Protein AF-0000000074471153 (afdb_homodimer)

Structure (mmCIF, N/CA/C/O backbone):
data_AF-0000000074471153-model_v1
#
loop_
_entity.id
_entity.type
_entity.pdbx_description
1 polymer 'Uncharacterized protein'
#
loop_
_atom_site.group_PDB
_atom_site.id
_atom_site.type_symbol
_atom_site.label_atom_id
_atom_site.label_alt_id
_atom_site.label_comp_id
_atom_site.label_asym_id
_atom_site.label_entity_id
_atom_site.label_seq_id
_atom_site.pdbx_PDB_ins_code
_atom_site.Cartn_x
_atom_site.Cartn_y
_atom_site.Cartn_z
_atom_site.occupancy
_atom_site.B_iso_or_equiv
_atom_site.auth_seq_id
_atom_site.auth_comp_id
_atom_site.auth_asym_id
_atom_site.auth_atom_id
_atom_site.pdbx_PDB_model_num
ATOM 1 N N . MET A 1 1 ? 1.037 -24.25 -19.547 1 20.73 1 MET A N 1
ATOM 2 C CA . MET A 1 1 ? 2.188 -24.484 -20.422 1 20.73 1 MET A CA 1
ATOM 3 C C . MET A 1 1 ? 3.479 -24.531 -19.609 1 20.73 1 MET A C 1
ATOM 5 O O . MET A 1 1 ? 3.938 -23.516 -19.094 1 20.73 1 MET A O 1
ATOM 9 N N . ALA A 1 2 ? 3.623 -25.703 -18.969 1 30.31 2 ALA A N 1
ATOM 10 C CA . ALA A 1 2 ? 4.715 -26.078 -18.078 1 30.31 2 ALA A CA 1
ATOM 11 C C . ALA A 1 2 ? 6.062 -26 -18.781 1 30.31 2 ALA A C 1
ATOM 13 O O . ALA A 1 2 ? 6.312 -26.719 -19.75 1 30.31 2 ALA A O 1
ATOM 14 N N . GLY A 1 3 ? 6.586 -24.891 -18.969 1 27.89 3 GLY A N 1
ATOM 15 C CA . GLY A 1 3 ? 7.906 -24.781 -19.578 1 27.89 3 GLY A CA 1
ATOM 16 C C . GLY A 1 3 ? 8.875 -25.828 -19.078 1 27.89 3 GLY A C 1
ATOM 17 O O . GLY A 1 3 ? 8.734 -26.344 -17.969 1 27.89 3 GLY A O 1
ATOM 18 N N . SER A 1 4 ? 9.297 -26.578 -20.031 1 28.77 4 SER A N 1
ATOM 19 C CA . SER A 1 4 ? 10.391 -27.531 -19.922 1 28.77 4 SER A CA 1
ATOM 20 C C . SER A 1 4 ? 11.438 -27.047 -18.922 1 28.77 4 SER A C 1
ATOM 22 O O . SER A 1 4 ? 11.742 -25.859 -18.859 1 28.77 4 SER A O 1
ATOM 24 N N . THR A 1 5 ? 11.484 -27.75 -17.844 1 33.34 5 THR A N 1
ATOM 25 C CA . THR A 1 5 ? 12.516 -27.625 -16.828 1 33.34 5 THR A CA 1
ATOM 26 C C . THR A 1 5 ? 13.906 -27.75 -17.438 1 33.34 5 THR A C 1
ATOM 28 O O . THR A 1 5 ? 14.82 -28.297 -16.828 1 33.34 5 THR A O 1
ATOM 31 N N . PHE A 1 6 ? 14 -27.844 -18.812 1 32.78 6 PHE A N 1
ATOM 32 C CA . PHE A 1 6 ? 15.391 -28.047 -19.203 1 32.78 6 PHE A CA 1
ATOM 33 C C . PHE A 1 6 ? 16.281 -26.953 -18.625 1 32.78 6 PHE A C 1
ATOM 35 O O . PHE A 1 6 ? 15.898 -25.781 -18.625 1 32.78 6 PHE A O 1
ATOM 42 N N . PRO A 1 7 ? 17.219 -27.391 -17.812 1 35.56 7 PRO A N 1
ATOM 43 C CA . PRO A 1 7 ? 18.188 -26.375 -17.391 1 35.56 7 PRO A CA 1
ATOM 44 C C . PRO A 1 7 ? 18.688 -25.516 -18.562 1 35.56 7 PRO A C 1
ATOM 46 O O . PRO A 1 7 ? 18.859 -26.016 -19.672 1 35.56 7 PRO A O 1
ATOM 49 N N . PRO A 1 8 ? 18.344 -24.281 -18.609 1 35.22 8 PRO A N 1
ATOM 50 C CA . PRO A 1 8 ? 18.875 -23.547 -19.75 1 35.22 8 PRO A CA 1
ATOM 51 C C . PRO A 1 8 ? 20.359 -23.812 -20 1 35.22 8 PRO A C 1
ATOM 53 O O . PRO A 1 8 ? 21.094 -24.125 -19.062 1 35.22 8 PRO A O 1
ATOM 56 N N . SER A 1 9 ? 20.75 -24.172 -21.266 1 36.44 9 SER A N 1
ATOM 57 C CA . SER A 1 9 ? 22.141 -24.203 -21.688 1 36.44 9 SER A CA 1
ATOM 58 C C . SER A 1 9 ? 22.906 -22.984 -21.172 1 36.44 9 SER A C 1
ATOM 60 O O . SER A 1 9 ? 22.359 -21.891 -21.109 1 36.44 9 SER A O 1
ATOM 62 N N . PRO A 1 10 ? 24.047 -23.25 -20.453 1 39.19 10 PRO A N 1
ATOM 63 C CA . PRO A 1 10 ? 24.875 -22.109 -20.016 1 39.19 10 PRO A CA 1
ATOM 64 C C . PRO A 1 10 ? 25.016 -21.047 -21.109 1 39.19 10 PRO A C 1
ATOM 66 O O . PRO A 1 10 ? 25.078 -21.375 -22.297 1 39.19 10 PRO A O 1
ATOM 69 N N . PRO A 1 11 ? 24.453 -19.906 -20.828 1 39.53 11 PRO A N 1
ATOM 70 C CA . PRO A 1 11 ? 24.703 -18.953 -21.906 1 39.53 11 PRO A CA 1
ATOM 71 C C . PRO A 1 11 ? 26.125 -19.031 -22.453 1 39.53 11 PRO A C 1
ATOM 73 O O . PRO A 1 11 ? 27.078 -19.172 -21.688 1 39.53 11 PRO A O 1
ATOM 76 N N . SER A 1 12 ? 26.203 -19.438 -23.656 1 38.25 12 SER A N 1
ATOM 77 C CA . SER A 1 12 ? 27.438 -19.656 -24.375 1 38.25 12 SER A CA 1
ATOM 78 C C . SER A 1 12 ? 28.469 -18.578 -24.062 1 38.25 12 SER A C 1
ATOM 80 O O . SER A 1 12 ? 29.609 -18.875 -23.703 1 38.25 12 SER A O 1
ATOM 82 N N . SER A 1 13 ? 28.5 -17.391 -24.922 1 42.12 13 SER A N 1
ATOM 83 C CA . SER A 1 13 ? 29.797 -16.75 -25.188 1 42.12 13 SER A CA 1
ATOM 84 C C . SER A 1 13 ? 30.125 -15.719 -24.125 1 42.12 13 SER A C 1
ATOM 86 O O . SER A 1 13 ? 29.25 -14.992 -23.656 1 42.12 13 SER A O 1
ATOM 88 N N . ALA A 1 14 ? 31.281 -15.797 -23.469 1 47.22 14 ALA A N 1
ATOM 89 C CA . ALA A 1 14 ? 32 -14.898 -22.578 1 47.22 14 ALA A CA 1
ATOM 90 C C . ALA A 1 14 ? 31.688 -13.438 -22.875 1 47.22 14 ALA A C 1
ATOM 92 O O . ALA A 1 14 ? 31.625 -12.609 -21.969 1 47.22 14 ALA A O 1
ATOM 93 N N . THR A 1 15 ? 31.344 -13.164 -24.078 1 49.38 15 THR A N 1
ATOM 94 C CA . THR A 1 15 ? 31.203 -11.781 -24.516 1 49.38 15 THR A CA 1
ATOM 95 C C . THR A 1 15 ? 29.844 -11.227 -24.141 1 49.38 15 THR A C 1
ATOM 97 O O . THR A 1 15 ? 29.719 -10.062 -23.75 1 49.38 15 THR A O 1
ATOM 100 N N . GLY A 1 16 ? 28.625 -12.016 -24.219 1 51.81 16 GLY A N 1
ATOM 101 C CA . GLY A 1 16 ? 27.281 -11.57 -23.891 1 51.81 16 GLY A CA 1
ATOM 102 C C . GLY A 1 16 ? 27.078 -11.328 -22.406 1 51.81 16 GLY A C 1
ATOM 103 O O . GLY A 1 16 ? 26.453 -10.336 -22.016 1 51.81 16 GLY A O 1
ATOM 104 N N . SER A 1 17 ? 27.547 -12.211 -21.641 1 60.78 17 SER A N 1
ATOM 105 C CA . SER A 1 17 ? 27.469 -12.062 -20.188 1 60.78 17 SER A CA 1
ATOM 106 C C . SER A 1 17 ? 28.203 -10.805 -19.719 1 60.78 17 SER A C 1
ATOM 108 O O . SER A 1 17 ? 27.703 -10.078 -18.859 1 60.78 17 SER A O 1
ATOM 110 N N . SER A 1 18 ? 29.219 -10.57 -20.5 1 72.88 18 SER A N 1
ATOM 111 C CA . SER A 1 18 ? 30 -9.391 -20.141 1 72.88 18 SER A CA 1
ATOM 112 C C . SER A 1 18 ? 29.234 -8.109 -20.422 1 72.88 18 SER A C 1
ATOM 114 O O . SER A 1 18 ? 29.281 -7.16 -19.641 1 72.88 18 SER A O 1
ATOM 116 N N . ARG A 1 19 ? 28.406 -8.172 -21.422 1 82.94 19 ARG A N 1
ATOM 117 C CA . ARG A 1 19 ? 27.656 -6.98 -21.781 1 82.94 19 ARG A CA 1
ATOM 118 C C . ARG A 1 19 ? 26.516 -6.723 -20.797 1 82.94 19 ARG A C 1
ATOM 120 O O . ARG A 1 19 ? 26.266 -5.578 -20.422 1 82.94 19 ARG A O 1
ATOM 127 N N . LEU A 1 20 ? 25.906 -7.812 -20.391 1 88.69 20 LEU A N 1
ATOM 128 C CA . LEU A 1 20 ? 24.797 -7.641 -19.453 1 88.69 20 LEU A CA 1
ATOM 129 C C . LEU A 1 20 ? 25.312 -7.227 -18.078 1 88.69 20 LEU A C 1
ATOM 131 O O . LEU A 1 20 ? 24.625 -6.488 -17.359 1 88.69 20 LEU A O 1
ATOM 135 N N . ASP A 1 21 ? 26.531 -7.684 -17.797 1 92.19 21 ASP A N 1
ATOM 136 C CA . ASP A 1 21 ? 27.156 -7.27 -16.547 1 92.19 21 ASP A CA 1
ATOM 137 C C . ASP A 1 21 ? 27.406 -5.766 -16.531 1 92.19 21 ASP A C 1
ATOM 139 O O . ASP A 1 21 ? 27.125 -5.098 -15.523 1 92.19 21 ASP A O 1
ATOM 143 N N . ALA A 1 22 ? 27.938 -5.387 -17.609 1 93.06 22 ALA A N 1
ATOM 144 C CA . ALA A 1 22 ? 28.188 -3.955 -17.734 1 93.06 22 ALA A CA 1
ATOM 145 C C . ALA A 1 22 ? 26.891 -3.156 -17.688 1 93.06 22 ALA A C 1
ATOM 147 O O . ALA A 1 22 ? 26.844 -2.072 -17.094 1 93.06 22 ALA A O 1
ATOM 148 N N . ARG A 1 23 ? 25.922 -3.697 -18.281 1 93.12 23 ARG A N 1
ATOM 149 C CA . ARG A 1 23 ? 24.625 -3.041 -18.297 1 93.12 23 ARG A CA 1
ATOM 150 C C . ARG A 1 23 ? 24 -2.998 -16.906 1 93.12 23 ARG A C 1
ATOM 152 O O . ARG A 1 23 ? 23.391 -2 -16.516 1 93.12 23 ARG A O 1
ATOM 159 N N . ALA A 1 24 ? 24.094 -4.09 -16.203 1 95.69 24 ALA A N 1
ATOM 160 C CA . ALA A 1 24 ? 23.609 -4.141 -14.828 1 95.69 24 ALA A CA 1
ATOM 161 C C . ALA A 1 24 ? 24.266 -3.053 -13.977 1 95.69 24 ALA A C 1
ATOM 163 O O . ALA A 1 24 ? 23.578 -2.338 -13.242 1 95.69 24 ALA A O 1
ATOM 164 N N . ARG A 1 25 ? 25.578 -2.926 -14.094 1 96 25 ARG A N 1
ATOM 165 C CA . ARG A 1 25 ? 26.328 -1.895 -13.383 1 96 25 ARG A CA 1
ATOM 166 C C . ARG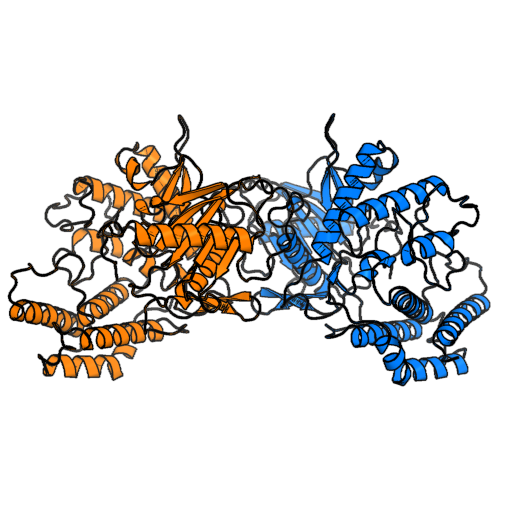 A 1 25 ? 25.812 -0.503 -13.742 1 96 25 ARG A C 1
ATOM 168 O O . ARG A 1 25 ? 25.516 0.301 -12.859 1 96 25 ARG A O 1
ATOM 175 N N . GLU A 1 26 ? 25.703 -0.282 -14.961 1 94.25 26 GLU A N 1
ATOM 176 C CA . GLU A 1 26 ? 25.281 1.025 -15.461 1 94.25 26 GLU A CA 1
ATOM 177 C C . GLU A 1 26 ? 23.891 1.391 -14.969 1 94.25 26 GLU A C 1
ATOM 179 O O . GLU A 1 26 ? 23.672 2.512 -14.508 1 94.25 26 GLU A O 1
ATOM 184 N N . LEU A 1 27 ? 22.953 0.511 -15.102 1 94 27 LEU A N 1
ATOM 185 C CA . LEU A 1 27 ? 21.562 0.773 -14.734 1 94 27 LEU A CA 1
ATOM 186 C C . LEU A 1 27 ? 21.453 1.059 -13.234 1 94 27 LEU A C 1
ATOM 188 O O . LEU A 1 27 ? 20.75 1.989 -12.836 1 94 27 LEU A O 1
ATOM 192 N N . VAL A 1 28 ? 22.109 0.277 -12.422 1 95.38 28 VAL A N 1
ATOM 193 C CA . VAL A 1 28 ? 22.016 0.452 -10.977 1 95.38 28 VAL A CA 1
ATOM 194 C C . VAL A 1 28 ? 22.672 1.777 -10.57 1 95.38 28 VAL A C 1
ATOM 196 O O . VAL A 1 28 ? 22.109 2.525 -9.766 1 95.38 28 VAL A O 1
ATOM 199 N N . GLU A 1 29 ? 23.828 2.1 -11.172 1 95.31 29 GLU A N 1
ATOM 200 C CA . GLU A 1 29 ? 24.5 3.365 -10.883 1 95.31 29 GLU A CA 1
ATOM 201 C C . GLU A 1 29 ? 23.641 4.555 -11.305 1 95.31 29 GLU A C 1
ATOM 203 O O . GLU A 1 29 ? 23.484 5.516 -10.547 1 95.31 29 GLU A O 1
ATOM 208 N N . LYS A 1 30 ? 23.078 4.43 -12.445 1 91.5 30 LYS A N 1
ATOM 209 C CA . LYS A 1 30 ? 22.266 5.516 -12.977 1 91.5 30 LYS A CA 1
ATOM 210 C C . LYS A 1 30 ? 20.969 5.672 -12.18 1 91.5 30 LYS A C 1
ATOM 212 O O . LYS A 1 30 ? 20.547 6.793 -11.891 1 91.5 30 LYS A O 1
ATOM 217 N N . THR A 1 31 ? 20.297 4.578 -11.844 1 91.5 31 THR A N 1
ATOM 218 C CA . THR A 1 31 ? 19 4.586 -11.172 1 91.5 31 THR A CA 1
ATOM 219 C C . THR A 1 31 ? 19.125 5.152 -9.766 1 91.5 31 THR A C 1
ATOM 221 O O . THR A 1 31 ? 18.266 5.914 -9.32 1 91.5 31 THR A O 1
ATOM 224 N N . PHE A 1 32 ? 20.203 4.824 -9.047 1 91.44 32 PHE A N 1
ATOM 225 C CA . PHE A 1 32 ? 20.25 5.164 -7.629 1 91.44 32 PHE A CA 1
ATOM 226 C C . PHE A 1 32 ? 21.328 6.207 -7.359 1 91.44 32 PHE A C 1
ATOM 228 O O . PHE A 1 32 ? 21.469 6.691 -6.234 1 91.44 32 PHE A O 1
ATOM 235 N N . GLY A 1 33 ? 22.125 6.574 -8.375 1 89.56 33 GLY A N 1
ATOM 236 C CA . GLY A 1 33 ? 23.203 7.531 -8.18 1 89.56 33 GLY A CA 1
ATOM 237 C C . GLY A 1 33 ? 24.266 7.039 -7.219 1 89.56 33 GLY A C 1
ATOM 238 O O . GLY A 1 33 ? 24.688 7.77 -6.32 1 89.56 33 GLY A O 1
ATOM 239 N N . ILE A 1 34 ? 24.609 5.801 -7.371 1 91.44 34 ILE A N 1
ATOM 240 C CA . ILE A 1 34 ? 25.578 5.184 -6.477 1 91.44 34 ILE A CA 1
ATOM 241 C C . ILE A 1 34 ? 26.734 4.59 -7.293 1 91.44 34 ILE A C 1
ATOM 243 O O . ILE A 1 34 ? 26.609 4.43 -8.508 1 91.44 34 ILE A O 1
ATOM 247 N N . THR A 1 35 ? 27.844 4.297 -6.594 1 94.62 35 THR A N 1
ATOM 248 C CA . THR A 1 35 ? 28.969 3.584 -7.211 1 94.62 35 THR A CA 1
ATOM 249 C C . THR A 1 35 ? 28.891 2.094 -6.898 1 94.62 35 THR A C 1
ATOM 251 O O . THR A 1 35 ? 28.672 1.705 -5.746 1 94.62 35 THR A O 1
ATOM 254 N N . VAL A 1 36 ? 29.062 1.331 -7.906 1 96.38 36 VAL A N 1
ATOM 255 C CA . VAL A 1 36 ? 28.953 -0.119 -7.789 1 96.38 36 VAL A CA 1
ATOM 256 C C . VAL A 1 36 ? 30.344 -0.715 -7.555 1 96.38 36 VAL A C 1
ATOM 258 O O . VAL A 1 36 ? 31.312 -0.34 -8.227 1 96.38 36 VAL A O 1
ATOM 261 N N . ASP A 1 37 ? 30.422 -1.588 -6.598 1 97 37 ASP A N 1
ATOM 262 C CA . ASP A 1 37 ? 31.672 -2.297 -6.285 1 97 37 ASP A CA 1
ATOM 263 C C . ASP A 1 37 ? 31.828 -3.533 -7.164 1 97 37 ASP A C 1
ATOM 265 O O . ASP A 1 37 ? 32.875 -3.711 -7.809 1 97 37 ASP A O 1
ATOM 269 N N . ALA A 1 38 ? 30.781 -4.371 -7.242 1 97.19 38 ALA A N 1
ATOM 270 C CA . ALA A 1 38 ? 30.859 -5.633 -7.977 1 97.19 38 ALA A CA 1
ATOM 271 C C . ALA A 1 38 ? 29.5 -6.043 -8.516 1 97.19 38 ALA A C 1
ATOM 273 O O . ALA A 1 38 ? 28.469 -5.637 -7.98 1 97.19 38 ALA A O 1
ATOM 274 N N . VAL A 1 39 ? 29.531 -6.738 -9.555 1 97.25 39 VAL A N 1
ATOM 275 C CA . VAL A 1 39 ? 28.375 -7.363 -10.172 1 97.25 39 VAL A CA 1
ATOM 276 C C . VAL A 1 39 ? 28.609 -8.867 -10.312 1 97.25 39 VAL A C 1
ATOM 278 O O . VAL A 1 39 ? 29.578 -9.289 -10.953 1 97.25 39 VAL A O 1
ATOM 281 N N . GLU A 1 40 ? 27.703 -9.672 -9.688 1 95.81 40 GLU A N 1
ATOM 282 C CA . GLU A 1 40 ? 27.844 -11.125 -9.719 1 95.81 40 GLU A CA 1
ATOM 283 C C . GLU A 1 40 ? 26.578 -11.797 -10.234 1 95.81 40 GLU A C 1
ATOM 285 O O . GLU A 1 40 ? 25.469 -11.391 -9.891 1 95.81 40 GLU A O 1
ATOM 290 N N . ARG A 1 41 ? 26.781 -12.805 -11.047 1 94.94 41 ARG A N 1
ATOM 291 C CA . ARG A 1 41 ? 25.641 -13.594 -11.492 1 94.94 41 ARG A CA 1
ATOM 292 C C . ARG A 1 41 ? 24.906 -14.219 -10.305 1 94.94 41 ARG A C 1
ATOM 294 O O . ARG A 1 41 ? 25.547 -14.664 -9.344 1 94.94 41 ARG A O 1
ATOM 301 N N . ALA A 1 42 ? 23.562 -14.242 -10.391 1 92.38 42 ALA A N 1
ATOM 302 C CA . ALA A 1 42 ? 22.734 -14.898 -9.383 1 92.38 42 ALA A CA 1
ATOM 303 C C . ALA A 1 42 ? 21.844 -15.977 -10.008 1 92.38 42 ALA A C 1
ATOM 305 O O . ALA A 1 42 ? 20.625 -15.82 -10.078 1 92.38 42 ALA A O 1
ATOM 306 N N . PRO A 1 43 ? 22.375 -17.125 -10.336 1 90.38 43 PRO A N 1
ATOM 307 C CA . PRO A 1 43 ? 21.641 -18.156 -11.078 1 90.38 43 PRO A CA 1
ATOM 308 C C . PRO A 1 43 ? 20.5 -18.766 -10.266 1 90.38 43 PRO A C 1
ATOM 310 O O . PRO A 1 43 ? 19.547 -19.312 -10.844 1 90.38 43 PRO A O 1
ATOM 313 N N . ILE A 1 44 ? 20.562 -18.641 -8.984 1 88.69 44 ILE A N 1
ATOM 314 C CA . ILE A 1 44 ? 19.516 -19.203 -8.133 1 88.69 44 ILE A CA 1
ATOM 315 C C . ILE A 1 44 ? 18.172 -18.562 -8.469 1 88.69 44 ILE A C 1
ATOM 317 O O . ILE A 1 44 ? 17.109 -19.172 -8.25 1 88.69 44 ILE A O 1
ATOM 321 N N . LEU A 1 45 ? 18.219 -17.391 -9.047 1 90.69 45 LEU A N 1
ATOM 322 C CA . LEU A 1 45 ? 17 -16.641 -9.367 1 90.69 45 LEU A CA 1
ATOM 323 C C . LEU A 1 45 ? 16.531 -16.953 -10.789 1 90.69 45 LEU A C 1
ATOM 325 O O . LEU A 1 45 ? 15.469 -16.5 -11.203 1 90.69 45 LEU A O 1
ATOM 329 N N . ASP A 1 46 ? 17.297 -17.672 -11.539 1 86.38 46 ASP A N 1
ATOM 330 C CA . ASP A 1 46 ? 17.016 -17.922 -12.945 1 86.38 46 ASP A CA 1
ATOM 331 C C . ASP A 1 46 ? 16.484 -19.344 -13.164 1 86.38 46 ASP A C 1
ATOM 333 O O . ASP A 1 46 ? 16.812 -19.984 -14.148 1 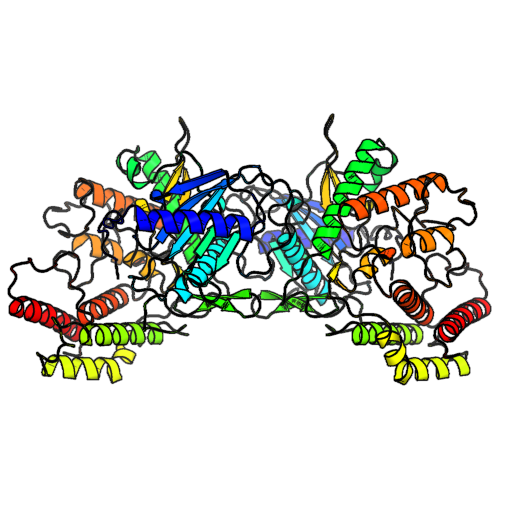86.38 46 ASP A O 1
ATOM 337 N N . TYR A 1 47 ? 15.758 -19.797 -12.242 1 66.62 47 TYR A N 1
ATOM 338 C CA . TYR A 1 47 ? 15.266 -21.156 -12.242 1 66.62 47 TYR A CA 1
ATOM 339 C C . TYR A 1 47 ? 14.594 -21.516 -13.57 1 66.62 47 TYR A C 1
ATOM 341 O O . TYR A 1 47 ? 14.781 -22.609 -14.094 1 66.62 47 TYR A O 1
ATOM 349 N N . ASN A 1 48 ? 13.781 -20.75 -14.234 1 61.84 48 ASN A N 1
ATOM 350 C CA . ASN A 1 48 ? 13.047 -21.203 -15.414 1 61.84 48 ASN A CA 1
ATOM 351 C C . ASN A 1 48 ? 13.5 -20.469 -16.672 1 61.84 48 ASN A C 1
ATOM 353 O O . ASN A 1 48 ? 12.773 -20.406 -17.656 1 61.84 48 ASN A O 1
ATOM 357 N N . ALA A 1 49 ? 14.672 -20.109 -16.625 1 62.34 49 ALA A N 1
ATOM 358 C CA . ALA A 1 49 ? 15.375 -19.562 -17.781 1 62.34 49 ALA A CA 1
ATOM 359 C C . ALA A 1 49 ? 14.633 -18.359 -18.359 1 62.34 49 ALA A C 1
ATOM 361 O O . ALA A 1 49 ? 14.711 -18.094 -19.562 1 62.34 49 ALA A O 1
ATOM 362 N N . ASN A 1 50 ? 13.844 -17.812 -17.641 1 76.31 50 ASN A N 1
ATOM 363 C CA . ASN A 1 50 ? 13.141 -16.641 -18.172 1 76.31 50 ASN A CA 1
ATOM 364 C C . ASN A 1 50 ? 13.906 -15.352 -17.891 1 76.31 50 ASN A C 1
ATOM 366 O O . ASN A 1 50 ? 13.633 -14.312 -18.5 1 76.31 50 ASN A O 1
ATOM 370 N N . THR A 1 51 ? 14.836 -15.484 -17.016 1 88 51 THR A N 1
ATOM 371 C CA . THR A 1 51 ? 15.523 -14.266 -16.594 1 88 51 THR A CA 1
ATOM 372 C C . THR A 1 51 ? 17.016 -14.508 -16.453 1 88 51 THR A C 1
ATOM 374 O O . THR A 1 51 ? 17.469 -15.656 -16.375 1 88 51 THR A O 1
ATOM 377 N N . ILE A 1 52 ? 17.781 -13.523 -16.656 1 91.38 52 ILE A N 1
ATOM 378 C CA . ILE A 1 52 ? 19.172 -13.469 -16.219 1 91.38 52 ILE A CA 1
ATOM 379 C C . ILE A 1 52 ? 19.312 -12.469 -15.078 1 91.38 52 ILE A C 1
ATOM 381 O O . ILE A 1 52 ? 18.969 -11.297 -15.219 1 91.38 52 ILE A O 1
ATOM 385 N N . SER A 1 53 ? 19.844 -12.977 -13.977 1 94.25 53 SER A N 1
ATOM 386 C CA . SER A 1 53 ? 19.844 -12.164 -12.766 1 94.25 53 SER A CA 1
ATOM 387 C C . SER A 1 53 ? 21.266 -11.898 -12.273 1 94.25 53 SER A C 1
ATOM 389 O O . SER A 1 53 ? 22.141 -12.742 -12.422 1 94.25 53 SER A O 1
ATOM 391 N N . TYR A 1 54 ? 21.469 -10.742 -11.734 1 96.06 54 TYR A N 1
ATOM 392 C CA . TYR A 1 54 ? 22.734 -10.328 -11.148 1 96.06 54 TYR A CA 1
ATOM 393 C C . TYR A 1 54 ? 22.531 -9.742 -9.758 1 96.06 54 TYR A C 1
ATOM 395 O O . TYR A 1 54 ? 21.547 -9.055 -9.508 1 96.06 54 TYR A O 1
ATOM 403 N N . GLU A 1 55 ? 23.406 -10.055 -8.859 1 96.94 55 GLU A N 1
ATOM 404 C CA . GLU A 1 55 ? 23.531 -9.336 -7.594 1 96.94 55 GLU A CA 1
ATOM 405 C C . GLU A 1 55 ? 24.547 -8.203 -7.711 1 96.94 55 GLU A C 1
ATOM 407 O O . GLU A 1 55 ? 25.688 -8.422 -8.125 1 96.94 55 GLU A O 1
ATOM 412 N N . VAL A 1 56 ? 24.156 -7.047 -7.449 1 97.5 56 VAL A N 1
ATOM 413 C CA . VAL A 1 56 ? 25 -5.863 -7.586 1 97.5 56 VAL A CA 1
ATOM 414 C C . VAL A 1 56 ? 25.344 -5.312 -6.203 1 97.5 56 VAL A C 1
ATOM 416 O O . VAL A 1 56 ? 24.453 -4.984 -5.422 1 97.5 56 VAL A O 1
ATOM 419 N N . TYR A 1 57 ? 26.641 -5.219 -5.934 1 97.25 57 TYR A N 1
ATOM 420 C CA . TYR A 1 57 ? 27.125 -4.754 -4.641 1 97.25 57 TYR A CA 1
ATOM 421 C C . TYR A 1 57 ? 27.547 -3.293 -4.707 1 97.25 57 TYR A C 1
ATOM 423 O O . TYR A 1 57 ? 28.266 -2.885 -5.629 1 97.25 57 TYR A O 1
ATOM 431 N N . PHE A 1 58 ? 27.094 -2.566 -3.705 1 95.81 58 PHE A N 1
ATOM 432 C CA . PHE A 1 58 ? 27.422 -1.149 -3.643 1 95.81 58 PHE A CA 1
ATOM 433 C C . PHE A 1 58 ? 28.828 -0.947 -3.057 1 95.81 58 PHE A C 1
ATOM 435 O O . PHE A 1 58 ? 29.234 -1.688 -2.166 1 95.81 58 PHE A O 1
ATOM 442 N N . LEU A 1 59 ? 29.516 0.069 -3.557 1 93.94 59 LEU A N 1
ATOM 443 C CA . LEU A 1 59 ? 30.812 0.412 -2.984 1 93.94 59 LEU A CA 1
ATOM 444 C C . LEU A 1 59 ? 30.672 0.933 -1.56 1 93.94 59 LEU A C 1
ATOM 446 O O . LEU A 1 59 ? 31.469 0.604 -0.683 1 93.94 59 LEU A O 1
ATOM 450 N N . HIS A 1 60 ? 29.578 1.788 -1.394 1 90.5 60 HIS A N 1
ATOM 451 C CA . HIS A 1 60 ? 29.234 2.305 -0.074 1 90.5 60 HIS A CA 1
ATOM 452 C C . HIS A 1 60 ? 27.781 1.998 0.277 1 90.5 60 HIS A C 1
ATOM 454 O O . HIS A 1 60 ? 26.906 2.037 -0.591 1 90.5 60 HIS A O 1
ATOM 460 N N . THR A 1 61 ? 27.594 1.789 1.597 1 84.62 61 THR A N 1
ATOM 461 C CA . THR A 1 61 ? 26.234 1.556 2.096 1 84.62 61 THR A CA 1
ATOM 462 C C . THR A 1 61 ? 25.359 2.781 1.869 1 84.62 61 THR A C 1
ATOM 464 O O . THR A 1 61 ? 25.812 3.916 2.053 1 84.62 61 THR A O 1
ATOM 467 N N . MET A 1 62 ? 24.141 2.572 1.451 1 82.88 62 MET A N 1
ATOM 468 C CA . MET A 1 62 ? 23.188 3.66 1.23 1 82.88 62 MET A CA 1
ATOM 469 C C . MET A 1 62 ? 22.469 4.027 2.525 1 82.88 62 MET A C 1
ATOM 471 O O . MET A 1 62 ? 21.562 3.316 2.965 1 82.88 62 MET A O 1
ATOM 475 N N . TRP A 1 63 ? 22.719 5.156 3.062 1 77.44 63 TRP A N 1
ATOM 476 C CA . TRP A 1 63 ? 22.156 5.551 4.352 1 77.44 63 TRP A CA 1
ATOM 477 C C . TRP A 1 63 ? 21.078 6.602 4.172 1 77.44 63 TRP A C 1
ATOM 479 O O . TRP A 1 63 ? 20.203 6.75 5.027 1 77.44 63 TRP A O 1
ATOM 489 N N . ASN A 1 64 ? 21.047 7.281 3.07 1 77.62 64 ASN A N 1
ATOM 490 C CA . ASN A 1 64 ? 20.125 8.391 2.875 1 77.62 64 ASN A CA 1
ATOM 491 C C . ASN A 1 64 ? 18.719 7.906 2.512 1 77.62 64 ASN A C 1
ATOM 493 O O . ASN A 1 64 ? 18.578 6.941 1.76 1 77.62 64 ASN A O 1
ATOM 497 N N . ILE A 1 65 ? 17.844 8.531 3.23 1 78.06 65 ILE A N 1
ATOM 498 C CA . ILE A 1 65 ? 16.453 8.273 2.867 1 78.06 65 ILE A CA 1
ATOM 499 C C . ILE A 1 65 ? 16.156 8.883 1.495 1 78.06 65 ILE A C 1
ATOM 501 O O . ILE A 1 65 ? 16.406 10.062 1.266 1 78.06 65 ILE A O 1
ATOM 505 N N . ARG A 1 66 ? 15.711 8.086 0.6 1 74.19 66 ARG A N 1
ATOM 506 C CA . ARG A 1 66 ? 15.43 8.547 -0.756 1 74.19 66 ARG A CA 1
ATOM 507 C C . ARG A 1 66 ? 13.984 9.023 -0.878 1 74.19 66 ARG A C 1
ATOM 509 O O . ARG A 1 66 ? 13.164 8.781 0.009 1 74.19 66 ARG A O 1
ATOM 516 N N . ASP A 1 67 ? 13.797 9.719 -2.016 1 74.94 67 ASP A N 1
ATOM 517 C CA . ASP A 1 67 ? 12.438 10.18 -2.318 1 74.94 67 ASP A CA 1
ATOM 518 C C . ASP A 1 67 ? 11.523 9 -2.65 1 74.94 67 ASP A C 1
ATOM 520 O O . ASP A 1 67 ? 12 7.922 -3.016 1 74.94 67 ASP A O 1
ATOM 524 N N . THR A 1 68 ? 10.258 9.234 -2.285 1 72.5 68 THR A N 1
ATOM 525 C CA . THR A 1 68 ? 9.289 8.227 -2.705 1 72.5 68 THR A CA 1
ATOM 526 C C . THR A 1 68 ? 9.336 8.023 -4.215 1 72.5 68 THR A C 1
ATOM 528 O O . THR A 1 68 ? 9.32 8.992 -4.98 1 72.5 68 THR A O 1
ATOM 531 N N . PRO A 1 69 ? 9.438 6.77 -4.539 1 73.5 69 PRO A N 1
ATOM 532 C CA . PRO A 1 69 ? 9.539 6.496 -5.973 1 73.5 69 PRO A CA 1
ATOM 533 C C . PRO A 1 69 ? 8.305 6.945 -6.75 1 73.5 69 PRO A C 1
ATOM 535 O O . PRO A 1 69 ? 7.18 6.844 -6.246 1 73.5 69 PRO A O 1
ATOM 538 N N . ARG A 1 70 ? 8.445 7.48 -7.938 1 82.81 70 ARG A N 1
ATOM 539 C CA . ARG A 1 70 ? 7.355 7.941 -8.789 1 82.81 70 ARG A CA 1
ATOM 540 C C . ARG A 1 70 ? 6.902 6.84 -9.75 1 82.81 70 ARG A C 1
ATOM 542 O O . ARG A 1 70 ? 6.125 7.094 -10.672 1 82.81 70 ARG A O 1
ATOM 549 N N . GLN A 1 71 ? 7.316 5.633 -9.516 1 89.75 71 GLN A N 1
ATOM 550 C CA . GLN A 1 71 ? 6.93 4.504 -10.359 1 89.75 71 GLN A CA 1
ATOM 551 C C . GLN A 1 71 ? 5.945 3.592 -9.641 1 89.75 71 GLN A C 1
ATOM 553 O O . GLN A 1 71 ? 6.062 3.367 -8.438 1 89.75 71 GLN A O 1
ATOM 558 N N . PRO A 1 72 ? 4.996 3.043 -10.438 1 92.94 72 PRO A N 1
ATOM 559 C CA . PRO A 1 72 ? 4.035 2.143 -9.797 1 92.94 72 PRO A CA 1
ATOM 560 C C . PRO A 1 72 ? 4.688 0.882 -9.234 1 92.94 72 PRO A C 1
ATOM 562 O O . PRO A 1 72 ? 5.574 0.308 -9.867 1 92.94 72 PRO A O 1
ATOM 565 N N . GLY A 1 73 ? 4.223 0.504 -8.055 1 94.19 73 GLY A N 1
ATOM 566 C CA . GLY A 1 73 ? 4.609 -0.778 -7.484 1 94.19 73 GLY A CA 1
ATOM 567 C C . GLY A 1 73 ? 6.008 -0.775 -6.902 1 94.19 73 GLY A C 1
ATOM 568 O O . GLY A 1 73 ? 6.559 -1.834 -6.59 1 94.19 73 GLY A O 1
ATOM 569 N N . VAL A 1 74 ? 6.668 0.365 -6.77 1 94.88 74 VAL A N 1
ATOM 570 C CA . VAL A 1 74 ? 8.039 0.451 -6.27 1 94.88 74 VAL A CA 1
ATOM 571 C C . VAL A 1 74 ? 8.031 0.896 -4.809 1 94.88 74 VAL A C 1
ATOM 573 O O . VAL A 1 74 ? 7.141 1.638 -4.387 1 94.88 74 VAL A O 1
ATOM 576 N N . ALA A 1 75 ? 8.914 0.34 -4.023 1 93.75 75 ALA A N 1
ATOM 577 C CA . ALA A 1 75 ? 9.109 0.711 -2.623 1 93.75 75 ALA A CA 1
ATOM 578 C C . ALA A 1 75 ? 10.391 1.52 -2.443 1 93.75 75 ALA A C 1
ATOM 580 O O . ALA A 1 75 ? 11.328 1.387 -3.23 1 93.75 75 ALA A O 1
ATOM 581 N N . ARG A 1 76 ? 10.391 2.393 -1.408 1 92.81 76 ARG A N 1
ATOM 582 C CA . ARG A 1 76 ? 11.617 3.076 -1.012 1 92.81 76 ARG A CA 1
ATOM 583 C C . ARG A 1 76 ? 12.68 2.076 -0.565 1 92.81 76 ARG A C 1
ATOM 585 O O . ARG A 1 76 ? 12.398 1.16 0.207 1 92.81 76 ARG A O 1
ATOM 592 N N . MET A 1 77 ? 13.852 2.25 -1.098 1 92.81 77 MET A N 1
ATOM 593 C CA . MET A 1 77 ? 14.945 1.41 -0.633 1 92.81 77 MET A CA 1
ATOM 594 C C . MET A 1 77 ? 15.305 1.729 0.815 1 92.81 77 MET A C 1
ATOM 596 O O . MET A 1 77 ? 15.484 2.895 1.172 1 92.81 77 MET A O 1
ATOM 600 N N . PRO A 1 78 ? 15.383 0.757 1.666 1 92.12 78 PRO A N 1
ATOM 601 C CA . PRO A 1 78 ? 15.688 1.015 3.074 1 92.12 78 PRO A CA 1
ATOM 602 C C . PRO A 1 78 ? 17.094 1.555 3.281 1 92.12 78 PRO A C 1
ATOM 604 O O . PRO A 1 78 ? 18.016 1.203 2.533 1 92.12 78 PRO A O 1
ATOM 607 N N . SER A 1 79 ? 17.188 2.361 4.309 1 90.06 79 SER A N 1
ATOM 608 C CA . SER A 1 79 ? 18.516 2.77 4.738 1 90.06 79 SER A CA 1
ATOM 609 C C . SER A 1 79 ? 19.359 1.565 5.152 1 90.06 79 SER A C 1
ATOM 611 O O . SER A 1 79 ? 18.844 0.631 5.773 1 90.06 79 SER A O 1
ATOM 613 N N . GLY A 1 80 ? 20.594 1.572 4.73 1 91.5 80 GLY A N 1
ATOM 614 C CA . GLY A 1 80 ? 21.484 0.486 5.102 1 91.5 80 GLY A CA 1
ATOM 615 C C . GLY A 1 80 ? 21.641 -0.562 4.016 1 91.5 80 GLY A C 1
ATOM 616 O O . GLY A 1 80 ? 22.312 -1.57 4.207 1 91.5 80 GLY A O 1
ATOM 617 N N . THR A 1 81 ? 21.016 -0.379 2.869 1 93.56 81 THR A N 1
ATOM 618 C CA . THR A 1 81 ? 21.094 -1.336 1.771 1 93.56 81 THR A CA 1
ATOM 619 C C . THR A 1 81 ? 22.516 -1.396 1.212 1 93.56 81 THR A C 1
ATOM 621 O O . THR A 1 81 ? 23.141 -0.361 1.009 1 93.56 81 THR A O 1
ATOM 624 N N . LYS A 1 82 ? 23 -2.633 0.943 1 95.19 82 LYS A N 1
ATOM 625 C CA . LYS A 1 82 ? 24.375 -2.83 0.461 1 95.19 82 LYS A CA 1
ATOM 626 C C . LYS A 1 82 ? 24.375 -3.498 -0.911 1 95.19 82 LYS A C 1
ATOM 628 O O . LYS A 1 82 ? 25.391 -3.484 -1.608 1 95.19 82 LYS A O 1
ATOM 633 N N . GLN A 1 83 ? 23.344 -4.125 -1.189 1 96.56 83 GLN A N 1
ATOM 634 C CA . GLN A 1 83 ? 23.266 -4.863 -2.447 1 96.56 83 GLN A CA 1
ATOM 635 C C . GLN A 1 83 ? 21.828 -4.957 -2.945 1 96.56 83 GLN A C 1
ATOM 637 O O . GLN A 1 83 ? 20.891 -4.836 -2.16 1 96.56 83 GLN A O 1
ATOM 642 N N . VAL A 1 84 ? 21.656 -5.156 -4.207 1 97.25 84 VAL A N 1
ATOM 643 C CA . VAL A 1 84 ? 20.359 -5.348 -4.836 1 97.25 84 VAL A CA 1
ATOM 644 C C . VAL A 1 84 ? 20.469 -6.402 -5.938 1 97.25 84 VAL A C 1
ATOM 646 O O . VAL A 1 84 ? 21.578 -6.797 -6.32 1 97.25 84 VAL A O 1
ATOM 649 N N . ILE A 1 85 ? 19.328 -6.926 -6.371 1 97.31 85 ILE A N 1
ATOM 650 C CA . ILE A 1 85 ? 19.234 -7.824 -7.516 1 97.31 85 ILE A CA 1
ATOM 651 C C . ILE A 1 85 ? 18.703 -7.066 -8.727 1 97.31 85 ILE A C 1
ATOM 653 O O . ILE A 1 85 ? 17.75 -6.277 -8.602 1 97.31 85 ILE A O 1
ATOM 657 N N . ILE A 1 86 ? 19.281 -7.266 -9.867 1 96.81 86 ILE A N 1
ATOM 658 C CA . ILE A 1 86 ? 18.688 -6.828 -11.125 1 96.81 86 ILE A CA 1
ATOM 659 C C . ILE A 1 86 ? 18.422 -8.039 -12.023 1 96.81 86 ILE A C 1
ATOM 661 O O . ILE A 1 86 ? 19.281 -8.906 -12.172 1 96.81 86 ILE A O 1
ATOM 665 N N . GLN A 1 87 ? 17.219 -8.148 -12.531 1 94.75 87 GLN A N 1
ATOM 666 C CA . GLN A 1 87 ? 16.812 -9.227 -13.438 1 94.75 87 GLN A CA 1
ATOM 667 C C . GLN A 1 87 ? 16.484 -8.68 -14.82 1 94.75 87 GLN A C 1
ATOM 669 O O . GLN A 1 87 ? 15.812 -7.656 -14.953 1 94.75 87 GLN A O 1
ATOM 674 N N . PHE A 1 88 ? 17.031 -9.406 -15.812 1 91.56 88 PHE A N 1
ATOM 675 C CA . PHE A 1 88 ? 16.734 -9.086 -17.203 1 91.56 88 PHE A CA 1
ATOM 676 C C . PHE A 1 88 ? 15.867 -10.172 -17.844 1 91.56 88 PHE A C 1
ATOM 678 O O . PHE A 1 88 ? 16.078 -11.359 -17.594 1 91.56 88 PHE A O 1
ATOM 685 N N . LYS A 1 89 ? 14.859 -9.688 -18.562 1 87.31 89 LYS A N 1
ATOM 686 C CA . LYS A 1 89 ? 14.039 -10.641 -19.297 1 87.31 89 LYS A CA 1
ATOM 687 C C . LYS A 1 89 ? 14.812 -11.227 -20.484 1 87.31 89 LYS A C 1
ATOM 689 O O . LYS A 1 89 ? 15.461 -10.5 -21.234 1 87.31 89 LYS A O 1
ATOM 694 N N . VAL A 1 90 ? 14.727 -12.578 -20.609 1 81.12 90 VAL A N 1
ATOM 695 C CA . VAL A 1 90 ? 15.305 -13.242 -21.781 1 81.12 90 VAL A CA 1
ATOM 696 C C . VAL A 1 90 ? 14.273 -13.305 -22.906 1 81.12 90 VAL A C 1
ATOM 698 O O . VAL A 1 90 ? 13.109 -13.617 -22.672 1 81.12 90 VAL A O 1
ATOM 701 N N . PRO A 1 91 ? 14.531 -12.805 -24.172 1 67.38 91 PRO A N 1
ATOM 702 C CA . PRO A 1 91 ? 13.602 -12.672 -25.297 1 67.38 91 PRO A CA 1
ATOM 703 C C . PRO A 1 91 ? 12.914 -13.984 -25.656 1 67.38 91 PRO A C 1
ATOM 705 O O . PRO A 1 91 ? 11.781 -13.977 -26.141 1 67.38 91 PRO A O 1
ATOM 708 N N . GLU A 1 92 ? 13.391 -15.062 -25.641 1 58.28 92 GLU A N 1
ATOM 709 C CA . GLU A 1 92 ? 12.961 -16.25 -26.375 1 58.28 92 GLU A CA 1
ATOM 710 C C . GLU A 1 92 ? 11.695 -16.844 -25.766 1 58.28 92 GLU A C 1
ATOM 712 O O . GLU A 1 92 ? 11.062 -17.719 -26.359 1 58.28 92 GLU A O 1
ATOM 717 N N . GLN A 1 93 ? 11.047 -16.078 -24.812 1 59.56 93 GLN A N 1
ATOM 718 C CA . GLN A 1 93 ? 10.047 -16.969 -24.219 1 59.56 93 GLN A CA 1
ATOM 719 C C . GLN A 1 93 ? 8.648 -16.391 -24.375 1 59.56 93 GLN A C 1
ATOM 721 O O . GLN A 1 93 ? 8.469 -15.32 -24.969 1 59.56 93 GLN A O 1
ATOM 726 N N . ASN A 1 94 ? 7.547 -17.266 -24.25 1 58.81 94 ASN A N 1
ATOM 727 C CA . ASN A 1 94 ? 6.098 -17.266 -24.422 1 58.81 94 ASN A CA 1
ATOM 728 C C . ASN A 1 94 ? 5.457 -16.047 -23.766 1 58.81 94 ASN A C 1
ATOM 730 O O . ASN A 1 94 ? 4.23 -15.93 -23.719 1 58.81 94 ASN A O 1
ATOM 734 N N . MET A 1 95 ? 6.301 -15.141 -23.297 1 68.38 95 MET A N 1
ATOM 735 C CA . MET A 1 95 ? 5.672 -14 -22.641 1 68.38 95 MET A CA 1
ATOM 736 C C . MET A 1 95 ? 6.117 -12.688 -23.297 1 68.38 95 MET A C 1
ATOM 738 O O . MET A 1 95 ? 7.289 -12.531 -23.641 1 68.38 95 MET A O 1
ATOM 742 N N . ASP A 1 96 ? 5.121 -11.93 -23.625 1 71 96 ASP A N 1
ATOM 743 C CA . ASP A 1 96 ? 5.438 -10.594 -24.125 1 71 96 ASP A CA 1
ATOM 744 C C . ASP A 1 96 ? 6.375 -9.859 -23.172 1 71 96 ASP A C 1
ATOM 746 O O . ASP A 1 96 ? 6.125 -9.797 -21.969 1 71 96 ASP A O 1
ATOM 750 N N . LYS A 1 97 ? 7.527 -9.422 -23.688 1 67.38 97 LYS A N 1
ATOM 751 C CA . LYS A 1 97 ? 8.586 -8.797 -22.906 1 67.38 97 LYS A CA 1
ATOM 752 C C . LYS A 1 97 ? 8.062 -7.605 -22.109 1 67.38 97 LYS A C 1
ATOM 754 O O . LYS A 1 97 ? 8.438 -7.402 -20.953 1 67.38 97 LYS A O 1
ATOM 759 N N . ARG A 1 98 ? 7.25 -6.828 -22.812 1 71.12 98 ARG A N 1
ATOM 760 C CA . ARG A 1 98 ? 6.809 -5.598 -22.172 1 71.12 98 ARG A CA 1
ATOM 761 C C . ARG A 1 98 ? 5.887 -5.898 -20.984 1 71.12 98 ARG A C 1
ATOM 763 O O . ARG A 1 98 ? 5.914 -5.199 -19.984 1 71.12 98 ARG A O 1
ATOM 770 N N . ARG A 1 99 ? 5.293 -7.008 -21.094 1 86.81 99 ARG A N 1
ATOM 771 C CA . ARG A 1 99 ? 4.297 -7.32 -20.078 1 86.81 99 ARG A CA 1
ATOM 772 C C . ARG A 1 99 ? 4.93 -8.078 -18.906 1 86.81 99 ARG A C 1
ATOM 774 O O . ARG A 1 99 ? 4.398 -8.07 -17.797 1 86.81 99 ARG A O 1
ATOM 781 N N . TRP A 1 100 ? 6.051 -8.609 -19.219 1 90.25 100 TRP A N 1
ATOM 782 C CA . TRP A 1 100 ? 6.707 -9.43 -18.203 1 90.25 100 TRP A CA 1
ATOM 783 C C . TRP A 1 100 ? 7.012 -8.617 -16.953 1 90.25 100 TRP A C 1
ATOM 785 O O . TRP A 1 100 ? 6.629 -9 -15.852 1 90.25 100 TRP A O 1
ATOM 795 N N . ALA A 1 101 ? 7.68 -7.535 -17.141 1 93.25 101 ALA A N 1
ATOM 796 C CA . ALA A 1 101 ? 8.125 -6.738 -15.992 1 93.25 101 ALA A CA 1
ATOM 797 C C . ALA A 1 101 ? 6.93 -6.164 -15.234 1 93.25 101 ALA A C 1
ATOM 799 O O . ALA A 1 101 ? 6.863 -6.262 -14 1 93.25 101 ALA A O 1
ATOM 800 N N . GLU A 1 102 ? 5.977 -5.605 -16 1 95 102 GLU A N 1
ATOM 801 C CA . GLU A 1 102 ? 4.816 -4.992 -15.367 1 95 102 GLU A CA 1
ATOM 802 C C . GLU A 1 102 ? 4.008 -6.023 -14.578 1 95 102 GLU A C 1
ATOM 804 O O . GLU A 1 102 ? 3.635 -5.781 -13.43 1 95 102 GLU A O 1
ATOM 809 N N . ASN A 1 103 ? 3.766 -7.164 -15.211 1 95.5 103 ASN A N 1
ATOM 810 C CA . ASN A 1 103 ? 3.004 -8.211 -14.531 1 95.5 103 ASN A CA 1
ATOM 811 C C . ASN A 1 103 ? 3.707 -8.688 -13.266 1 95.5 103 ASN A C 1
ATOM 813 O O . ASN A 1 103 ? 3.08 -8.82 -12.219 1 95.5 103 ASN A O 1
ATOM 817 N N . LYS A 1 104 ? 4.953 -8.945 -13.398 1 95.69 104 LYS A N 1
ATOM 818 C CA . LYS A 1 104 ? 5.734 -9.469 -12.281 1 95.69 104 LYS A CA 1
ATOM 819 C C . LYS A 1 104 ? 5.766 -8.469 -11.125 1 95.69 104 LYS A C 1
ATOM 821 O O . LYS A 1 104 ? 5.559 -8.844 -9.969 1 95.69 104 LYS A O 1
ATOM 826 N N . VAL A 1 105 ? 5.996 -7.199 -11.414 1 97.12 105 VAL A N 1
ATOM 827 C CA . VAL A 1 105 ? 6.059 -6.16 -10.391 1 97.12 105 VAL A CA 1
ATOM 828 C C . VAL A 1 105 ? 4.691 -6 -9.734 1 97.12 105 VAL A C 1
ATOM 830 O O . VAL A 1 105 ? 4.59 -5.938 -8.5 1 97.12 105 VAL A O 1
ATOM 833 N N . ALA A 1 106 ? 3.645 -5.938 -10.516 1 97.75 106 ALA A N 1
ATOM 834 C CA . ALA A 1 106 ? 2.293 -5.793 -9.977 1 97.75 106 ALA A CA 1
ATOM 835 C C . ALA A 1 106 ? 1.909 -6.996 -9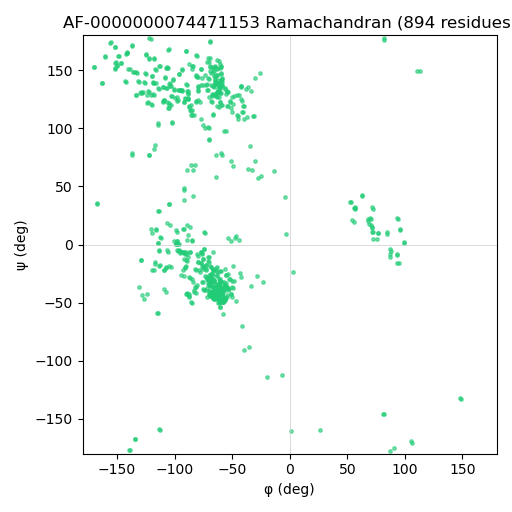.125 1 97.75 106 ALA A C 1
ATOM 837 O O . ALA A 1 106 ? 1.25 -6.852 -8.094 1 97.75 106 ALA A O 1
ATOM 838 N N . ALA A 1 107 ? 2.332 -8.148 -9.539 1 98 107 ALA A N 1
ATOM 839 C CA . ALA A 1 107 ? 2.062 -9.367 -8.781 1 98 107 ALA A CA 1
ATOM 840 C C . ALA A 1 107 ? 2.781 -9.344 -7.434 1 98 107 ALA A C 1
ATOM 842 O O . ALA A 1 107 ? 2.189 -9.656 -6.402 1 98 107 ALA A O 1
ATOM 843 N N . MET A 1 108 ? 4.043 -8.984 -7.43 1 98.31 108 MET A N 1
ATOM 844 C CA . MET A 1 108 ? 4.801 -8.906 -6.184 1 98.31 108 MET A CA 1
ATOM 845 C C . MET A 1 108 ? 4.211 -7.859 -5.25 1 98.31 108 MET A C 1
ATOM 847 O O . MET A 1 108 ? 4.129 -8.078 -4.039 1 98.31 108 MET A O 1
ATOM 851 N N . TYR A 1 109 ? 3.818 -6.77 -5.848 1 97.38 109 TYR A N 1
ATOM 852 C CA . TYR A 1 109 ? 3.168 -5.734 -5.055 1 97.38 109 TYR A CA 1
ATOM 853 C C . TYR A 1 109 ? 1.898 -6.262 -4.398 1 97.38 109 TYR A C 1
ATOM 855 O O . TYR A 1 109 ? 1.671 -6.043 -3.209 1 97.38 109 TYR A O 1
ATOM 863 N N . THR A 1 110 ? 1.076 -6.902 -5.133 1 96.94 110 THR A N 1
ATOM 864 C CA . THR A 1 110 ? -0.16 -7.488 -4.625 1 96.94 110 THR A CA 1
ATOM 865 C C . THR A 1 110 ? 0.135 -8.523 -3.543 1 96.94 110 THR A C 1
ATOM 867 O O . THR A 1 110 ? -0.528 -8.547 -2.504 1 96.94 110 THR A O 1
ATOM 870 N N . ALA A 1 111 ? 1.136 -9.359 -3.805 1 97.88 111 ALA A N 1
ATOM 871 C CA . ALA A 1 111 ? 1.508 -10.375 -2.824 1 97.88 111 ALA A CA 1
ATOM 872 C C . ALA A 1 111 ? 1.938 -9.742 -1.508 1 97.88 111 ALA A C 1
ATOM 874 O O . ALA A 1 111 ? 1.593 -10.227 -0.43 1 97.88 111 ALA A O 1
ATOM 875 N N . ARG A 1 112 ? 2.697 -8.672 -1.555 1 96.81 112 ARG A N 1
ATOM 876 C CA . ARG A 1 112 ? 3.127 -7.988 -0.339 1 96.81 112 ARG A CA 1
ATOM 877 C C . ARG A 1 112 ? 1.938 -7.391 0.404 1 96.81 112 ARG A C 1
ATOM 879 O O . ARG A 1 112 ? 1.912 -7.375 1.636 1 96.81 112 ARG A O 1
ATOM 886 N N . THR A 1 113 ? 0.989 -6.887 -0.367 1 93.81 113 THR A N 1
ATOM 887 C CA . THR A 1 113 ? -0.245 -6.41 0.245 1 93.81 113 THR A CA 1
ATOM 888 C C . THR A 1 113 ? -0.97 -7.547 0.96 1 93.81 113 THR A C 1
ATOM 890 O O . THR A 1 113 ? -1.413 -7.387 2.1 1 93.81 113 THR A O 1
ATOM 893 N N . ILE A 1 114 ? -1.047 -8.688 0.366 1 95.38 114 ILE A N 1
ATOM 894 C CA . ILE A 1 114 ? -1.727 -9.859 0.912 1 95.38 114 ILE A CA 1
ATOM 895 C C . ILE A 1 114 ? -1.021 -10.32 2.188 1 95.38 114 ILE A C 1
ATOM 897 O O . ILE A 1 114 ? -1.675 -10.656 3.176 1 95.38 114 ILE A O 1
ATOM 901 N N . LEU A 1 115 ? 0.273 -10.234 2.166 1 96.19 115 LEU A N 1
ATOM 902 C CA . LEU A 1 115 ? 1.055 -10.867 3.225 1 96.19 115 LEU A CA 1
ATOM 903 C C . LEU A 1 115 ? 1.439 -9.852 4.293 1 96.19 115 LEU A C 1
ATOM 905 O O . LEU A 1 115 ? 2.172 -10.172 5.23 1 96.19 115 LEU A O 1
ATOM 909 N N . TYR A 1 116 ? 0.983 -8.633 4.141 1 93.69 116 TYR A N 1
ATOM 910 C CA . TYR A 1 116 ? 1.294 -7.602 5.121 1 93.69 116 TYR A CA 1
ATOM 911 C C . TYR A 1 116 ? 0.901 -8.039 6.523 1 93.69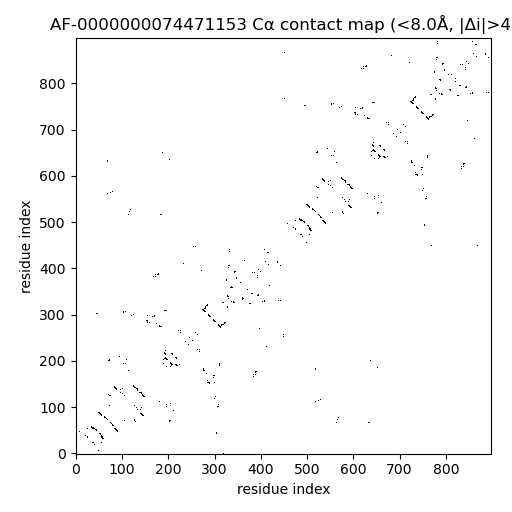 116 TYR A C 1
ATOM 913 O O . TYR A 1 116 ? -0.172 -8.617 6.727 1 93.69 116 TYR A O 1
ATOM 921 N N . ASN A 1 117 ? 1.802 -7.902 7.562 1 92.81 117 ASN A N 1
ATOM 922 C CA . ASN A 1 117 ? 1.648 -8.211 8.977 1 92.81 117 ASN A CA 1
ATOM 923 C C . ASN A 1 117 ? 1.605 -9.719 9.219 1 92.81 117 ASN A C 1
ATOM 925 O O . ASN A 1 117 ? 1.081 -10.172 10.242 1 92.81 117 ASN A O 1
ATOM 929 N N . THR A 1 118 ? 1.998 -10.531 8.25 1 94.12 118 THR A N 1
ATOM 930 C CA . THR A 1 118 ? 2.242 -11.961 8.445 1 94.12 118 THR A CA 1
ATOM 931 C C . THR A 1 118 ? 3.738 -12.258 8.453 1 94.12 118 THR A C 1
ATOM 933 O O . THR A 1 118 ? 4.547 -11.406 8.086 1 94.12 118 THR A O 1
ATOM 936 N N . VAL A 1 119 ? 4.098 -13.43 8.859 1 92.31 119 VAL A N 1
ATOM 937 C CA . VAL A 1 119 ? 5.496 -13.844 8.922 1 92.31 119 VAL A CA 1
ATOM 938 C C . VAL A 1 119 ? 6.043 -14.023 7.504 1 92.31 119 VAL A C 1
ATOM 940 O O . VAL A 1 119 ? 7.258 -14.094 7.309 1 92.31 119 VAL A O 1
ATOM 943 N N . PHE A 1 120 ? 5.125 -14.008 6.477 1 95.75 120 PHE A N 1
ATOM 944 C CA . PHE A 1 120 ? 5.523 -14.328 5.113 1 95.75 120 PHE A CA 1
ATOM 945 C C . PHE A 1 120 ? 5.855 -13.062 4.332 1 95.75 120 PHE A C 1
ATOM 947 O O . PHE A 1 120 ? 6.316 -13.133 3.191 1 95.75 120 PHE A O 1
ATOM 954 N N . LEU A 1 121 ? 5.641 -11.852 4.883 1 96.06 121 LEU A N 1
ATOM 955 C CA . LEU A 1 121 ? 5.859 -10.609 4.141 1 96.06 121 LEU A CA 1
ATOM 956 C C . LEU A 1 121 ? 7.273 -10.562 3.57 1 96.06 121 LEU A C 1
ATOM 958 O O . LEU A 1 121 ? 7.469 -10.195 2.41 1 96.06 121 LEU A O 1
ATOM 962 N N . ARG A 1 122 ? 8.242 -11.055 4.281 1 94.56 122 ARG A N 1
ATOM 963 C CA . ARG A 1 122 ? 9.648 -10.938 3.914 1 94.56 122 ARG A CA 1
ATOM 964 C C . ARG A 1 122 ? 10.008 -11.898 2.781 1 94.56 122 ARG A C 1
ATOM 966 O O . ARG A 1 122 ? 11.078 -11.797 2.186 1 94.56 122 ARG A O 1
ATOM 973 N N . THR A 1 123 ? 9.109 -12.82 2.498 1 97.62 123 THR A N 1
ATOM 974 C CA . THR A 1 123 ? 9.414 -13.805 1.462 1 97.62 123 THR A CA 1
ATOM 975 C C . THR A 1 123 ? 9.289 -13.18 0.074 1 97.62 123 THR A C 1
ATOM 977 O O . THR A 1 123 ? 9.758 -13.75 -0.913 1 97.62 123 THR A O 1
ATOM 980 N N . VAL A 1 124 ? 8.594 -12.055 -0.05 1 98.31 124 VAL A N 1
ATOM 981 C CA . VAL A 1 124 ? 8.375 -11.375 -1.323 1 98.31 124 VAL A CA 1
ATOM 982 C C . VAL A 1 124 ? 9.383 -10.242 -1.481 1 98.31 124 VAL A C 1
ATOM 984 O O . VAL A 1 124 ? 9.461 -9.352 -0.635 1 98.31 124 VAL A O 1
ATOM 987 N N . PRO A 1 125 ? 10.156 -10.242 -2.547 1 97.44 125 PRO A N 1
ATOM 988 C CA . PRO A 1 125 ? 11.102 -9.148 -2.75 1 97.44 125 PRO A CA 1
ATOM 989 C C . PRO A 1 125 ? 10.414 -7.785 -2.844 1 97.44 125 PRO A C 1
ATOM 991 O O . PRO A 1 125 ? 9.273 -7.699 -3.293 1 97.44 125 PRO A O 1
ATOM 994 N N . GLU A 1 126 ? 11.086 -6.77 -2.371 1 96.56 126 GLU A N 1
ATOM 995 C CA . GLU A 1 126 ? 10.664 -5.391 -2.598 1 96.56 126 GLU A CA 1
ATOM 996 C C . GLU A 1 126 ? 11.258 -4.844 -3.895 1 96.56 126 GLU A C 1
ATOM 998 O O . GLU A 1 126 ? 12.469 -4.906 -4.109 1 96.56 126 GLU A O 1
ATOM 1003 N N . VAL A 1 127 ? 10.461 -4.262 -4.746 1 97.69 127 VAL A N 1
ATOM 1004 C CA . VAL A 1 127 ? 10.922 -3.713 -6.02 1 97.69 127 VAL A CA 1
ATOM 1005 C C . VAL A 1 127 ? 11.352 -2.262 -5.828 1 97.69 127 VAL A C 1
ATOM 1007 O O . VAL A 1 127 ? 10.617 -1.462 -5.238 1 97.69 127 VAL A O 1
ATOM 1010 N N . TYR A 1 128 ? 12.531 -1.896 -6.336 1 96.38 128 TYR A N 1
ATOM 1011 C CA . TYR A 1 128 ? 13.062 -0.551 -6.148 1 96.38 128 TYR A CA 1
ATOM 1012 C C . TYR A 1 128 ? 13.031 0.238 -7.449 1 96.38 128 TYR A C 1
ATOM 1014 O O . TYR A 1 128 ? 13.062 1.471 -7.438 1 96.38 128 TYR A O 1
ATOM 1022 N N . ALA A 1 129 ? 12.992 -0.445 -8.547 1 95.44 129 ALA A N 1
ATOM 1023 C CA . ALA A 1 129 ? 12.898 0.165 -9.875 1 95.44 129 ALA A CA 1
ATOM 1024 C C . ALA A 1 129 ? 12.633 -0.889 -10.945 1 95.44 129 ALA A C 1
ATOM 1026 O O . ALA A 1 129 ? 12.938 -2.068 -10.75 1 95.44 129 ALA A O 1
ATOM 1027 N N . TRP A 1 130 ? 11.969 -0.463 -12.055 1 95.06 130 TRP A N 1
ATOM 1028 C CA . TRP A 1 130 ? 11.781 -1.412 -13.148 1 95.06 130 TRP A CA 1
ATOM 1029 C C . TRP A 1 130 ? 11.484 -0.685 -14.453 1 95.06 130 TRP A C 1
ATOM 1031 O O . TRP A 1 130 ? 11.211 0.517 -14.453 1 95.06 130 TRP A O 1
ATOM 1041 N N . SER A 1 131 ? 11.664 -1.359 -15.539 1 93.31 131 SER A N 1
ATOM 1042 C CA . SER A 1 131 ? 11.352 -0.879 -16.875 1 93.31 131 SER A CA 1
ATOM 1043 C C . SER A 1 131 ? 10.789 -1.997 -17.75 1 93.31 131 SER A C 1
ATOM 1045 O O . SER A 1 131 ? 11.242 -3.141 -17.672 1 93.31 131 SER A O 1
ATOM 1047 N N . ASP A 1 132 ? 9.812 -1.609 -18.516 1 90.12 132 ASP A N 1
ATOM 1048 C CA . ASP A 1 132 ? 9.25 -2.594 -19.438 1 90.12 132 ASP A CA 1
ATOM 1049 C C . ASP A 1 132 ? 10.055 -2.654 -20.734 1 90.12 132 ASP A C 1
ATOM 1051 O O . ASP A 1 132 ? 9.672 -3.354 -21.672 1 90.12 132 ASP A O 1
ATOM 1055 N N . GLY A 1 133 ? 11.133 -1.889 -20.75 1 86.81 133 GLY A N 1
ATOM 1056 C CA . GLY A 1 133 ? 12.016 -1.905 -21.906 1 86.81 133 GLY A CA 1
ATOM 1057 C C . GLY A 1 133 ? 11.688 -0.823 -22.922 1 86.81 133 GLY A C 1
ATOM 1058 O O . GLY A 1 133 ? 12.445 -0.604 -23.875 1 86.81 133 GLY A O 1
ATOM 1059 N N . SER A 1 134 ? 10.578 -0.156 -22.734 1 82.06 134 SER A N 1
ATOM 1060 C CA . SER A 1 134 ? 10.172 0.865 -23.688 1 82.06 134 SER A CA 1
ATOM 1061 C C . SER A 1 134 ? 11.141 2.041 -23.688 1 82.06 134 SER A C 1
ATOM 1063 O O . SER A 1 134 ? 11.344 2.686 -24.719 1 82.06 134 SER A O 1
ATOM 1065 N N . ASP A 1 135 ? 11.742 2.312 -22.594 1 71.06 135 ASP A N 1
ATOM 1066 C CA . ASP A 1 135 ? 12.648 3.455 -22.484 1 71.06 135 ASP A CA 1
ATOM 1067 C C . ASP A 1 135 ? 14.102 3.02 -22.625 1 71.06 135 ASP A C 1
ATOM 1069 O O . ASP A 1 135 ? 15.016 3.811 -22.375 1 71.06 135 ASP A O 1
ATOM 1073 N N . ASP A 1 136 ? 14.266 1.756 -22.828 1 67.31 136 ASP A N 1
ATOM 1074 C CA . ASP A 1 136 ? 15.625 1.229 -22.875 1 67.31 136 ASP A CA 1
ATOM 1075 C C . ASP A 1 136 ? 16.109 1.074 -24.312 1 67.31 136 ASP A C 1
ATOM 1077 O O . ASP A 1 136 ? 15.375 0.58 -25.172 1 67.31 136 ASP A O 1
ATOM 1081 N N . GLU A 1 137 ? 17.234 1.644 -24.578 1 66.5 137 GLU A N 1
ATOM 1082 C CA . GLU A 1 137 ? 17.844 1.564 -25.906 1 66.5 137 GLU A CA 1
ATOM 1083 C C . GLU A 1 137 ? 17.953 0.117 -26.375 1 66.5 137 GLU A C 1
ATOM 1085 O O . GLU A 1 137 ? 17.922 -0.152 -27.578 1 66.5 137 GLU A O 1
ATOM 1090 N N . HIS A 1 138 ? 18.078 -0.732 -25.453 1 67.19 138 HIS A N 1
ATOM 1091 C CA . HIS A 1 138 ? 18.266 -2.131 -25.828 1 67.19 138 HIS A CA 1
ATOM 1092 C C . HIS A 1 138 ? 16.953 -2.896 -25.781 1 67.19 138 HIS A C 1
ATOM 1094 O O . HIS A 1 138 ? 16.906 -4.09 -26.094 1 67.19 138 HIS A O 1
ATOM 1100 N N . ASN A 1 139 ? 15.961 -2.119 -25.422 1 60.62 139 ASN A N 1
ATOM 1101 C CA . ASN A 1 139 ? 14.602 -2.654 -25.406 1 60.62 139 ASN A CA 1
ATOM 1102 C C . ASN A 1 139 ? 14.508 -3.887 -24.5 1 60.62 139 ASN A C 1
ATOM 1104 O O . ASN A 1 139 ? 13.852 -4.867 -24.859 1 60.62 139 ASN A O 1
ATOM 1108 N N . LYS A 1 140 ? 15.273 -3.926 -23.484 1 82.56 140 LYS A N 1
ATOM 1109 C CA . LYS A 1 140 ? 15.242 -5.039 -22.547 1 82.56 140 LYS A CA 1
ATOM 1110 C C . LYS A 1 140 ? 14.57 -4.633 -21.234 1 82.56 140 LYS A C 1
ATOM 1112 O O . LYS A 1 140 ? 14.953 -3.635 -20.625 1 82.56 140 LYS A O 1
ATOM 1117 N N . ALA A 1 141 ? 13.555 -5.375 -20.953 1 91.38 141 ALA A N 1
ATOM 1118 C CA . ALA A 1 141 ? 12.875 -5.145 -19.688 1 91.38 141 ALA A CA 1
ATOM 1119 C C . ALA A 1 141 ? 13.742 -5.598 -18.516 1 91.38 141 ALA A C 1
ATOM 1121 O O . ALA A 1 141 ? 14.484 -6.574 -18.625 1 91.38 141 ALA A O 1
ATOM 1122 N N . TRP A 1 142 ? 13.695 -4.859 -17.438 1 93.5 142 TRP A N 1
ATOM 1123 C CA . TRP A 1 142 ? 14.469 -5.227 -16.25 1 93.5 142 TRP A CA 1
ATOM 1124 C C . TRP A 1 142 ? 13.742 -4.832 -14.977 1 93.5 142 TRP A C 1
ATOM 1126 O O . TRP A 1 142 ? 12.859 -3.971 -15 1 93.5 142 TRP A O 1
ATOM 1136 N N . ILE A 1 143 ? 14.039 -5.488 -13.891 1 95.81 143 ILE A N 1
ATOM 1137 C CA . ILE A 1 143 ? 13.508 -5.234 -12.562 1 95.81 143 ILE A CA 1
ATOM 1138 C C . ILE A 1 143 ? 14.648 -5.219 -11.547 1 95.81 143 ILE A C 1
ATOM 1140 O O . ILE A 1 143 ? 15.484 -6.125 -11.523 1 95.81 143 ILE A O 1
ATOM 1144 N N . ILE A 1 144 ? 14.75 -4.191 -10.719 1 96.88 144 ILE A N 1
ATOM 1145 C CA . ILE A 1 144 ? 15.672 -4.133 -9.586 1 96.88 144 ILE A CA 1
ATOM 1146 C C . ILE A 1 144 ? 14.898 -4.328 -8.281 1 96.88 144 ILE A C 1
ATOM 1148 O O . ILE A 1 144 ? 13.969 -3.568 -7.984 1 96.88 144 ILE A O 1
ATOM 1152 N N . HIS A 1 145 ? 15.18 -5.359 -7.551 1 97.62 145 HIS A N 1
ATOM 1153 C CA . HIS A 1 145 ? 14.469 -5.641 -6.309 1 97.62 145 HIS A CA 1
ATOM 1154 C C . HIS A 1 145 ? 15.438 -6.078 -5.211 1 97.62 145 HIS A C 1
ATOM 1156 O O . HIS A 1 145 ? 16.641 -6.176 -5.441 1 97.62 145 HIS A O 1
ATOM 1162 N N . SER A 1 146 ? 15.016 -6.203 -3.986 1 97.19 146 SER A N 1
ATOM 1163 C CA . SER A 1 146 ? 15.828 -6.559 -2.822 1 97.19 146 SER A CA 1
ATOM 1164 C C . SER A 1 146 ? 16.484 -7.926 -2.996 1 97.19 146 SER A C 1
ATOM 1166 O O . SER A 1 146 ? 15.945 -8.789 -3.697 1 97.19 146 SER A O 1
ATOM 1168 N N . SER A 1 147 ? 17.578 -8.125 -2.379 1 95.38 147 SER A N 1
ATOM 1169 C CA . SER A 1 147 ? 18.312 -9.383 -2.447 1 95.38 147 SER A CA 1
ATOM 1170 C C . SER A 1 147 ? 17.672 -10.453 -1.568 1 95.38 147 SER A C 1
ATOM 1172 O O . SER A 1 147 ? 16.969 -10.133 -0.61 1 95.38 147 SER A O 1
ATOM 1174 N N . HIS A 1 148 ? 17.859 -11.68 -1.984 1 92.75 148 HIS A N 1
ATOM 1175 C CA . HIS A 1 148 ? 17.453 -12.789 -1.124 1 92.75 148 HIS A CA 1
ATOM 1176 C C . HIS A 1 148 ? 18.359 -12.875 0.105 1 92.75 148 HIS A C 1
ATOM 1178 O O . HIS A 1 148 ? 19.484 -12.391 0.089 1 92.75 148 HIS A O 1
ATOM 1184 N N . PRO A 1 149 ? 17.844 -13.422 1.172 1 90.94 149 PRO A N 1
ATOM 1185 C CA . PRO A 1 149 ? 18.672 -13.555 2.367 1 90.94 149 PRO A CA 1
ATOM 1186 C C . PRO A 1 149 ? 19.906 -14.414 2.129 1 90.94 149 PRO A C 1
ATOM 1188 O O . PRO A 1 149 ? 19.812 -15.523 1.605 1 90.94 149 PRO A O 1
ATOM 1191 N N . PRO A 1 150 ? 21 -13.859 2.543 1 86.5 150 PRO A N 1
ATOM 1192 C CA . PRO A 1 150 ? 22.234 -14.625 2.328 1 86.5 150 PRO A CA 1
ATOM 1193 C C . PRO A 1 150 ? 22.266 -15.922 3.133 1 86.5 150 PRO A C 1
ATOM 1195 O O . PRO A 1 150 ? 21.797 -15.953 4.277 1 86.5 150 PRO A O 1
ATOM 1198 N N . GLY A 1 151 ? 22.719 -16.938 2.57 1 87.06 151 GLY A N 1
ATOM 1199 C CA . GLY A 1 151 ? 22.938 -18.188 3.273 1 87.06 151 GLY A CA 1
ATOM 1200 C C . GLY A 1 151 ? 21.781 -19.156 3.156 1 87.06 151 GLY A C 1
ATOM 1201 O O . GLY A 1 151 ? 21.906 -20.328 3.467 1 87.06 151 GLY A O 1
ATOM 1202 N N . ASP A 1 152 ? 20.641 -18.688 2.748 1 92.19 152 ASP A N 1
ATOM 1203 C CA . ASP A 1 152 ? 19.484 -19.562 2.59 1 92.19 152 ASP A CA 1
ATOM 1204 C C . ASP A 1 152 ? 19.562 -20.328 1.271 1 92.19 152 ASP A C 1
ATOM 1206 O O . ASP A 1 152 ? 20.141 -19.844 0.295 1 92.19 152 ASP A O 1
ATOM 1210 N N . ALA A 1 153 ? 19.109 -21.547 1.277 1 92.62 153 ALA A N 1
ATOM 1211 C CA . ALA A 1 153 ? 19.219 -22.438 0.127 1 92.62 153 ALA A CA 1
ATOM 1212 C C . ALA A 1 153 ? 17.844 -22.844 -0.393 1 92.62 153 ALA A C 1
ATOM 1214 O O . ALA A 1 153 ? 16.844 -22.703 0.317 1 92.62 153 ALA A O 1
ATOM 1215 N N . PRO A 1 154 ? 17.844 -23.281 -1.625 1 92.94 154 PRO A N 1
ATOM 1216 C CA . PRO A 1 154 ? 16.562 -23.766 -2.154 1 92.94 154 PRO A CA 1
ATOM 1217 C C . PRO A 1 154 ? 15.984 -24.922 -1.334 1 92.94 154 PRO A C 1
ATOM 1219 O O . PRO A 1 154 ? 16.719 -25.828 -0.939 1 92.94 154 PRO A O 1
ATOM 1222 N N . LEU A 1 155 ? 14.734 -24.844 -1.113 1 94.88 155 LEU A N 1
ATOM 1223 C CA . LEU A 1 155 ? 14.039 -25.844 -0.308 1 94.88 155 LEU A CA 1
ATOM 1224 C C . LEU A 1 155 ? 14.148 -27.219 -0.94 1 94.88 155 LEU A C 1
ATOM 1226 O O . LEU A 1 155 ? 14.172 -28.234 -0.234 1 94.88 155 LEU A O 1
ATOM 1230 N N . SER A 1 156 ? 14.258 -27.312 -2.275 1 91.19 156 SER A N 1
ATOM 1231 C CA . SER A 1 156 ? 14.328 -28.578 -3 1 91.19 156 SER A CA 1
ATOM 1232 C C . SER A 1 156 ? 15.578 -29.359 -2.627 1 91.19 156 SER A C 1
ATOM 1234 O O . SER A 1 156 ? 15.625 -30.594 -2.791 1 91.19 156 SER A O 1
ATOM 1236 N N . GLU A 1 157 ? 16.547 -28.703 -2.1 1 90.81 157 GLU A N 1
ATOM 1237 C CA . GLU A 1 157 ? 17.828 -29.359 -1.781 1 90.81 157 GLU A CA 1
ATOM 1238 C C . GLU A 1 157 ? 17.734 -30.109 -0.459 1 90.81 157 GLU A C 1
ATOM 1240 O O . GLU A 1 157 ? 18.5 -31.062 -0.231 1 90.81 157 GLU A O 1
ATOM 1245 N N . SER A 1 158 ? 16.797 -29.734 0.386 1 92.56 158 SER A N 1
ATOM 1246 C CA . SER A 1 158 ? 16.859 -30.312 1.728 1 92.56 158 SER A CA 1
ATOM 1247 C C . SER A 1 158 ? 15.523 -30.906 2.133 1 92.56 158 SER A C 1
ATOM 1249 O O . SER A 1 158 ? 15.445 -31.688 3.078 1 92.56 158 SER A O 1
ATOM 1251 N N . PHE A 1 159 ? 14.508 -30.656 1.498 1 94.12 159 PHE A N 1
ATOM 1252 C CA . PHE A 1 159 ? 13.172 -31 1.947 1 94.12 159 PHE A CA 1
ATOM 1253 C C . PHE A 1 159 ? 13.047 -32.5 2.162 1 94.12 159 PHE A C 1
ATOM 1255 O O . PHE A 1 159 ? 12.586 -32.969 3.215 1 94.12 159 PHE A O 1
ATOM 1262 N N . TYR A 1 160 ? 13.5 -33.281 1.238 1 89.25 160 TYR A N 1
ATOM 1263 C CA . TYR A 1 160 ? 13.281 -34.719 1.268 1 89.25 160 TYR A CA 1
ATOM 1264 C C . TYR A 1 160 ? 14.125 -35.406 2.348 1 89.25 160 TYR A C 1
ATOM 1266 O O . TYR A 1 160 ? 13.859 -36.531 2.748 1 89.25 160 TYR A O 1
ATOM 1274 N N . GLN A 1 161 ? 15.133 -34.625 2.76 1 89 161 GLN A N 1
ATOM 1275 C CA . GLN A 1 161 ? 16.016 -35.156 3.789 1 89 161 GLN A CA 1
ATOM 1276 C C . GLN A 1 161 ? 15.586 -34.688 5.18 1 89 161 GLN A C 1
ATOM 1278 O O . GLN A 1 161 ? 16.109 -35.188 6.188 1 89 161 GLN A O 1
ATOM 1283 N N . MET A 1 162 ? 14.625 -33.844 5.254 1 91.81 162 MET A N 1
ATOM 1284 C CA . MET A 1 162 ? 14.148 -33.344 6.527 1 91.81 162 MET A CA 1
ATOM 1285 C C . MET A 1 162 ? 13.414 -34.406 7.32 1 91.81 162 MET A C 1
ATOM 1287 O O . MET A 1 162 ? 12.953 -35.406 6.75 1 91.81 162 MET A O 1
ATOM 1291 N N . SER A 1 163 ? 13.391 -34.156 8.695 1 92.12 163 SER A N 1
ATOM 1292 C CA . SER A 1 163 ? 12.531 -35 9.539 1 92.12 163 SER A CA 1
ATOM 1293 C C . SER A 1 163 ? 11.062 -34.812 9.164 1 92.12 163 SER A C 1
ATOM 1295 O O . SER A 1 163 ? 10.688 -33.812 8.539 1 92.12 163 SER A O 1
ATOM 1297 N N . SER A 1 164 ? 10.266 -35.781 9.523 1 92.56 164 SER A N 1
ATOM 1298 C CA . SER A 1 164 ? 8.828 -35.719 9.258 1 92.56 164 SER A CA 1
ATOM 1299 C C . SER A 1 164 ? 8.211 -34.469 9.898 1 92.56 164 SER A C 1
ATOM 1301 O O . SER A 1 164 ? 7.301 -33.875 9.336 1 92.56 164 SER A O 1
ATOM 1303 N N . GLU A 1 165 ? 8.719 -34.188 11.039 1 94.5 165 GLU A N 1
ATOM 1304 C CA . GLU A 1 165 ? 8.211 -33 11.734 1 94.5 165 GLU A CA 1
ATOM 1305 C C . GLU A 1 165 ? 8.516 -31.719 10.945 1 94.5 165 GLU A C 1
ATOM 1307 O O . GLU A 1 165 ? 7.633 -30.875 10.766 1 94.5 165 GLU A O 1
ATOM 1312 N N . HIS A 1 166 ? 9.734 -31.609 10.477 1 95.69 166 HIS A N 1
ATOM 1313 C CA . HIS A 1 166 ? 10.141 -30.422 9.719 1 95.69 166 HIS A CA 1
ATOM 1314 C C . HIS A 1 166 ? 9.43 -30.359 8.375 1 95.69 166 HIS A C 1
ATOM 1316 O O . HIS A 1 166 ? 9.07 -29.266 7.91 1 95.69 166 HIS A O 1
ATOM 1322 N N . GLN A 1 167 ? 9.211 -31.516 7.77 1 95.44 167 GLN A N 1
ATOM 1323 C CA . GLN A 1 167 ? 8.43 -31.547 6.539 1 95.44 167 GLN A CA 1
ATOM 1324 C C . GLN A 1 167 ? 7.008 -31.031 6.773 1 95.44 167 GLN A C 1
ATOM 1326 O O . GLN A 1 167 ? 6.48 -30.266 5.977 1 95.44 167 GLN A O 1
ATOM 1331 N N . GLY A 1 168 ? 6.484 -31.5 7.883 1 96.5 168 GLY A N 1
ATOM 1332 C CA . GLY A 1 168 ? 5.145 -31.062 8.234 1 96.5 168 GLY A CA 1
ATOM 1333 C C . GLY A 1 168 ? 5.043 -29.562 8.438 1 96.5 168 GLY A C 1
ATOM 1334 O O . GLY A 1 168 ? 4.074 -28.938 8.008 1 96.5 168 GLY A O 1
ATOM 1335 N N . GLU A 1 169 ? 6.031 -28.984 9.055 1 96.69 169 GLU A N 1
ATOM 1336 C CA . GLU A 1 169 ? 6.07 -27.531 9.281 1 96.69 169 GLU A CA 1
ATOM 1337 C C . GLU A 1 169 ? 6.145 -26.766 7.965 1 96.69 169 GLU A C 1
ATOM 1339 O O . GLU A 1 169 ? 5.457 -25.766 7.785 1 96.69 169 GLU A O 1
ATOM 1344 N N . ILE A 1 170 ? 6.961 -27.25 7.09 1 97.5 170 ILE A N 1
ATOM 1345 C CA . ILE A 1 170 ? 7.125 -26.594 5.793 1 97.5 170 ILE A CA 1
ATOM 1346 C C . ILE A 1 170 ? 5.82 -26.703 5 1 97.5 170 ILE A C 1
ATOM 1348 O O . ILE A 1 170 ? 5.367 -25.719 4.414 1 97.5 170 ILE A O 1
ATOM 1352 N N . LEU A 1 171 ? 5.223 -27.891 5.012 1 98.06 171 LEU A N 1
ATOM 1353 C CA . LEU A 1 171 ? 3.961 -28.078 4.301 1 98.06 171 LEU A CA 1
ATOM 1354 C C . LEU A 1 171 ? 2.879 -27.172 4.887 1 98.06 171 LEU A C 1
ATOM 1356 O O . LEU A 1 171 ? 2.051 -26.625 4.148 1 98.06 171 LEU A O 1
ATOM 1360 N N . GLY A 1 172 ? 2.893 -27.016 6.191 1 97.88 172 GLY A N 1
ATOM 1361 C CA . GLY A 1 172 ? 1.98 -26.078 6.832 1 97.88 172 GLY A CA 1
ATOM 1362 C C . GLY A 1 172 ? 2.182 -24.641 6.379 1 97.88 172 GLY A C 1
ATOM 1363 O O . GLY A 1 172 ? 1.211 -23.922 6.141 1 97.88 172 GLY A O 1
ATOM 1364 N N . GLN A 1 173 ? 3.414 -24.188 6.246 1 97.44 173 GLN A N 1
ATOM 1365 C CA . GLN A 1 173 ? 3.73 -22.859 5.758 1 97.44 173 GLN A CA 1
ATOM 1366 C C . GLN A 1 173 ? 3.256 -22.672 4.32 1 97.44 173 GLN A C 1
ATOM 1368 O O . GLN A 1 173 ? 2.646 -21.656 3.99 1 97.44 173 GLN A O 1
ATOM 1373 N N . ILE A 1 174 ? 3.52 -23.703 3.502 1 98.19 174 ILE A N 1
ATOM 1374 C CA . ILE A 1 174 ? 3.102 -23.656 2.105 1 98.19 174 ILE A CA 1
ATOM 1375 C C . ILE A 1 174 ? 1.58 -23.547 2.023 1 98.19 174 ILE A C 1
ATOM 1377 O O . ILE A 1 174 ? 1.047 -22.719 1.273 1 98.19 174 ILE A O 1
ATOM 1381 N N . ALA A 1 175 ? 0.905 -24.328 2.814 1 98.06 175 ALA A N 1
ATOM 1382 C CA . ALA A 1 175 ? -0.556 -24.328 2.826 1 98.06 175 ALA A CA 1
ATOM 1383 C C . ALA A 1 175 ? -1.097 -22.969 3.271 1 98.06 175 ALA A C 1
ATOM 1385 O O . ALA A 1 175 ? -2.045 -22.438 2.68 1 98.06 175 ALA A O 1
ATOM 1386 N N . THR A 1 176 ? -0.512 -22.422 4.289 1 96.94 176 THR A N 1
ATOM 1387 C CA . THR A 1 176 ? -0.949 -21.125 4.793 1 96.94 176 THR A CA 1
ATOM 1388 C C . THR A 1 176 ? -0.738 -20.031 3.746 1 96.94 176 THR A C 1
ATOM 1390 O O . THR A 1 176 ? -1.619 -19.203 3.523 1 96.94 176 THR A O 1
ATOM 1393 N N . LEU A 1 177 ? 0.42 -20.031 3.105 1 97.31 177 LEU A N 1
ATOM 1394 C CA . LEU A 1 177 ? 0.713 -19.094 2.031 1 97.31 177 LEU A CA 1
ATOM 1395 C C . LEU A 1 177 ? -0.314 -19.203 0.911 1 97.31 177 LEU A C 1
ATOM 1397 O O . LEU A 1 177 ? -0.843 -18.203 0.441 1 97.31 177 LEU A O 1
ATOM 1401 N N . HIS A 1 178 ? -0.579 -20.438 0.528 1 97.69 178 HIS A N 1
ATOM 1402 C CA . HIS A 1 178 ? -1.557 -20.688 -0.524 1 97.69 178 HIS A CA 1
ATOM 1403 C C . HIS A 1 178 ? -2.932 -20.156 -0.139 1 97.69 178 HIS A C 1
ATOM 1405 O O . HIS A 1 178 ? -3.613 -19.531 -0.961 1 97.69 178 HIS A O 1
ATOM 1411 N N . LYS A 1 179 ? -3.309 -20.375 1.065 1 97 179 LYS A N 1
ATOM 1412 C CA . LYS A 1 179 ? -4.609 -19.906 1.543 1 97 179 LYS A CA 1
ATOM 1413 C C . LYS A 1 179 ? -4.707 -18.391 1.506 1 97 179 LYS A C 1
ATOM 1415 O O . LYS A 1 179 ? -5.73 -17.844 1.093 1 97 179 LYS A O 1
ATOM 1420 N N . LEU A 1 180 ? -3.688 -17.734 1.95 1 95.88 180 LEU A N 1
ATOM 1421 C CA . LEU A 1 180 ? -3.678 -16.266 1.95 1 95.88 180 LEU A CA 1
ATOM 1422 C C . LEU A 1 180 ? -3.834 -15.727 0.534 1 95.88 180 LEU A C 1
ATOM 1424 O O . LEU A 1 180 ? -4.594 -14.781 0.309 1 95.88 180 LEU A O 1
ATOM 1428 N N . PHE A 1 181 ? -3.158 -16.297 -0.438 1 96.94 181 PHE A N 1
ATOM 1429 C CA . PHE A 1 181 ? -3.299 -15.898 -1.833 1 96.94 181 PHE A CA 1
ATOM 1430 C C . PHE A 1 181 ? -4.707 -16.188 -2.34 1 96.94 181 PHE A C 1
ATOM 1432 O O . PHE A 1 181 ? -5.324 -15.344 -2.99 1 96.94 181 PHE A O 1
ATOM 1439 N N . GLN A 1 182 ? -5.234 -17.312 -2.004 1 96.19 182 GLN A N 1
ATOM 1440 C CA . GLN A 1 182 ? -6.527 -17.766 -2.5 1 96.19 182 GLN A CA 1
ATOM 1441 C C . GLN A 1 182 ? -7.66 -16.906 -1.946 1 96.19 182 GLN A C 1
ATOM 1443 O O . GLN A 1 182 ? -8.641 -16.641 -2.641 1 96.19 182 GLN A O 1
ATOM 1448 N N . ASP A 1 183 ? -7.504 -16.375 -0.736 1 93.56 183 ASP A N 1
ATOM 1449 C CA . ASP A 1 183 ? -8.578 -15.68 -0.029 1 93.56 183 ASP A CA 1
ATOM 1450 C C . ASP A 1 183 ? -8.609 -14.195 -0.381 1 93.56 183 ASP A C 1
ATOM 1452 O O . ASP A 1 183 ? -9.57 -13.492 -0.064 1 93.56 183 ASP A O 1
ATOM 1456 N N . TYR A 1 184 ? -7.641 -13.734 -1.019 1 94.19 184 TYR A N 1
ATOM 1457 C CA . TYR A 1 184 ? -7.555 -12.312 -1.346 1 94.19 184 TYR A CA 1
ATOM 1458 C C . TYR A 1 184 ? -8.695 -11.898 -2.268 1 94.19 184 TYR A C 1
ATOM 1460 O O . TYR A 1 184 ? -8.938 -12.539 -3.295 1 94.19 184 TYR A O 1
ATOM 1468 N N . ASP A 1 185 ? -9.422 -10.859 -1.856 1 91.38 185 ASP A N 1
ATOM 1469 C CA . ASP A 1 185 ? -10.586 -10.406 -2.611 1 91.38 185 ASP A CA 1
ATOM 1470 C C . ASP A 1 185 ? -10.617 -8.883 -2.707 1 91.38 185 ASP A C 1
ATOM 1472 O O . ASP A 1 185 ? -11.406 -8.227 -2.018 1 91.38 185 ASP A O 1
ATOM 1476 N N . HIS A 1 186 ? -9.812 -8.344 -3.553 1 88.44 186 HIS A N 1
ATOM 1477 C CA . HIS A 1 186 ? -9.852 -6.902 -3.785 1 88.44 186 HIS A CA 1
ATOM 1478 C C . HIS A 1 186 ? -10.75 -6.562 -4.969 1 88.44 186 HIS A C 1
ATOM 1480 O O . HIS A 1 186 ? -10.586 -7.117 -6.059 1 88.44 186 HIS A O 1
ATOM 1486 N N . MET A 1 187 ? -11.57 -5.688 -4.883 1 82.56 187 MET A N 1
ATOM 1487 C CA . MET A 1 187 ? -12.633 -5.387 -5.832 1 82.56 187 MET A CA 1
ATOM 1488 C C . MET A 1 187 ? -12.062 -4.895 -7.16 1 82.56 187 MET A C 1
ATOM 1490 O O . MET A 1 187 ? -12.656 -5.117 -8.219 1 82.56 187 MET A O 1
ATOM 1494 N N . ALA A 1 188 ? -10.906 -4.199 -7.09 1 84 188 ALA A N 1
ATOM 1495 C CA . ALA A 1 188 ? -10.352 -3.641 -8.32 1 84 188 ALA A CA 1
ATOM 1496 C C . ALA A 1 188 ? -9.367 -4.609 -8.969 1 84 188 ALA A C 1
ATOM 1498 O O . ALA A 1 188 ? -9.156 -4.566 -10.188 1 84 188 ALA A O 1
ATOM 1499 N N . ILE A 1 189 ? -8.781 -5.406 -8.18 1 90.69 189 ILE A N 1
ATOM 1500 C CA . ILE A 1 189 ? -7.742 -6.293 -8.688 1 90.69 189 ILE A CA 1
ATOM 1501 C C . ILE A 1 189 ? -8.367 -7.605 -9.156 1 90.69 189 ILE A C 1
ATOM 1503 O O . ILE A 1 189 ? -8.078 -8.078 -10.266 1 90.69 189 ILE A O 1
ATOM 1507 N N . CYS A 1 190 ? -9.297 -8.117 -8.406 1 91.12 190 CYS A N 1
ATOM 1508 C CA . CYS A 1 190 ? -9.898 -9.414 -8.695 1 91.12 190 CYS A CA 1
ATOM 1509 C C . CYS A 1 190 ? -11.148 -9.25 -9.555 1 91.12 190 CYS A C 1
ATOM 1511 O O . CYS A 1 190 ? -12.18 -9.859 -9.273 1 91.12 190 CYS A O 1
ATOM 1513 N N . GLN A 1 191 ? -11.031 -8.445 -10.617 1 91.19 191 GLN A N 1
ATOM 1514 C CA . GLN A 1 191 ? -12.195 -8.141 -11.445 1 91.19 191 GLN A CA 1
ATOM 1515 C C . GLN A 1 191 ? -12.172 -8.938 -12.742 1 91.19 191 GLN A C 1
ATOM 1517 O O . GLN A 1 191 ? -13.203 -9.086 -13.406 1 91.19 191 GLN A O 1
ATOM 1522 N N . GLY A 1 192 ? -11.039 -9.398 -13.07 1 95.94 192 GLY A N 1
ATOM 1523 C CA . GLY A 1 192 ? -10.938 -10.109 -14.336 1 95.94 192 GLY A CA 1
ATOM 1524 C C . GLY A 1 192 ? -9.867 -11.18 -14.328 1 95.94 192 GLY A C 1
ATOM 1525 O O . GLY A 1 192 ? -8.859 -11.062 -13.625 1 95.94 192 GLY A O 1
ATOM 1526 N N . TYR A 1 193 ? -10.078 -12.219 -15.234 1 97.25 193 TYR A N 1
ATOM 1527 C CA . TYR A 1 193 ? -9.102 -13.273 -15.43 1 97.25 193 TYR A CA 1
ATOM 1528 C C . TYR A 1 193 ? -7.977 -12.812 -16.344 1 97.25 193 TYR A C 1
ATOM 1530 O O . TYR A 1 193 ? -8.227 -12.148 -17.359 1 97.25 193 TYR A O 1
ATOM 1538 N N . GLY A 1 194 ? -6.766 -13.094 -16.016 1 96.31 194 GLY A N 1
ATOM 1539 C CA . GLY A 1 194 ? -5.602 -12.711 -16.797 1 96.31 194 GLY A CA 1
ATOM 1540 C C . GLY A 1 194 ? -4.367 -12.461 -15.953 1 96.31 194 GLY A C 1
ATOM 1541 O O . GLY A 1 194 ? -3.965 -13.32 -15.172 1 96.31 194 GLY A O 1
ATOM 1542 N N . GLY A 1 195 ? -3.734 -11.406 -16.203 1 96.06 195 GLY A N 1
ATOM 1543 C CA . GLY A 1 195 ? -2.578 -10.984 -15.43 1 96.06 195 GLY A CA 1
ATOM 1544 C C . GLY A 1 195 ? -2.83 -9.719 -14.633 1 96.06 195 GLY A C 1
ATOM 1545 O O . GLY A 1 195 ? -3.965 -9.438 -14.234 1 96.06 195 GLY A O 1
ATOM 1546 N N . PHE A 1 196 ? -1.737 -9.117 -14.305 1 96.94 196 PHE A N 1
ATOM 1547 C CA . PHE A 1 196 ? -1.768 -7.867 -13.555 1 96.94 196 PHE A CA 1
ATOM 1548 C C . PHE A 1 196 ? -1.26 -6.707 -14.406 1 96.94 196 PHE A C 1
ATOM 1550 O O . PHE A 1 196 ? -0.451 -6.906 -15.312 1 96.94 196 PHE A O 1
ATOM 1557 N N . ARG A 1 197 ? -1.682 -5.555 -14.125 1 95.5 197 ARG A N 1
ATOM 1558 C CA . ARG A 1 197 ? -1.172 -4.328 -14.727 1 95.5 197 ARG A CA 1
ATOM 1559 C C . ARG A 1 197 ? -1.328 -3.146 -13.773 1 95.5 197 ARG A C 1
ATOM 1561 O O . ARG A 1 197 ? -1.968 -3.266 -12.727 1 95.5 197 ARG A O 1
ATOM 1568 N N . PHE A 1 198 ? -0.726 -2.062 -14.125 1 95.38 198 PHE A N 1
ATOM 1569 C CA . PHE A 1 198 ? -0.951 -0.806 -13.422 1 95.38 198 PHE A CA 1
ATOM 1570 C C . PHE A 1 198 ? -1.838 0.123 -14.242 1 95.38 198 PHE A C 1
ATOM 1572 O O . PHE A 1 198 ? -1.697 0.206 -15.461 1 95.38 198 PHE A O 1
ATOM 1579 N N . SER A 1 199 ? -2.748 0.766 -13.562 1 94.19 199 SER A N 1
ATOM 1580 C CA . SER A 1 199 ? -3.488 1.854 -14.195 1 94.19 199 SER A CA 1
ATOM 1581 C C . SER A 1 199 ? -2.592 3.061 -14.445 1 94.19 199 SER A C 1
ATOM 1583 O O . SER A 1 199 ? -1.438 3.086 -14.008 1 94.19 199 SER A O 1
ATOM 1585 N N . GLU A 1 200 ? -3.117 4.02 -15.086 1 90.75 200 GLU A N 1
ATOM 1586 C CA . GLU A 1 200 ? -2.387 5.262 -15.344 1 90.75 200 GLU A CA 1
ATOM 1587 C C . GLU A 1 200 ? -2.043 5.973 -14.039 1 90.75 200 GLU A C 1
ATOM 1589 O O . GLU A 1 200 ? -1.009 6.637 -13.938 1 90.75 200 GLU A O 1
ATOM 1594 N N . GLU A 1 201 ? -2.863 5.719 -13.039 1 90.31 201 GLU A N 1
ATOM 1595 C CA . GLU A 1 201 ? -2.666 6.363 -11.742 1 90.31 201 GLU A CA 1
ATOM 1596 C C . GLU A 1 201 ? -1.689 5.57 -10.875 1 90.31 201 GLU A C 1
ATOM 1598 O O . GLU A 1 201 ? -1.351 5.992 -9.766 1 90.31 201 GLU A O 1
ATOM 1603 N N . GLY A 1 202 ? -1.301 4.402 -11.367 1 91.94 202 GLY A N 1
ATOM 1604 C CA . GLY A 1 202 ? -0.29 3.631 -10.656 1 91.94 202 GLY A CA 1
ATOM 1605 C C . GLY A 1 202 ? -0.878 2.58 -9.734 1 91.94 202 GLY A C 1
ATOM 1606 O O . GLY A 1 202 ? -0.177 2.029 -8.883 1 91.94 202 GLY A O 1
ATOM 1607 N N . TYR A 1 203 ? -2.223 2.295 -9.867 1 93.94 203 TYR A N 1
ATOM 1608 C CA . TYR A 1 203 ? -2.875 1.295 -9.023 1 93.94 203 TYR A CA 1
ATOM 1609 C C . TYR A 1 203 ? -2.938 -0.053 -9.734 1 93.94 203 TYR A C 1
ATOM 1611 O O . TYR A 1 203 ? -3.123 -0.114 -10.953 1 93.94 203 TYR A O 1
ATOM 1619 N N . VAL A 1 204 ? -2.848 -1.126 -8.984 1 96 204 VAL A N 1
ATOM 1620 C CA . VAL A 1 204 ? -2.887 -2.467 -9.562 1 96 204 VAL A CA 1
ATOM 1621 C C . VAL A 1 204 ? -4.305 -2.791 -10.023 1 96 204 VAL A C 1
ATOM 1623 O O . VAL A 1 204 ? -5.277 -2.484 -9.328 1 96 204 VAL A O 1
ATOM 1626 N N . ARG A 1 205 ? -4.383 -3.385 -11.172 1 96.12 205 ARG A N 1
ATOM 1627 C CA . ARG A 1 205 ? -5.617 -3.885 -11.773 1 96.12 205 ARG A CA 1
ATOM 1628 C C . ARG A 1 205 ? -5.379 -5.215 -12.484 1 96.12 205 ARG A C 1
ATOM 1630 O O . ARG A 1 205 ? -4.234 -5.637 -12.656 1 96.12 205 ARG A O 1
ATOM 1637 N N . SER A 1 206 ? -6.516 -5.84 -12.766 1 96.69 206 SER A N 1
ATOM 1638 C CA . SER A 1 206 ? -6.375 -6.992 -13.648 1 96.69 206 SER A CA 1
ATOM 1639 C C . SER A 1 206 ? -5.91 -6.566 -15.039 1 96.69 206 SER A C 1
ATOM 1641 O O . SER A 1 206 ? -6.234 -5.473 -15.5 1 96.69 206 SER A O 1
ATOM 1643 N N . GLY A 1 207 ? -5.113 -7.406 -15.641 1 94.75 207 GLY A N 1
ATOM 1644 C CA . GLY A 1 207 ? -4.566 -7.117 -16.953 1 94.75 207 GLY A CA 1
ATOM 1645 C C . GLY A 1 207 ? -4.645 -8.297 -17.906 1 94.75 207 GLY A C 1
ATOM 1646 O O . GLY A 1 207 ? -5.375 -9.258 -17.656 1 94.75 207 GLY A O 1
ATOM 1647 N N . GLU A 1 208 ? -3.977 -8.18 -18.938 1 93.31 208 GLU A N 1
ATOM 1648 C CA . GLU A 1 208 ? -3.961 -9.227 -19.953 1 93.31 208 GLU A CA 1
ATOM 1649 C C . GLU A 1 208 ? -3.293 -10.492 -19.438 1 93.31 208 GLU A C 1
ATOM 1651 O O . GLU A 1 208 ? -2.404 -10.43 -18.578 1 93.31 208 GLU A O 1
ATOM 1656 N N . ALA A 1 209 ? -3.746 -11.617 -20.016 1 92 209 ALA A N 1
ATOM 1657 C CA . ALA A 1 209 ? -3.131 -12.898 -19.672 1 92 209 ALA A CA 1
ATOM 1658 C C . ALA A 1 209 ? -1.66 -12.922 -20.078 1 92 209 ALA A C 1
ATOM 1660 O O . ALA A 1 209 ? -1.26 -12.234 -21.031 1 92 209 ALA A O 1
ATOM 1661 N N . LEU A 1 210 ? -0.846 -13.688 -19.391 1 86.25 210 LEU A N 1
ATOM 1662 C CA . LEU A 1 210 ? 0.586 -13.797 -19.641 1 86.25 210 LEU A CA 1
ATOM 1663 C C . LEU A 1 210 ? 0.852 -14.555 -20.938 1 86.25 210 LEU A C 1
ATOM 1665 O O . LEU A 1 210 ? 1.846 -14.297 -21.625 1 86.25 210 LEU A O 1
ATOM 1669 N N . MET A 1 211 ? -0.006 -15.492 -21.203 1 82.31 211 MET A N 1
ATOM 1670 C CA . MET A 1 211 ? 0.133 -16.25 -22.438 1 82.31 211 MET A CA 1
ATOM 1671 C C . MET A 1 211 ? -0.089 -15.367 -23.656 1 82.31 211 MET A C 1
ATOM 1673 O O . MET A 1 211 ? -1.114 -14.695 -23.75 1 82.31 211 MET A O 1
ATOM 1677 N N . ASN A 1 212 ? 0.81 -15.469 -24.484 1 78.62 212 ASN A N 1
ATOM 1678 C CA . ASN A 1 212 ? 0.729 -14.633 -25.688 1 78.62 212 ASN A CA 1
ATOM 1679 C C . ASN A 1 212 ? -0.521 -14.945 -26.5 1 78.62 212 ASN A C 1
ATOM 1681 O O . ASN A 1 212 ? -0.886 -16.109 -26.672 1 78.62 212 ASN A O 1
ATOM 1685 N N . GLY A 1 213 ? -1.135 -13.922 -26.922 1 79.81 213 GLY A N 1
ATOM 1686 C CA . GLY A 1 213 ? -2.229 -14.078 -27.875 1 79.81 213 GLY A CA 1
ATOM 1687 C C . GLY A 1 213 ? -3.568 -14.312 -27.203 1 79.81 213 GLY A C 1
ATOM 1688 O O . GLY A 1 213 ? -4.59 -14.461 -27.875 1 79.81 213 GLY A O 1
ATOM 1689 N N . VAL A 1 214 ? -3.578 -14.422 -25.969 1 87.12 214 VAL A N 1
ATOM 1690 C CA . VAL A 1 214 ? -4.844 -14.656 -25.281 1 87.12 214 VAL A CA 1
ATOM 1691 C C . VAL A 1 214 ? -5.574 -13.336 -25.062 1 87.12 214 VAL A C 1
ATOM 1693 O O . VAL A 1 214 ? -6.789 -13.25 -25.266 1 87.12 214 VAL A O 1
ATOM 1696 N N . GLY A 1 215 ? -4.801 -12.266 -24.688 1 91.12 215 GLY A N 1
ATOM 1697 C CA . GLY A 1 215 ? -5.418 -10.977 -24.422 1 91.12 215 GLY A CA 1
ATOM 1698 C C . GLY A 1 215 ? -6.027 -10.891 -23.031 1 91.12 215 GLY A C 1
ATOM 1699 O O . GLY A 1 215 ? -5.465 -11.414 -22.062 1 91.12 215 GLY A O 1
ATOM 1700 N N . GLY A 1 216 ? -7.164 -10.109 -23 1 93.06 216 GLY A N 1
ATOM 1701 C CA . GLY A 1 216 ? -7.805 -9.898 -21.703 1 93.06 216 GLY A CA 1
ATOM 1702 C C . GLY A 1 216 ? -7.578 -8.5 -21.156 1 93.06 216 GLY A C 1
ATOM 1703 O O . GLY A 1 216 ? -7.113 -7.613 -21.875 1 93.06 216 GLY A O 1
ATOM 1704 N N . PRO A 1 217 ? -7.992 -8.375 -19.891 1 96.19 217 PRO A N 1
ATOM 1705 C CA . PRO A 1 217 ? -8.562 -9.344 -18.953 1 96.19 217 PRO A CA 1
ATOM 1706 C C . PRO A 1 217 ? -9.984 -9.758 -19.328 1 96.19 217 PRO A C 1
ATOM 1708 O O . PRO A 1 217 ? -10.664 -9.047 -20.078 1 96.19 217 PRO A O 1
ATOM 1711 N N . PHE A 1 218 ? -10.414 -10.914 -18.781 1 97.31 218 PHE A N 1
ATOM 1712 C CA . PHE A 1 218 ? -11.742 -11.453 -19.062 1 97.31 218 PHE A CA 1
ATOM 1713 C C . PHE A 1 218 ? -12.648 -11.297 -17.844 1 97.31 218 PHE A C 1
ATOM 1715 O O . PHE A 1 218 ? -12.289 -11.695 -16.734 1 97.31 218 PHE A O 1
ATOM 1722 N N . GLY A 1 219 ? -13.844 -10.852 -18.062 1 95 219 GLY A N 1
ATOM 1723 C CA . GLY A 1 219 ? -14.766 -10.539 -16.984 1 95 219 GLY A CA 1
ATOM 1724 C C . GLY A 1 219 ? -15.398 -11.773 -16.375 1 95 219 GLY A C 1
ATOM 1725 O O . GLY A 1 219 ? -15.953 -11.711 -15.273 1 95 219 GLY A O 1
ATOM 1726 N N . ASN A 1 220 ? -15.305 -12.891 -17.062 1 96.06 220 ASN A N 1
ATOM 1727 C CA . ASN A 1 220 ? -15.844 -14.125 -16.516 1 96.06 220 ASN A CA 1
ATOM 1728 C C . ASN A 1 220 ? -15.047 -15.344 -16.984 1 96.06 220 ASN A C 1
ATOM 1730 O O . ASN A 1 220 ? -14.305 -15.266 -17.969 1 96.06 220 ASN A O 1
ATOM 1734 N N . LEU A 1 221 ? -15.227 -16.422 -16.281 1 96.81 221 LEU A N 1
ATOM 1735 C CA . LEU A 1 221 ? -14.438 -17.625 -16.516 1 96.81 221 LEU A CA 1
ATOM 1736 C C . LEU A 1 221 ? -14.727 -18.203 -17.891 1 96.81 221 LEU A C 1
ATOM 1738 O O . LEU A 1 221 ? -13.805 -18.672 -18.578 1 96.81 221 LEU A O 1
ATOM 1742 N N . GLY A 1 222 ? -15.961 -18.141 -18.297 1 96.38 222 GLY A N 1
ATOM 1743 C CA . GLY A 1 222 ? -16.328 -18.688 -19.594 1 96.38 222 GLY A CA 1
ATOM 1744 C C . GLY A 1 222 ? -15.586 -18.047 -20.75 1 96.38 222 GLY A C 1
ATOM 1745 O O . GLY A 1 222 ? -15.07 -18.75 -21.625 1 96.38 222 GLY A O 1
ATOM 1746 N N . SER A 1 223 ? -15.594 -16.75 -20.719 1 96.06 223 SER A N 1
ATOM 1747 C CA . SER A 1 223 ? -14.883 -16.031 -21.781 1 96.06 223 SER A CA 1
ATOM 1748 C C . SER A 1 223 ? -13.383 -16.312 -21.734 1 96.06 223 SER A C 1
ATOM 1750 O O . SER A 1 223 ? -12.742 -16.422 -22.781 1 96.06 223 SER A O 1
ATOM 1752 N N . TYR A 1 224 ? -12.898 -16.406 -20.594 1 96.75 224 TYR A N 1
ATOM 1753 C CA . TYR A 1 224 ? -11.484 -16.734 -20.406 1 96.75 224 TYR A CA 1
ATOM 1754 C C . TYR A 1 224 ? -11.156 -18.109 -20.984 1 96.75 224 TYR A C 1
ATOM 1756 O O . TYR A 1 224 ? -10.234 -18.25 -21.797 1 96.75 224 TYR A O 1
ATOM 1764 N N . LEU A 1 225 ? -11.914 -19.109 -20.672 1 96.5 225 LEU A N 1
ATOM 1765 C CA . LEU A 1 225 ? -11.688 -20.484 -21.109 1 96.5 225 LEU A CA 1
ATOM 1766 C C . LEU A 1 225 ? -11.859 -20.609 -22.625 1 96.5 225 LEU A C 1
ATOM 1768 O O . LEU A 1 225 ? -11.086 -21.312 -23.281 1 96.5 225 LEU A O 1
ATOM 1772 N N . THR A 1 226 ? -12.828 -19.922 -23.094 1 96.5 226 THR A N 1
ATOM 1773 C CA . THR A 1 226 ? -13.062 -19.938 -24.531 1 96.5 226 THR A CA 1
ATOM 1774 C C . THR A 1 226 ? -11.844 -19.406 -25.297 1 96.5 226 THR A C 1
ATOM 1776 O O . THR A 1 226 ? -11.414 -20.016 -26.281 1 96.5 226 THR A O 1
ATOM 1779 N N . GLU A 1 227 ? -11.328 -18.344 -24.781 1 95.75 227 GLU A N 1
ATOM 1780 C CA . GLU A 1 227 ? -10.18 -17.75 -25.453 1 95.75 227 GLU A CA 1
ATOM 1781 C C . GLU A 1 227 ? -8.938 -18.625 -25.328 1 95.75 227 GLU A C 1
ATOM 1783 O O . GLU A 1 227 ? -8.086 -18.641 -26.203 1 95.75 227 GLU A O 1
ATOM 1788 N N . LEU A 1 228 ? -8.781 -19.312 -24.25 1 94 228 LEU A N 1
ATOM 1789 C CA . LEU A 1 228 ? -7.672 -20.234 -24.094 1 94 228 LEU A CA 1
ATOM 1790 C C . LEU A 1 228 ? -7.719 -21.328 -25.172 1 94 228 LEU A C 1
ATOM 1792 O O . LEU A 1 228 ? -6.688 -21.656 -25.766 1 94 228 LEU A O 1
ATOM 1796 N N . LEU A 1 229 ? -8.891 -21.844 -25.391 1 95.38 229 LEU A N 1
ATOM 1797 C CA . LEU A 1 229 ? -9.055 -22.859 -26.422 1 95.38 229 LEU A CA 1
ATOM 1798 C C . LEU A 1 229 ? -8.742 -22.312 -27.797 1 95.38 229 LEU A C 1
ATOM 1800 O O . LEU A 1 229 ? -8.055 -22.953 -28.594 1 95.38 229 LEU A O 1
ATOM 1804 N N . ARG A 1 230 ? -9.25 -21.094 -28.047 1 94.94 230 ARG A N 1
ATOM 1805 C CA . ARG A 1 230 ? -8.977 -20.469 -29.328 1 94.94 230 ARG A CA 1
ATOM 1806 C C . ARG A 1 230 ? -7.48 -20.266 -29.531 1 94.94 230 ARG A C 1
ATOM 1808 O O . ARG A 1 230 ? -6.961 -20.5 -30.625 1 94.94 230 ARG A O 1
ATOM 1815 N N . ARG A 1 231 ? -6.852 -19.828 -28.547 1 92.25 231 ARG A N 1
ATOM 1816 C CA . ARG A 1 231 ? -5.41 -19.625 -28.594 1 92.25 231 ARG A CA 1
ATOM 1817 C C . ARG A 1 231 ? -4.68 -20.922 -28.891 1 92.25 231 ARG A C 1
ATOM 1819 O O . ARG A 1 231 ? -3.727 -20.953 -29.672 1 92.25 231 ARG A O 1
ATOM 1826 N N . ASP A 1 232 ? -5.047 -22 -28.203 1 91.44 232 ASP A N 1
ATOM 1827 C CA . ASP A 1 232 ? -4.383 -23.281 -28.406 1 91.44 232 ASP A CA 1
ATOM 1828 C C . ASP A 1 232 ? -4.629 -23.828 -29.812 1 91.44 232 ASP A C 1
ATOM 1830 O O . ASP A 1 232 ? -3.762 -24.469 -30.391 1 91.44 232 ASP A O 1
ATOM 1834 N N . LEU A 1 233 ? -5.781 -23.531 -30.375 1 93.69 233 LEU A N 1
ATOM 1835 C CA . LEU A 1 233 ? -6.039 -23.891 -31.766 1 93.69 233 LEU A CA 1
ATOM 1836 C C . LEU A 1 233 ? -5.137 -23.094 -32.688 1 93.69 233 LEU A C 1
ATOM 1838 O O . LEU A 1 233 ? -4.578 -23.656 -33.656 1 93.69 233 LEU A O 1
ATOM 1842 N N . ARG A 1 234 ? -4.996 -21.781 -32.438 1 91.69 234 ARG A N 1
ATOM 1843 C CA . ARG A 1 234 ? -4.105 -20.953 -33.219 1 91.69 234 ARG A CA 1
ATOM 1844 C C . ARG A 1 234 ? -2.664 -21.453 -33.125 1 91.69 234 ARG A C 1
ATOM 1846 O O . ARG A 1 234 ? -1.935 -21.438 -34.125 1 91.69 234 ARG A O 1
ATOM 1853 N N . ARG A 1 235 ? -2.314 -21.828 -31.984 1 88.94 235 ARG A N 1
ATOM 1854 C CA . ARG A 1 235 ? -0.974 -22.375 -31.781 1 88.94 235 ARG A CA 1
ATOM 1855 C C . ARG A 1 235 ? -0.775 -23.641 -32.594 1 88.94 235 ARG A C 1
ATOM 1857 O O . ARG A 1 235 ? 0.285 -23.844 -33.188 1 88.94 235 ARG A O 1
ATOM 1864 N N . ALA A 1 236 ? -1.748 -24.516 -32.625 1 92.06 236 ALA A N 1
ATOM 1865 C CA . ALA A 1 236 ? -1.7 -25.75 -33.406 1 92.06 236 ALA A CA 1
ATOM 1866 C C . ALA A 1 236 ? -1.553 -25.453 -34.906 1 92.06 236 ALA A C 1
ATOM 1868 O O . ALA A 1 236 ? -0.897 -26.203 -35.625 1 92.06 236 ALA A O 1
ATOM 1869 N N . GLU A 1 237 ? -2.1 -24.344 -35.312 1 93.25 237 GLU A N 1
ATOM 1870 C CA . GLU A 1 237 ? -2.033 -23.953 -36.719 1 93.25 237 GLU A CA 1
ATOM 1871 C C . GLU A 1 237 ? -0.615 -23.562 -37.125 1 93.25 237 GLU A C 1
ATOM 1873 O O . GLU A 1 237 ? -0.221 -23.719 -38.281 1 93.25 237 GLU A O 1
ATOM 1878 N N . LYS A 1 238 ? 0.123 -23.094 -36.188 1 89.44 238 LYS A N 1
ATOM 1879 C CA . LYS A 1 238 ? 1.479 -22.625 -36.469 1 89.44 238 LYS A CA 1
ATOM 1880 C C . LYS A 1 238 ? 2.492 -23.766 -36.312 1 89.44 238 LYS A C 1
ATOM 1882 O O . LYS A 1 238 ? 3.66 -23.609 -36.656 1 89.44 238 LYS A O 1
ATOM 1887 N N . ARG A 1 239 ? 2.049 -24.875 -35.844 1 89.75 239 ARG A N 1
ATOM 1888 C CA . ARG A 1 239 ? 2.939 -26.016 -35.656 1 89.75 239 ARG A CA 1
ATOM 1889 C C . ARG A 1 239 ? 2.957 -26.906 -36.906 1 89.75 239 ARG A C 1
ATOM 1891 O O . ARG A 1 239 ? 1.926 -27.453 -37.281 1 89.75 239 ARG A O 1
ATOM 1898 N N . PRO A 1 240 ? 4.086 -27.125 -37.375 1 88.31 240 PRO A N 1
ATOM 1899 C CA . PRO A 1 240 ? 4.16 -27.906 -38.625 1 88.31 240 PRO A CA 1
ATOM 1900 C C . PRO A 1 240 ? 3.744 -29.359 -38.406 1 88.31 240 PRO A C 1
ATOM 1902 O O . PRO A 1 240 ? 3.201 -29.984 -39.344 1 88.31 240 PRO A O 1
ATOM 1905 N N . ASP A 1 241 ? 3.973 -29.906 -37.219 1 87.38 241 ASP A N 1
ATOM 1906 C CA . ASP A 1 241 ? 3.68 -31.312 -36.969 1 87.38 241 ASP A CA 1
ATOM 1907 C C . ASP A 1 241 ? 2.178 -31.547 -36.812 1 87.38 241 ASP A C 1
ATOM 1909 O O . ASP A 1 241 ? 1.694 -32.656 -37 1 87.38 241 ASP A O 1
ATOM 1913 N N . ILE A 1 242 ? 1.49 -30.5 -36.5 1 91.44 242 ILE A N 1
ATOM 1914 C CA . ILE A 1 242 ? 0.052 -30.594 -36.281 1 91.44 242 ILE A CA 1
ATOM 1915 C C . ILE A 1 242 ? -0.699 -29.953 -37.438 1 91.44 242 ILE A C 1
ATOM 1917 O O . ILE A 1 242 ? -1.696 -30.5 -37.938 1 91.44 242 ILE A O 1
ATOM 1921 N N . ASP A 1 243 ? -0.218 -28.859 -37.906 1 92.62 243 ASP A N 1
ATOM 1922 C CA . ASP A 1 243 ? -0.774 -28.062 -39 1 92.62 243 ASP A CA 1
ATOM 1923 C C . ASP A 1 243 ? -2.24 -27.719 -38.75 1 92.62 243 ASP A C 1
ATOM 1925 O O . ASP A 1 243 ? -3.09 -27.922 -39.625 1 92.62 243 ASP A O 1
ATOM 1929 N N . GLY A 1 244 ? -2.566 -27.484 -37.562 1 94.44 244 GLY A N 1
ATOM 1930 C CA . GLY A 1 244 ? -3.914 -27.078 -37.188 1 94.44 244 GLY A CA 1
ATOM 1931 C C . GLY A 1 244 ? -4.941 -28.172 -37.375 1 94.44 244 GLY A C 1
ATOM 1932 O O . GLY A 1 244 ? -6.109 -27.891 -37.656 1 94.44 244 GLY A O 1
ATOM 1933 N N . TRP A 1 245 ? -4.496 -29.375 -37.406 1 95.62 245 TRP A N 1
ATOM 1934 C CA . TRP A 1 245 ? -5.32 -30.578 -37.531 1 95.62 245 TRP A CA 1
ATOM 1935 C C . TRP A 1 245 ? -5.938 -30.656 -38.938 1 95.62 245 TRP A C 1
ATOM 1937 O O . TRP A 1 245 ? -6.98 -31.281 -39.125 1 95.62 245 TRP A O 1
ATOM 1947 N N . ARG A 1 246 ? -5.406 -30.047 -39.875 1 93.44 246 ARG A N 1
ATOM 1948 C CA . ARG A 1 246 ? -5.949 -30 -41.25 1 93.44 246 ARG A CA 1
ATOM 1949 C C . ARG A 1 246 ? -5.766 -31.328 -41.969 1 93.44 246 ARG A C 1
ATOM 1951 O O . ARG A 1 246 ? -6.473 -31.625 -42.906 1 93.44 246 ARG A O 1
ATOM 1958 N N . ARG A 1 247 ? -4.793 -32.156 -41.5 1 93.75 247 ARG A N 1
ATOM 1959 C CA . ARG A 1 247 ? -4.59 -33.5 -42.094 1 93.75 247 ARG A CA 1
ATOM 1960 C C . ARG A 1 247 ? -5.738 -34.438 -41.719 1 93.75 247 ARG A C 1
ATOM 1962 O O . ARG A 1 247 ? -5.879 -35.5 -42.312 1 93.75 247 ARG A O 1
ATOM 1969 N N . SER A 1 248 ? -6.523 -34.031 -40.75 1 94.69 248 SER A N 1
ATOM 1970 C CA . SER A 1 248 ? -7.766 -34.688 -40.375 1 94.69 248 SER A CA 1
ATOM 1971 C C . SER A 1 248 ? -8.969 -33.781 -40.562 1 94.69 248 SER A C 1
ATOM 1973 O O . SER A 1 248 ? -9.484 -33.219 -39.594 1 94.69 248 SER A O 1
ATOM 1975 N N . PRO A 1 249 ? -9.492 -33.688 -41.781 1 95.06 249 PRO A N 1
ATOM 1976 C CA . PRO A 1 249 ? -10.5 -32.688 -42.125 1 95.06 249 PRO A CA 1
ATOM 1977 C C . PRO A 1 249 ? -11.742 -32.781 -41.219 1 95.06 249 PRO A C 1
ATOM 1979 O O . PRO A 1 249 ? -12.312 -31.75 -40.875 1 95.06 249 PRO A O 1
ATOM 1982 N N . GLU A 1 250 ? -12.18 -34 -40.906 1 95.81 250 GLU A N 1
ATOM 1983 C CA . GLU A 1 250 ? -13.359 -34.125 -40.062 1 95.81 250 GLU A CA 1
ATOM 1984 C C . GLU A 1 250 ? -13.094 -33.562 -38.656 1 95.81 250 GLU A C 1
ATOM 1986 O O . GLU A 1 250 ? -13.938 -32.875 -38.094 1 95.81 250 GLU A O 1
ATOM 1991 N N . LEU A 1 251 ? -11.922 -33.906 -38.125 1 96.38 251 LEU A N 1
ATOM 1992 C CA . LEU A 1 251 ? -11.547 -33.406 -36.812 1 96.38 251 LEU A CA 1
ATOM 1993 C C . LEU A 1 251 ? -11.492 -31.875 -36.812 1 96.38 251 LEU A C 1
ATOM 1995 O O . LEU A 1 251 ? -12 -31.234 -35.906 1 96.38 251 LEU A O 1
ATOM 1999 N N . ARG A 1 252 ? -10.891 -31.281 -37.844 1 96.06 252 ARG A N 1
ATOM 2000 C CA . ARG A 1 252 ? -10.766 -29.828 -37.938 1 96.06 252 ARG A CA 1
ATOM 2001 C C . ARG A 1 252 ? -12.133 -29.156 -38 1 96.06 252 ARG A C 1
ATOM 2003 O O . ARG A 1 252 ? -12.367 -28.141 -37.344 1 96.06 252 ARG A O 1
ATOM 2010 N N . ARG A 1 253 ? -12.984 -29.734 -38.812 1 95.69 253 ARG A N 1
ATOM 2011 C CA . ARG A 1 253 ? -14.336 -29.188 -38.938 1 95.69 253 ARG A CA 1
ATOM 2012 C C . ARG A 1 253 ? -15.062 -29.203 -37.594 1 95.69 253 ARG A C 1
ATOM 2014 O O . ARG A 1 253 ? -15.688 -28.219 -37.188 1 95.69 253 ARG A O 1
ATOM 2021 N N . LYS A 1 254 ? -14.984 -30.281 -36.875 1 95.75 254 LYS A N 1
ATOM 2022 C CA . LYS A 1 254 ? -15.648 -30.422 -35.594 1 95.75 254 LYS A CA 1
ATOM 2023 C C . LYS A 1 254 ? -15.055 -29.469 -34.562 1 95.75 254 LYS A C 1
ATOM 2025 O O . LYS A 1 254 ? -15.781 -28.922 -33.719 1 95.75 254 LYS A O 1
ATOM 2030 N N . LEU A 1 255 ? -13.758 -29.359 -34.625 1 95.56 255 LEU A N 1
ATOM 2031 C CA . LEU A 1 255 ? -13.086 -28.438 -33.719 1 95.56 255 LEU A CA 1
ATOM 2032 C C . LEU A 1 255 ? -13.531 -27 -34 1 95.56 255 LEU A C 1
ATOM 2034 O O . LEU A 1 255 ? -13.773 -26.234 -33.062 1 95.56 255 LEU A O 1
ATOM 2038 N N . GLU A 1 256 ? -13.602 -26.609 -35.219 1 94.69 256 GLU A N 1
ATOM 2039 C CA . GLU A 1 256 ? -14.055 -25.266 -35.594 1 94.69 256 GLU A CA 1
ATOM 2040 C C . GLU A 1 256 ? -15.484 -25.016 -35.125 1 94.69 256 GLU A C 1
ATOM 2042 O O . GLU A 1 256 ? -15.797 -23.953 -34.594 1 94.69 256 GLU A O 1
ATOM 2047 N N . GLU A 1 257 ? -16.344 -26.016 -35.344 1 95.25 257 GLU A N 1
ATOM 2048 C CA . GLU A 1 257 ? -17.719 -25.906 -34.875 1 95.25 257 GLU A CA 1
ATOM 2049 C C . GLU A 1 257 ? -17.781 -25.797 -33.344 1 95.25 257 GLU A C 1
ATOM 2051 O O . GLU A 1 257 ? -18.609 -25.031 -32.812 1 95.25 257 GLU A O 1
ATOM 2056 N N . PHE A 1 258 ? -17 -26.578 -32.719 1 96.38 258 PHE A N 1
ATOM 2057 C CA . PHE A 1 258 ? -16.969 -26.562 -31.266 1 96.38 258 PHE A CA 1
ATOM 2058 C C . PHE A 1 258 ? -16.531 -25.203 -30.75 1 96.38 258 PHE A C 1
ATOM 2060 O O . PHE A 1 258 ? -17.172 -24.641 -29.859 1 96.38 258 PHE A O 1
ATOM 2067 N N . VAL A 1 259 ? -15.477 -24.625 -31.297 1 94.38 259 VAL A N 1
ATOM 2068 C CA . VAL A 1 259 ? -14.898 -23.359 -30.844 1 94.38 259 VAL A CA 1
ATOM 2069 C C . VAL A 1 259 ? -15.852 -22.219 -31.156 1 94.38 259 VAL A C 1
ATOM 2071 O O . VAL A 1 259 ? -15.977 -21.281 -30.359 1 94.38 259 VAL A O 1
ATOM 2074 N N . GLU A 1 260 ? -16.562 -22.25 -32.219 1 91.56 260 GLU A N 1
ATOM 2075 C CA . GLU A 1 260 ? -17.406 -21.141 -32.656 1 91.56 260 GLU A CA 1
ATOM 2076 C C . GLU A 1 260 ? -18.781 -21.188 -31.984 1 91.56 260 GLU A C 1
ATOM 2078 O O . GLU A 1 260 ? -19.375 -20.141 -31.703 1 91.56 260 GLU A O 1
ATOM 2083 N N . LYS A 1 261 ? -19.219 -22.438 -31.656 1 90.5 261 LYS A N 1
ATOM 2084 C CA . LYS A 1 261 ? -20.625 -22.516 -31.25 1 90.5 261 LYS A CA 1
ATOM 2085 C C . LYS A 1 261 ? -20.766 -23.25 -29.922 1 90.5 261 LYS A C 1
ATOM 2087 O O . LYS A 1 261 ? -21.469 -22.781 -29.016 1 90.5 261 LYS A O 1
ATOM 2092 N N . SER A 1 262 ? -20.078 -24.328 -29.75 1 90.5 262 SER A N 1
ATOM 2093 C CA . SER A 1 262 ? -20.422 -25.297 -28.719 1 90.5 262 SER A CA 1
ATOM 2094 C C . SER A 1 262 ? -19.656 -25.016 -27.422 1 90.5 262 SER A C 1
ATOM 2096 O O . SER A 1 262 ? -20.094 -25.422 -26.344 1 90.5 262 SER A O 1
ATOM 2098 N N . VAL A 1 263 ? -18.578 -24.328 -27.562 1 94.25 263 VAL A N 1
ATOM 2099 C CA . VAL A 1 263 ? -17.703 -24.125 -26.406 1 94.25 263 VAL A CA 1
ATOM 2100 C C . VAL A 1 263 ? -18.438 -23.344 -25.328 1 94.25 263 VAL A C 1
ATOM 2102 O O . VAL A 1 263 ? -18.25 -23.609 -24.141 1 94.25 263 VAL A O 1
ATOM 2105 N N . THR A 1 264 ? -19.297 -22.438 -25.672 1 93.56 264 THR A N 1
ATOM 2106 C CA . THR A 1 264 ? -20.031 -21.594 -24.719 1 93.56 264 THR A CA 1
ATOM 2107 C C . THR A 1 264 ? -20.906 -22.453 -23.828 1 93.56 264 THR A C 1
ATOM 2109 O O . THR A 1 264 ? -21.062 -22.156 -22.641 1 93.56 264 THR A O 1
ATOM 2112 N N . ASP A 1 265 ? -21.438 -23.516 -24.406 1 94.62 265 ASP A N 1
ATOM 2113 C CA . ASP A 1 265 ? -22.297 -24.422 -23.625 1 94.62 265 ASP A CA 1
ATOM 2114 C C . ASP A 1 265 ? -21.469 -25.203 -22.609 1 94.62 265 ASP A C 1
ATOM 2116 O O . ASP A 1 265 ? -21.906 -25.375 -21.453 1 94.62 265 ASP A O 1
ATOM 2120 N N . VAL A 1 266 ? -20.375 -25.641 -23 1 95.12 266 VAL A N 1
ATOM 2121 C CA . VAL A 1 266 ? -19.531 -26.469 -22.141 1 95.12 266 VAL A CA 1
ATOM 2122 C C . VAL A 1 266 ? -19 -25.625 -20.984 1 95.12 266 VAL A C 1
ATOM 2124 O O . VAL A 1 266 ? -19.031 -26.047 -19.828 1 95.12 266 VAL A O 1
ATOM 2127 N N . VAL A 1 267 ? -18.516 -24.406 -21.266 1 95.94 267 VAL A N 1
ATOM 2128 C CA . VAL A 1 267 ? -17.906 -23.578 -20.234 1 95.94 267 VAL A CA 1
ATOM 2129 C C . VAL A 1 267 ? -18.984 -23.031 -19.297 1 95.94 267 VAL A C 1
ATOM 2131 O O . VAL A 1 267 ? -18.703 -22.734 -18.141 1 95.94 267 VAL A O 1
ATOM 2134 N N . ALA A 1 268 ? -20.203 -22.859 -19.781 1 94.56 268 ALA A N 1
ATOM 2135 C CA . ALA A 1 268 ? -21.312 -22.406 -18.953 1 94.56 268 ALA A CA 1
ATOM 2136 C C . ALA A 1 268 ? -21.609 -23.406 -17.828 1 94.56 268 ALA A C 1
ATOM 2138 O O . ALA A 1 268 ? -22.203 -23.031 -16.812 1 94.56 268 ALA A O 1
ATOM 2139 N N . GLU A 1 269 ? -21.219 -24.688 -18.047 1 94.75 269 GLU A N 1
ATOM 2140 C CA . GLU A 1 269 ? -21.469 -25.719 -17.062 1 94.75 269 GLU A CA 1
ATOM 2141 C C . GLU A 1 269 ? -20.438 -25.656 -15.938 1 94.75 269 GLU A C 1
ATOM 2143 O O . GLU A 1 269 ? -20.625 -26.266 -14.875 1 94.75 269 GLU A O 1
ATOM 2148 N N . ILE A 1 270 ? -19.375 -24.969 -16.141 1 95.62 270 ILE A N 1
ATOM 2149 C CA . ILE A 1 270 ? -18.344 -24.781 -15.125 1 95.62 270 ILE A CA 1
ATOM 2150 C C . ILE A 1 270 ? -18.688 -23.578 -14.258 1 95.62 270 ILE A C 1
ATOM 2152 O O . ILE A 1 270 ? -18.781 -22.453 -14.758 1 95.62 270 ILE A O 1
ATOM 2156 N N . PRO A 1 271 ? -18.875 -23.766 -12.953 1 96.56 271 PRO A N 1
ATOM 2157 C CA . PRO A 1 271 ? -19.281 -22.672 -12.078 1 96.56 271 PRO A CA 1
ATOM 2158 C C . PRO A 1 271 ? -18.266 -21.516 -12.062 1 96.56 271 PRO A C 1
ATOM 2160 O O . PRO A 1 271 ? -17.062 -21.766 -12.086 1 96.56 271 PRO A O 1
ATOM 2163 N N . GLU A 1 272 ? -18.797 -20.328 -12.062 1 95.19 272 GLU A N 1
ATOM 2164 C CA . GLU A 1 272 ? -17.969 -19.141 -11.953 1 95.19 272 GLU A CA 1
ATOM 2165 C C . GLU A 1 272 ? -17.234 -19.094 -10.617 1 95.19 272 GLU A C 1
ATOM 2167 O O . GLU A 1 272 ? -17.672 -19.703 -9.641 1 95.19 272 GLU A O 1
ATOM 2172 N N . TYR A 1 273 ? -16.047 -18.562 -10.648 1 93.81 273 TYR A N 1
ATOM 2173 C CA . TYR A 1 273 ? -15.258 -18.266 -9.461 1 93.81 273 TYR A CA 1
ATOM 2174 C C . TYR A 1 273 ? -14.617 -16.891 -9.547 1 93.81 273 TYR A C 1
ATOM 2176 O O . TYR A 1 273 ? -14.344 -16.406 -10.648 1 93.81 273 TYR A O 1
ATOM 2184 N N . ARG A 1 274 ? -14.438 -16.25 -8.461 1 93.69 274 ARG A N 1
ATOM 2185 C CA . ARG A 1 274 ? -13.719 -14.984 -8.461 1 93.69 274 ARG A CA 1
ATOM 2186 C C . ARG A 1 274 ? -12.281 -15.164 -8.953 1 93.69 274 ARG A C 1
ATOM 2188 O O . ARG A 1 274 ? -11.617 -16.125 -8.578 1 93.69 274 ARG A O 1
ATOM 2195 N N . PRO A 1 275 ? -11.852 -14.297 -9.891 1 96.62 275 PRO A N 1
ATOM 2196 C CA . PRO A 1 275 ? -10.422 -14.344 -10.195 1 96.62 275 PRO A CA 1
ATOM 2197 C C . PRO A 1 275 ? -9.547 -14.336 -8.945 1 96.62 275 PRO A C 1
ATOM 2199 O O . PRO A 1 275 ? -9.727 -13.492 -8.062 1 96.62 275 PRO A O 1
ATOM 2202 N N . THR A 1 276 ? -8.703 -15.273 -8.898 1 96.75 276 THR A N 1
ATOM 2203 C CA . THR A 1 276 ? -7.922 -15.539 -7.691 1 96.75 276 THR A CA 1
ATOM 2204 C C . THR A 1 276 ? -6.43 -15.383 -7.965 1 96.75 276 THR A C 1
ATOM 2206 O O . THR A 1 276 ? -5.945 -15.773 -9.031 1 96.75 276 THR A O 1
ATOM 2209 N N . PHE A 1 277 ? -5.77 -14.781 -6.957 1 97.44 277 PHE A N 1
ATOM 2210 C CA . PHE A 1 277 ? -4.316 -14.695 -7.051 1 97.44 277 PHE A CA 1
ATOM 2211 C C . PHE A 1 277 ? -3.693 -16.094 -7.059 1 97.44 277 PHE A C 1
ATOM 2213 O O . PHE A 1 277 ? -3.859 -16.859 -6.109 1 97.44 277 PHE A O 1
ATOM 2220 N N . THR A 1 278 ? -2.988 -16.438 -8.125 1 97.81 278 THR A N 1
ATOM 2221 C CA . THR A 1 278 ? -2.242 -17.688 -8.234 1 97.81 278 THR A CA 1
ATOM 2222 C C . THR A 1 278 ? -0.768 -17.422 -8.523 1 97.81 278 THR A C 1
ATOM 2224 O O . THR A 1 278 ? -0.44 -16.562 -9.344 1 97.81 278 THR A O 1
ATOM 2227 N N . LEU A 1 279 ? 0.083 -18.094 -7.762 1 97.38 279 LEU A N 1
ATOM 2228 C CA . LEU A 1 279 ? 1.518 -17.984 -8 1 97.38 279 LEU A CA 1
ATOM 2229 C C . LEU A 1 279 ? 1.933 -18.797 -9.219 1 97.38 279 LEU A C 1
ATOM 2231 O O . LEU A 1 279 ? 2.867 -18.438 -9.93 1 97.38 279 LEU A O 1
ATOM 2235 N N . ASN A 1 280 ? 1.223 -19.906 -9.445 1 94.69 280 ASN A N 1
ATOM 2236 C CA . ASN A 1 280 ? 1.425 -20.844 -10.539 1 94.69 280 ASN A CA 1
ATOM 2237 C C . ASN A 1 280 ? 2.85 -21.391 -10.547 1 94.69 280 ASN A C 1
ATOM 2239 O O . ASN A 1 280 ? 3.424 -21.625 -11.617 1 94.69 280 ASN A O 1
ATOM 2243 N N . ARG A 1 281 ? 3.428 -21.5 -9.375 1 92.81 281 ARG A N 1
ATOM 2244 C CA . ARG A 1 281 ? 4.77 -22.047 -9.219 1 92.81 281 ARG A CA 1
ATOM 2245 C C . ARG A 1 281 ? 5.074 -22.344 -7.754 1 92.81 281 ARG A C 1
ATOM 2247 O O . ARG A 1 281 ? 6.148 -22 -7.258 1 92.81 281 ARG A O 1
ATOM 2254 N N . ILE A 1 282 ? 4.02 -22.766 -7.078 1 95.88 282 ILE A N 1
ATOM 2255 C CA . ILE A 1 282 ? 4.293 -23.281 -5.738 1 95.88 282 ILE A CA 1
ATOM 2256 C C . ILE A 1 282 ? 5.039 -24.609 -5.828 1 95.88 282 ILE A C 1
ATOM 2258 O O . ILE A 1 282 ? 4.418 -25.672 -5.922 1 95.88 282 ILE A O 1
ATOM 2262 N N . GLU A 1 283 ? 6.344 -24.531 -5.855 1 92.94 283 GLU A N 1
ATOM 2263 C CA . GLU A 1 283 ? 7.277 -25.641 -6.012 1 92.94 283 GLU A CA 1
ATOM 2264 C C . GLU A 1 283 ? 8.398 -25.562 -4.98 1 92.94 283 GLU A C 1
ATOM 2266 O O . GLU A 1 283 ? 8.812 -24.469 -4.586 1 92.94 283 GLU A O 1
ATOM 2271 N N . LEU A 1 284 ? 8.867 -26.688 -4.578 1 92.62 284 LEU A N 1
ATOM 2272 C CA . LEU A 1 284 ? 9.969 -26.719 -3.619 1 92.62 284 LEU A CA 1
ATOM 2273 C C . LEU A 1 284 ? 11.164 -25.906 -4.133 1 92.62 284 LEU A C 1
ATOM 2275 O O . LEU A 1 284 ? 11.844 -25.25 -3.352 1 92.62 284 LEU A O 1
ATOM 2279 N N . GLY A 1 285 ? 11.367 -25.953 -5.418 1 91.38 285 GLY A N 1
ATOM 2280 C CA . GLY A 1 285 ? 12.5 -25.266 -6.008 1 91.38 285 GLY A CA 1
ATOM 2281 C C . GLY A 1 285 ? 12.297 -23.766 -6.105 1 91.38 285 GLY A C 1
ATOM 2282 O O . GLY A 1 285 ? 13.25 -23.031 -6.371 1 91.38 285 GLY A O 1
ATOM 2283 N N . ASN A 1 286 ? 11.109 -23.281 -5.801 1 94.31 286 ASN A N 1
ATOM 2284 C CA . ASN A 1 286 ? 10.828 -21.859 -5.91 1 94.31 286 ASN A CA 1
ATOM 2285 C C . ASN A 1 286 ? 10.922 -21.172 -4.559 1 94.31 286 ASN A C 1
ATOM 2287 O O . ASN A 1 286 ? 10.656 -19.969 -4.449 1 94.31 286 ASN A O 1
ATOM 2291 N N . PHE A 1 287 ? 11.258 -21.906 -3.502 1 96.06 287 PHE A N 1
ATOM 2292 C CA . PHE A 1 287 ? 11.359 -21.359 -2.154 1 96.06 287 PHE A CA 1
ATOM 2293 C C . PHE A 1 287 ? 12.781 -21.484 -1.627 1 96.06 287 PHE A C 1
ATOM 2295 O O . PHE A 1 287 ? 13.453 -22.5 -1.851 1 96.06 287 PHE A O 1
ATOM 2302 N N . LEU A 1 288 ? 13.227 -20.438 -0.961 1 96.25 288 LEU A N 1
ATOM 2303 C CA . LEU A 1 288 ? 14.383 -20.578 -0.089 1 96.25 288 LEU A CA 1
ATOM 2304 C C . LEU A 1 288 ? 13.953 -20.875 1.343 1 96.25 288 LEU A C 1
ATOM 2306 O O . LEU A 1 288 ? 12.852 -20.516 1.757 1 96.25 288 LEU A O 1
ATOM 2310 N N . VAL A 1 289 ? 14.805 -21.594 2.031 1 96.81 289 VAL A N 1
ATOM 2311 C CA . VAL A 1 289 ? 14.508 -21.969 3.412 1 96.81 289 VAL A CA 1
ATOM 2312 C C . VAL A 1 289 ? 15.68 -21.578 4.312 1 96.81 289 VAL A C 1
ATOM 2314 O O . VAL A 1 289 ? 16.844 -21.703 3.924 1 96.81 289 VAL A O 1
ATOM 2317 N N . SER A 1 290 ? 15.344 -20.922 5.383 1 94.31 290 SER A N 1
ATOM 2318 C CA . SER A 1 290 ? 16.297 -20.672 6.453 1 94.31 290 SER A CA 1
ATOM 2319 C C . SER A 1 290 ? 16.344 -21.844 7.438 1 94.31 290 SER A C 1
ATOM 2321 O O . SER A 1 290 ? 15.328 -22.188 8.039 1 94.31 290 SER A O 1
ATOM 2323 N N . GLU A 1 291 ? 17.5 -22.469 7.461 1 89.31 291 GLU A N 1
ATOM 2324 C CA . GLU A 1 291 ? 17.688 -23.594 8.375 1 89.31 291 GLU A CA 1
ATOM 2325 C C . GLU A 1 291 ? 18.734 -23.281 9.43 1 89.31 291 GLU A C 1
ATOM 2327 O O . GLU A 1 291 ? 19.875 -22.938 9.102 1 89.31 291 GLU A O 1
ATOM 2332 N N . ARG A 1 292 ? 18.266 -23.016 10.594 1 84.75 292 ARG A N 1
ATOM 2333 C CA . ARG A 1 292 ? 19.172 -22.859 11.727 1 84.75 292 ARG A CA 1
ATOM 2334 C C . ARG A 1 292 ? 19.094 -24.047 12.672 1 84.75 292 ARG A C 1
ATOM 2336 O O . ARG A 1 292 ? 18.062 -24.703 12.773 1 84.75 292 ARG A O 1
ATOM 2343 N N . PRO A 1 293 ? 20.312 -24.203 13.328 1 84 293 PRO A N 1
ATOM 2344 C CA . PRO A 1 293 ? 20.281 -25.344 14.25 1 84 293 PRO A CA 1
ATOM 2345 C C . PRO A 1 293 ? 19.219 -25.203 15.336 1 84 293 PRO A C 1
ATOM 2347 O O . PRO A 1 293 ? 19.016 -24.094 15.859 1 84 293 PRO A O 1
ATOM 2350 N N . ASP A 1 294 ? 18.469 -26.156 15.633 1 85.38 294 ASP A N 1
ATOM 2351 C CA . ASP A 1 294 ? 17.516 -26.297 16.734 1 85.38 294 ASP A CA 1
ATOM 2352 C C . ASP A 1 294 ? 16.281 -25.406 16.5 1 85.38 294 ASP A C 1
ATOM 2354 O O . ASP A 1 294 ? 15.57 -25.078 17.453 1 85.38 294 ASP A O 1
ATOM 2358 N N . GLN A 1 295 ? 16.219 -24.891 15.281 1 89.56 295 GLN A N 1
ATOM 2359 C CA . GLN A 1 295 ? 15.039 -24.094 14.984 1 89.56 295 GLN A CA 1
ATOM 2360 C C . GLN A 1 295 ? 14.219 -24.734 13.859 1 89.56 295 GLN A C 1
ATOM 2362 O O . GLN A 1 295 ? 14.758 -25.5 13.055 1 89.56 295 GLN A O 1
ATOM 2367 N N . THR A 1 296 ? 12.961 -24.5 13.906 1 93.12 296 THR A N 1
ATOM 2368 C CA . THR A 1 296 ? 12.07 -24.922 12.828 1 93.12 296 THR A CA 1
ATOM 2369 C C . THR A 1 296 ? 12.414 -24.203 11.531 1 93.12 296 THR A C 1
ATOM 2371 O O . THR A 1 296 ? 12.609 -22.984 11.523 1 93.12 296 THR A O 1
ATOM 2374 N N . PRO A 1 297 ? 12.617 -25.016 10.398 1 95.88 297 PRO A N 1
ATOM 2375 C CA . PRO A 1 297 ? 12.875 -24.328 9.125 1 95.88 297 PRO A CA 1
ATOM 2376 C C . PRO A 1 297 ? 11.75 -23.391 8.711 1 95.88 297 PRO A C 1
ATOM 2378 O O . PRO A 1 297 ? 10.57 -23.703 8.938 1 95.88 297 PRO A O 1
ATOM 2381 N N . ILE A 1 298 ? 12.148 -22.297 8.125 1 96.31 298 ILE A N 1
ATOM 2382 C CA . ILE A 1 298 ? 11.164 -21.297 7.723 1 96.31 298 ILE A CA 1
ATOM 2383 C C . ILE A 1 298 ? 11.391 -20.906 6.262 1 96.31 298 ILE A C 1
ATOM 2385 O O . ILE A 1 298 ? 12.523 -20.703 5.836 1 96.31 298 ILE A O 1
ATOM 2389 N N . ILE A 1 299 ? 10.305 -20.922 5.48 1 97.44 299 ILE A N 1
ATOM 2390 C CA . ILE A 1 299 ? 10.391 -20.359 4.133 1 97.44 299 ILE A CA 1
ATOM 2391 C C . ILE A 1 299 ? 10.766 -18.891 4.203 1 97.44 299 ILE A C 1
ATOM 2393 O O . ILE A 1 299 ? 10.062 -18.078 4.82 1 97.44 299 ILE A O 1
ATOM 2397 N N . SER A 1 300 ? 11.867 -18.516 3.543 1 97.12 300 SER A N 1
ATOM 2398 C CA . SER A 1 300 ? 12.445 -17.203 3.777 1 97.12 300 SER A CA 1
ATOM 2399 C C . SER A 1 300 ? 12.328 -16.312 2.541 1 97.12 300 SER A C 1
ATOM 2401 O O . SER A 1 300 ? 12.477 -15.094 2.629 1 97.12 300 SER A O 1
ATOM 2403 N N . TYR A 1 301 ? 12.086 -16.953 1.394 1 96.94 301 TYR A N 1
ATOM 2404 C CA . TYR A 1 301 ? 12.109 -16.203 0.149 1 96.94 301 TYR A CA 1
ATOM 2405 C C . TYR A 1 301 ? 11.43 -16.969 -0.977 1 96.94 301 TYR A C 1
ATOM 2407 O O . TYR A 1 301 ? 11.562 -18.188 -1.064 1 96.94 301 TYR A O 1
ATOM 2415 N N . ILE A 1 302 ? 10.648 -16.312 -1.817 1 97 302 ILE A N 1
ATOM 2416 C CA . ILE A 1 302 ? 10.102 -16.875 -3.045 1 97 302 ILE A CA 1
ATOM 2417 C C . ILE A 1 302 ? 10.883 -16.359 -4.246 1 97 302 ILE A C 1
ATOM 2419 O O . ILE A 1 302 ? 10.969 -15.148 -4.465 1 97 302 ILE A O 1
ATOM 2423 N N . LEU A 1 303 ? 11.359 -17.219 -5.094 1 94.06 303 LEU A N 1
ATOM 2424 C CA . LEU A 1 303 ? 12.359 -16.906 -6.109 1 94.06 303 LEU A CA 1
ATOM 2425 C C . LEU A 1 303 ? 11.703 -16.406 -7.387 1 94.06 303 LEU A C 1
ATOM 2427 O O . LEU A 1 303 ? 12.172 -15.438 -7.992 1 94.06 303 LEU A O 1
ATOM 2431 N N . ASN A 1 304 ? 10.664 -17.062 -7.812 1 92 304 ASN A N 1
ATOM 2432 C CA . ASN A 1 304 ? 10.125 -16.828 -9.148 1 92 304 ASN A CA 1
ATOM 2433 C C . ASN A 1 304 ? 8.68 -16.344 -9.094 1 92 304 ASN A C 1
ATOM 2435 O O . ASN A 1 304 ? 7.793 -17.078 -8.641 1 92 304 ASN A O 1
ATOM 2439 N N . TRP A 1 305 ? 8.438 -15.188 -9.617 1 94.31 305 TRP A N 1
ATOM 2440 C CA . TRP A 1 305 ? 7.113 -14.578 -9.648 1 94.31 305 TRP A CA 1
ATOM 2441 C C . TRP A 1 305 ? 6.621 -14.406 -11.078 1 94.31 305 TRP A C 1
ATOM 2443 O O . TRP A 1 305 ? 5.605 -13.75 -11.32 1 94.31 305 TRP A O 1
ATOM 2453 N N . ASN A 1 306 ? 7.266 -15.023 -12.047 1 89.81 306 ASN A N 1
ATOM 2454 C CA . ASN A 1 306 ? 7.027 -14.797 -13.469 1 89.81 306 ASN A CA 1
ATOM 2455 C C . ASN A 1 306 ? 5.637 -15.258 -13.891 1 89.81 306 ASN A C 1
ATOM 2457 O O . ASN A 1 306 ? 5.082 -14.766 -14.875 1 89.81 306 ASN A O 1
ATOM 2461 N N . TYR A 1 307 ? 5.062 -16.125 -13.156 1 91.31 307 TYR A N 1
ATOM 2462 C CA . TYR A 1 307 ? 3.85 -16.766 -13.656 1 91.31 307 TYR A CA 1
ATOM 2463 C C . TYR A 1 307 ? 2.643 -16.375 -12.805 1 91.31 307 TYR A C 1
ATOM 2465 O O . TYR A 1 307 ? 1.538 -16.875 -13.023 1 91.31 307 TYR A O 1
ATOM 2473 N N . ALA A 1 308 ? 2.883 -15.539 -11.82 1 96.31 308 ALA A N 1
ATOM 2474 C CA . ALA A 1 308 ? 1.767 -15.094 -10.984 1 96.31 308 ALA A CA 1
ATOM 2475 C C . ALA A 1 308 ? 0.672 -14.453 -11.836 1 96.31 308 ALA A C 1
ATOM 2477 O O . ALA A 1 308 ? 0.962 -13.68 -12.75 1 96.31 308 ALA A O 1
ATOM 2478 N N . SER A 1 309 ? -0.562 -14.805 -11.586 1 96.75 309 SER A N 1
ATOM 2479 C CA . SER A 1 309 ? -1.687 -14.352 -12.398 1 96.75 309 SER A CA 1
ATOM 2480 C C . SER A 1 309 ? -2.99 -14.383 -11.609 1 96.75 309 SER A C 1
ATOM 2482 O O . SER A 1 309 ? -2.992 -14.711 -10.422 1 96.75 309 SER A O 1
ATOM 2484 N N . LEU A 1 310 ? -3.992 -13.852 -12.273 1 97.94 310 LEU A N 1
ATOM 2485 C CA . LEU A 1 310 ? -5.363 -13.953 -11.789 1 97.94 310 LEU A CA 1
ATOM 2486 C C . LEU A 1 310 ? -6.133 -15.023 -12.547 1 97.94 310 LEU A C 1
ATOM 2488 O O . LEU A 1 310 ? -6.52 -14.82 -13.695 1 97.94 310 LEU A O 1
ATOM 2492 N N . GLY A 1 311 ? -6.332 -16.141 -11.898 1 97.06 311 GLY A N 1
ATOM 2493 C CA . GLY A 1 311 ? -6.98 -17.266 -12.531 1 97.06 311 GLY A CA 1
ATOM 2494 C C . GLY A 1 311 ? -7.965 -17.984 -11.625 1 97.06 311 GLY A C 1
ATOM 2495 O O . GLY A 1 311 ? -8.32 -17.469 -10.562 1 97.06 311 GLY A O 1
ATOM 2496 N N . HIS A 1 312 ? -8.531 -19.062 -12.125 1 96.94 312 HIS A N 1
ATOM 2497 C CA . HIS A 1 312 ? -9.297 -19.953 -11.273 1 96.94 312 HIS A CA 1
ATOM 2498 C C . HIS A 1 312 ? -8.414 -20.609 -10.227 1 96.94 312 HIS A C 1
ATOM 2500 O O . HIS A 1 312 ? -7.262 -20.969 -10.508 1 96.94 312 HIS A O 1
ATOM 2506 N N . PRO A 1 313 ? -8.875 -20.812 -8.992 1 96.62 313 PRO A N 1
ATOM 2507 C CA . PRO A 1 313 ? -8.031 -21.406 -7.957 1 96.62 313 PRO A CA 1
ATOM 2508 C C . PRO A 1 313 ? -7.445 -22.766 -8.375 1 96.62 313 PRO A C 1
ATOM 2510 O O . PRO A 1 313 ? -6.348 -23.125 -7.949 1 96.62 313 PRO A O 1
ATOM 2513 N N . LEU A 1 314 ? -8.094 -23.469 -9.25 1 95.62 314 LEU A N 1
ATOM 2514 C CA . LEU A 1 314 ? -7.641 -24.781 -9.688 1 95.62 314 LEU A CA 1
ATOM 2515 C C . LEU A 1 314 ? -6.355 -24.672 -10.5 1 95.62 314 LEU A C 1
ATOM 2517 O O . LEU A 1 314 ? -5.59 -25.625 -10.594 1 95.62 314 LEU A O 1
ATOM 2521 N N . GLU A 1 315 ? -6.137 -23.531 -11.117 1 94.88 315 GLU A N 1
ATOM 2522 C CA . GLU A 1 315 ? -4.934 -23.344 -11.922 1 94.88 315 GLU A CA 1
ATOM 2523 C C . GLU A 1 315 ? -3.674 -23.484 -11.07 1 94.88 315 GLU A C 1
ATOM 2525 O O . GLU A 1 315 ? -2.65 -23.984 -11.555 1 94.88 315 GLU A O 1
ATOM 2530 N N . GLU A 1 316 ? -3.736 -23.078 -9.82 1 96.19 316 GLU A N 1
ATOM 2531 C CA . GLU A 1 316 ? -2.59 -23.266 -8.938 1 96.19 316 GLU A CA 1
ATOM 2532 C C . GLU A 1 316 ? -2.25 -24.734 -8.773 1 96.19 316 GLU A C 1
ATOM 2534 O O . GLU A 1 316 ? -1.076 -25.109 -8.703 1 96.19 316 GLU A O 1
ATOM 2539 N N . PHE A 1 317 ? -3.242 -25.625 -8.758 1 93.88 317 PHE A N 1
ATOM 2540 C CA . PHE A 1 317 ? -3.025 -27.047 -8.578 1 93.88 317 PHE A CA 1
ATOM 2541 C C . PHE A 1 317 ? -2.559 -27.703 -9.875 1 93.88 317 PHE A C 1
ATOM 2543 O O . PHE A 1 317 ? -1.909 -28.75 -9.852 1 93.88 317 PHE A O 1
ATOM 2550 N N . ILE A 1 318 ? -2.861 -27.047 -10.961 1 89.69 318 ILE A N 1
ATOM 2551 C CA . ILE A 1 318 ? -2.461 -27.578 -12.266 1 89.69 318 ILE A CA 1
ATOM 2552 C C . ILE A 1 318 ? -1.009 -27.203 -12.547 1 89.69 318 ILE A C 1
ATOM 2554 O O . ILE A 1 318 ? -0.242 -28.016 -13.07 1 89.69 318 ILE A O 1
ATOM 2558 N N . TYR A 1 319 ? -0.632 -25.984 -12.102 1 90.38 319 TYR A N 1
ATOM 2559 C CA . TYR A 1 319 ? 0.664 -25.469 -12.531 1 90.38 319 TYR A CA 1
ATOM 2560 C C . TYR A 1 319 ? 1.674 -25.531 -11.391 1 90.38 319 TYR A C 1
ATOM 2562 O O . TYR A 1 319 ? 2.857 -25.234 -11.586 1 90.38 319 TYR A O 1
ATOM 2570 N N . SER A 1 320 ? 1.27 -25.875 -10.273 1 92.31 320 SER A N 1
ATOM 2571 C CA . SER A 1 320 ? 2.139 -25.953 -9.109 1 92.31 320 SER A CA 1
ATOM 2572 C C . SER A 1 320 ? 2.16 -27.359 -8.523 1 92.31 320 SER A C 1
ATOM 2574 O O . SER A 1 320 ? 1.548 -28.281 -9.07 1 92.31 320 SER A O 1
ATOM 2576 N N . TYR A 1 321 ? 2.924 -27.641 -7.527 1 91.31 321 TYR A N 1
ATOM 2577 C CA . TYR A 1 321 ? 3.008 -28.812 -6.656 1 91.31 321 TYR A CA 1
ATOM 2578 C C . TYR A 1 321 ? 3.562 -30.016 -7.406 1 91.31 321 TYR A C 1
ATOM 2580 O O . TYR A 1 321 ? 3.414 -31.156 -6.961 1 91.31 321 TYR A O 1
ATOM 2588 N N . ASN A 1 322 ? 4.164 -29.812 -8.516 1 84.38 322 ASN A N 1
ATOM 2589 C CA . ASN A 1 322 ? 4.758 -30.922 -9.25 1 84.38 322 ASN A CA 1
ATOM 2590 C C . ASN A 1 322 ? 5.832 -31.625 -8.422 1 84.38 322 ASN A C 1
ATOM 2592 O O . ASN A 1 322 ? 5.965 -32.844 -8.477 1 84.38 322 ASN A O 1
ATOM 2596 N N . SER A 1 323 ? 6.59 -30.875 -7.633 1 85 323 SER A N 1
ATOM 2597 C CA . SER A 1 323 ? 7.66 -31.438 -6.801 1 85 323 SER A CA 1
ATOM 2598 C C . SER A 1 323 ? 7.098 -32.125 -5.562 1 85 323 SER A C 1
ATOM 2600 O O . SER A 1 323 ? 7.836 -32.781 -4.82 1 85 323 SER A O 1
ATOM 2602 N N . LEU A 1 324 ? 5.797 -31.984 -5.383 1 87.5 324 LEU A N 1
ATOM 2603 C CA . LEU A 1 324 ? 5.176 -32.531 -4.184 1 87.5 324 LEU A CA 1
ATOM 2604 C C . LEU A 1 324 ? 4.207 -33.656 -4.543 1 87.5 324 LEU A C 1
ATOM 2606 O O . LEU A 1 324 ? 4.398 -34.812 -4.137 1 87.5 324 LEU A O 1
ATOM 2610 N N . HIS A 1 325 ? 3.215 -33.406 -5.324 1 79.88 325 HIS A N 1
ATOM 2611 C CA . HIS A 1 325 ? 2.293 -34.469 -5.672 1 79.88 325 HIS A CA 1
ATOM 2612 C C . HIS A 1 325 ? 2.398 -34.844 -7.148 1 79.88 325 HIS A C 1
ATOM 2614 O O . HIS A 1 325 ? 1.654 -35.688 -7.637 1 79.88 325 HIS A O 1
ATOM 2620 N N . GLY A 1 326 ? 3.314 -34.281 -7.816 1 73.25 326 GLY A N 1
ATOM 2621 C CA . GLY A 1 326 ? 3.434 -34.562 -9.234 1 73.25 326 GLY A CA 1
ATOM 2622 C C . GLY A 1 326 ? 2.482 -33.75 -10.086 1 73.25 326 GLY A C 1
ATOM 2623 O O . GLY A 1 326 ? 1.707 -32.938 -9.562 1 73.25 326 GLY A O 1
ATOM 2624 N N . ALA A 1 327 ? 2.613 -33.906 -11.375 1 65.75 327 ALA A N 1
ATOM 2625 C CA . ALA A 1 327 ? 1.772 -33.156 -12.305 1 65.75 327 ALA A CA 1
ATOM 2626 C C . ALA A 1 327 ? 0.317 -33.594 -12.211 1 65.75 327 ALA A C 1
ATOM 2628 O O . ALA A 1 327 ? 0.036 -34.781 -12.086 1 65.75 327 ALA A O 1
ATOM 2629 N N . LEU A 1 328 ? -0.503 -32.625 -12.039 1 64.31 328 LEU A N 1
ATOM 2630 C CA . LEU A 1 328 ? -1.912 -32.969 -12.195 1 64.31 328 LEU A CA 1
ATOM 2631 C C . LEU A 1 328 ? -2.23 -33.344 -13.641 1 64.31 328 LEU A C 1
ATOM 2633 O O . LEU A 1 328 ? -2.184 -32.469 -14.523 1 64.31 328 LEU A O 1
ATOM 2637 N N . LEU A 1 329 ? -2.504 -34.562 -13.789 1 65.25 329 LEU A N 1
ATOM 2638 C CA . LEU A 1 329 ? -2.752 -35.094 -15.133 1 65.25 329 LEU A CA 1
ATOM 2639 C C . LEU A 1 329 ? -4.207 -34.875 -15.531 1 65.25 329 LEU A C 1
ATOM 2641 O O . LEU A 1 329 ? -5.078 -34.719 -14.672 1 65.25 329 LEU A O 1
ATOM 2645 N N . PHE A 1 330 ? -4.34 -34.75 -16.797 1 76.62 330 PHE A N 1
ATOM 2646 C CA . PHE A 1 330 ? -5.672 -34.594 -17.375 1 76.62 330 PHE A CA 1
ATOM 2647 C C . PHE A 1 330 ? -6.344 -35.938 -17.594 1 76.62 330 PHE A C 1
ATOM 2649 O O . PHE A 1 330 ? -5.684 -36.969 -17.578 1 76.62 330 PHE A O 1
ATOM 2656 N N . PRO A 1 331 ? -7.664 -36.062 -17.609 1 72.94 331 PRO A N 1
ATOM 2657 C CA . PRO A 1 331 ? -8.43 -37.312 -17.641 1 72.94 331 PRO A CA 1
ATOM 2658 C C . PRO A 1 331 ? -7.93 -38.281 -18.703 1 72.94 331 PRO A C 1
ATOM 2660 O O . PRO A 1 331 ? -7.977 -39.5 -18.5 1 72.94 331 PRO A O 1
ATOM 2663 N N . MET A 1 332 ? -7.414 -37.844 -19.797 1 73.38 332 MET A N 1
ATOM 2664 C CA . MET A 1 332 ? -7.051 -38.75 -20.875 1 73.38 332 MET A CA 1
ATOM 2665 C C . MET A 1 332 ? -5.555 -39.062 -20.859 1 73.38 332 MET A C 1
ATOM 2667 O O . MET A 1 332 ? -5.043 -39.75 -21.734 1 73.38 332 MET A O 1
ATOM 2671 N N . ASP A 1 333 ? -4.996 -38.656 -19.734 1 69.31 333 ASP A N 1
ATOM 2672 C CA . ASP A 1 333 ? -3.574 -38.969 -19.609 1 69.31 333 ASP A CA 1
ATOM 2673 C C . ASP A 1 333 ? -3.359 -40.406 -19.188 1 69.31 333 ASP A C 1
ATOM 2675 O O . ASP A 1 333 ? -4.059 -40.906 -18.312 1 69.31 333 ASP A O 1
ATOM 2679 N N . LYS A 1 334 ? -2.58 -41.156 -19.984 1 59.69 334 LYS A N 1
ATOM 2680 C CA . LYS A 1 334 ? -2.359 -42.594 -19.844 1 59.69 334 LYS A CA 1
ATOM 2681 C C . LYS A 1 334 ? -1.971 -42.938 -18.406 1 59.69 334 LYS A C 1
ATOM 2683 O O . LYS A 1 334 ? -2.367 -43.969 -17.891 1 59.69 334 LYS A O 1
ATOM 2688 N N . ASP A 1 335 ? -1.076 -42.156 -17.875 1 56.91 335 ASP A N 1
ATOM 2689 C CA . ASP A 1 335 ? -0.461 -42.5 -16.594 1 56.91 335 ASP A CA 1
ATOM 2690 C C . ASP A 1 335 ? -1.262 -41.938 -15.43 1 56.91 335 ASP A C 1
ATOM 2692 O O . ASP A 1 335 ? -0.833 -42 -14.273 1 56.91 335 ASP A O 1
ATOM 2696 N N . SER A 1 336 ? -2.451 -41.281 -15.758 1 54 336 SER A N 1
ATOM 2697 C CA . SER A 1 336 ? -3.215 -40.406 -14.875 1 54 336 SER A CA 1
ATOM 2698 C C . SER A 1 336 ? -4.145 -41.219 -13.969 1 54 336 SER A C 1
ATOM 2700 O O . SER A 1 336 ? -5.305 -41.438 -14.312 1 54 336 SER A O 1
ATOM 2702 N N . ARG A 1 337 ? -3.605 -42.219 -12.891 1 64 337 ARG A N 1
ATOM 2703 C CA . ARG A 1 337 ? -4.895 -42.688 -12.422 1 64 337 ARG A CA 1
ATOM 2704 C C . ARG A 1 337 ? -5.047 -42.5 -10.914 1 64 337 ARG A C 1
ATOM 2706 O O . ARG A 1 337 ? -5.988 -41.875 -10.461 1 64 337 ARG A O 1
ATOM 2713 N N . VAL A 1 338 ? -4.086 -42.781 -10.211 1 70.62 338 VAL A N 1
ATOM 2714 C CA . VAL A 1 338 ? -4.434 -42.875 -8.797 1 70.62 338 VAL A CA 1
ATOM 2715 C C . VAL A 1 338 ? -4.285 -41.469 -8.156 1 70.62 338 VAL A C 1
ATOM 2717 O O . VAL A 1 338 ? -5.172 -41.031 -7.434 1 70.62 338 VAL A O 1
ATOM 2720 N N . MET A 1 339 ? -3.141 -40.688 -8.5 1 78.94 339 MET A N 1
ATOM 2721 C CA . MET A 1 339 ? -2.883 -39.406 -7.863 1 78.94 339 MET A CA 1
ATOM 2722 C C . MET A 1 339 ? -3.91 -38.375 -8.305 1 78.94 339 MET A C 1
ATOM 2724 O O . MET A 1 339 ? -4.398 -37.594 -7.484 1 78.94 339 MET A O 1
ATOM 2728 N N . SER A 1 340 ? -4.188 -38.375 -9.609 1 79.81 340 SER A N 1
ATOM 2729 C CA . SER A 1 340 ? -5.176 -37.438 -10.117 1 79.81 340 SER A CA 1
ATOM 2730 C C . SER A 1 340 ? -6.527 -37.625 -9.438 1 79.81 340 SER A C 1
ATOM 2732 O O . SER A 1 340 ? -7.219 -36.656 -9.141 1 79.81 340 SER A O 1
ATOM 2734 N N . ARG A 1 341 ? -6.914 -38.875 -9.211 1 81.81 341 ARG A N 1
ATOM 2735 C CA . ARG A 1 341 ? -8.172 -39.188 -8.531 1 81.81 341 ARG A CA 1
ATOM 2736 C C . ARG A 1 341 ? -8.141 -38.719 -7.082 1 81.81 341 ARG A C 1
ATOM 2738 O O . ARG A 1 341 ? -9.133 -38.188 -6.574 1 81.81 341 ARG A O 1
ATOM 2745 N N . CYS A 1 342 ? -6.977 -38.938 -6.441 1 84.75 342 CYS A N 1
ATOM 2746 C CA . CYS A 1 342 ? -6.84 -38.5 -5.059 1 84.75 342 CYS A CA 1
ATOM 2747 C C . CYS A 1 342 ? -6.949 -37 -4.961 1 84.75 342 CYS A C 1
ATOM 2749 O O . CYS A 1 342 ? -7.578 -36.469 -4.043 1 84.75 342 CYS A O 1
ATOM 2751 N N . ILE A 1 343 ? -6.344 -36.312 -5.891 1 87.75 343 ILE A N 1
ATOM 2752 C CA . ILE A 1 343 ? -6.332 -34.875 -5.898 1 87.75 343 ILE A CA 1
ATOM 2753 C C . ILE A 1 343 ? -7.75 -34.344 -6.109 1 87.75 343 ILE A C 1
ATOM 2755 O O . ILE A 1 343 ? -8.188 -33.406 -5.422 1 87.75 343 ILE A O 1
ATOM 2759 N N . LEU A 1 344 ? -8.57 -34.969 -6.973 1 89 344 LEU A N 1
ATOM 2760 C CA . LEU A 1 344 ? -9.875 -34.469 -7.371 1 89 344 LEU A CA 1
ATOM 2761 C C . LEU A 1 344 ? -10.961 -34.938 -6.406 1 89 344 LEU A C 1
ATOM 2763 O O . LEU A 1 344 ? -11.961 -34.25 -6.203 1 89 344 LEU A O 1
ATOM 2767 N N . GLU A 1 345 ? -10.695 -36.156 -5.758 1 88.56 345 GLU A N 1
ATOM 2768 C CA . GLU A 1 345 ? -11.766 -36.75 -4.973 1 88.56 345 GLU A CA 1
ATOM 2769 C C . GLU A 1 345 ? -11.391 -36.844 -3.498 1 88.56 345 GLU A C 1
ATOM 2771 O O . GLU A 1 345 ? -12.258 -37.031 -2.643 1 88.56 345 GLU A O 1
ATOM 2776 N N . GLY A 1 346 ? -10.094 -36.719 -3.219 1 89.31 346 GLY A N 1
ATOM 2777 C CA . GLY A 1 346 ? -9.625 -36.844 -1.847 1 89.31 346 GLY A CA 1
ATOM 2778 C C . GLY A 1 346 ? -8.758 -38.062 -1.617 1 89.31 346 GLY A C 1
ATOM 2779 O O . GLY A 1 346 ? -8.938 -39.094 -2.273 1 89.31 346 GLY A O 1
ATOM 2780 N N . PHE A 1 347 ? -7.867 -37.938 -0.715 1 87.88 347 PHE A N 1
ATOM 2781 C CA . PHE A 1 347 ? -6.988 -39.062 -0.341 1 87.88 347 PHE A CA 1
ATOM 2782 C C . PHE A 1 347 ? -7.688 -40 0.631 1 87.88 347 PHE A C 1
ATOM 2784 O O . PHE A 1 347 ? -8.258 -39.562 1.63 1 87.88 347 PHE A O 1
ATOM 2791 N N . PRO A 1 348 ? -7.758 -41.25 0.241 1 83.25 348 PRO A N 1
ATOM 2792 C CA . PRO A 1 348 ? -8.414 -42.219 1.14 1 83.25 348 PRO A CA 1
ATOM 2793 C C . PRO A 1 348 ? -7.715 -42.312 2.494 1 83.25 348 PRO A C 1
ATOM 2795 O O . PRO A 1 348 ? -6.52 -42.031 2.602 1 83.25 348 PRO A O 1
ATOM 2798 N N . ASP A 1 349 ? -8.586 -42.75 3.441 1 77.44 349 ASP A N 1
ATOM 2799 C CA . ASP A 1 349 ? -8.031 -43 4.77 1 77.44 349 ASP A CA 1
ATOM 2800 C C . ASP A 1 349 ? -7.234 -44.312 4.797 1 77.44 349 ASP A C 1
ATOM 2802 O O . ASP A 1 349 ? -7.594 -45.281 4.121 1 77.44 349 ASP A O 1
ATOM 2806 N N . GLY A 1 350 ? -6.223 -44.469 5.426 1 66.5 350 GLY A N 1
ATOM 2807 C CA . GLY A 1 350 ? -5.477 -45.688 5.652 1 66.5 350 GLY A CA 1
ATOM 2808 C C . GLY A 1 350 ? -4.41 -45.938 4.602 1 66.5 350 GLY A C 1
ATOM 2809 O O . GLY A 1 350 ? -4.148 -45.094 3.756 1 66.5 350 GLY A O 1
ATOM 2810 N N . ASP A 1 351 ? -3.713 -47.219 4.73 1 58.56 351 ASP A N 1
ATOM 2811 C CA . ASP A 1 351 ? -2.641 -47.656 3.828 1 58.56 351 ASP A CA 1
ATOM 2812 C C . ASP A 1 351 ? -3.195 -48.062 2.473 1 58.56 351 ASP A C 1
ATOM 2814 O O . ASP A 1 351 ? -4.234 -48.719 2.404 1 58.56 351 ASP A O 1
ATOM 2818 N N . VAL A 1 352 ? -3.148 -47.312 1.522 1 59.28 352 VAL A N 1
ATOM 2819 C CA . VAL A 1 352 ? -3.625 -47.688 0.196 1 59.28 352 VAL A CA 1
ATOM 2820 C C . VAL A 1 352 ? -2.547 -48.469 -0.532 1 59.28 352 VAL A C 1
ATOM 2822 O O . VAL A 1 352 ? -1.354 -48.188 -0.388 1 59.28 352 VAL A O 1
ATOM 2825 N N . ASP A 1 353 ? -2.787 -49.844 -0.781 1 55.25 353 ASP A N 1
ATOM 2826 C CA . ASP A 1 353 ? -1.907 -50.594 -1.673 1 55.25 353 ASP A CA 1
ATOM 2827 C C . ASP A 1 353 ? -1.693 -49.844 -2.988 1 55.25 353 ASP A C 1
ATOM 2829 O O . ASP A 1 353 ? -2.553 -49.875 -3.871 1 55.25 353 ASP A O 1
ATOM 2833 N N . VAL A 1 354 ? -1.116 -48.906 -2.873 1 51.94 354 VAL A N 1
ATOM 2834 C CA . VAL A 1 354 ? -0.856 -48.125 -4.082 1 51.94 354 VAL A CA 1
ATOM 2835 C C . VAL A 1 354 ? 0.024 -48.938 -5.031 1 51.94 354 VAL A C 1
ATOM 2837 O O . VAL A 1 354 ? 1.162 -49.281 -4.699 1 51.94 354 VAL A O 1
ATOM 2840 N N . ASP A 1 355 ? -0.522 -50.312 -5.492 1 49.75 355 ASP A N 1
ATOM 2841 C CA . ASP A 1 355 ? 0.277 -50.844 -6.594 1 49.75 355 ASP A CA 1
ATOM 2842 C C . ASP A 1 355 ? 0.977 -49.719 -7.355 1 49.75 355 ASP A C 1
ATOM 2844 O O . ASP A 1 355 ? 0.37 -49.062 -8.203 1 49.75 355 ASP A O 1
ATOM 2848 N N . LEU A 1 356 ? 1.626 -49.156 -6.652 1 48.31 356 LEU A N 1
ATOM 2849 C CA . LEU A 1 356 ? 2.379 -47.938 -7.027 1 48.31 356 LEU A CA 1
ATOM 2850 C C . LEU A 1 356 ? 3.15 -48.188 -8.32 1 48.31 356 LEU A C 1
ATOM 2852 O O . LEU A 1 356 ? 4.059 -47.406 -8.656 1 48.31 356 LEU A O 1
ATOM 2856 N N . ARG A 1 357 ? 3.379 -49.5 -8.719 1 47.34 357 ARG A N 1
ATOM 2857 C CA . ARG A 1 357 ? 4.09 -49.562 -9.992 1 47.34 357 ARG A CA 1
ATOM 2858 C C . ARG A 1 357 ? 3.545 -48.531 -10.969 1 47.34 357 ARG A C 1
ATOM 2860 O O . ARG A 1 357 ? 4.305 -47.906 -11.711 1 47.34 357 ARG A O 1
ATOM 2867 N N . ASP A 1 358 ? 2.277 -49.031 -11.297 1 43.97 358 ASP A N 1
ATOM 2868 C CA . ASP A 1 358 ? 1.44 -48.312 -12.266 1 43.97 358 ASP A CA 1
ATOM 2869 C C . ASP A 1 358 ? 1.216 -46.875 -11.859 1 43.97 358 ASP A C 1
ATOM 2871 O O . ASP A 1 358 ? 0.41 -46.156 -12.477 1 43.97 358 ASP A O 1
ATOM 2875 N N . LEU A 1 359 ? 1.447 -46.875 -10.641 1 45.75 359 LEU A N 1
ATOM 2876 C CA . LEU A 1 359 ? 1.164 -45.5 -10.273 1 45.75 359 LEU A CA 1
ATOM 2877 C C . LEU A 1 359 ? 1.455 -44.562 -11.445 1 45.75 359 LEU A C 1
ATOM 2879 O O . LEU A 1 359 ? 2.23 -44.906 -12.344 1 45.75 359 LEU A O 1
ATOM 2883 N N . ASP A 1 360 ? 0.635 -43.562 -11.555 1 44.12 360 ASP A N 1
ATOM 2884 C CA . ASP A 1 360 ? 0.68 -42.562 -12.633 1 44.12 360 ASP A CA 1
ATOM 2885 C C . ASP A 1 360 ? 2.1 -42.406 -13.172 1 44.12 360 ASP A C 1
ATOM 2887 O O . ASP A 1 360 ? 3.012 -42.031 -12.438 1 44.12 360 ASP A O 1
ATOM 2891 N N . ASN A 1 361 ? 2.844 -43.656 -13.742 1 42.53 361 ASN A N 1
ATOM 2892 C CA . ASN A 1 361 ? 4.047 -43.281 -14.477 1 42.53 361 ASN A CA 1
ATOM 2893 C C . ASN A 1 361 ? 4.203 -41.75 -14.547 1 42.53 361 ASN A C 1
ATOM 2895 O O . ASN A 1 361 ? 3.812 -41.125 -15.531 1 42.53 361 ASN A O 1
ATOM 2899 N N . TYR A 1 362 ? 3.447 -41.25 -13.867 1 38.69 362 TYR A N 1
ATOM 2900 C CA . TYR A 1 362 ? 3.016 -39.875 -13.617 1 38.69 362 TYR A CA 1
ATOM 2901 C C . TYR A 1 362 ? 4.07 -38.875 -14.094 1 38.69 362 TYR A C 1
ATOM 2903 O O . TYR A 1 362 ? 3.76 -37.969 -14.844 1 38.69 362 TYR A O 1
ATOM 2911 N N . ALA A 1 363 ? 4.773 -38 -12.812 1 41.41 363 ALA A N 1
ATOM 2912 C CA . ALA A 1 363 ? 5.422 -36.781 -12.344 1 41.41 363 ALA A CA 1
ATOM 2913 C C . ALA A 1 363 ? 6.887 -36.719 -12.758 1 41.41 363 ALA A C 1
ATOM 2915 O O . ALA A 1 363 ? 7.629 -37.688 -12.547 1 41.41 363 ALA A O 1
ATOM 2916 N N . TYR A 1 364 ? 7.188 -36.062 -13.484 1 44.72 364 TYR A N 1
ATOM 2917 C CA . TYR A 1 364 ? 8.414 -35.625 -14.141 1 44.72 364 TYR A CA 1
ATOM 2918 C C . TYR A 1 364 ? 9.594 -35.656 -13.172 1 44.72 364 TYR A C 1
ATOM 2920 O O . TYR A 1 364 ? 10.75 -35.562 -13.594 1 44.72 364 TYR A O 1
ATOM 2928 N N . TYR A 1 365 ? 9.305 -35.312 -11.828 1 47.31 365 TYR A N 1
ATOM 2929 C CA . TYR A 1 365 ? 10.523 -34.938 -11.125 1 47.31 365 TYR A CA 1
ATOM 2930 C C . TYR A 1 365 ? 11.281 -36.156 -10.633 1 47.31 365 TYR A C 1
ATOM 2932 O O . TYR A 1 365 ? 10.789 -36.906 -9.789 1 47.31 365 TYR A O 1
ATOM 2940 N N . ASN A 1 366 ? 11.828 -36.938 -11.562 1 48.34 366 ASN A N 1
ATOM 2941 C CA . ASN A 1 366 ? 12.75 -37.969 -11.148 1 48.34 366 ASN A CA 1
ATOM 2942 C C . ASN A 1 366 ? 13.617 -37.531 -9.977 1 48.34 366 ASN A C 1
ATOM 2944 O O . ASN A 1 366 ? 14.766 -37.125 -10.172 1 48.34 366 ASN A O 1
ATOM 2948 N N . ASP A 1 367 ? 13.062 -37.281 -8.781 1 53.81 367 ASP A N 1
ATOM 2949 C CA . ASP A 1 367 ? 13.875 -36.812 -7.66 1 53.81 367 ASP A CA 1
ATOM 2950 C C . ASP A 1 367 ? 14.422 -38 -6.855 1 53.81 367 ASP A C 1
ATOM 2952 O O . ASP A 1 367 ? 15.016 -37.812 -5.793 1 53.81 367 ASP A O 1
ATOM 2956 N N . GLY A 1 368 ? 14.352 -39.281 -7.566 1 59.78 368 GLY A N 1
ATOM 2957 C CA . GLY A 1 368 ? 14.867 -40.469 -6.883 1 59.78 368 GLY A CA 1
ATOM 2958 C C . GLY A 1 368 ? 13.977 -40.938 -5.758 1 59.78 368 GLY A C 1
ATOM 2959 O O . GLY A 1 368 ? 14.297 -41.938 -5.074 1 59.78 368 GLY A O 1
ATOM 2960 N N . MET A 1 369 ? 12.883 -40.344 -5.594 1 66.31 369 MET A N 1
ATOM 2961 C CA . MET A 1 369 ? 12 -40.75 -4.504 1 66.31 369 MET A CA 1
ATOM 2962 C C . MET A 1 369 ? 11.047 -41.844 -4.953 1 66.31 369 MET A C 1
ATOM 2964 O O . MET A 1 369 ? 10.648 -41.906 -6.117 1 66.31 369 MET A O 1
ATOM 2968 N N . GLY A 1 370 ? 10.859 -42.875 -4.051 1 68.38 370 GLY A N 1
ATOM 2969 C CA . GLY A 1 370 ? 9.922 -43.969 -4.336 1 68.38 370 GLY A CA 1
ATOM 2970 C C . GLY A 1 370 ? 8.477 -43.5 -4.41 1 68.38 370 GLY A C 1
ATOM 2971 O O . GLY A 1 370 ? 8.148 -42.406 -3.916 1 68.38 370 GLY A O 1
ATOM 2972 N N . ALA A 1 371 ? 7.688 -44.156 -5.125 1 71.62 371 ALA A N 1
ATOM 2973 C CA . ALA A 1 371 ? 6.277 -43.844 -5.344 1 71.62 371 ALA A CA 1
ATOM 2974 C C . ALA A 1 371 ? 5.539 -43.688 -4.016 1 71.62 371 ALA A C 1
ATOM 2976 O O . ALA A 1 371 ? 4.707 -42.781 -3.873 1 71.62 371 ALA A O 1
ATOM 2977 N N . GLN A 1 372 ? 5.887 -44.531 -3.043 1 77.19 372 GLN A N 1
ATOM 2978 C CA . GLN A 1 372 ? 5.223 -44.438 -1.746 1 77.19 372 GLN A CA 1
ATOM 2979 C C . GLN A 1 372 ? 5.57 -43.156 -1.019 1 77.19 372 GLN A C 1
ATOM 2981 O O . GLN A 1 372 ? 4.715 -42.562 -0.365 1 77.19 372 GLN A O 1
ATOM 2986 N N . CYS A 1 373 ? 6.762 -42.844 -1.123 1 77.31 373 CYS A N 1
ATOM 2987 C CA . CYS A 1 373 ? 7.207 -41.594 -0.486 1 77.31 373 CYS A CA 1
ATOM 2988 C C . CYS A 1 373 ? 6.5 -40.375 -1.086 1 77.31 373 CYS A C 1
ATOM 2990 O O . CYS A 1 373 ? 6.062 -39.5 -0.357 1 77.31 373 CYS A O 1
ATOM 2992 N N . HIS A 1 374 ? 6.352 -40.375 -2.369 1 78 374 HIS A N 1
ATOM 2993 C CA . HIS A 1 374 ? 5.664 -39.281 -3.047 1 78 374 HIS A CA 1
ATOM 2994 C C . HIS A 1 374 ? 4.195 -39.219 -2.641 1 78 374 HIS A C 1
ATOM 2996 O O . HIS A 1 374 ? 3.645 -38.156 -2.449 1 78 374 HIS A O 1
ATOM 3002 N N . TYR A 1 375 ? 3.68 -40.375 -2.6 1 82.38 375 TYR A N 1
ATOM 3003 C CA . TYR A 1 375 ? 2.283 -40.438 -2.188 1 82.38 375 TYR A CA 1
ATOM 3004 C C . TYR A 1 375 ? 2.1 -39.875 -0.785 1 82.38 375 TYR A C 1
ATOM 3006 O O . TYR A 1 375 ? 1.16 -39.125 -0.533 1 82.38 375 TYR A O 1
ATOM 3014 N N . ASN A 1 376 ? 2.973 -40.25 0.097 1 84 376 ASN A N 1
ATOM 3015 C CA . ASN A 1 376 ? 2.877 -39.781 1.477 1 84 376 ASN A CA 1
ATOM 3016 C C . ASN A 1 376 ? 3.041 -38.281 1.568 1 84 376 ASN A C 1
ATOM 3018 O O . ASN A 1 376 ? 2.334 -37.625 2.332 1 84 376 ASN A O 1
ATOM 3022 N N . ILE A 1 377 ? 3.969 -37.781 0.833 1 87.38 377 ILE A N 1
ATOM 3023 C CA . ILE A 1 377 ? 4.199 -36.344 0.816 1 87.38 377 ILE A CA 1
ATOM 3024 C C . ILE A 1 377 ? 2.955 -35.625 0.301 1 87.38 377 ILE A C 1
ATOM 3026 O O . ILE A 1 377 ? 2.537 -34.625 0.866 1 87.38 377 ILE A O 1
ATOM 3030 N N . ALA A 1 378 ? 2.391 -36.156 -0.778 1 89 378 ALA A N 1
ATOM 3031 C CA . ALA A 1 378 ? 1.176 -35.562 -1.341 1 89 378 ALA A CA 1
ATOM 3032 C C . ALA A 1 378 ? 0.03 -35.594 -0.334 1 89 378 ALA A C 1
ATOM 3034 O O . ALA A 1 378 ? -0.688 -34.625 -0.162 1 89 378 ALA A O 1
ATOM 3035 N N . LYS A 1 379 ? -0.129 -36.75 0.243 1 90.75 379 LYS A N 1
ATOM 3036 C CA . LYS A 1 379 ? -1.177 -36.906 1.249 1 90.75 379 LYS A CA 1
ATOM 3037 C C . LYS A 1 379 ? -0.993 -35.906 2.387 1 90.75 379 LYS A C 1
ATOM 3039 O O . LYS A 1 379 ? -1.954 -35.281 2.822 1 90.75 379 LYS A O 1
ATOM 3044 N N . ASN A 1 380 ? 0.238 -35.812 2.918 1 93.81 380 ASN A N 1
ATOM 3045 C CA . ASN A 1 380 ? 0.543 -34.844 3.979 1 93.81 380 ASN A CA 1
ATOM 3046 C C . ASN A 1 380 ? 0.288 -33.406 3.533 1 93.81 380 ASN A C 1
ATOM 3048 O O . ASN A 1 380 ? -0.164 -32.594 4.328 1 93.81 380 ASN A O 1
ATOM 3052 N N . LEU A 1 381 ? 0.626 -33.125 2.311 1 95.75 381 LEU A N 1
ATOM 3053 C CA . LEU A 1 381 ? 0.344 -31.797 1.768 1 95.75 381 LEU A CA 1
ATOM 3054 C C . LEU A 1 381 ? -1.151 -31.5 1.809 1 95.75 381 LEU A C 1
ATOM 3056 O O . LEU A 1 381 ? -1.564 -30.438 2.277 1 95.75 381 LEU A O 1
ATOM 3060 N N . TYR A 1 382 ? -1.958 -32.375 1.343 1 95.25 382 TYR A N 1
ATOM 3061 C CA . TYR A 1 382 ? -3.395 -32.125 1.252 1 95.25 382 TYR A CA 1
ATOM 3062 C C . TYR A 1 382 ? -4.027 -32.094 2.637 1 95.25 382 TYR A C 1
ATOM 3064 O O . TYR A 1 382 ? -5.043 -31.422 2.838 1 95.25 382 TYR A O 1
ATOM 3072 N N . GLU A 1 383 ? -3.408 -32.781 3.598 1 95.44 383 GLU A N 1
ATOM 3073 C CA . GLU A 1 383 ? -3.824 -32.594 4.984 1 95.44 383 GLU A CA 1
ATOM 3074 C C . GLU A 1 383 ? -3.51 -31.188 5.469 1 95.44 383 GLU A C 1
ATOM 3076 O O . GLU A 1 383 ? -4.336 -30.547 6.129 1 95.44 383 GLU A O 1
ATOM 3081 N N . ALA A 1 384 ? -2.311 -30.703 5.195 1 97.62 384 ALA A N 1
ATOM 3082 C CA . ALA A 1 384 ? -1.928 -29.344 5.551 1 97.62 384 ALA A CA 1
ATOM 3083 C C . ALA A 1 384 ? -2.85 -28.312 4.887 1 97.62 384 ALA A C 1
ATOM 3085 O O . ALA A 1 384 ? -3.244 -27.328 5.512 1 97.62 384 ALA A O 1
ATOM 3086 N N . LEU A 1 385 ? -3.182 -28.562 3.602 1 97.88 385 LEU A N 1
ATOM 3087 C CA . LEU A 1 385 ? -4.09 -27.688 2.875 1 97.88 385 LEU A CA 1
ATOM 3088 C C . LEU A 1 385 ? -5.465 -27.656 3.531 1 97.88 385 LEU A C 1
ATOM 3090 O O . LEU A 1 385 ? -6.094 -26.609 3.629 1 97.88 385 LEU A O 1
ATOM 3094 N N . HIS A 1 386 ? -5.902 -28.812 3.953 1 96.94 386 HIS A N 1
ATOM 3095 C CA . HIS A 1 386 ? -7.184 -28.906 4.637 1 96.94 386 HIS A CA 1
ATOM 3096 C C . HIS A 1 386 ? -7.176 -28.125 5.949 1 96.94 386 HIS A C 1
ATOM 3098 O O . HIS A 1 386 ? -8.109 -27.375 6.23 1 96.94 386 HIS A O 1
ATOM 3104 N N . MET A 1 387 ? -6.145 -28.281 6.703 1 96.31 387 MET A N 1
ATOM 3105 C CA . MET A 1 387 ? -6.02 -27.594 7.988 1 96.31 387 MET A CA 1
ATOM 3106 C C . MET A 1 387 ? -5.977 -26.078 7.801 1 96.31 387 MET A C 1
ATOM 3108 O O . MET A 1 387 ? -6.508 -25.344 8.625 1 96.31 387 MET A O 1
ATOM 3112 N N . ALA A 1 388 ? -5.359 -25.641 6.742 1 96 388 ALA A N 1
ATOM 3113 C CA . ALA A 1 388 ? -5.27 -24.219 6.438 1 96 388 ALA A CA 1
ATOM 3114 C C . ALA A 1 388 ? -6.555 -23.703 5.793 1 96 388 ALA A C 1
ATOM 3116 O O . ALA A 1 388 ? -6.684 -22.516 5.504 1 96 388 ALA A O 1
ATOM 3117 N N . GLU A 1 389 ? -7.492 -24.625 5.438 1 95.69 389 GLU A N 1
ATOM 3118 C CA . GLU A 1 389 ? -8.797 -24.312 4.855 1 95.69 389 GLU A CA 1
ATOM 3119 C C . GLU A 1 389 ? -8.656 -23.812 3.422 1 95.69 389 GLU A C 1
ATOM 3121 O O . GLU A 1 389 ? -9.383 -22.906 3.006 1 95.69 389 GLU A O 1
ATOM 3126 N N . VAL A 1 390 ? -7.656 -24.312 2.732 1 97.31 390 VAL A N 1
ATOM 3127 C CA . VAL A 1 390 ? -7.531 -24.047 1.302 1 97.31 390 VAL A CA 1
ATOM 3128 C C . VAL A 1 390 ? -8.664 -24.75 0.55 1 97.31 390 VAL A C 1
ATOM 3130 O O . VAL A 1 390 ? -9.016 -25.891 0.867 1 97.31 390 VAL A O 1
ATOM 3133 N N . ASP A 1 391 ? -9.266 -24.094 -0.409 1 97.06 391 ASP A N 1
ATOM 3134 C CA . ASP A 1 391 ? -10.164 -24.797 -1.326 1 97.06 391 ASP A CA 1
ATOM 3135 C C . ASP A 1 391 ? -9.383 -25.703 -2.266 1 97.06 391 ASP A C 1
ATOM 3137 O O . ASP A 1 391 ? -8.828 -25.25 -3.268 1 97.06 391 ASP A O 1
ATOM 3141 N N . ARG A 1 392 ? -9.391 -26.953 -1.936 1 96.62 392 ARG A N 1
ATOM 3142 C CA . ARG A 1 392 ? -8.719 -27.969 -2.756 1 96.62 392 ARG A CA 1
ATOM 3143 C C . ARG A 1 392 ? -9.594 -28.375 -3.934 1 96.62 392 ARG A C 1
ATOM 3145 O O . ARG A 1 392 ? -10.789 -28.094 -3.959 1 96.62 392 ARG A O 1
ATOM 3152 N N . PRO A 1 393 ? -8.938 -29.016 -4.941 1 95.12 393 PRO A N 1
ATOM 3153 C CA . PRO A 1 393 ? -9.75 -29.438 -6.082 1 95.12 393 PRO A CA 1
ATOM 3154 C C . PRO A 1 393 ? -10.992 -30.219 -5.66 1 95.12 393 PRO A C 1
ATOM 3156 O O . PRO A 1 393 ? -12.078 -30 -6.207 1 95.12 393 PRO A O 1
ATOM 3159 N N . GLN A 1 394 ? -10.898 -31.047 -4.629 1 94.62 394 GLN A N 1
ATOM 3160 C CA . GLN A 1 394 ? -12.023 -31.859 -4.164 1 94.62 394 GLN A CA 1
ATOM 3161 C C . GLN A 1 394 ? -13.117 -30.984 -3.555 1 94.62 394 GLN A C 1
ATOM 3163 O O . GLN A 1 394 ? -14.258 -31.406 -3.414 1 94.62 394 GLN A O 1
ATOM 3168 N N . ASP A 1 395 ? -12.805 -29.766 -3.166 1 96.44 395 ASP A N 1
ATOM 3169 C CA . ASP A 1 395 ? -13.742 -28.859 -2.502 1 96.44 395 ASP A CA 1
ATOM 3170 C C . ASP A 1 395 ? -14.359 -27.875 -3.496 1 96.44 395 ASP A C 1
ATOM 3172 O O . ASP A 1 395 ? -15.219 -27.078 -3.127 1 96.44 395 ASP A O 1
ATOM 3176 N N . ILE A 1 396 ? -13.945 -27.875 -4.766 1 95.88 396 ILE A N 1
ATOM 3177 C CA . ILE A 1 396 ? -14.375 -26.906 -5.766 1 95.88 396 ILE A CA 1
ATOM 3178 C C . ILE A 1 396 ? -15.383 -27.562 -6.707 1 95.88 396 ILE A C 1
ATOM 3180 O O . ILE A 1 396 ? -15.07 -28.531 -7.391 1 95.88 396 ILE A O 1
ATOM 3184 N N . GLU A 1 397 ? -16.516 -26.953 -6.691 1 95.5 397 GLU A N 1
ATOM 3185 C CA . GLU A 1 397 ? -17.547 -27.453 -7.594 1 95.5 397 GLU A CA 1
ATOM 3186 C C . GLU A 1 397 ? -17.125 -27.297 -9.055 1 95.5 397 GLU A C 1
ATOM 3188 O O . GLU A 1 397 ? -16.609 -26.25 -9.445 1 95.5 397 GLU A O 1
ATOM 3193 N N . GLY A 1 398 ? -17.25 -28.375 -9.906 1 94.44 398 GLY A N 1
ATOM 3194 C CA . GLY A 1 398 ? -16.922 -28.328 -11.32 1 94.44 398 GLY A CA 1
ATOM 3195 C C . GLY A 1 398 ? -15.453 -28.562 -11.609 1 94.44 398 GLY A C 1
ATOM 3196 O O . GLY A 1 398 ? -15 -28.406 -12.742 1 94.44 398 GLY A O 1
ATOM 3197 N N . ALA A 1 399 ? -14.703 -28.953 -10.609 1 94.69 399 ALA A N 1
ATOM 3198 C CA . ALA A 1 399 ? -13.258 -29.125 -10.75 1 94.69 399 ALA A CA 1
ATOM 3199 C C . ALA A 1 399 ? -12.938 -30.141 -11.828 1 94.69 399 ALA A C 1
ATOM 3201 O O . ALA A 1 399 ? -12.055 -29.922 -12.664 1 94.69 399 ALA A O 1
ATOM 3202 N N . GLU A 1 400 ? -13.625 -31.281 -11.852 1 91.81 400 GLU A N 1
ATOM 3203 C CA . GLU A 1 400 ? -13.375 -32.344 -12.82 1 91.81 400 GLU A CA 1
ATOM 3204 C C . GLU A 1 400 ? -13.57 -31.844 -14.25 1 91.81 400 GLU A C 1
ATOM 3206 O O . GLU A 1 400 ? -12.75 -32.125 -15.125 1 91.81 400 GLU A O 1
ATOM 3211 N N . LYS A 1 401 ? -14.633 -31.188 -14.422 1 93.94 401 LYS A N 1
ATOM 3212 C CA . LYS A 1 401 ? -14.938 -30.672 -15.75 1 93.94 401 LYS A CA 1
ATOM 3213 C C . LYS A 1 401 ? -13.922 -29.625 -16.188 1 93.94 401 LYS A C 1
ATOM 3215 O O . LYS A 1 401 ? -13.539 -29.578 -17.359 1 93.94 401 LYS A O 1
ATOM 3220 N N . LEU A 1 402 ? -13.586 -28.75 -15.297 1 95.44 402 LEU A N 1
ATOM 3221 C CA . LEU A 1 402 ? -12.602 -27.719 -15.617 1 95.44 402 LEU A CA 1
ATOM 3222 C C . LEU A 1 402 ? -11.25 -28.344 -15.969 1 95.44 402 LEU A C 1
ATOM 3224 O O . LEU A 1 402 ? -10.602 -27.938 -16.938 1 95.44 402 LEU A O 1
ATOM 3228 N N . VAL A 1 403 ? -10.812 -29.328 -15.203 1 92.06 403 VAL A N 1
ATOM 3229 C CA . VAL A 1 403 ? -9.555 -30.016 -15.484 1 92.06 403 VAL A CA 1
ATOM 3230 C C . VAL A 1 403 ? -9.633 -30.688 -16.844 1 92.06 403 VAL A C 1
ATOM 3232 O O . VAL A 1 403 ? -8.664 -30.672 -17.609 1 92.06 403 VAL A O 1
ATOM 3235 N N . ALA A 1 404 ? -10.75 -31.297 -17.109 1 92.06 404 ALA A N 1
ATOM 3236 C CA . ALA A 1 404 ? -10.961 -31.906 -18.422 1 92.06 404 ALA A CA 1
ATOM 3237 C C . ALA A 1 404 ? -10.852 -30.859 -19.531 1 92.06 404 ALA A C 1
ATOM 3239 O O . ALA A 1 404 ? -10.289 -31.141 -20.594 1 92.06 404 ALA A O 1
ATOM 3240 N N . PHE A 1 405 ? -11.438 -29.734 -19.297 1 94.81 405 PHE A N 1
ATOM 3241 C CA . PHE A 1 405 ? -11.398 -28.688 -20.297 1 94.81 405 PHE A CA 1
ATOM 3242 C C . PHE A 1 405 ? -9.969 -28.234 -20.547 1 94.81 405 PHE A C 1
ATOM 3244 O O . PHE A 1 405 ? -9.57 -28 -21.688 1 94.81 405 PHE A O 1
ATOM 3251 N N . PHE A 1 406 ? -9.188 -28.062 -19.484 1 92 406 PHE A N 1
ATOM 3252 C CA . PHE A 1 406 ? -7.785 -27.703 -19.641 1 92 406 PHE A CA 1
ATOM 3253 C C . PHE A 1 406 ? -7.039 -28.781 -20.422 1 92 406 PHE A C 1
ATOM 3255 O O . PHE A 1 406 ? -6.184 -28.469 -21.25 1 92 406 PHE A O 1
ATOM 3262 N N . GLY A 1 407 ? -7.324 -30.016 -20.125 1 89 407 GLY A N 1
ATOM 3263 C CA . GLY A 1 407 ? -6.754 -31.109 -20.891 1 89 407 GLY A CA 1
ATOM 3264 C C . GLY A 1 407 ? -7.102 -31.031 -22.359 1 89 407 GLY A C 1
ATOM 3265 O O . GLY A 1 407 ? -6.262 -31.312 -23.219 1 89 407 GLY A O 1
ATOM 3266 N N . PHE A 1 408 ? -8.359 -30.703 -22.609 1 93.56 408 PHE A N 1
ATOM 3267 C CA . PHE A 1 408 ? -8.812 -30.531 -23.984 1 93.56 408 PHE A CA 1
ATOM 3268 C C . PHE A 1 408 ? -8.023 -29.438 -24.688 1 93.56 408 PHE A C 1
ATOM 3270 O O . PHE A 1 408 ? -7.555 -29.625 -25.812 1 93.56 408 PHE A O 1
ATOM 3277 N N . CYS A 1 409 ? -7.863 -28.281 -24.016 1 92.44 409 CYS A N 1
ATOM 3278 C CA . CYS A 1 409 ? -7.078 -27.188 -24.562 1 92.44 409 CYS A CA 1
ATOM 3279 C C . CYS A 1 409 ? -5.66 -27.641 -24.891 1 92.44 409 CYS A C 1
ATOM 3281 O O . CYS A 1 409 ? -5.145 -27.359 -25.969 1 92.44 409 CYS A O 1
ATOM 3283 N N . ALA A 1 410 ? -5.051 -28.312 -23.969 1 88.75 410 ALA A N 1
ATOM 3284 C CA . ALA A 1 410 ? -3.688 -28.797 -24.156 1 88.75 410 ALA A CA 1
ATOM 3285 C C . ALA A 1 410 ? -3.609 -29.75 -25.344 1 88.75 410 ALA A C 1
ATOM 3287 O O . ALA A 1 410 ? -2.67 -29.672 -26.141 1 88.75 410 ALA A O 1
ATOM 3288 N N . ALA A 1 411 ? -4.551 -30.641 -25.438 1 89.94 411 ALA A N 1
ATOM 3289 C CA . ALA A 1 411 ? -4.602 -31.578 -26.562 1 89.94 411 ALA A CA 1
ATOM 3290 C C . ALA A 1 411 ? -4.73 -30.844 -27.891 1 89.94 411 ALA A C 1
ATOM 3292 O O . ALA A 1 411 ? -4.023 -31.156 -28.844 1 89.94 411 ALA A O 1
ATOM 3293 N N . VAL A 1 412 ? -5.605 -29.906 -27.906 1 93.38 412 VAL A N 1
ATOM 3294 C CA . VAL A 1 412 ? -5.844 -29.125 -29.109 1 93.38 412 VAL A CA 1
ATOM 3295 C C . VAL A 1 412 ? -4.566 -28.391 -29.516 1 93.38 412 VAL A C 1
ATOM 3297 O O . VAL A 1 412 ? -4.238 -28.312 -30.703 1 93.38 412 VAL A O 1
ATOM 3300 N N . GLY A 1 413 ? -3.861 -27.891 -28.547 1 90.88 413 GLY A N 1
ATOM 3301 C CA . GLY A 1 413 ? -2.617 -27.188 -28.812 1 90.88 413 GLY A CA 1
ATOM 3302 C C . GLY A 1 413 ? -1.477 -28.125 -29.188 1 90.88 413 GLY A C 1
ATOM 3303 O O . GLY A 1 413 ? -0.414 -27.672 -29.625 1 90.88 413 GLY A O 1
ATOM 3304 N N . GLY A 1 414 ? -1.713 -29.297 -29.156 1 82.94 414 GLY A N 1
ATOM 3305 C CA . GLY A 1 414 ? -0.715 -30.281 -29.547 1 82.94 414 GLY A CA 1
ATOM 3306 C C . GLY A 1 414 ? 0.202 -30.703 -28.422 1 82.94 414 GLY A C 1
ATOM 3307 O O . GLY A 1 414 ? 1.23 -31.344 -28.641 1 82.94 414 GLY A O 1
ATOM 3308 N N . ARG A 1 415 ? -0.015 -29.953 -27.406 1 72.06 415 ARG A N 1
ATOM 3309 C CA . ARG A 1 415 ? 0.828 -30.297 -26.266 1 72.06 415 ARG A CA 1
ATOM 3310 C C . ARG A 1 415 ? 0.626 -31.75 -25.875 1 72.06 415 ARG A C 1
ATOM 3312 O O . ARG A 1 415 ? -0.507 -32.25 -25.812 1 72.06 415 ARG A O 1
ATOM 3319 N N . GLY A 1 416 ? 1.597 -32.562 -26.406 1 52.19 416 GLY A N 1
ATOM 3320 C CA . GLY A 1 416 ? 1.508 -33.906 -25.859 1 52.19 416 GLY A CA 1
ATOM 3321 C C . GLY A 1 416 ? 1.428 -33.938 -24.344 1 52.19 416 GLY A C 1
ATOM 3322 O O . GLY A 1 416 ? 1.761 -32.938 -23.688 1 52.19 416 GLY A O 1
ATOM 3323 N N . LEU A 1 417 ? 0.425 -34.469 -24.031 1 43.66 417 LEU A N 1
ATOM 3324 C CA . LEU A 1 417 ? 0.475 -34.75 -22.594 1 43.66 417 LEU A CA 1
ATOM 3325 C C . LEU A 1 417 ? 1.898 -35.062 -22.156 1 43.66 417 LEU A C 1
ATOM 3327 O O . LEU A 1 417 ? 2.602 -35.844 -22.828 1 43.66 417 LEU A O 1
ATOM 3331 N N . TYR A 1 418 ? 2.338 -34.438 -21.078 1 43.31 418 TYR A N 1
ATOM 3332 C CA . TYR A 1 418 ? 3.641 -34.531 -20.422 1 43.31 418 TYR A CA 1
ATOM 3333 C C . TYR A 1 418 ? 4.727 -34.938 -21.422 1 43.31 418 TYR A C 1
ATOM 3335 O O . TYR A 1 418 ? 4.445 -35.125 -22.594 1 43.31 418 TYR A O 1
ATOM 3343 N N . ARG A 1 419 ? 5.867 -35.469 -20.906 1 46.22 419 ARG A N 1
ATOM 3344 C CA . ARG A 1 419 ? 7.152 -35.938 -21.422 1 46.22 419 ARG A CA 1
ATOM 3345 C C . ARG A 1 419 ? 6.965 -36.844 -22.609 1 46.22 419 ARG A C 1
ATOM 3347 O O . ARG A 1 419 ? 7.918 -37.5 -23.062 1 46.22 419 ARG A O 1
ATOM 3354 N N . ASP A 1 420 ? 5.746 -36.969 -23.031 1 47.56 420 ASP A N 1
ATOM 3355 C CA . ASP A 1 420 ? 5.84 -38.031 -24.047 1 47.56 420 ASP A CA 1
ATOM 3356 C C . ASP A 1 420 ? 6.266 -37.438 -25.391 1 47.56 420 ASP A C 1
ATOM 3358 O O . ASP A 1 420 ? 5.449 -37.312 -26.297 1 47.56 420 ASP A O 1
ATOM 3362 N N . ASP A 1 421 ? 7.203 -36.562 -25.219 1 55.59 421 ASP A N 1
ATOM 3363 C CA . ASP A 1 421 ? 7.805 -36.281 -26.516 1 55.59 421 ASP A CA 1
ATOM 3364 C C . ASP A 1 421 ? 8.07 -37.562 -27.297 1 55.59 421 ASP A C 1
ATOM 3366 O O . ASP A 1 421 ? 8.594 -38.531 -26.734 1 55.59 421 ASP A O 1
ATOM 3370 N N . PRO A 1 422 ? 7.277 -37.625 -28.312 1 60.19 422 PRO A N 1
ATOM 3371 C CA . PRO A 1 422 ? 7.594 -38.781 -29.109 1 60.19 422 PRO A CA 1
ATOM 3372 C C . PRO A 1 422 ? 9.094 -39.062 -29.219 1 60.19 422 PRO A C 1
ATOM 3374 O O . PRO A 1 422 ? 9.891 -38.094 -29.156 1 60.19 422 PRO A O 1
ATOM 3377 N N . ALA A 1 423 ? 9.359 -40.281 -29.031 1 60.16 423 ALA A N 1
ATOM 3378 C CA . ALA A 1 423 ? 10.75 -40.656 -29.266 1 60.16 423 ALA A CA 1
ATOM 3379 C C . ALA A 1 423 ? 11.297 -40 -30.516 1 60.16 423 ALA A C 1
ATOM 3381 O O . ALA A 1 423 ? 10.547 -39.719 -31.469 1 60.16 423 ALA A O 1
ATOM 3382 N N . ALA A 1 424 ? 12.438 -39.531 -30.375 1 64.69 424 ALA A N 1
ATOM 3383 C CA . ALA A 1 424 ? 13.109 -38.875 -31.5 1 64.69 424 ALA A CA 1
ATOM 3384 C C . ALA A 1 424 ? 12.906 -39.688 -32.781 1 64.69 424 ALA A C 1
ATOM 3386 O O . ALA A 1 424 ? 12.812 -39.094 -33.875 1 64.69 424 ALA A O 1
ATOM 3387 N N . ASP A 1 425 ? 12.664 -40.969 -32.625 1 75.62 425 ASP A N 1
ATOM 3388 C CA . ASP A 1 425 ? 12.578 -41.812 -33.812 1 75.62 425 ASP A CA 1
ATOM 3389 C C . ASP A 1 425 ? 11.133 -42.219 -34.094 1 75.62 425 ASP A C 1
ATOM 3391 O O . ASP A 1 425 ? 10.875 -43.062 -34.938 1 75.62 425 ASP A O 1
ATOM 3395 N N . ALA A 1 426 ? 10.297 -41.438 -33.469 1 81.19 426 ALA A N 1
ATOM 3396 C CA . ALA A 1 426 ? 8.898 -41.812 -33.656 1 81.19 426 ALA A CA 1
ATOM 3397 C C . ALA A 1 426 ? 8.414 -41.375 -35.031 1 81.19 426 ALA A C 1
ATOM 3399 O O . ALA A 1 426 ? 8.828 -40.344 -35.562 1 81.19 426 ALA A O 1
ATOM 3400 N N . ASN A 1 427 ? 7.684 -42.25 -35.656 1 87.56 427 ASN A N 1
ATOM 3401 C CA . ASN A 1 427 ? 7.055 -41.906 -36.938 1 87.56 427 ASN A CA 1
ATOM 3402 C C . ASN A 1 427 ? 6.113 -40.719 -36.781 1 87.56 427 ASN A C 1
ATOM 3404 O O . ASN A 1 427 ? 5.137 -40.781 -36.062 1 87.56 427 ASN A O 1
ATOM 3408 N N . PRO A 1 428 ? 6.41 -39.688 -37.5 1 86.81 428 PRO A N 1
ATOM 3409 C CA . PRO A 1 428 ? 5.625 -38.438 -37.406 1 86.81 428 PRO A CA 1
ATOM 3410 C C . PRO A 1 428 ? 4.137 -38.656 -37.656 1 86.81 428 PRO A C 1
ATOM 3412 O O . PRO A 1 428 ? 3.291 -38.031 -37.031 1 86.81 428 PRO A O 1
ATOM 3415 N N . ASP A 1 429 ? 3.861 -39.594 -38.5 1 89.38 429 ASP A N 1
ATOM 3416 C CA . ASP A 1 429 ? 2.463 -39.844 -38.844 1 89.38 429 ASP A CA 1
ATOM 3417 C C . ASP A 1 429 ? 1.742 -40.531 -37.688 1 89.38 429 ASP A C 1
ATOM 3419 O O . ASP A 1 429 ? 0.575 -40.25 -37.406 1 89.38 429 ASP A O 1
ATOM 3423 N N . GLU A 1 430 ? 2.43 -41.406 -37.094 1 89.25 430 GLU A N 1
ATOM 3424 C CA . GLU A 1 430 ? 1.843 -42.094 -35.938 1 89.25 430 GLU A CA 1
ATOM 3425 C C . GLU A 1 430 ? 1.646 -41.156 -34.75 1 89.25 430 GLU A C 1
ATOM 3427 O O . GLU A 1 430 ? 0.663 -41.25 -34.031 1 89.25 430 GLU A O 1
ATOM 3432 N N . VAL A 1 431 ? 2.586 -40.281 -34.656 1 87.62 431 VAL A N 1
ATOM 3433 C CA . VAL A 1 431 ? 2.49 -39.281 -33.594 1 87.62 431 VAL A CA 1
ATOM 3434 C C . VAL A 1 431 ? 1.282 -38.375 -33.812 1 87.62 431 VAL A C 1
ATOM 3436 O O . VAL A 1 431 ? 0.509 -38.094 -32.906 1 87.62 431 VAL A O 1
ATOM 3439 N N . TYR A 1 432 ? 1.128 -37.938 -35.031 1 90.69 432 TYR A N 1
ATOM 3440 C CA . TYR A 1 432 ? -0.005 -37.094 -35.406 1 90.69 432 TYR A CA 1
ATOM 3441 C C . TYR A 1 432 ? -1.325 -37.812 -35.125 1 90.69 432 TYR A C 1
ATOM 3443 O O . TYR A 1 432 ? -2.242 -37.219 -34.531 1 90.69 432 TYR A O 1
ATOM 3451 N N . LYS A 1 433 ? -1.393 -39.094 -35.5 1 91.38 433 LYS A N 1
ATOM 3452 C CA . LYS A 1 433 ? -2.625 -39.875 -35.312 1 91.38 433 LYS A CA 1
ATOM 3453 C C . LYS A 1 433 ? -2.955 -40.031 -33.812 1 91.38 433 LYS A C 1
ATOM 3455 O O . LYS A 1 433 ? -4.125 -40 -33.438 1 91.38 433 LYS A O 1
ATOM 3460 N N . SER A 1 434 ? -1.919 -40.219 -33.094 1 87.69 434 SER A N 1
ATOM 3461 C CA . SER A 1 434 ? -2.119 -40.375 -31.656 1 87.69 434 SER A CA 1
ATOM 3462 C C . SER A 1 434 ? -2.645 -39.094 -31.031 1 87.69 434 SER A C 1
ATOM 3464 O O . SER A 1 434 ? -3.547 -39.125 -30.188 1 87.69 434 SER A O 1
ATOM 3466 N N . LYS A 1 435 ? -2.072 -38 -31.422 1 89.88 435 LYS A N 1
ATOM 3467 C CA . LYS A 1 435 ? -2.516 -36.719 -30.922 1 89.88 435 LYS A CA 1
ATOM 3468 C C . LYS A 1 435 ? -3.945 -36.406 -31.359 1 89.88 435 LYS A C 1
ATOM 3470 O O . LYS A 1 435 ? -4.742 -35.875 -30.578 1 89.88 435 LYS A O 1
ATOM 3475 N N . ALA A 1 436 ? -4.23 -36.75 -32.562 1 92.88 436 ALA A N 1
ATOM 3476 C CA . ALA A 1 436 ? -5.578 -36.531 -33.094 1 92.88 436 ALA A CA 1
ATOM 3477 C C . ALA A 1 436 ? -6.602 -37.344 -32.344 1 92.88 436 ALA A C 1
ATOM 3479 O O . ALA A 1 436 ? -7.711 -36.875 -32.062 1 92.88 436 ALA A O 1
ATOM 3480 N N . LYS A 1 437 ? -6.223 -38.562 -32.062 1 91.88 437 LYS A N 1
ATOM 3481 C CA . LYS A 1 437 ? -7.102 -39.438 -31.297 1 91.88 437 LYS A CA 1
ATOM 3482 C C . LYS A 1 437 ? -7.414 -38.844 -29.922 1 91.88 437 LYS A C 1
ATOM 3484 O O . LYS A 1 437 ? -8.547 -38.938 -29.438 1 91.88 437 LYS A O 1
ATOM 3489 N N . LEU A 1 438 ? -6.414 -38.281 -29.344 1 89.69 438 LEU A N 1
ATOM 3490 C CA . LEU A 1 438 ? -6.594 -37.656 -28.031 1 89.69 438 LEU A CA 1
ATOM 3491 C C . LEU A 1 438 ? -7.605 -36.531 -28.109 1 89.69 438 LEU A C 1
ATOM 3493 O O . LEU A 1 438 ? -8.461 -36.375 -27.234 1 89.69 438 LEU A O 1
ATOM 3497 N N . VAL A 1 439 ? -7.512 -35.625 -29.141 1 94 439 VAL A N 1
ATOM 3498 C CA . VAL A 1 439 ? -8.445 -34.531 -29.312 1 94 439 VAL A CA 1
ATOM 3499 C C . VAL A 1 439 ? -9.859 -35.062 -29.5 1 94 439 VAL A C 1
ATOM 3501 O O . VAL A 1 439 ? -10.812 -34.531 -28.922 1 94 439 VAL A O 1
ATOM 3504 N N . LYS A 1 440 ? -9.977 -36.125 -30.266 1 94.88 440 LYS A N 1
ATOM 3505 C CA . LYS A 1 440 ? -11.273 -36.75 -30.516 1 94.88 440 LYS A CA 1
ATOM 3506 C C . LYS A 1 440 ? -11.875 -37.281 -29.219 1 94.88 440 LYS A C 1
ATOM 3508 O O . LYS A 1 440 ? -13.086 -37.188 -29 1 94.88 440 LYS A O 1
ATOM 3513 N N . GLN A 1 441 ? -11.07 -37.844 -28.422 1 92.81 441 GLN A N 1
ATOM 3514 C CA . GLN A 1 441 ? -11.531 -38.406 -27.156 1 92.81 441 GLN A CA 1
ATOM 3515 C C . GLN A 1 441 ? -12.109 -37.281 -26.266 1 92.81 441 GLN A C 1
ATOM 3517 O O . GLN A 1 441 ? -13.117 -37.5 -25.594 1 92.81 441 GLN A O 1
ATOM 3522 N N . TYR A 1 442 ? -11.461 -36.156 -26.25 1 93.56 442 TYR A N 1
ATOM 3523 C CA . TYR A 1 442 ? -11.969 -35.062 -25.453 1 93.56 442 TYR A CA 1
ATOM 3524 C C . TYR A 1 442 ? -13.281 -34.531 -26.016 1 93.56 442 TYR A C 1
ATOM 3526 O O . TYR A 1 442 ? -14.195 -34.188 -25.266 1 93.56 442 TYR A O 1
ATOM 3534 N N . LEU A 1 443 ? -13.383 -34.406 -27.375 1 95.69 443 LEU A N 1
ATOM 3535 C CA . LEU A 1 443 ? -14.633 -34 -28 1 95.69 443 LEU A CA 1
ATOM 3536 C C . LEU A 1 443 ? -15.758 -34.969 -27.641 1 95.69 443 LEU A C 1
ATOM 3538 O O . LEU A 1 443 ? -16.891 -34.562 -27.406 1 95.69 443 LEU A O 1
ATOM 3542 N N . LYS A 1 444 ? -15.438 -36.25 -27.594 1 95.44 444 LYS A N 1
ATOM 3543 C CA . LYS A 1 444 ? -16.406 -37.25 -27.203 1 95.44 444 LYS A CA 1
ATOM 3544 C C . LYS A 1 444 ? -16.828 -37.094 -25.734 1 95.44 444 LYS A C 1
ATOM 3546 O O . LYS A 1 444 ? -18 -37.219 -25.406 1 95.44 444 LYS A O 1
ATOM 3551 N N . LEU A 1 445 ? -15.844 -36.844 -24.906 1 93.81 445 LEU A N 1
ATOM 3552 C CA . LEU A 1 445 ? -16.094 -36.625 -23.484 1 93.81 445 LEU A CA 1
ATOM 3553 C C . LEU A 1 445 ? -17.109 -35.5 -23.266 1 93.81 445 LEU A C 1
ATOM 3555 O O . LEU A 1 445 ? -17.953 -35.594 -22.375 1 93.81 445 LEU A O 1
ATOM 3559 N N . PHE A 1 446 ? -17.047 -34.438 -24.141 1 94.81 446 PHE A N 1
ATOM 3560 C CA . PHE A 1 446 ? -17.922 -33.281 -24 1 94.81 446 PHE A CA 1
ATOM 3561 C C . PHE A 1 446 ? -19.203 -33.469 -24.797 1 94.81 446 PHE A C 1
ATOM 3563 O O . PHE A 1 446 ? -20.094 -32.625 -24.766 1 94.81 446 PHE A O 1
ATOM 3570 N N . GLY A 1 447 ? -19.281 -34.562 -25.641 1 93.38 447 GLY A N 1
ATOM 3571 C CA . GLY A 1 447 ? -20.5 -34.906 -26.344 1 93.38 447 GLY A CA 1
ATOM 3572 C C . GLY A 1 447 ? -20.578 -34.344 -27.734 1 93.38 447 GLY A C 1
ATOM 3573 O O . GLY A 1 447 ? -21.672 -34.156 -28.266 1 93.38 447 GLY A O 1
ATOM 3574 N N . TYR A 1 448 ? -19.453 -34.031 -28.281 1 94.19 448 TYR A N 1
ATOM 3575 C CA . TYR A 1 448 ? -19.5 -33.344 -29.578 1 94.19 448 TYR A CA 1
ATOM 3576 C C . TYR A 1 448 ? -18.781 -34.156 -30.656 1 94.19 448 TYR A C 1
ATOM 3578 O O . TYR A 1 448 ? -18.375 -33.594 -31.672 1 94.19 448 TYR A O 1
ATOM 3586 N N . TRP A 1 449 ? -18.453 -35.344 -30.281 1 92.06 449 TRP A N 1
ATOM 3587 C CA . TRP A 1 449 ? -17.938 -36.281 -31.25 1 92.06 449 TRP A CA 1
ATOM 3588 C C . TRP A 1 449 ? -18.812 -37.531 -31.297 1 92.06 449 TRP A C 1
ATOM 3590 O O . TRP A 1 449 ? -19.453 -37.906 -30.312 1 92.06 449 TRP A O 1
ATOM 3600 N N . MET B 1 1 ? -8.047 27.703 11.023 1 20.81 1 MET B N 1
ATOM 3601 C CA . MET B 1 1 ? -8.938 27.922 12.156 1 20.81 1 MET B CA 1
ATOM 3602 C C . MET B 1 1 ? -8.539 27.062 13.344 1 20.81 1 MET B C 1
ATOM 3604 O O . MET B 1 1 ? -8.672 25.828 13.289 1 20.81 1 MET B O 1
ATOM 3608 N N . ALA B 1 2 ? -7.516 27.594 14.055 1 30.53 2 ALA B N 1
ATOM 3609 C CA . ALA B 1 2 ? -6.84 26.984 15.195 1 30.53 2 ALA B CA 1
ATOM 3610 C C . ALA B 1 2 ? -7.82 26.719 16.328 1 30.53 2 ALA B C 1
ATOM 3612 O O . ALA B 1 2 ? -8.406 27.656 16.891 1 30.53 2 ALA B O 1
ATOM 3613 N N . GLY B 1 3 ? -8.562 25.734 16.281 1 27.33 3 GLY B N 1
ATOM 3614 C CA . GLY B 1 3 ? -9.43 25.422 17.406 1 27.33 3 GLY B CA 1
ATOM 3615 C C . GLY B 1 3 ? -8.766 25.641 18.75 1 27.33 3 GLY B C 1
ATOM 3616 O O . GLY B 1 3 ? -7.539 25.578 18.859 1 27.33 3 GLY B O 1
ATOM 3617 N N . SER B 1 4 ? -9.391 26.531 19.438 1 28.23 4 SER B N 1
ATOM 3618 C CA . SER B 1 4 ? -9.133 26.812 20.844 1 28.23 4 SER B CA 1
ATOM 3619 C C . SER B 1 4 ? -8.68 25.562 21.578 1 28.23 4 SER B C 1
ATOM 3621 O O . SER B 1 4 ? -9.188 24.469 21.312 1 28.23 4 SER B O 1
ATOM 3623 N N . THR B 1 5 ? -7.449 25.578 21.938 1 33.06 5 THR B N 1
ATOM 3624 C CA . THR B 1 5 ? -6.816 24.609 22.828 1 33.06 5 THR B CA 1
ATOM 3625 C C . THR B 1 5 ? -7.621 24.438 24.109 1 33.06 5 THR B C 1
ATOM 3627 O O . THR B 1 5 ? -7.047 24.25 25.188 1 33.06 5 THR B O 1
ATOM 3630 N N . PHE B 1 6 ? -8.812 25.125 24.234 1 32.19 6 PHE B N 1
ATOM 3631 C CA . PHE B 1 6 ? -9.367 24.906 25.562 1 32.19 6 PHE B CA 1
ATOM 3632 C C . PHE B 1 6 ? -9.477 23.406 25.859 1 32.19 6 PHE B C 1
ATOM 3634 O O . PHE B 1 6 ? -9.852 22.625 24.984 1 32.19 6 PHE B O 1
ATOM 3641 N N . PRO B 1 7 ? -8.781 23.016 26.891 1 35.19 7 PRO B N 1
ATOM 3642 C CA . PRO B 1 7 ? -9.016 21.625 27.297 1 35.19 7 PRO B CA 1
ATOM 3643 C C . PRO B 1 7 ? -10.5 21.266 27.328 1 35.19 7 PRO B C 1
ATOM 3645 O O . PRO B 1 7 ? -11.328 22.094 27.719 1 35.19 7 PRO B O 1
ATOM 3648 N N . PRO B 1 8 ? -11 20.484 26.422 1 34.62 8 PRO B N 1
ATOM 3649 C CA . PRO B 1 8 ? -12.43 20.203 26.547 1 34.62 8 PRO B CA 1
ATOM 3650 C C . PRO B 1 8 ? -12.852 19.891 27.984 1 34.62 8 PRO B C 1
ATOM 3652 O O . PRO B 1 8 ? -12.031 19.422 28.781 1 34.62 8 PRO B O 1
ATOM 3655 N N . SER B 1 9 ? -13.922 20.594 28.531 1 34.78 9 SER B N 1
ATOM 3656 C CA . SER B 1 9 ? -14.586 20.219 29.781 1 34.78 9 SER B CA 1
ATOM 3657 C C . SER B 1 9 ? -14.773 18.703 29.875 1 34.78 9 SER B C 1
ATOM 3659 O O . SER B 1 9 ? -15.023 18.031 28.875 1 34.78 9 SER B O 1
ATOM 3661 N N . PRO B 1 10 ? -14.234 18.062 30.969 1 38.5 10 PRO B N 1
ATOM 3662 C CA . PRO B 1 10 ? -14.484 16.625 31.156 1 38.5 10 PRO B CA 1
ATOM 3663 C C . PRO B 1 10 ? -15.906 16.219 30.797 1 38.5 10 PRO B C 1
ATOM 3665 O O . PRO B 1 10 ? -16.844 16.984 31.047 1 38.5 10 PRO B O 1
ATOM 3668 N N . PRO B 1 11 ? -16.062 15.539 29.703 1 40 11 PRO B N 1
ATOM 3669 C CA . PRO B 1 11 ? -17.469 15.188 29.469 1 40 11 PRO B CA 1
ATOM 3670 C C . PRO B 1 11 ? -18.203 14.844 30.766 1 40 11 PRO B C 1
ATOM 3672 O O . PRO B 1 11 ? -17.672 14.148 31.625 1 40 11 PRO B O 1
ATOM 3675 N N . SER B 1 12 ? -19.078 15.688 31.156 1 37.03 12 SER B N 1
ATOM 3676 C CA . SER B 1 12 ? -19.891 15.656 32.375 1 37.03 12 SER B CA 1
ATOM 3677 C C . SER B 1 12 ? -20.281 14.234 32.75 1 37.03 12 SER B C 1
ATOM 3679 O O . SER B 1 12 ? -20.094 13.805 33.875 1 37.03 12 SER B O 1
ATOM 3681 N N . SER B 1 13 ? -21.531 13.672 32.156 1 43.59 13 SER B N 1
ATOM 3682 C CA . SER B 1 13 ? -22.344 12.805 33 1 43.59 13 SER B CA 1
ATOM 3683 C C . SER B 1 13 ? -21.859 11.359 32.938 1 43.59 13 SER B C 1
ATOM 3685 O O . SER B 1 13 ? -21.562 10.852 31.859 1 43.59 13 SER B O 1
ATOM 3687 N N . ALA B 1 14 ? -21.422 10.648 34.062 1 44.97 14 ALA B N 1
ATOM 3688 C CA . ALA B 1 14 ? -21.141 9.25 34.375 1 44.97 14 ALA B CA 1
ATOM 3689 C C . ALA B 1 14 ? -21.891 8.312 33.438 1 44.97 14 ALA B C 1
ATOM 3691 O O . ALA B 1 14 ? -21.359 7.281 33 1 44.97 14 ALA B O 1
ATOM 3692 N N . THR B 1 15 ? -23.062 8.727 33 1 47.84 15 THR B N 1
ATOM 3693 C CA . THR B 1 15 ? -23.953 7.844 32.25 1 47.84 15 THR B CA 1
ATOM 3694 C C . THR B 1 15 ? -23.531 7.754 30.781 1 47.84 15 THR B C 1
ATOM 3696 O O . THR B 1 15 ? -23.609 6.684 30.172 1 47.84 15 THR B O 1
ATOM 3699 N N . GLY B 1 16 ? -22.984 8.875 30.094 1 52.16 16 GLY B N 1
ATOM 3700 C CA . GLY B 1 16 ? -22.562 8.914 28.703 1 52.16 16 GLY B CA 1
ATOM 3701 C C . GLY B 1 16 ? -21.281 8.141 28.438 1 52.16 16 GLY B C 1
ATOM 3702 O O . GLY B 1 16 ? -21.172 7.438 27.438 1 52.16 16 GLY B O 1
ATOM 3703 N N . SER B 1 17 ? -20.328 8.328 29.281 1 60.56 17 SER B N 1
ATOM 3704 C CA . SER B 1 17 ? -19.078 7.586 29.188 1 60.56 17 SER B CA 1
ATOM 3705 C C . SER B 1 17 ? -19.312 6.082 29.266 1 60.56 17 SER B C 1
ATOM 3707 O O . SER B 1 17 ? -18.734 5.312 28.516 1 60.56 17 SER B O 1
ATOM 3709 N N . SER B 1 18 ? -20.359 5.871 30.062 1 72.81 18 SER B N 1
ATOM 3710 C CA . SER B 1 18 ? -20.672 4.457 30.234 1 72.81 18 SER B CA 1
ATOM 3711 C C . SER B 1 18 ? -21.266 3.859 28.953 1 72.81 18 SER B C 1
ATOM 3713 O O . SER B 1 18 ? -20.938 2.73 28.578 1 72.81 18 SER B O 1
ATOM 3715 N N . ARG B 1 19 ? -21.969 4.703 28.234 1 82.81 19 ARG B N 1
ATOM 3716 C CA . ARG B 1 19 ? -22.594 4.199 27.016 1 82.81 19 ARG B CA 1
ATOM 3717 C C . ARG B 1 19 ? -21.562 3.998 25.906 1 82.81 19 ARG B C 1
ATOM 3719 O O . ARG B 1 19 ? -21.609 3.004 25.188 1 82.81 19 ARG B O 1
ATOM 3726 N N . LEU B 1 20 ? -20.656 4.926 25.859 1 88.69 20 LEU B N 1
ATOM 3727 C CA . LEU B 1 20 ? -19.641 4.812 24.812 1 88.69 20 LEU B CA 1
ATOM 3728 C C . LEU B 1 20 ? -18.672 3.674 25.125 1 88.69 20 LEU B C 1
ATOM 3730 O O . LEU B 1 20 ? -18.172 3.027 24.203 1 88.69 20 LEU B O 1
ATOM 3734 N N . ASP B 1 21 ? -18.5 3.441 26.438 1 92.31 21 ASP B N 1
ATOM 3735 C CA . ASP B 1 21 ? -17.672 2.309 26.828 1 92.31 21 ASP B CA 1
ATOM 3736 C C . ASP B 1 21 ? -18.297 0.987 26.375 1 92.31 21 ASP B C 1
ATOM 3738 O O . ASP B 1 21 ? -17.609 0.116 25.859 1 92.31 21 ASP B O 1
ATOM 3742 N N . ALA B 1 22 ? -19.531 0.948 26.656 1 93.19 22 ALA B N 1
ATOM 3743 C CA . ALA B 1 22 ? -20.25 -0.254 26.25 1 93.19 22 ALA B CA 1
ATOM 3744 C C . ALA B 1 22 ? -20.234 -0.407 24.734 1 93.19 22 ALA B C 1
ATOM 3746 O O . ALA B 1 22 ? -20.125 -1.521 24.219 1 93.19 22 ALA B O 1
ATOM 3747 N N . ARG B 1 23 ? -20.344 0.669 24.094 1 93.12 23 ARG B N 1
ATOM 3748 C CA . ARG B 1 23 ? -20.344 0.657 22.641 1 93.12 23 ARG B CA 1
ATOM 3749 C C . ARG B 1 23 ? -18.969 0.241 22.094 1 93.12 23 ARG B C 1
ATOM 3751 O O . ARG B 1 23 ? -18.875 -0.496 21.109 1 93.12 23 ARG B O 1
ATOM 3758 N N . ALA B 1 24 ? -17.938 0.779 22.688 1 95.75 24 ALA B N 1
ATOM 3759 C CA . ALA B 1 24 ? -16.594 0.398 22.297 1 95.75 24 ALA B CA 1
ATOM 3760 C C . ALA B 1 24 ? -16.391 -1.11 22.422 1 95.75 24 ALA B C 1
ATOM 3762 O O . ALA B 1 24 ? -15.859 -1.746 21.5 1 95.75 24 ALA B O 1
ATOM 3763 N N . ARG B 1 25 ? -16.828 -1.663 23.547 1 96.06 25 ARG B N 1
ATOM 3764 C CA . ARG B 1 25 ? -16.75 -3.102 23.781 1 96.06 25 ARG B CA 1
ATOM 3765 C C . ARG B 1 25 ? -17.5 -3.869 22.688 1 96.06 25 ARG B C 1
ATOM 3767 O O . ARG B 1 25 ? -16.953 -4.789 22.078 1 96.06 25 ARG B O 1
ATOM 3774 N N . GLU B 1 26 ? -18.656 -3.459 22.453 1 94.31 26 GLU B N 1
ATOM 3775 C CA . GLU B 1 26 ? -19.531 -4.133 21.5 1 94.31 26 GLU B CA 1
ATOM 3776 C C . GLU B 1 26 ? -18.922 -4.109 20.094 1 94.31 26 GLU B C 1
ATOM 3778 O O . GLU B 1 26 ? -18.891 -5.129 19.406 1 94.31 26 GLU B O 1
ATOM 3783 N N . LEU B 1 27 ? -18.5 -2.973 19.656 1 93.88 27 LEU B N 1
ATOM 3784 C CA . LEU B 1 27 ? -17.969 -2.811 18.297 1 93.88 27 LEU B CA 1
ATOM 3785 C C . LEU B 1 27 ? -16.719 -3.658 18.094 1 93.88 27 LEU B C 1
ATOM 3787 O O . LEU B 1 27 ? -16.578 -4.312 17.062 1 93.88 27 LEU B O 1
ATOM 3791 N N . VAL B 1 28 ? -15.828 -3.656 19.062 1 95.31 28 VAL B N 1
ATOM 3792 C CA . VAL B 1 28 ? -14.586 -4.406 18.938 1 95.31 28 VAL B CA 1
ATOM 3793 C C . VAL B 1 28 ? -14.883 -5.902 18.938 1 95.31 28 VAL B C 1
ATOM 3795 O O . VAL B 1 28 ? -14.328 -6.648 18.125 1 95.31 28 VAL B O 1
ATOM 3798 N N . GLU B 1 29 ? -15.789 -6.332 19.812 1 95.25 29 GLU B N 1
ATOM 3799 C CA . GLU B 1 29 ? -16.156 -7.742 19.859 1 95.25 29 GLU B CA 1
ATOM 3800 C C . GLU B 1 29 ? -16.828 -8.18 18.547 1 95.25 29 GLU B C 1
ATOM 3802 O O . GLU B 1 29 ? -16.484 -9.234 18 1 95.25 29 GLU B O 1
ATOM 3807 N N . LYS B 1 30 ? -17.672 -7.367 18.094 1 91.31 30 LYS B N 1
ATOM 3808 C CA . LYS B 1 30 ? -18.391 -7.691 16.859 1 91.31 30 LYS B CA 1
ATOM 3809 C C . LYS B 1 30 ? -17.469 -7.672 15.656 1 91.31 30 LYS B C 1
ATOM 3811 O O . LYS B 1 30 ? -17.562 -8.531 14.781 1 91.31 30 LYS B O 1
ATOM 3816 N N . THR B 1 31 ? -16.594 -6.676 15.539 1 91.25 31 THR B N 1
ATOM 3817 C CA . THR B 1 31 ? -15.727 -6.477 14.391 1 91.25 31 THR B CA 1
ATOM 3818 C C . THR B 1 31 ? -14.711 -7.609 14.281 1 91.25 31 THR B C 1
ATOM 3820 O O . THR B 1 31 ? -14.414 -8.086 13.18 1 91.25 31 THR B O 1
ATOM 3823 N N . PHE B 1 32 ? -14.172 -8.078 15.406 1 91.25 32 PHE B N 1
ATOM 3824 C CA . PHE B 1 32 ? -13.047 -9 15.328 1 91.25 32 PHE B CA 1
ATOM 3825 C C . PHE B 1 32 ? -13.438 -10.375 15.844 1 91.25 32 PHE B C 1
ATOM 3827 O O . PHE B 1 32 ? -12.648 -11.32 15.773 1 91.25 32 PHE B O 1
ATOM 3834 N N . GLY B 1 33 ? -14.656 -10.531 16.359 1 89.38 33 GLY B N 1
ATOM 3835 C CA . GLY B 1 33 ? -15.078 -11.805 16.906 1 89.38 33 GLY B CA 1
ATOM 3836 C C . GLY B 1 33 ? -14.25 -12.242 18.109 1 89.38 33 GLY B C 1
ATOM 3837 O O . GLY B 1 33 ? -13.828 -13.398 18.188 1 89.38 33 GLY B O 1
ATOM 3838 N N . ILE B 1 34 ? -13.969 -11.32 18.953 1 91.06 34 ILE B N 1
ATOM 3839 C CA . ILE B 1 34 ? -13.133 -11.594 20.109 1 91.06 34 ILE B CA 1
ATOM 3840 C C . ILE B 1 34 ? -13.875 -11.195 21.391 1 91.06 34 ILE B C 1
ATOM 3842 O O . ILE B 1 34 ? -14.867 -10.461 21.328 1 91.06 34 ILE B O 1
ATOM 3846 N N . THR B 1 35 ? -13.391 -11.703 22.531 1 94.44 35 THR B N 1
ATOM 3847 C CA . THR B 1 35 ? -13.906 -11.289 23.828 1 94.44 35 THR B CA 1
ATOM 3848 C C . THR B 1 35 ? -13.031 -10.195 24.438 1 94.44 35 THR B C 1
ATOM 3850 O O . THR B 1 35 ? -11.805 -10.312 24.453 1 94.44 35 THR B O 1
ATOM 3853 N N . VAL B 1 36 ? -13.688 -9.211 24.891 1 96.31 36 VAL B N 1
ATOM 3854 C CA . VAL B 1 36 ? -13 -8.055 25.453 1 96.31 36 VAL B CA 1
ATOM 3855 C C . VAL B 1 36 ? -12.859 -8.227 26.969 1 96.31 36 VAL B C 1
ATOM 3857 O O . VAL B 1 36 ? -13.812 -8.609 27.656 1 96.31 36 VAL B O 1
ATOM 3860 N N . ASP B 1 37 ? -11.672 -7.98 27.453 1 97 37 ASP B N 1
ATOM 3861 C CA . ASP B 1 37 ? -11.383 -8.031 28.875 1 97 37 ASP B CA 1
ATOM 3862 C C . ASP B 1 37 ? -11.734 -6.707 29.562 1 97 37 ASP B C 1
ATOM 3864 O O . ASP B 1 37 ? -12.461 -6.684 30.547 1 97 37 ASP B O 1
ATOM 3868 N N . ALA B 1 38 ? -11.25 -5.586 28.984 1 97.12 38 ALA B N 1
ATOM 3869 C CA . ALA B 1 38 ? -11.438 -4.273 29.609 1 97.12 38 ALA B CA 1
ATOM 3870 C C . ALA B 1 38 ? -11.461 -3.17 28.562 1 97.12 38 ALA B C 1
ATOM 3872 O O . ALA B 1 38 ? -10.914 -3.33 27.469 1 97.12 38 ALA B O 1
ATOM 3873 N N . VAL B 1 39 ? -12.148 -2.164 28.875 1 97.19 39 VAL B N 1
ATOM 3874 C CA . VAL B 1 39 ? -12.195 -0.931 28.094 1 97.19 39 VAL B CA 1
ATOM 3875 C C . VAL B 1 39 ? -11.789 0.251 28.984 1 97.19 39 VAL B C 1
ATOM 3877 O O . VAL B 1 39 ? -12.406 0.497 30.016 1 97.19 39 VAL B O 1
ATOM 3880 N N . GLU B 1 40 ? -10.719 0.97 28.531 1 95.81 40 GLU B N 1
ATOM 3881 C CA . GLU B 1 40 ? -10.219 2.098 29.312 1 95.81 40 GLU B CA 1
ATOM 3882 C C . GLU B 1 40 ? -10.141 3.363 28.453 1 95.81 40 GLU B C 1
ATOM 3884 O O . GLU B 1 40 ? -9.766 3.311 27.281 1 95.81 40 GLU B O 1
ATOM 3889 N N . ARG B 1 41 ? -10.523 4.461 29.078 1 94.88 41 ARG B N 1
ATOM 3890 C CA . ARG B 1 41 ? -10.367 5.738 28.391 1 94.88 41 ARG B CA 1
ATOM 3891 C C . ARG B 1 41 ? -8.906 6 28.031 1 94.88 41 ARG B C 1
ATOM 3893 O O . ARG B 1 41 ? -8.008 5.68 28.812 1 94.88 41 ARG B O 1
ATOM 3900 N N . ALA B 1 42 ? -8.688 6.586 26.828 1 92.5 42 ALA B N 1
ATOM 3901 C CA . ALA B 1 42 ? -7.352 6.988 26.406 1 92.5 42 ALA B CA 1
ATOM 3902 C C . ALA B 1 42 ? -7.305 8.477 26.078 1 92.5 42 ALA B C 1
ATOM 3904 O O . ALA B 1 42 ? -7.16 8.859 24.922 1 92.5 42 ALA B O 1
ATOM 3905 N N . PRO B 1 43 ? -7.27 9.352 27.062 1 90.31 43 PRO B N 1
ATOM 3906 C CA . PRO B 1 43 ? -7.367 10.797 26.844 1 90.31 43 PRO B CA 1
ATOM 3907 C C . PRO B 1 43 ? -6.16 11.367 26.109 1 90.31 43 PRO B C 1
ATOM 3909 O O . PRO B 1 43 ? -6.254 12.438 25.5 1 90.31 43 PRO B O 1
ATOM 3912 N N . ILE B 1 44 ? -5.074 10.688 26.156 1 88.62 44 ILE B N 1
ATOM 3913 C CA . ILE B 1 44 ? -3.863 11.164 25.484 1 88.62 44 ILE B CA 1
ATOM 3914 C C . ILE B 1 44 ? -4.117 11.32 23.984 1 88.62 44 ILE B C 1
ATOM 3916 O O . ILE B 1 44 ? -3.457 12.117 23.328 1 88.62 44 ILE B O 1
ATOM 3920 N N . LEU B 1 45 ? -5.113 10.602 23.5 1 90.81 45 LEU B N 1
ATOM 3921 C CA . LEU B 1 45 ? -5.418 10.617 22.078 1 90.81 45 LEU B CA 1
ATOM 3922 C C . LEU B 1 45 ? -6.469 11.68 21.75 1 90.81 45 LEU B C 1
ATOM 3924 O O . LEU B 1 45 ? -6.785 11.914 20.578 1 90.81 45 LEU B O 1
ATOM 3928 N N . ASP B 1 46 ? -7.023 12.305 22.75 1 86.44 46 ASP B N 1
ATOM 3929 C CA . ASP B 1 46 ? -8.125 13.242 22.562 1 86.44 46 ASP B CA 1
ATOM 3930 C C . ASP B 1 46 ? -7.656 14.688 22.703 1 86.44 46 ASP B C 1
ATOM 3932 O O . ASP B 1 46 ? -8.367 15.523 23.266 1 86.44 46 ASP B O 1
ATOM 3936 N N . TYR B 1 47 ? -6.484 14.922 22.281 1 66.44 47 TYR B N 1
ATOM 3937 C CA . TYR B 1 47 ? -5.836 16.219 22.453 1 66.44 47 TYR B CA 1
ATOM 3938 C C . TYR B 1 47 ? -6.738 17.344 21.969 1 66.44 47 TYR B C 1
ATOM 3940 O O . TYR B 1 47 ? -6.816 18.406 22.609 1 66.44 47 TYR B O 1
ATOM 3948 N N . ASN B 1 48 ? -7.457 17.344 20.891 1 61.62 48 ASN B N 1
ATOM 3949 C CA . ASN B 1 48 ? -8.18 18.516 20.406 1 61.62 48 ASN B CA 1
ATOM 3950 C C . ASN B 1 48 ? -9.688 18.312 20.469 1 61.62 48 ASN B C 1
ATOM 3952 O O . ASN B 1 48 ? -10.438 18.984 19.766 1 61.62 48 ASN B O 1
ATOM 3956 N N . ALA B 1 49 ? -10.008 17.547 21.375 1 61.88 49 ALA B N 1
ATOM 3957 C CA . ALA B 1 49 ? -11.406 17.359 21.734 1 61.88 49 ALA B CA 1
ATOM 3958 C C . ALA B 1 49 ? -12.242 16.953 20.516 1 61.88 49 ALA B C 1
ATOM 3960 O O . ALA B 1 49 ? -13.43 17.266 20.438 1 61.88 49 ALA B O 1
ATOM 3961 N N . ASN B 1 50 ? -11.656 16.469 19.578 1 76 50 ASN B N 1
ATOM 3962 C CA . ASN B 1 50 ? -12.438 16.047 18.422 1 76 50 ASN B CA 1
ATOM 3963 C C . ASN B 1 50 ? -12.852 14.586 18.516 1 76 50 ASN B C 1
ATOM 3965 O O . ASN B 1 50 ? -13.75 14.141 17.797 1 76 50 ASN B O 1
ATOM 3969 N N . THR B 1 51 ? -12.234 13.93 19.438 1 88.06 51 THR B N 1
ATOM 3970 C CA . THR B 1 51 ? -12.484 12.492 19.5 1 88.06 51 THR B CA 1
ATOM 3971 C C . THR B 1 51 ? -12.586 12.039 20.953 1 88.06 51 THR B C 1
ATOM 3973 O O . THR B 1 51 ? -12.172 12.758 21.875 1 88.06 51 THR B O 1
ATOM 3976 N N . ILE B 1 52 ? -13.32 11.039 21.188 1 91.38 52 ILE B N 1
ATOM 3977 C CA . ILE B 1 52 ? -13.258 10.258 22.422 1 91.38 52 ILE B CA 1
ATOM 3978 C C . ILE B 1 52 ? -12.656 8.891 22.141 1 91.38 52 ILE B C 1
ATOM 3980 O O . ILE B 1 52 ? -13.164 8.141 21.312 1 91.38 52 ILE B O 1
ATOM 3984 N N . SER B 1 53 ? -11.594 8.602 22.875 1 94.38 53 SER B N 1
ATOM 3985 C CA . SER B 1 53 ? -10.82 7.414 22.531 1 94.38 53 SER B CA 1
ATOM 3986 C C . SER B 1 53 ? -10.789 6.426 23.688 1 94.38 53 SER B C 1
ATOM 3988 O O . SER B 1 53 ? -10.797 6.828 24.859 1 94.38 53 SER B O 1
ATOM 3990 N N . TYR B 1 54 ? -10.789 5.172 23.359 1 96.12 54 TYR B N 1
ATOM 3991 C CA . TYR B 1 54 ? -10.703 4.09 24.344 1 96.12 54 TYR B CA 1
ATOM 3992 C C . TYR B 1 54 ? -9.641 3.074 23.922 1 96.12 54 TYR B C 1
ATOM 3994 O O . TYR B 1 54 ? -9.461 2.795 22.734 1 96.12 54 TYR B O 1
ATOM 4002 N N . GLU B 1 55 ? -8.906 2.588 24.875 1 96.94 55 GLU B N 1
ATOM 4003 C CA . GLU B 1 55 ? -8.086 1.394 24.703 1 96.94 55 GLU B CA 1
ATOM 4004 C C . GLU B 1 55 ? -8.852 0.136 25.109 1 96.94 55 GLU B C 1
ATOM 4006 O O . GLU B 1 55 ? -9.375 0.055 26.219 1 96.94 55 GLU B O 1
ATOM 4011 N N . VAL B 1 56 ? -8.977 -0.748 24.25 1 97.56 56 VAL B N 1
ATOM 4012 C CA . VAL B 1 56 ? -9.734 -1.972 24.484 1 97.56 56 VAL B CA 1
ATOM 4013 C C . VAL B 1 56 ? -8.789 -3.162 24.578 1 97.56 56 VAL B C 1
ATOM 4015 O O . VAL B 1 56 ? -8.016 -3.428 23.656 1 97.56 56 VAL B O 1
ATOM 4018 N N . TYR B 1 57 ? -8.859 -3.875 25.703 1 97.19 57 TYR B N 1
ATOM 4019 C CA . TYR B 1 57 ? -7.984 -5.012 25.969 1 97.19 57 TYR B CA 1
ATOM 4020 C C . TYR B 1 57 ? -8.703 -6.328 25.688 1 97.19 57 TYR B C 1
ATOM 4022 O O . TYR B 1 57 ? -9.844 -6.523 26.125 1 97.19 57 TYR B O 1
ATOM 4030 N N . PHE B 1 58 ? -7.988 -7.168 24.984 1 95.69 58 PHE B N 1
ATOM 4031 C CA . PHE B 1 58 ? -8.555 -8.469 24.656 1 95.69 58 PHE B CA 1
ATOM 4032 C C . PHE B 1 58 ? -8.406 -9.438 25.828 1 95.69 58 PHE B C 1
ATOM 4034 O O . PHE B 1 58 ? -7.414 -9.391 26.547 1 95.69 58 PHE B O 1
ATOM 4041 N N . LEU B 1 59 ? -9.406 -10.297 26 1 93.5 59 LEU B N 1
ATOM 4042 C CA . LEU B 1 59 ? -9.305 -11.336 27.016 1 93.5 59 LEU B CA 1
ATOM 4043 C C . LEU B 1 59 ? -8.195 -12.328 26.672 1 93.5 59 LEU B C 1
ATOM 4045 O O . LEU B 1 59 ? -7.453 -12.766 27.562 1 93.5 59 LEU B O 1
ATOM 4049 N N . HIS B 1 60 ? -8.141 -12.68 25.328 1 90.19 60 HIS B N 1
ATOM 4050 C CA . HIS B 1 60 ? -7.09 -13.547 24.812 1 90.19 60 HIS B CA 1
ATOM 4051 C C . HIS B 1 60 ? -6.344 -12.891 23.656 1 90.19 60 HIS B C 1
ATOM 4053 O O . HIS B 1 60 ? -6.949 -12.195 22.844 1 90.19 60 HIS B O 1
ATOM 4059 N N . THR B 1 61 ? -5.047 -13.234 23.625 1 84.31 61 THR B N 1
ATOM 4060 C CA . THR B 1 61 ? -4.223 -12.734 22.531 1 84.31 61 THR B CA 1
ATOM 4061 C C . THR B 1 61 ? -4.711 -13.281 21.188 1 84.31 61 THR B C 1
ATOM 4063 O O . THR B 1 61 ? -5.082 -14.453 21.078 1 84.31 61 THR B O 1
ATOM 4066 N N . MET B 1 62 ? -4.746 -12.453 20.172 1 82.62 62 MET B N 1
ATOM 4067 C CA . MET B 1 62 ? -5.164 -12.867 18.844 1 82.62 62 MET B CA 1
ATOM 4068 C C . MET B 1 62 ? -3.996 -13.469 18.062 1 82.62 62 MET B C 1
ATOM 4070 O O . MET B 1 62 ? -3.123 -12.742 17.594 1 82.62 62 MET B O 1
ATOM 4074 N N . TRP B 1 63 ? -4.016 -14.711 17.797 1 76.88 63 TRP B N 1
ATOM 4075 C CA . TRP B 1 63 ? -2.9 -15.383 17.141 1 76.88 63 TRP B CA 1
ATOM 4076 C C . TRP B 1 63 ? -3.244 -15.727 15.703 1 76.88 63 TRP B C 1
ATOM 4078 O O . TRP B 1 63 ? -2.352 -15.891 14.867 1 76.88 63 TRP B O 1
ATOM 4088 N N . ASN B 1 64 ? -4.484 -15.781 15.367 1 76.44 64 ASN B N 1
ATOM 4089 C CA . ASN B 1 64 ? -4.906 -16.234 14.055 1 76.44 64 ASN B CA 1
ATOM 4090 C C . ASN B 1 64 ? -4.75 -15.148 13 1 76.44 64 ASN B C 1
ATOM 4092 O O . ASN B 1 64 ? -5.02 -13.977 13.273 1 76.44 64 ASN B O 1
ATOM 4096 N N . ILE B 1 65 ? -4.16 -15.633 11.953 1 76.12 65 ILE B N 1
ATOM 4097 C CA . ILE B 1 65 ? -4.098 -14.734 10.805 1 76.12 65 ILE B CA 1
ATOM 4098 C C . ILE B 1 65 ? -5.504 -14.508 10.25 1 76.12 65 ILE B C 1
ATOM 4100 O O . ILE B 1 65 ? -6.223 -15.461 9.953 1 76.12 65 ILE B O 1
ATOM 4104 N N . ARG B 1 66 ? -5.902 -13.297 10.195 1 73.19 66 ARG B N 1
ATOM 4105 C CA . ARG B 1 66 ? -7.238 -12.961 9.719 1 73.19 66 ARG B CA 1
ATOM 4106 C C . ARG B 1 66 ? -7.238 -12.719 8.219 1 73.19 66 ARG B C 1
ATOM 4108 O O . ARG B 1 66 ? -6.176 -12.586 7.605 1 73.19 66 ARG B O 1
ATOM 4115 N N . ASP B 1 67 ? -8.5 -12.695 7.738 1 73.38 67 ASP B N 1
ATOM 4116 C CA . ASP B 1 67 ? -8.672 -12.406 6.32 1 73.38 67 ASP B CA 1
ATOM 4117 C C . ASP B 1 67 ? -8.297 -10.961 6.004 1 73.38 67 ASP B C 1
ATOM 4119 O O . ASP B 1 67 ? -8.305 -10.102 6.891 1 73.38 67 ASP B O 1
ATOM 4123 N N . THR B 1 68 ? -7.777 -10.82 4.77 1 70.38 68 THR B N 1
ATOM 4124 C CA . THR B 1 68 ? -7.531 -9.453 4.328 1 70.38 68 THR B CA 1
ATOM 4125 C C . THR B 1 68 ? -8.805 -8.617 4.434 1 70.38 68 THR B C 1
ATOM 4127 O O . THR B 1 68 ? -9.867 -9.039 3.986 1 70.38 68 THR B O 1
ATOM 4130 N N . PRO B 1 69 ? -8.578 -7.488 5.027 1 72.44 69 PRO B N 1
ATOM 4131 C CA . PRO B 1 69 ? -9.758 -6.645 5.211 1 72.44 69 PRO B CA 1
ATOM 4132 C C . PRO B 1 69 ? -10.375 -6.188 3.889 1 72.44 69 PRO B C 1
ATOM 4134 O O . PRO B 1 69 ? -9.648 -5.914 2.93 1 72.44 69 PRO B O 1
ATOM 4137 N N . ARG B 1 70 ? -11.664 -6.16 3.748 1 82.81 70 ARG B N 1
ATOM 4138 C CA . ARG B 1 70 ? -12.375 -5.734 2.551 1 82.81 70 ARG B CA 1
ATOM 4139 C C . ARG B 1 70 ? -12.703 -4.242 2.605 1 82.81 70 ARG B C 1
ATOM 4141 O O . ARG B 1 70 ? -13.461 -3.736 1.777 1 82.81 70 ARG B O 1
ATOM 4148 N N . GLN B 1 71 ? -12.109 -3.525 3.506 1 89.69 71 GLN B N 1
ATOM 4149 C CA . GLN B 1 71 ? -12.344 -2.092 3.641 1 89.69 71 GLN B CA 1
ATOM 4150 C C . GLN B 1 71 ? -11.125 -1.294 3.174 1 89.69 71 GLN B C 1
ATOM 4152 O O . GLN B 1 71 ? -9.984 -1.693 3.416 1 89.69 71 GLN B O 1
ATOM 4157 N N . PRO B 1 72 ? -11.406 -0.137 2.527 1 92.88 72 PRO B N 1
ATOM 4158 C CA . PRO B 1 72 ? -10.281 0.678 2.08 1 92.88 72 PRO B CA 1
ATOM 4159 C C . PRO B 1 72 ? -9.43 1.19 3.24 1 92.88 72 PRO B C 1
ATOM 4161 O O . PRO B 1 72 ? -9.961 1.592 4.273 1 92.88 72 PRO B O 1
ATOM 4164 N N . GLY B 1 73 ? -8.125 1.148 3.021 1 94.19 73 GLY B N 1
ATOM 4165 C CA . GLY B 1 73 ? -7.199 1.779 3.947 1 94.19 73 GLY B CA 1
ATOM 4166 C C . GLY B 1 73 ? -6.984 0.976 5.215 1 94.19 73 GLY B C 1
ATOM 4167 O O . GLY B 1 73 ? -6.414 1.479 6.184 1 94.19 73 GLY B O 1
ATOM 4168 N N . VAL B 1 74 ? -7.453 -0.263 5.309 1 94.75 74 VAL B N 1
ATOM 4169 C CA . VAL B 1 74 ? -7.336 -1.08 6.512 1 94.75 74 VAL B CA 1
ATOM 4170 C C . VAL B 1 74 ? -6.203 -2.088 6.344 1 94.75 74 VAL B C 1
ATOM 4172 O O . VAL B 1 74 ? -5.922 -2.537 5.23 1 94.75 74 VAL B O 1
ATOM 4175 N N . ALA B 1 75 ? -5.473 -2.338 7.398 1 93.5 75 ALA B N 1
ATOM 4176 C CA . ALA B 1 75 ? -4.406 -3.336 7.441 1 93.5 75 ALA B CA 1
ATOM 4177 C C . ALA B 1 75 ? -4.84 -4.562 8.242 1 93.5 75 ALA B C 1
ATOM 4179 O O . ALA B 1 75 ? -5.691 -4.465 9.125 1 93.5 75 ALA B O 1
ATOM 4180 N N . ARG B 1 76 ? -4.25 -5.73 7.895 1 92.56 76 ARG B N 1
ATOM 4181 C CA . ARG B 1 76 ? -4.426 -6.93 8.703 1 92.56 76 ARG B CA 1
ATOM 4182 C C . ARG B 1 76 ? -3.863 -6.73 10.109 1 92.56 76 ARG B C 1
ATOM 4184 O O . ARG B 1 76 ? -2.75 -6.227 10.266 1 92.56 76 ARG B O 1
ATOM 4191 N N . MET B 1 77 ? -4.672 -7.086 11.062 1 92.5 77 MET B N 1
ATOM 4192 C CA . MET B 1 77 ? -4.164 -7.035 12.43 1 92.5 77 MET B CA 1
ATOM 4193 C C . MET B 1 77 ? -3.064 -8.07 12.641 1 92.5 77 MET B C 1
ATOM 4195 O O . MET B 1 77 ? -3.236 -9.242 12.297 1 92.5 77 MET B O 1
ATOM 4199 N N . PRO B 1 78 ? -1.939 -7.699 13.156 1 91.81 78 PRO B N 1
ATOM 4200 C CA . PRO B 1 78 ? -0.844 -8.648 13.344 1 91.81 78 PRO B CA 1
ATOM 4201 C C . PRO B 1 78 ? -1.168 -9.719 14.391 1 91.81 78 PRO B C 1
ATOM 4203 O O . PRO B 1 78 ? -1.89 -9.453 15.352 1 91.81 78 PRO B O 1
ATOM 4206 N N . SER B 1 79 ? -0.583 -10.852 14.125 1 89.75 79 SER B N 1
ATOM 4207 C CA . SER B 1 79 ? -0.644 -11.891 15.148 1 89.75 79 SER B CA 1
ATOM 4208 C C . SER B 1 79 ? 0.011 -11.422 16.453 1 89.75 79 SER B C 1
ATOM 4210 O O . SER B 1 79 ? 1.043 -10.75 16.422 1 89.75 79 SER B O 1
ATOM 4212 N N . GLY B 1 80 ? -0.638 -11.727 17.531 1 91.25 80 GLY B N 1
ATOM 4213 C CA . GLY B 1 80 ? -0.077 -11.359 18.828 1 91.25 80 GLY B CA 1
ATOM 4214 C C . GLY B 1 80 ? -0.676 -10.086 19.406 1 91.25 80 GLY B C 1
ATOM 4215 O O . GLY B 1 80 ? -0.261 -9.625 20.469 1 91.25 80 GLY B O 1
ATOM 4216 N N . THR B 1 81 ? -1.639 -9.477 18.719 1 93.25 81 THR B N 1
ATOM 4217 C CA . THR B 1 81 ? -2.271 -8.25 19.203 1 93.25 81 THR B CA 1
ATOM 4218 C C . THR B 1 81 ? -3.057 -8.5 20.484 1 93.25 81 THR B C 1
ATOM 4220 O O . THR B 1 81 ? -3.779 -9.492 20.578 1 93.25 81 THR B O 1
ATOM 4223 N N . LYS B 1 82 ? -2.91 -7.586 21.469 1 94.94 82 LYS B N 1
ATOM 4224 C CA . LYS B 1 82 ? -3.561 -7.742 22.766 1 94.94 82 LYS B CA 1
ATOM 4225 C C . LYS B 1 82 ? -4.535 -6.598 23.031 1 94.94 82 LYS B C 1
ATOM 4227 O O . LYS B 1 82 ? -5.383 -6.695 23.922 1 94.94 82 LYS B O 1
ATOM 4232 N N . GLN B 1 83 ? -4.32 -5.566 22.375 1 96.5 83 GLN B N 1
ATOM 4233 C CA . GLN B 1 83 ? -5.145 -4.387 22.609 1 96.5 83 GLN B CA 1
ATOM 4234 C C . GLN B 1 83 ? -5.242 -3.529 21.344 1 96.5 83 GLN B C 1
ATOM 4236 O O . GLN B 1 83 ? -4.387 -3.611 20.469 1 96.5 83 GLN B O 1
ATOM 4241 N N . VAL B 1 84 ? -6.266 -2.75 21.25 1 97.19 84 VAL B N 1
ATOM 4242 C CA . VAL B 1 84 ? -6.477 -1.811 20.156 1 97.19 84 VAL B CA 1
ATOM 4243 C C . VAL B 1 84 ? -7.078 -0.515 20.703 1 97.19 84 VAL B C 1
ATOM 4245 O O . VAL B 1 84 ? -7.508 -0.455 21.844 1 97.19 84 VAL B O 1
ATOM 4248 N N . ILE B 1 85 ? -7.027 0.54 19.891 1 97.31 85 ILE B N 1
ATOM 4249 C CA . ILE B 1 85 ? -7.68 1.811 20.188 1 97.31 85 ILE B CA 1
ATOM 4250 C C . ILE B 1 85 ? -8.945 1.949 19.344 1 97.31 85 ILE B C 1
ATOM 4252 O O . ILE B 1 85 ? -8.938 1.625 18.156 1 97.31 85 ILE B O 1
ATOM 4256 N N . ILE B 1 86 ? -10.016 2.391 19.922 1 96.88 86 ILE B N 1
ATOM 4257 C CA . ILE B 1 86 ? -11.18 2.828 19.172 1 96.88 86 ILE B CA 1
ATOM 4258 C C . ILE B 1 86 ? -11.453 4.305 19.438 1 96.88 86 ILE B C 1
ATOM 4260 O O . ILE B 1 86 ? -11.43 4.738 20.594 1 96.88 86 ILE B O 1
ATOM 4264 N N . GLN B 1 87 ? -11.594 5.094 18.406 1 94.69 87 GLN B N 1
ATOM 4265 C CA . GLN B 1 87 ? -11.898 6.516 18.5 1 94.69 87 GLN B CA 1
ATOM 4266 C C . GLN B 1 87 ? -13.281 6.824 17.938 1 94.69 87 GLN B C 1
ATOM 4268 O O . GLN B 1 87 ? -13.648 6.316 16.875 1 94.69 87 GLN B O 1
ATOM 4273 N N . PHE B 1 88 ? -14.008 7.633 18.719 1 91.62 88 PHE B N 1
ATOM 4274 C CA . PHE B 1 88 ? -15.312 8.109 18.281 1 91.62 88 PHE B CA 1
ATOM 4275 C C . PHE B 1 88 ? -15.266 9.602 17.969 1 91.62 88 PHE B C 1
ATOM 4277 O O . PHE B 1 88 ? -14.633 10.375 18.703 1 91.62 88 PHE B O 1
ATOM 4284 N N . LYS B 1 89 ? -15.891 9.93 16.828 1 87 89 LYS B N 1
ATOM 4285 C CA . LYS B 1 89 ? -16 11.352 16.5 1 87 89 LYS B CA 1
ATOM 4286 C C . LYS B 1 89 ? -17 12.047 17.422 1 87 89 LYS B C 1
ATOM 4288 O O . LYS B 1 89 ? -18.109 11.547 17.656 1 87 89 LYS B O 1
ATOM 4293 N N . VAL B 1 90 ? -16.562 13.234 17.953 1 80.81 90 VAL B N 1
ATOM 4294 C CA . VAL B 1 90 ? -17.469 14.062 18.75 1 80.81 90 VAL B CA 1
ATOM 4295 C C . VAL B 1 90 ? -18.234 15.016 17.828 1 80.81 90 VAL B C 1
ATOM 4297 O O . VAL B 1 90 ? -17.641 15.609 16.922 1 80.81 90 VAL B O 1
ATOM 4300 N N . PRO B 1 91 ? -19.625 15.094 17.797 1 67.69 91 PRO B N 1
ATOM 4301 C CA . PRO B 1 91 ? -20.484 15.852 16.891 1 67.69 91 PRO B CA 1
ATOM 4302 C C . PRO B 1 91 ? -20.125 17.328 16.844 1 67.69 91 PRO B C 1
ATOM 4304 O O . PRO B 1 91 ? -20.312 17.984 15.812 1 67.69 91 PRO B O 1
ATOM 4307 N N . GLU B 1 92 ? -19.797 18.016 17.75 1 57.72 92 GLU B N 1
ATOM 4308 C CA . GLU B 1 92 ? -19.906 19.469 17.875 1 57.72 92 GLU B CA 1
ATOM 4309 C C . GLU B 1 92 ? -18.875 20.172 17 1 57.72 92 GLU B C 1
ATOM 4311 O O . GLU B 1 92 ? -18.969 21.375 16.781 1 57.72 92 GLU B O 1
ATOM 4316 N N . GLN B 1 93 ? -18.172 19.375 16.094 1 59.28 93 GLN B N 1
ATOM 4317 C CA . GLN B 1 93 ? -17.094 20.234 15.609 1 59.28 93 GLN B CA 1
ATOM 4318 C C . GLN B 1 93 ? -17.156 20.375 14.086 1 59.28 93 GLN B C 1
ATOM 4320 O O . GLN B 1 93 ? -18.062 19.828 13.445 1 59.28 93 GLN B O 1
ATOM 4325 N N . ASN B 1 94 ? -16.5 21.469 13.477 1 58.62 94 ASN B N 1
ATOM 4326 C CA . ASN B 1 94 ? -16.328 22.109 12.172 1 58.62 94 ASN B CA 1
ATOM 4327 C C . ASN B 1 94 ? -16.078 21.078 11.086 1 58.62 94 ASN B C 1
ATOM 4329 O O . ASN B 1 94 ? -15.891 21.422 9.914 1 58.62 94 ASN B O 1
ATOM 4333 N N . MET B 1 95 ? -16.141 19.812 11.484 1 68.31 95 MET B N 1
ATOM 4334 C CA . MET B 1 95 ? -15.852 18.828 10.438 1 68.31 95 MET B CA 1
ATOM 4335 C C . MET B 1 95 ? -17.031 17.891 10.227 1 68.31 95 MET B C 1
ATOM 4337 O O . MET B 1 95 ? -17.672 17.453 11.188 1 68.31 95 MET B O 1
ATOM 4341 N N . ASP B 1 96 ? -17.406 17.797 8.969 1 70.69 96 ASP B N 1
ATOM 4342 C CA . ASP B 1 96 ? -18.438 16.828 8.641 1 70.69 96 ASP B CA 1
ATOM 4343 C C . ASP B 1 96 ? -18.078 15.445 9.18 1 70.69 96 ASP B C 1
ATOM 4345 O O . ASP B 1 96 ? -16.969 14.953 8.961 1 70.69 96 ASP B O 1
ATOM 4349 N N . LYS B 1 97 ? -18.953 14.867 10.008 1 66.94 97 LYS B N 1
ATOM 4350 C CA . LYS B 1 97 ? -18.734 13.609 10.703 1 66.94 97 LYS B CA 1
ATOM 4351 C C . LYS B 1 97 ? -18.375 12.492 9.719 1 66.94 97 LYS B C 1
ATOM 4353 O O . LYS B 1 97 ? -17.5 11.672 10 1 66.94 97 LYS B O 1
ATOM 4358 N N . ARG B 1 98 ? -19.156 12.477 8.648 1 70.75 98 ARG B N 1
ATOM 4359 C CA . ARG B 1 98 ? -18.953 11.367 7.73 1 70.75 98 ARG B CA 1
ATOM 4360 C C . ARG B 1 98 ? -17.578 11.445 7.062 1 70.75 98 ARG B C 1
ATOM 4362 O O . ARG B 1 98 ? -16.938 10.422 6.824 1 70.75 98 ARG B O 1
ATOM 4369 N N . ARG B 1 99 ? -17.125 12.602 6.996 1 86.44 99 ARG B N 1
ATOM 4370 C CA . ARG B 1 99 ? -15.867 12.789 6.266 1 86.44 99 ARG B CA 1
ATOM 4371 C C . ARG B 1 99 ? -14.664 12.641 7.191 1 86.44 99 ARG B C 1
ATOM 4373 O O . ARG B 1 99 ? -13.562 12.336 6.742 1 86.44 99 ARG B O 1
ATOM 4380 N N . TRP B 1 100 ? -14.984 12.773 8.43 1 90.19 100 TRP B N 1
ATOM 4381 C CA . TRP B 1 100 ? -13.898 12.734 9.406 1 90.19 100 TRP B CA 1
ATOM 4382 C C . TRP B 1 100 ? -13.164 11.398 9.352 1 90.19 100 TRP B C 1
ATOM 4384 O O . TRP B 1 100 ? -11.938 11.367 9.203 1 90.19 100 TRP B O 1
ATOM 4394 N N . ALA B 1 101 ? -13.883 10.344 9.477 1 93.19 101 ALA B N 1
ATOM 4395 C CA . ALA B 1 101 ? -13.266 9.023 9.547 1 93.19 101 ALA B CA 1
ATOM 4396 C C . ALA B 1 101 ? -12.547 8.68 8.242 1 93.19 101 ALA B C 1
ATOM 4398 O O . ALA B 1 101 ? -11.398 8.242 8.258 1 93.19 101 ALA B O 1
ATOM 4399 N N . GLU B 1 102 ? -13.25 8.938 7.113 1 94.88 102 GLU B N 1
ATOM 4400 C CA . GLU B 1 102 ? -12.664 8.609 5.816 1 94.88 102 GLU B CA 1
ATOM 4401 C C . GLU B 1 102 ? -11.391 9.406 5.57 1 94.88 102 GLU B C 1
ATOM 4403 O O . GLU B 1 102 ? -10.375 8.852 5.156 1 94.88 102 GLU B O 1
ATOM 4408 N N . ASN B 1 103 ? -11.453 10.711 5.848 1 95.44 103 ASN B N 1
ATOM 4409 C CA . ASN B 1 103 ? -10.281 11.555 5.645 1 95.44 103 ASN B CA 1
ATOM 4410 C C . ASN B 1 103 ? -9.109 11.109 6.52 1 95.44 103 ASN B C 1
ATOM 4412 O O . ASN B 1 103 ? -7.98 10.992 6.043 1 95.44 103 ASN B O 1
ATOM 4416 N N . LYS B 1 104 ? -9.398 10.883 7.742 1 95.62 104 LYS B N 1
ATOM 4417 C CA . LYS B 1 104 ? -8.367 10.5 8.703 1 95.62 104 LYS B CA 1
ATOM 4418 C C . LYS B 1 104 ? -7.727 9.172 8.32 1 95.62 104 LYS B C 1
ATOM 4420 O O . LYS B 1 104 ? -6.5 9.039 8.336 1 95.62 104 LYS B O 1
ATOM 4425 N N . VAL B 1 105 ? -8.531 8.18 7.945 1 97.06 105 VAL B N 1
ATOM 4426 C CA . VAL B 1 105 ? -8.031 6.863 7.562 1 97.06 105 VAL B CA 1
ATOM 4427 C C . VAL B 1 105 ? -7.203 6.973 6.285 1 97.06 105 VAL B C 1
ATOM 4429 O O . VAL B 1 105 ? -6.105 6.414 6.199 1 97.06 105 VAL B O 1
ATOM 4432 N N . ALA B 1 106 ? -7.699 7.672 5.301 1 97.69 106 ALA B N 1
ATOM 4433 C CA . ALA B 1 106 ? -6.98 7.844 4.039 1 97.69 106 ALA B CA 1
ATOM 4434 C C . ALA B 1 106 ? -5.668 8.586 4.254 1 97.69 106 ALA B C 1
ATOM 4436 O O . ALA B 1 106 ? -4.656 8.266 3.623 1 97.69 106 ALA B O 1
ATOM 4437 N N . ALA B 1 107 ? -5.691 9.555 5.133 1 97.94 107 ALA B N 1
ATOM 4438 C CA . ALA B 1 107 ? -4.48 10.305 5.449 1 97.94 107 ALA B CA 1
ATOM 4439 C C . ALA B 1 107 ? -3.439 9.406 6.117 1 97.94 107 ALA B C 1
ATOM 4441 O O . ALA B 1 107 ? -2.262 9.43 5.754 1 97.94 107 ALA B O 1
ATOM 4442 N N . MET B 1 108 ? -3.844 8.617 7.09 1 98.31 108 MET B N 1
ATOM 4443 C CA . MET B 1 108 ? -2.924 7.707 7.766 1 98.31 108 MET B CA 1
ATOM 4444 C C . MET B 1 108 ? -2.365 6.672 6.797 1 98.31 108 MET B C 1
ATOM 4446 O O . MET B 1 108 ? -1.18 6.344 6.848 1 98.31 108 MET B O 1
ATOM 4450 N N . TYR B 1 109 ? -3.242 6.188 5.941 1 97.25 109 TYR B N 1
ATOM 4451 C CA . TYR B 1 109 ? -2.789 5.246 4.918 1 97.25 109 TYR B CA 1
ATOM 4452 C C . TYR B 1 109 ? -1.717 5.875 4.039 1 97.25 109 TYR B C 1
ATOM 4454 O O . TYR B 1 109 ? -0.684 5.254 3.771 1 97.25 109 TYR B O 1
ATOM 4462 N N . THR B 1 110 ? -1.934 7.066 3.561 1 97 110 THR B N 1
ATOM 4463 C CA . THR B 1 110 ? -0.984 7.797 2.729 1 97 110 THR B CA 1
ATOM 4464 C C . THR B 1 110 ? 0.323 8.031 3.479 1 97 110 THR B C 1
ATOM 4466 O O . THR B 1 110 ? 1.407 7.844 2.922 1 97 110 THR B O 1
ATOM 4469 N N . ALA B 1 111 ? 0.184 8.438 4.742 1 97.88 111 ALA B N 1
ATOM 4470 C CA . ALA B 1 111 ? 1.375 8.68 5.555 1 97.88 111 ALA B CA 1
ATOM 4471 C C . ALA B 1 111 ? 2.211 7.41 5.691 1 97.88 111 ALA B C 1
ATOM 4473 O O . ALA B 1 111 ? 3.441 7.461 5.629 1 97.88 111 ALA B O 1
ATOM 4474 N N . ARG B 1 112 ? 1.589 6.27 5.891 1 96.81 112 ARG B N 1
ATOM 4475 C CA . ARG B 1 112 ? 2.318 5.012 6.004 1 96.81 112 ARG B CA 1
ATOM 4476 C C . ARG B 1 112 ? 3.014 4.664 4.691 1 96.81 112 ARG B C 1
ATOM 4478 O O . ARG B 1 112 ? 4.117 4.113 4.695 1 96.81 112 ARG B O 1
ATOM 4485 N N . THR B 1 113 ? 2.34 4.973 3.596 1 93.94 113 THR B N 1
ATOM 4486 C CA . THR B 1 113 ? 2.973 4.793 2.293 1 93.94 113 THR B CA 1
ATOM 4487 C C . THR B 1 113 ? 4.211 5.676 2.168 1 93.94 113 THR B C 1
ATOM 4489 O O . THR B 1 113 ? 5.266 5.215 1.724 1 93.94 113 THR B O 1
ATOM 4492 N N . ILE B 1 114 ? 4.133 6.898 2.596 1 95.56 114 ILE B N 1
ATOM 4493 C CA . ILE B 1 114 ? 5.223 7.867 2.523 1 95.56 114 ILE B CA 1
ATOM 4494 C C . ILE B 1 114 ? 6.391 7.395 3.389 1 95.56 114 ILE B C 1
ATOM 4496 O O . ILE B 1 114 ? 7.551 7.492 2.982 1 95.56 114 ILE B O 1
ATOM 4500 N N . LEU B 1 115 ? 6.066 6.832 4.512 1 96.38 115 LEU B N 1
ATOM 4501 C CA . LEU B 1 115 ? 7.09 6.566 5.516 1 96.38 115 LEU B CA 1
ATOM 4502 C C . LEU B 1 115 ? 7.566 5.117 5.434 1 96.38 115 LEU B C 1
ATOM 4504 O O . LEU B 1 115 ? 8.375 4.68 6.258 1 96.38 115 LEU B O 1
ATOM 4508 N N . TYR B 1 116 ? 7.055 4.383 4.488 1 93.81 116 TYR B N 1
ATOM 4509 C CA . TYR B 1 116 ? 7.457 2.99 4.328 1 93.81 116 TYR B CA 1
ATOM 4510 C C . TYR B 1 116 ? 8.969 2.867 4.211 1 93.81 116 TYR B C 1
ATOM 4512 O O . TYR B 1 116 ? 9.609 3.652 3.51 1 93.81 116 TYR B O 1
ATOM 4520 N N . ASN B 1 117 ? 9.625 1.95 4.98 1 93.06 117 ASN B N 1
ATOM 4521 C CA . ASN B 1 117 ? 11.047 1.625 5.016 1 93.06 117 ASN B CA 1
ATOM 4522 C C . ASN B 1 117 ? 11.859 2.744 5.656 1 93.06 117 ASN B C 1
ATOM 4524 O O . ASN B 1 117 ? 13.062 2.855 5.422 1 93.06 117 ASN B O 1
ATOM 4528 N N . THR B 1 118 ? 11.242 3.689 6.34 1 94.5 118 THR B N 1
ATOM 4529 C CA . THR B 1 118 ? 11.922 4.656 7.195 1 94.5 118 THR B CA 1
ATOM 4530 C C . THR B 1 118 ? 11.727 4.309 8.664 1 94.5 118 THR B C 1
ATOM 4532 O O . THR B 1 118 ? 10.891 3.467 9.008 1 94.5 118 THR B O 1
ATOM 4535 N N . VAL B 1 119 ? 12.461 4.934 9.523 1 92.56 119 VAL B N 1
ATOM 4536 C CA . VAL B 1 119 ? 12.375 4.695 10.961 1 92.56 119 VAL B CA 1
ATOM 4537 C C . VAL B 1 119 ? 11.055 5.254 11.5 1 92.56 119 VAL B C 1
ATOM 4539 O O . VAL B 1 119 ? 10.648 4.926 12.617 1 92.56 119 VAL B O 1
ATOM 4542 N N . PHE B 1 120 ? 10.328 6.043 10.641 1 95.88 120 PHE B N 1
ATOM 4543 C CA . PHE B 1 120 ? 9.148 6.758 11.102 1 95.88 120 PHE B CA 1
ATOM 4544 C C . PHE B 1 120 ? 7.887 5.953 10.82 1 95.88 120 PHE B C 1
ATOM 4546 O O . PHE B 1 120 ? 6.789 6.34 11.234 1 95.88 120 PHE B O 1
ATOM 4553 N N . LEU B 1 121 ? 7.941 4.82 10.094 1 96.12 121 LEU B N 1
ATOM 4554 C CA . LEU B 1 121 ? 6.75 4.07 9.727 1 96.12 121 LEU B CA 1
ATOM 4555 C C . LEU B 1 121 ? 5.914 3.736 10.961 1 96.12 121 LEU B C 1
ATOM 4557 O O . LEU B 1 121 ? 4.688 3.879 10.945 1 96.12 121 LEU B O 1
ATOM 4561 N N . ARG B 1 122 ? 6.527 3.432 12.055 1 94.56 122 ARG B N 1
ATOM 4562 C CA . ARG B 1 122 ? 5.848 2.953 13.25 1 94.56 122 ARG B CA 1
ATOM 4563 C C . ARG B 1 122 ? 5.133 4.094 13.969 1 94.56 122 ARG B C 1
ATOM 4565 O O . ARG B 1 122 ? 4.324 3.861 14.867 1 94.56 122 ARG B O 1
ATOM 4572 N N . THR B 1 123 ? 5.438 5.312 13.578 1 97.69 123 THR B N 1
ATOM 4573 C CA . THR B 1 123 ? 4.828 6.449 14.258 1 97.69 123 THR B CA 1
ATOM 4574 C C . THR B 1 123 ? 3.371 6.613 13.844 1 97.69 123 THR B C 1
ATOM 4576 O O . THR B 1 123 ? 2.609 7.328 14.492 1 97.69 123 THR B O 1
ATOM 4579 N N . VAL B 1 124 ? 2.986 6.035 12.711 1 98.31 124 VAL B N 1
ATOM 4580 C CA . VAL B 1 124 ? 1.628 6.137 12.188 1 98.31 124 VAL B CA 1
ATOM 4581 C C . VAL B 1 124 ? 0.827 4.898 12.586 1 98.31 124 VAL B C 1
ATOM 4583 O O . VAL B 1 124 ? 1.22 3.771 12.273 1 98.31 124 VAL B O 1
ATOM 4586 N N . PRO B 1 125 ? -0.299 5.086 13.25 1 97.5 125 PRO B N 1
ATOM 4587 C CA . PRO B 1 125 ? -1.112 3.922 13.602 1 97.5 125 PRO B CA 1
ATOM 4588 C C . PRO B 1 125 ? -1.576 3.135 12.375 1 97.5 125 PRO B C 1
ATOM 4590 O O . PRO B 1 125 ? -1.762 3.709 11.305 1 97.5 125 PRO B O 1
ATOM 4593 N N . GLU B 1 126 ? -1.705 1.823 12.547 1 96.56 126 GLU B N 1
ATOM 4594 C CA . GLU B 1 126 ? -2.357 0.973 11.555 1 96.56 126 GLU B CA 1
ATOM 4595 C C . GLU B 1 126 ? -3.859 0.885 11.805 1 96.56 126 GLU B C 1
ATOM 4597 O O . GLU B 1 126 ? -4.289 0.573 12.914 1 96.56 126 GLU B O 1
ATOM 4602 N N . VAL B 1 127 ? -4.664 1.12 10.805 1 97.69 127 VAL B N 1
ATOM 4603 C CA . VAL B 1 127 ? -6.117 1.06 10.945 1 97.69 127 VAL B CA 1
ATOM 4604 C C . VAL B 1 127 ? -6.602 -0.365 10.688 1 97.69 127 VAL B C 1
ATOM 4606 O O . VAL B 1 127 ? -6.227 -0.984 9.688 1 97.69 127 VAL B O 1
ATOM 4609 N N . TYR B 1 128 ? -7.461 -0.889 11.578 1 96.25 128 TYR B N 1
ATOM 4610 C CA . TYR B 1 128 ? -7.926 -2.266 11.453 1 96.25 128 TYR B CA 1
ATOM 4611 C C . TYR B 1 128 ? -9.391 -2.309 11.047 1 96.25 128 TYR B C 1
ATOM 4613 O O . TYR B 1 128 ? -9.867 -3.322 10.531 1 96.25 128 TYR B O 1
ATOM 4621 N N . ALA B 1 129 ? -10.102 -1.256 11.297 1 95.44 129 ALA B N 1
ATOM 4622 C CA . ALA B 1 129 ? -11.508 -1.122 10.906 1 95.44 129 ALA B CA 1
ATOM 4623 C C . ALA B 1 129 ? -12 0.308 11.109 1 95.44 129 ALA B C 1
ATOM 4625 O O . ALA B 1 129 ? -11.438 1.058 11.906 1 95.44 129 ALA B O 1
ATOM 4626 N N . TRP B 1 130 ? -13.008 0.715 10.312 1 95 130 TRP B N 1
ATOM 4627 C CA . TRP B 1 130 ? -13.578 2.041 10.539 1 95 130 TRP B CA 1
ATOM 4628 C C . TRP B 1 130 ? -14.969 2.146 9.914 1 95 130 TRP B C 1
ATOM 4630 O O . TRP B 1 130 ? -15.375 1.282 9.133 1 95 130 TRP B O 1
ATOM 4640 N N . SER B 1 131 ? -15.703 3.107 10.336 1 93.25 131 SER B N 1
ATOM 4641 C CA . SER B 1 131 ? -17.031 3.434 9.812 1 93.25 131 SER B CA 1
ATOM 4642 C C . SER B 1 131 ? -17.25 4.941 9.781 1 93.25 131 SER B C 1
ATOM 4644 O O . SER B 1 131 ? -16.844 5.652 10.703 1 93.25 131 SER B O 1
ATOM 4646 N N . ASP B 1 132 ? -17.891 5.34 8.711 1 90.06 132 ASP B N 1
ATOM 4647 C CA . ASP B 1 132 ? -18.219 6.762 8.617 1 90.06 132 ASP B CA 1
ATOM 4648 C C . ASP B 1 132 ? -19.531 7.074 9.336 1 90.06 132 ASP B C 1
ATOM 4650 O O . ASP B 1 132 ? -20.016 8.203 9.289 1 90.06 132 ASP B O 1
ATOM 4654 N N . GLY B 1 133 ? -20.078 6.059 9.953 1 86.69 133 GLY B N 1
ATOM 4655 C CA . GLY B 1 133 ? -21.297 6.246 10.727 1 86.69 133 GLY B CA 1
ATOM 4656 C C . GLY B 1 133 ? -22.547 5.969 9.922 1 86.69 133 GLY B C 1
ATOM 4657 O O . GLY B 1 133 ? -23.656 5.934 10.477 1 86.69 133 GLY B O 1
ATOM 4658 N N . SER B 1 134 ? -22.406 5.773 8.633 1 82.06 134 SER B N 1
ATOM 4659 C CA . SER B 1 134 ? -23.578 5.555 7.793 1 82.06 134 SER B CA 1
ATOM 4660 C C . SER B 1 134 ? -24.266 4.238 8.141 1 82.06 134 SER B C 1
ATOM 4662 O O . SER B 1 134 ? -25.484 4.121 8.016 1 82.06 134 SER B O 1
ATOM 4664 N N . ASP B 1 135 ? -23.531 3.281 8.602 1 71.19 135 ASP B N 1
ATOM 4665 C CA . ASP B 1 135 ? -24.094 1.972 8.898 1 71.19 135 ASP B CA 1
ATOM 4666 C C . ASP B 1 135 ? -24.359 1.818 10.398 1 71.19 135 ASP B C 1
ATOM 4668 O O . ASP B 1 135 ? -24.656 0.721 10.867 1 71.19 135 ASP B O 1
ATOM 4672 N N . ASP B 1 136 ? -24.094 2.859 11.086 1 67.44 136 ASP B N 1
ATOM 4673 C CA . ASP B 1 136 ? -24.219 2.781 12.539 1 67.44 136 ASP B CA 1
ATOM 4674 C C . ASP B 1 136 ? -25.531 3.381 13.008 1 67.44 136 ASP B C 1
ATOM 4676 O O . ASP B 1 136 ? -25.938 4.453 12.555 1 67.44 136 ASP B O 1
ATOM 4680 N N . GLU B 1 137 ? -26.266 2.617 13.758 1 66.81 137 GLU B N 1
ATOM 4681 C CA . GLU B 1 137 ? -27.547 3.051 14.305 1 66.81 137 GLU B CA 1
ATOM 4682 C C . GLU B 1 137 ? -27.406 4.383 15.039 1 66.81 137 GLU B C 1
ATOM 4684 O O . GLU B 1 137 ? -28.359 5.16 15.109 1 66.81 137 GLU B O 1
ATOM 4689 N N . HIS B 1 138 ? -26.266 4.566 15.555 1 67.19 138 HIS B N 1
ATOM 4690 C CA . HIS B 1 138 ? -26.078 5.773 16.344 1 67.19 138 HIS B CA 1
ATOM 4691 C C . HIS B 1 138 ? -25.438 6.883 15.508 1 67.19 138 HIS B C 1
ATOM 4693 O O . HIS B 1 138 ? -25.25 8 16 1 67.19 138 HIS B O 1
ATOM 4699 N N . ASN B 1 139 ? -25.219 6.504 14.273 1 61.06 139 ASN B N 1
ATOM 4700 C CA . ASN B 1 139 ? -24.688 7.449 13.297 1 61.06 139 ASN B CA 1
ATOM 4701 C C . ASN B 1 139 ? -23.375 8.07 13.773 1 61.06 139 ASN B C 1
ATOM 4703 O O . ASN B 1 139 ? -23.156 9.273 13.617 1 61.06 139 ASN B O 1
ATOM 4707 N N . LYS B 1 140 ? -22.625 7.336 14.523 1 82 140 LYS B N 1
ATOM 4708 C CA . LYS B 1 140 ? -21.344 7.82 15.016 1 82 140 LYS B CA 1
ATOM 4709 C C . LYS B 1 140 ? -20.188 7.164 14.258 1 82 140 LYS B C 1
ATOM 4711 O O . LYS B 1 140 ? -20.125 5.938 14.164 1 82 140 LYS B O 1
ATOM 4716 N N . ALA B 1 141 ? -19.422 8.031 13.68 1 91.25 141 ALA B N 1
ATOM 4717 C CA . ALA B 1 141 ? -18.234 7.535 13 1 91.25 141 ALA B CA 1
ATOM 4718 C C . ALA B 1 141 ? -17.188 7.043 14.008 1 91.25 141 ALA B C 1
ATOM 4720 O O . ALA B 1 141 ? -17.078 7.59 15.102 1 91.25 141 ALA B O 1
ATOM 4721 N N . TRP B 1 142 ? -16.5 5.98 13.656 1 93.44 142 TRP B N 1
ATOM 4722 C CA . TRP B 1 142 ? -15.477 5.453 14.547 1 93.44 142 TRP B CA 1
ATOM 4723 C C . TRP B 1 142 ? -14.328 4.848 13.75 1 93.44 142 TRP B C 1
ATOM 4725 O O . TRP B 1 142 ? -14.484 4.508 12.57 1 93.44 142 TRP B O 1
ATOM 4735 N N . ILE B 1 143 ? -13.172 4.777 14.344 1 95.81 143 ILE B N 1
ATOM 4736 C CA . ILE B 1 143 ? -11.961 4.188 13.781 1 95.81 143 ILE B CA 1
ATOM 4737 C C . ILE B 1 143 ? -11.297 3.281 14.82 1 95.81 143 ILE B C 1
ATOM 4739 O O . ILE B 1 143 ? -11.117 3.68 15.969 1 95.81 143 ILE B O 1
ATOM 4743 N N . ILE B 1 144 ? -10.977 2.051 14.484 1 96.81 144 ILE B N 1
ATOM 4744 C CA . ILE B 1 144 ? -10.188 1.143 15.305 1 96.81 144 ILE B CA 1
ATOM 4745 C C . ILE B 1 144 ? -8.781 1.02 14.727 1 96.81 144 ILE B C 1
ATOM 4747 O O . ILE B 1 144 ? -8.609 0.63 13.57 1 96.81 144 ILE B O 1
ATOM 4751 N N . HIS B 1 145 ? -7.789 1.416 15.453 1 97.62 145 HIS B N 1
ATOM 4752 C CA . HIS B 1 145 ? -6.414 1.367 14.969 1 97.62 145 HIS B CA 1
ATOM 4753 C C . HIS B 1 145 ? -5.465 0.861 16.047 1 97.62 145 HIS B C 1
ATOM 4755 O O . HIS B 1 145 ? -5.895 0.572 17.172 1 97.62 145 HIS B O 1
ATOM 4761 N N . SER B 1 146 ? -4.219 0.583 15.766 1 97.19 146 SER B N 1
ATOM 4762 C CA . SER B 1 146 ? -3.215 0.036 16.672 1 97.19 146 SER B CA 1
ATOM 4763 C C . SER B 1 146 ? -2.98 0.962 17.859 1 97.19 146 SER B C 1
ATOM 4765 O O . SER B 1 146 ? -3.15 2.178 17.75 1 97.19 146 SER B O 1
ATOM 4767 N N . SER B 1 147 ? -2.592 0.424 18.938 1 95.44 147 SER B N 1
ATOM 4768 C CA . SER B 1 147 ? -2.326 1.174 20.156 1 95.44 147 SER B CA 1
ATOM 4769 C C . SER B 1 147 ? -0.983 1.891 20.094 1 95.44 147 SER B C 1
ATOM 4771 O O . SER B 1 147 ? -0.095 1.481 19.344 1 95.44 147 SER B O 1
ATOM 4773 N N . HIS B 1 148 ? -0.915 2.998 20.797 1 92.88 148 HIS B N 1
ATOM 4774 C CA . HIS B 1 148 ? 0.374 3.662 20.953 1 92.88 148 HIS B CA 1
ATOM 4775 C C . HIS B 1 148 ? 1.314 2.834 21.828 1 92.88 148 HIS B C 1
ATOM 4777 O O . HIS B 1 148 ? 0.864 2.01 22.625 1 92.88 148 HIS B O 1
ATOM 4783 N N . PRO B 1 149 ? 2.586 2.992 21.625 1 91.06 149 PRO B N 1
ATOM 4784 C CA . PRO B 1 149 ? 3.523 2.236 22.453 1 91.06 149 PRO B CA 1
ATOM 4785 C C . PRO B 1 149 ? 3.375 2.549 23.938 1 91.06 149 PRO B C 1
ATOM 4787 O O . PRO B 1 149 ? 3.367 3.719 24.328 1 91.06 149 PRO B O 1
ATOM 4790 N N . PRO B 1 150 ? 3.291 1.485 24.656 1 86.75 150 PRO B N 1
ATOM 4791 C CA . PRO B 1 150 ? 3.129 1.715 26.094 1 86.75 150 PRO B CA 1
ATOM 4792 C C . PRO B 1 150 ? 4.348 2.385 26.719 1 86.75 150 PRO B C 1
ATOM 4794 O O . PRO B 1 150 ? 5.484 2.086 26.359 1 86.75 150 PRO B O 1
ATOM 4797 N N . GLY B 1 151 ? 4.145 3.281 27.594 1 87.31 151 GLY B N 1
ATOM 4798 C CA . GLY B 1 151 ? 5.215 3.895 28.359 1 87.31 151 GLY B CA 1
ATOM 4799 C C . GLY B 1 151 ? 5.73 5.18 27.734 1 87.31 151 GLY B C 1
ATOM 4800 O O . GLY B 1 151 ? 6.438 5.949 28.391 1 87.31 151 GLY B O 1
ATOM 4801 N N . ASP B 1 152 ? 5.434 5.426 26.5 1 92.38 152 ASP B N 1
ATOM 4802 C CA . ASP B 1 152 ? 5.875 6.656 25.859 1 92.38 152 ASP B CA 1
ATOM 4803 C C . ASP B 1 152 ? 4.973 7.832 26.234 1 92.38 152 ASP B C 1
ATOM 4805 O O . ASP B 1 152 ? 3.787 7.645 26.516 1 92.38 152 ASP B O 1
ATOM 4809 N N . ALA B 1 153 ? 5.547 8.984 26.375 1 92.62 153 ALA B N 1
ATOM 4810 C CA . ALA B 1 153 ? 4.832 10.172 26.844 1 92.62 153 ALA B CA 1
ATOM 4811 C C . ALA B 1 153 ? 4.828 11.266 25.781 1 92.62 153 ALA B C 1
ATOM 4813 O O . ALA B 1 153 ? 5.637 11.234 24.844 1 92.62 153 ALA B O 1
ATOM 4814 N N . PRO B 1 154 ? 3.902 12.188 25.938 1 92.94 154 PRO B N 1
ATOM 4815 C CA . PRO B 1 154 ? 3.896 13.312 25 1 92.94 154 PRO B CA 1
ATOM 4816 C C . PRO B 1 154 ? 5.203 14.102 25.016 1 92.94 154 PRO B C 1
ATOM 4818 O O . PRO B 1 154 ? 5.746 14.383 26.094 1 92.94 154 PRO B O 1
ATOM 4821 N N . LEU B 1 155 ? 5.652 14.422 23.875 1 94.88 155 LEU B N 1
ATOM 4822 C CA . LEU B 1 155 ? 6.91 15.141 23.719 1 94.88 155 LEU B CA 1
ATOM 4823 C C . LEU B 1 155 ? 6.855 16.5 24.422 1 94.88 155 LEU B C 1
ATOM 4825 O O . LEU B 1 155 ? 7.871 16.984 24.922 1 94.88 155 LEU B O 1
ATOM 4829 N N . SER B 1 156 ? 5.664 17.125 24.531 1 91.12 156 SER B N 1
ATOM 4830 C CA . SER B 1 156 ? 5.488 18.438 25.141 1 91.12 156 SER B CA 1
ATOM 4831 C C . SER B 1 156 ? 5.852 18.422 26.609 1 91.12 156 SER B C 1
ATOM 4833 O O . SER B 1 156 ? 6.172 19.453 27.203 1 91.12 156 SER B O 1
ATOM 4835 N N . GLU B 1 157 ? 5.871 17.25 27.188 1 90.88 157 GLU B N 1
ATOM 4836 C CA . GLU B 1 157 ? 6.125 17.141 28.625 1 90.88 157 GLU B CA 1
ATOM 4837 C C . GLU B 1 157 ? 7.621 17.188 28.922 1 90.88 157 GLU B C 1
ATOM 4839 O O . GLU B 1 157 ? 8.023 17.547 30.031 1 90.88 157 GLU B O 1
ATOM 4844 N N . SER B 1 158 ? 8.43 16.891 27.938 1 92.69 158 SER B N 1
ATOM 4845 C CA . SER B 1 158 ? 9.844 16.719 28.281 1 92.69 158 SER B CA 1
ATOM 4846 C C . SER B 1 158 ? 10.734 17.547 27.359 1 92.69 158 SER B C 1
ATOM 4848 O O . SER B 1 158 ? 11.906 17.781 27.672 1 92.69 158 SER B O 1
ATOM 4850 N N . PHE B 1 159 ? 10.312 18.062 26.312 1 94.12 159 PHE B N 1
ATOM 4851 C CA . PHE B 1 159 ? 11.148 18.672 25.281 1 94.12 159 PHE B CA 1
ATOM 4852 C C . PHE B 1 159 ? 11.945 19.844 25.859 1 94.12 159 PHE B C 1
ATOM 4854 O O . PHE B 1 159 ? 13.164 19.922 25.672 1 94.12 159 PHE B O 1
ATOM 4861 N N . TYR B 1 160 ? 11.305 20.688 26.594 1 89.12 160 TYR B N 1
ATOM 4862 C CA . TYR B 1 160 ? 11.93 21.922 27.047 1 89.12 160 TYR B CA 1
ATOM 4863 C C . TYR B 1 160 ? 12.961 21.641 28.125 1 89.12 160 TYR B C 1
ATOM 4865 O O . TYR B 1 160 ? 13.828 22.484 28.406 1 89.12 160 TYR B O 1
ATOM 4873 N N . GLN B 1 161 ? 12.828 20.438 28.688 1 88.94 161 GLN B N 1
ATOM 4874 C CA . GLN B 1 161 ? 13.766 20.062 29.75 1 88.94 161 GLN B CA 1
ATOM 4875 C C . GLN B 1 161 ? 14.922 19.234 29.188 1 88.94 161 GLN B C 1
ATOM 4877 O O . GLN B 1 161 ? 15.898 18.969 29.891 1 88.94 161 GLN B O 1
ATOM 4882 N N . MET B 1 162 ? 14.867 18.906 27.938 1 91.81 162 MET B N 1
ATOM 4883 C CA . MET B 1 162 ? 15.906 18.094 27.312 1 91.81 162 MET B CA 1
ATOM 4884 C C . MET B 1 162 ? 17.188 18.906 27.156 1 91.81 162 MET B C 1
ATOM 4886 O O . MET B 1 162 ? 17.172 20.125 27.188 1 91.81 162 MET B O 1
ATOM 4890 N N . SER B 1 163 ? 18.344 18.109 27.062 1 92.12 163 SER B N 1
ATOM 4891 C CA . SER B 1 163 ? 19.609 18.734 26.672 1 92.12 163 SER B CA 1
ATOM 4892 C C . SER B 1 163 ? 19.516 19.328 25.281 1 92.12 163 SER B C 1
ATOM 4894 O O . SER B 1 163 ? 18.656 18.969 24.484 1 92.12 163 SER B O 1
ATOM 4896 N N . SER B 1 164 ? 20.391 20.266 25.016 1 92.56 164 SER B N 1
ATOM 4897 C CA . SER B 1 164 ? 20.438 20.891 23.688 1 92.56 164 SER B CA 1
ATOM 4898 C C . SER B 1 164 ? 20.672 19.844 22.594 1 92.56 164 SER B C 1
ATOM 4900 O O . SER B 1 164 ? 20.125 19.953 21.5 1 92.56 164 SER B O 1
ATOM 4902 N N . GLU B 1 165 ? 21.453 18.891 22.953 1 94.56 165 GLU B N 1
ATOM 4903 C CA . GLU B 1 165 ? 21.734 17.828 22 1 94.56 165 GLU B CA 1
ATOM 4904 C C . GLU B 1 165 ? 20.469 17.031 21.672 1 94.56 165 GLU B C 1
ATOM 4906 O O . GLU B 1 165 ? 20.172 16.781 20.5 1 94.56 165 GLU B O 1
ATOM 4911 N N . HIS B 1 166 ? 19.734 16.672 22.703 1 95.69 166 HIS B N 1
ATOM 4912 C CA . HIS B 1 166 ? 18.516 15.906 22.516 1 95.69 166 HIS B CA 1
ATOM 4913 C C . HIS B 1 166 ? 17.438 16.719 21.812 1 95.69 166 HIS B C 1
ATOM 4915 O O . HIS B 1 166 ? 16.688 16.188 21 1 95.69 166 HIS B O 1
ATOM 4921 N N . GLN B 1 167 ? 17.391 18.016 22.125 1 95.5 167 GLN B N 1
ATOM 4922 C CA . GLN B 1 167 ? 16.469 18.891 21.406 1 95.5 167 GLN B CA 1
ATOM 4923 C C . GLN B 1 167 ? 16.797 18.938 19.922 1 95.5 167 GLN B C 1
ATOM 4925 O O . GLN B 1 167 ? 15.898 18.875 19.078 1 95.5 167 GLN B O 1
ATOM 4930 N N . GLY B 1 168 ? 18.094 19.016 19.688 1 96.5 168 GLY B N 1
ATOM 4931 C CA . GLY B 1 168 ? 18.531 19.031 18.297 1 96.5 168 GLY B CA 1
ATOM 4932 C C . GLY B 1 168 ? 18.141 17.766 17.547 1 96.5 168 GLY B C 1
ATOM 4933 O O . GLY B 1 168 ? 17.734 17.828 16.391 1 96.5 168 GLY B O 1
ATOM 4934 N N . GLU B 1 169 ? 18.25 16.641 18.188 1 96.75 169 GLU B N 1
ATOM 4935 C CA . GLU B 1 169 ? 17.891 15.359 17.578 1 96.75 169 GLU B CA 1
ATOM 4936 C C . GLU B 1 169 ? 16.391 15.297 17.281 1 96.75 169 GLU B C 1
ATOM 4938 O O . GLU B 1 169 ? 15.992 14.836 16.203 1 96.75 169 GLU B O 1
ATOM 4943 N N . ILE B 1 170 ? 15.617 15.742 18.188 1 97.56 170 ILE B N 1
ATOM 4944 C CA . ILE B 1 170 ? 14.172 15.734 18.016 1 97.56 170 ILE B CA 1
ATOM 4945 C C . ILE B 1 170 ? 13.781 16.672 16.875 1 97.56 170 ILE B C 1
ATOM 4947 O O . ILE B 1 170 ? 12.969 16.328 16.016 1 97.56 170 ILE B O 1
ATOM 4951 N N . LEU B 1 171 ? 14.391 17.875 16.859 1 98.06 171 LEU B N 1
ATOM 4952 C CA . LEU B 1 171 ? 14.102 18.828 15.797 1 98.06 171 LEU B CA 1
ATOM 4953 C C . LEU B 1 171 ? 14.508 18.266 14.445 1 98.06 171 LEU B C 1
ATOM 4955 O O . LEU B 1 171 ? 13.812 18.484 13.445 1 98.06 171 LEU B O 1
ATOM 4959 N N . GLY B 1 172 ? 15.617 17.547 14.414 1 97.88 172 GLY B N 1
ATOM 4960 C CA . GLY B 1 172 ? 16.016 16.875 13.195 1 97.88 172 GLY B CA 1
ATOM 4961 C C . GLY B 1 172 ? 15.016 15.836 12.727 1 97.88 172 GLY B C 1
ATOM 4962 O O . GLY B 1 172 ? 14.727 15.734 11.531 1 97.88 172 GLY B O 1
ATOM 4963 N N . GLN B 1 173 ? 14.453 15.062 13.625 1 97.5 173 GLN B N 1
ATOM 4964 C CA . GLN B 1 173 ? 13.43 14.07 13.305 1 97.5 173 GLN B CA 1
ATOM 4965 C C . GLN B 1 173 ? 12.172 14.75 12.766 1 97.5 173 GLN B C 1
ATOM 4967 O O . GLN B 1 173 ? 11.609 14.312 11.758 1 97.5 173 GLN B O 1
ATOM 4972 N N . ILE B 1 174 ? 11.781 15.828 13.445 1 98.19 174 ILE B N 1
ATOM 4973 C CA . ILE B 1 174 ? 10.602 16.578 13.016 1 98.19 174 ILE B CA 1
ATOM 4974 C C . ILE B 1 174 ? 10.812 17.125 11.609 1 98.19 174 ILE B C 1
ATOM 4976 O O . ILE B 1 174 ? 9.938 17 10.75 1 98.19 174 ILE B O 1
ATOM 4980 N N . ALA B 1 175 ? 11.984 17.672 11.367 1 98.06 175 ALA B N 1
ATOM 4981 C CA . ALA B 1 175 ? 12.305 18.234 10.062 1 98.06 175 ALA B CA 1
ATOM 4982 C C . ALA B 1 175 ? 12.297 17.156 8.984 1 98.06 175 ALA B C 1
ATOM 4984 O O . ALA B 1 175 ? 11.773 17.359 7.891 1 98.06 175 ALA B O 1
ATOM 4985 N N . THR B 1 176 ? 12.859 16.031 9.289 1 97 176 THR B N 1
ATOM 4986 C CA . THR B 1 176 ? 12.898 14.922 8.336 1 97 176 THR B CA 1
ATOM 4987 C C . THR B 1 176 ? 11.492 14.438 8.008 1 97 176 THR B C 1
ATOM 4989 O O . THR B 1 176 ? 11.156 14.211 6.844 1 97 176 THR B O 1
ATOM 4992 N N . LEU B 1 177 ? 10.664 14.258 9.023 1 97.38 177 LEU B N 1
ATOM 4993 C CA . LEU B 1 177 ? 9.273 13.867 8.844 1 97.38 177 LEU B CA 1
ATOM 4994 C C . LEU B 1 177 ? 8.539 14.859 7.945 1 97.38 177 LEU B C 1
ATOM 4996 O O . LEU B 1 177 ? 7.836 14.461 7.012 1 97.38 177 LEU B O 1
ATOM 5000 N N . HIS B 1 178 ? 8.727 16.125 8.242 1 97.69 178 HIS B N 1
ATOM 5001 C CA . HIS B 1 178 ? 8.102 17.172 7.457 1 97.69 178 HIS B CA 1
ATOM 5002 C C . HIS B 1 178 ? 8.531 17.109 5.996 1 97.69 178 HIS B C 1
ATOM 5004 O O . HIS B 1 178 ? 7.707 17.234 5.094 1 97.69 178 HIS B O 1
ATOM 5010 N N . LYS B 1 179 ? 9.781 16.891 5.781 1 97.12 179 LYS B N 1
ATOM 5011 C CA . LYS B 1 179 ? 10.312 16.828 4.426 1 97.12 179 LYS B CA 1
ATOM 5012 C C . LYS B 1 179 ? 9.711 15.656 3.656 1 97.12 179 LYS B C 1
ATOM 5014 O O . LYS B 1 179 ? 9.352 15.789 2.486 1 97.12 179 LYS B O 1
ATOM 5019 N N . LEU B 1 180 ? 9.641 14.523 4.301 1 96.12 180 LEU B N 1
ATOM 5020 C CA . LEU B 1 180 ? 9.07 13.344 3.658 1 96.12 180 LEU B CA 1
ATOM 5021 C C . LEU B 1 180 ? 7.625 13.594 3.242 1 96.12 180 LEU B C 1
ATOM 5023 O O . LEU B 1 180 ? 7.223 13.227 2.135 1 96.12 180 LEU B O 1
ATOM 5027 N N . PHE B 1 181 ? 6.816 14.227 4.086 1 97.06 181 PHE B N 1
ATOM 5028 C CA . PHE B 1 181 ? 5.441 14.578 3.746 1 97.06 181 PHE B CA 1
ATOM 5029 C C . PHE B 1 181 ? 5.406 15.578 2.602 1 97.06 181 PHE B C 1
ATOM 5031 O O . PHE B 1 181 ? 4.633 15.422 1.655 1 97.06 181 PHE B O 1
ATOM 5038 N N . GLN B 1 182 ? 6.273 16.547 2.641 1 96.31 182 GLN B N 1
ATOM 5039 C CA . GLN B 1 182 ? 6.285 17.641 1.671 1 96.31 182 GLN B CA 1
ATOM 5040 C C . GLN B 1 182 ? 6.691 17.141 0.287 1 96.31 182 GLN B C 1
ATOM 5042 O O . GLN B 1 182 ? 6.188 17.625 -0.727 1 96.31 182 GLN B O 1
ATOM 5047 N N . ASP B 1 183 ? 7.5 16.109 0.195 1 93.56 183 ASP B N 1
ATOM 5048 C CA . ASP B 1 183 ? 8.102 15.656 -1.06 1 93.56 183 ASP B CA 1
ATOM 5049 C C . ASP B 1 183 ? 7.215 14.625 -1.755 1 93.56 183 ASP B C 1
ATOM 5051 O O . ASP B 1 183 ? 7.434 14.305 -2.926 1 93.56 183 ASP B O 1
ATOM 5055 N N . TYR B 1 184 ? 6.293 14.141 -1.077 1 94 184 TYR B N 1
ATOM 5056 C CA . TYR B 1 184 ? 5.438 13.109 -1.645 1 94 184 TYR B CA 1
ATOM 5057 C C . TYR B 1 184 ? 4.699 13.625 -2.873 1 94 184 TYR B C 1
ATOM 5059 O O . TYR B 1 184 ? 4.07 14.68 -2.828 1 94 184 TYR B O 1
ATOM 5067 N N . ASP B 1 185 ? 4.816 12.898 -4 1 91.12 185 ASP B N 1
ATOM 5068 C CA . ASP B 1 185 ? 4.207 13.312 -5.262 1 91.12 185 ASP B CA 1
ATOM 5069 C C . ASP B 1 185 ? 3.553 12.125 -5.969 1 91.12 185 ASP B C 1
ATOM 5071 O O . ASP B 1 185 ? 4.117 11.57 -6.91 1 91.12 185 ASP B O 1
ATOM 5075 N N . HIS B 1 186 ? 2.396 11.773 -5.512 1 88.5 186 HIS B N 1
ATOM 5076 C CA . HIS B 1 186 ? 1.65 10.719 -6.191 1 88.5 186 HIS B CA 1
ATOM 5077 C C . HIS B 1 186 ? 0.657 11.305 -7.191 1 88.5 186 HIS B C 1
ATOM 5079 O O . HIS B 1 186 ? -0.135 12.188 -6.84 1 88.5 186 HIS B O 1
ATOM 5085 N N . MET B 1 187 ? 0.576 10.859 -8.312 1 82.12 187 MET B N 1
ATOM 5086 C CA . MET B 1 187 ? -0.156 11.43 -9.438 1 82.12 187 MET B CA 1
ATOM 5087 C C . MET B 1 187 ? -1.658 11.406 -9.18 1 82.12 187 MET B C 1
ATOM 5089 O O . MET B 1 187 ? -2.393 12.266 -9.672 1 82.12 187 MET B O 1
ATOM 5093 N N . ALA B 1 188 ? -2.105 10.383 -8.414 1 83.88 188 ALA B N 1
ATOM 5094 C CA . ALA B 1 188 ? -3.547 10.266 -8.211 1 83.88 188 ALA B CA 1
ATOM 5095 C C . ALA B 1 188 ? -3.975 10.953 -6.918 1 83.88 188 ALA B C 1
ATOM 5097 O O . ALA B 1 188 ? -5.125 11.375 -6.781 1 83.88 188 ALA B O 1
ATOM 5098 N N . ILE B 1 189 ? -3.102 11.039 -6.02 1 90.62 189 ILE B N 1
ATOM 5099 C CA . ILE B 1 189 ? -3.447 11.57 -4.707 1 90.62 189 ILE B CA 1
ATOM 5100 C C . ILE B 1 189 ? -3.229 13.086 -4.695 1 90.62 189 ILE B C 1
ATOM 5102 O O . ILE B 1 189 ? -4.102 13.844 -4.27 1 90.62 189 ILE B O 1
ATOM 5106 N N . CYS B 1 190 ? -2.148 13.531 -5.273 1 90.94 190 CYS B N 1
ATOM 5107 C CA . CYS B 1 190 ? -1.773 14.945 -5.238 1 90.94 190 CYS B CA 1
ATOM 5108 C C . CYS B 1 190 ? -2.332 15.688 -6.445 1 90.94 190 CYS B C 1
ATOM 5110 O O . CYS B 1 190 ? -1.615 16.453 -7.094 1 90.94 190 CYS B O 1
ATOM 5112 N N . GLN B 1 191 ? -3.639 15.484 -6.719 1 91.12 191 GLN B N 1
ATOM 5113 C CA . GLN B 1 191 ? -4.242 16.062 -7.914 1 91.12 191 GLN B CA 1
ATOM 5114 C C . GLN B 1 191 ? -5.109 17.266 -7.562 1 91.12 191 GLN B C 1
ATOM 5116 O O . GLN B 1 191 ? -5.426 18.078 -8.43 1 91.12 191 GLN B O 1
ATOM 5121 N N . GLY B 1 192 ? -5.465 17.344 -6.359 1 95.94 192 GLY B N 1
ATOM 5122 C CA . GLY B 1 192 ? -6.348 18.438 -5.977 1 95.94 192 GLY B CA 1
ATOM 5123 C C . GLY B 1 192 ? -6.152 18.875 -4.539 1 95.94 192 GLY B C 1
ATOM 5124 O O . GLY B 1 192 ? -5.789 18.078 -3.678 1 95.94 192 GLY B O 1
ATOM 5125 N N . TYR B 1 193 ? -6.5 20.203 -4.289 1 97.19 193 TYR B N 1
ATOM 5126 C CA . TYR B 1 193 ? -6.477 20.766 -2.943 1 97.19 193 TYR B CA 1
ATOM 5127 C C . TYR B 1 193 ? -7.723 20.359 -2.166 1 97.19 193 TYR B C 1
ATOM 5129 O O . TYR B 1 193 ? -8.828 20.375 -2.709 1 97.19 193 TYR B O 1
ATOM 5137 N N . GLY B 1 194 ? -7.59 19.984 -0.962 1 96.19 194 GLY B N 1
ATOM 5138 C CA . GLY B 1 194 ? -8.695 19.562 -0.112 1 96.19 194 GLY B CA 1
ATOM 5139 C C . GLY B 1 194 ? -8.305 18.5 0.899 1 96.19 194 GLY B C 1
ATOM 5140 O O . GLY B 1 194 ? -7.355 18.688 1.668 1 96.19 194 GLY B O 1
ATOM 5141 N N . GLY B 1 195 ? -9.062 17.5 0.995 1 96 195 GLY B N 1
ATOM 5142 C CA . GLY B 1 195 ? -8.789 16.375 1.859 1 96 195 GLY B CA 1
ATOM 5143 C C . GLY B 1 195 ? -8.516 15.086 1.093 1 96 195 GLY B C 1
ATOM 5144 O O . GLY B 1 195 ? -8.016 15.133 -0.036 1 96 195 GLY B O 1
ATOM 5145 N N . PHE B 1 196 ? -8.703 14.023 1.806 1 96.81 196 PHE B N 1
ATOM 5146 C CA . PHE B 1 196 ? -8.508 12.695 1.241 1 96.81 196 PHE B CA 1
ATOM 5147 C C . PHE B 1 196 ? -9.828 11.945 1.16 1 96.81 196 PHE B C 1
ATOM 5149 O O . PHE B 1 196 ? -10.742 12.195 1.952 1 96.81 196 PHE B O 1
ATOM 5156 N N . ARG B 1 197 ? -9.93 11.062 0.274 1 95.44 197 ARG B N 1
ATOM 5157 C CA . ARG B 1 197 ? -11.055 10.133 0.172 1 95.44 197 ARG B CA 1
ATOM 5158 C C . ARG B 1 197 ? -10.633 8.82 -0.471 1 95.44 197 ARG B C 1
ATOM 5160 O O . ARG B 1 197 ? -9.508 8.703 -0.964 1 95.44 197 ARG B O 1
ATOM 5167 N N . PHE B 1 198 ? -11.492 7.855 -0.424 1 95.38 198 PHE B N 1
ATOM 5168 C CA . PHE B 1 198 ? -11.297 6.617 -1.169 1 95.38 198 PHE B CA 1
ATOM 5169 C C . PHE B 1 198 ? -12.203 6.578 -2.396 1 95.38 198 PHE B C 1
ATOM 5171 O O . PHE B 1 198 ? -13.359 7 -2.338 1 95.38 198 PHE B O 1
ATOM 5178 N N . SER B 1 199 ? -11.641 6.109 -3.48 1 94.12 199 SER B N 1
ATOM 5179 C CA . SER B 1 199 ? -12.469 5.801 -4.641 1 94.12 199 SER B CA 1
ATOM 5180 C C . SER B 1 199 ? -13.359 4.59 -4.383 1 94.12 199 SER B C 1
ATOM 5182 O O . SER B 1 199 ? -13.227 3.926 -3.352 1 94.12 199 SER B O 1
ATOM 5184 N N . GLU B 1 200 ? -14.203 4.312 -5.309 1 90.81 200 GLU B N 1
ATOM 5185 C CA . GLU B 1 200 ? -15.07 3.143 -5.211 1 90.81 200 GLU B CA 1
ATOM 5186 C C . GLU B 1 200 ? -14.258 1.852 -5.191 1 90.81 200 GLU B C 1
ATOM 5188 O O . GLU B 1 200 ? -14.656 0.868 -4.566 1 90.81 200 GLU B O 1
ATOM 5193 N N . GLU B 1 201 ? -13.086 1.927 -5.781 1 90.31 201 GLU B N 1
ATOM 5194 C CA . GLU B 1 201 ? -12.219 0.754 -5.859 1 90.31 201 GLU B CA 1
ATOM 5195 C C . GLU B 1 201 ? -11.344 0.629 -4.613 1 90.31 201 GLU B C 1
ATOM 5197 O O . GLU B 1 201 ? -10.594 -0.333 -4.473 1 90.31 201 GLU B O 1
ATOM 5202 N N . GLY B 1 202 ? -11.406 1.622 -3.758 1 92 202 GLY B N 1
ATOM 5203 C CA . GLY B 1 202 ? -10.695 1.54 -2.49 1 92 202 GLY B CA 1
ATOM 5204 C C . GLY B 1 202 ? -9.336 2.207 -2.527 1 92 202 GLY B C 1
ATOM 5205 O O . GLY B 1 202 ? -8.516 2 -1.633 1 92 202 GLY B O 1
ATOM 5206 N N . TYR B 1 203 ? -9.055 3.027 -3.607 1 93.88 203 TYR B N 1
ATOM 5207 C CA . TYR B 1 203 ? -7.773 3.715 -3.727 1 93.88 203 TYR B CA 1
ATOM 5208 C C . TYR B 1 203 ? -7.867 5.141 -3.201 1 93.88 203 TYR B C 1
ATOM 5210 O O . TYR B 1 203 ? -8.898 5.805 -3.363 1 93.88 203 TYR B O 1
ATOM 5218 N N . VAL B 1 204 ? -6.797 5.641 -2.619 1 96.06 204 VAL B N 1
ATOM 5219 C CA . VAL B 1 204 ? -6.785 6.992 -2.07 1 96.06 204 VAL B CA 1
ATOM 5220 C C . VAL B 1 204 ? -6.77 8.016 -3.209 1 96.06 204 VAL B C 1
ATOM 5222 O O . VAL B 1 204 ? -6.059 7.832 -4.199 1 96.06 204 VAL B O 1
ATOM 5225 N N . ARG B 1 205 ? -7.543 9.039 -3.045 1 96.06 205 ARG B N 1
ATOM 5226 C CA . ARG B 1 205 ? -7.625 10.188 -3.941 1 96.06 205 ARG B CA 1
ATOM 5227 C C . ARG B 1 205 ? -7.789 11.484 -3.154 1 96.06 205 ARG B C 1
ATOM 5229 O O . ARG B 1 205 ? -8.031 11.453 -1.946 1 96.06 205 ARG B O 1
ATOM 5236 N N . SER B 1 206 ? -7.547 12.555 -3.898 1 96.69 206 SER B N 1
ATOM 5237 C CA . SER B 1 206 ? -7.922 13.828 -3.279 1 96.69 206 SER B CA 1
ATOM 5238 C C . SER B 1 206 ? -9.43 13.922 -3.082 1 96.69 206 SER B C 1
ATOM 5240 O O . SER B 1 206 ? -10.203 13.367 -3.869 1 96.69 206 SER B O 1
ATOM 5242 N N . GLY B 1 207 ? -9.812 14.555 -2.018 1 94.75 207 GLY B N 1
ATOM 5243 C CA . GLY B 1 207 ? -11.219 14.695 -1.683 1 94.75 207 GLY B CA 1
ATOM 5244 C C . GLY B 1 207 ? -11.594 16.109 -1.255 1 94.75 207 GLY B C 1
ATOM 5245 O O . GLY B 1 207 ? -10.828 17.047 -1.472 1 94.75 207 GLY B O 1
ATOM 5246 N N . GLU B 1 208 ? -12.719 16.203 -0.728 1 93.31 208 GLU B N 1
ATOM 5247 C CA . GLU B 1 208 ? -13.219 17.5 -0.274 1 93.31 208 GLU B CA 1
ATOM 5248 C C . GLU B 1 208 ? -12.406 18.031 0.905 1 93.31 208 GLU B C 1
ATOM 5250 O O . GLU B 1 208 ? -11.867 17.25 1.69 1 93.31 208 GLU B O 1
ATOM 5255 N N . ALA B 1 209 ? -12.398 19.359 0.995 1 91.94 209 ALA B N 1
ATOM 5256 C CA . ALA B 1 209 ? -11.734 20 2.129 1 91.94 209 ALA B CA 1
ATOM 5257 C C . ALA B 1 209 ? -12.414 19.625 3.443 1 91.94 209 ALA B C 1
ATOM 5259 O O . ALA B 1 209 ? -13.609 19.328 3.471 1 91.94 209 ALA B O 1
ATOM 5260 N N . LEU B 1 210 ? -11.664 19.609 4.535 1 85.88 210 LEU B N 1
ATOM 5261 C CA . LEU B 1 210 ? -12.164 19.25 5.855 1 85.88 210 LEU B CA 1
ATOM 5262 C C . LEU B 1 210 ? -13.102 20.328 6.398 1 85.88 210 LEU B C 1
ATOM 5264 O O . LEU B 1 210 ? -14.031 20.031 7.152 1 85.88 210 LEU B O 1
ATOM 5268 N N . MET B 1 211 ? -12.766 21.547 6.059 1 81.75 211 MET B N 1
ATOM 5269 C CA . MET B 1 211 ? -13.609 22.656 6.496 1 81.75 211 MET B CA 1
ATOM 5270 C C . MET B 1 211 ? -15 22.562 5.871 1 81.75 211 MET B C 1
ATOM 5272 O O . MET B 1 211 ? -15.125 22.469 4.648 1 81.75 211 MET B O 1
ATOM 5276 N N . ASN B 1 212 ? -15.906 22.656 6.699 1 78.75 212 ASN B N 1
ATOM 5277 C CA . ASN B 1 212 ? -17.281 22.547 6.227 1 78.75 212 ASN B CA 1
ATOM 5278 C C . ASN B 1 212 ? -17.625 23.656 5.23 1 78.75 212 ASN B C 1
ATOM 5280 O O . ASN B 1 212 ? -17.234 24.812 5.43 1 78.75 212 ASN B O 1
ATOM 5284 N N . GLY B 1 213 ? -18.266 23.266 4.215 1 79.69 213 GLY B N 1
ATOM 5285 C CA . GLY B 1 213 ? -18.812 24.25 3.285 1 79.69 213 GLY B CA 1
ATOM 5286 C C . GLY B 1 213 ? -17.828 24.656 2.209 1 79.69 213 GLY B C 1
ATOM 5287 O O . GLY B 1 213 ? -18.156 25.469 1.336 1 79.69 213 GLY B O 1
ATOM 5288 N N . VAL B 1 214 ? -16.672 24.219 2.279 1 87.06 214 VAL B N 1
ATOM 5289 C CA . VAL B 1 214 ? -15.688 24.594 1.27 1 87.06 214 VAL B CA 1
ATOM 5290 C C . VAL B 1 214 ? -15.852 23.719 0.029 1 87.06 214 VAL B C 1
ATOM 5292 O O . VAL B 1 214 ? -15.805 24.219 -1.099 1 87.06 214 VAL B O 1
ATOM 5295 N N . GLY B 1 215 ? -16.078 22.375 0.254 1 91.25 215 GLY B N 1
ATOM 5296 C CA . GLY B 1 215 ? -16.203 21.469 -0.868 1 91.25 215 GLY B CA 1
ATOM 5297 C C . GLY B 1 215 ? -14.867 21.016 -1.425 1 91.25 215 GLY B C 1
ATOM 5298 O O . GLY B 1 215 ? -13.914 20.812 -0.671 1 91.25 215 GLY B O 1
ATOM 5299 N N . GLY B 1 216 ? -14.875 20.828 -2.791 1 93 216 GLY B N 1
ATOM 5300 C CA . GLY B 1 216 ? -13.672 20.328 -3.439 1 93 216 GLY B CA 1
ATOM 5301 C C . GLY B 1 216 ? -13.773 18.875 -3.855 1 93 216 GLY B C 1
ATOM 5302 O O . GLY B 1 216 ? -14.867 18.297 -3.859 1 93 216 GLY B O 1
ATOM 5303 N N . PRO B 1 217 ? -12.609 18.344 -4.242 1 96.12 217 PRO B N 1
ATOM 5304 C CA . PRO B 1 217 ? -11.273 18.938 -4.305 1 96.12 217 PRO B CA 1
ATOM 5305 C C . PRO B 1 217 ? -11.148 20 -5.402 1 96.12 217 PRO B C 1
ATOM 5307 O O . PRO B 1 217 ? -11.953 20.016 -6.336 1 96.12 217 PRO B O 1
ATOM 5310 N N . PHE B 1 218 ? -10.125 20.859 -5.254 1 97.31 218 PHE B N 1
ATOM 5311 C CA . PHE B 1 218 ? -9.875 21.938 -6.207 1 97.31 218 PHE B CA 1
ATOM 5312 C C . PHE B 1 218 ? -8.656 21.625 -7.062 1 97.31 218 PHE B C 1
ATOM 5314 O O . PHE B 1 218 ? -7.582 21.312 -6.535 1 97.31 218 PHE B O 1
ATOM 5321 N N . GLY B 1 219 ? -8.758 21.828 -8.336 1 95.12 219 GLY B N 1
ATOM 5322 C CA . GLY B 1 219 ? -7.711 21.469 -9.273 1 95.12 219 GLY B CA 1
ATOM 5323 C C . GLY B 1 219 ? -6.547 22.438 -9.281 1 95.12 219 GLY B C 1
ATOM 5324 O O . GLY B 1 219 ? -5.465 22.125 -9.781 1 95.12 219 GLY B O 1
ATOM 5325 N N . ASN B 1 220 ? -6.766 23.609 -8.719 1 96.06 220 ASN B N 1
ATOM 5326 C CA . ASN B 1 220 ? -5.68 24.578 -8.641 1 96.06 220 ASN B CA 1
ATOM 5327 C C . ASN B 1 220 ? -5.797 25.453 -7.387 1 96.06 220 ASN B C 1
ATOM 5329 O O . ASN B 1 220 ? -6.867 25.531 -6.781 1 96.06 220 ASN B O 1
ATOM 5333 N N . LEU B 1 221 ? -4.711 26.078 -7.051 1 96.75 221 LEU B N 1
ATOM 5334 C CA . LEU B 1 221 ? -4.617 26.844 -5.812 1 96.75 221 LEU B CA 1
ATOM 5335 C C . LEU B 1 221 ? -5.57 28.031 -5.832 1 96.75 221 LEU B C 1
ATOM 5337 O O . LEU B 1 221 ? -6.195 28.359 -4.82 1 96.75 221 LEU B O 1
ATOM 5341 N N . GLY B 1 222 ? -5.676 28.656 -6.977 1 96.44 222 GLY B N 1
ATOM 5342 C CA . GLY B 1 222 ? -6.543 29.812 -7.09 1 96.44 222 GLY B CA 1
ATOM 5343 C C . GLY B 1 222 ? -7.988 29.516 -6.738 1 96.44 222 GLY B C 1
ATOM 5344 O O . GLY B 1 222 ? -8.617 30.266 -5.988 1 96.44 222 GLY B O 1
ATOM 5345 N N . SER B 1 223 ? -8.492 28.469 -7.332 1 96.06 223 SER B N 1
ATOM 5346 C CA . SER B 1 223 ? -9.867 28.078 -7.043 1 96.06 223 SER B CA 1
ATOM 5347 C C . SER B 1 223 ? -10.039 27.703 -5.578 1 96.06 223 SER B C 1
ATOM 5349 O O . SER B 1 223 ? -11.07 28 -4.973 1 96.06 223 SER B O 1
ATOM 5351 N N . TYR B 1 224 ? -9.094 27.078 -5.07 1 96.56 224 TYR B N 1
ATOM 5352 C CA . TYR B 1 224 ? -9.109 26.703 -3.662 1 96.56 224 TYR B CA 1
ATOM 5353 C C . TYR B 1 224 ? -9.156 27.938 -2.764 1 96.56 224 TYR B C 1
ATOM 5355 O O . TYR B 1 224 ? -10.031 28.031 -1.896 1 96.56 224 TYR B O 1
ATOM 5363 N N . LEU B 1 225 ? -8.312 28.891 -2.969 1 96.38 225 LEU B N 1
ATOM 5364 C CA . LEU B 1 225 ? -8.211 30.094 -2.168 1 96.38 225 LEU B CA 1
ATOM 5365 C C . LEU B 1 225 ? -9.477 30.938 -2.303 1 96.38 225 LEU B C 1
ATOM 5367 O O . LEU B 1 225 ? -9.969 31.5 -1.317 1 96.38 225 LEU B O 1
ATOM 5371 N N . THR B 1 226 ? -9.969 30.984 -3.482 1 96.5 226 THR B N 1
ATOM 5372 C CA . THR B 1 226 ? -11.195 31.734 -3.717 1 96.5 226 THR B CA 1
ATOM 5373 C C . THR B 1 226 ? -12.344 31.156 -2.885 1 96.5 226 THR B C 1
ATOM 5375 O O . THR B 1 226 ? -13.094 31.922 -2.26 1 96.5 226 THR B O 1
ATOM 5378 N N . GLU B 1 227 ? -12.414 29.875 -2.883 1 95.62 227 GLU B N 1
ATOM 5379 C CA . GLU B 1 227 ? -13.508 29.234 -2.141 1 95.62 227 GLU B CA 1
ATOM 5380 C C . GLU B 1 227 ? -13.312 29.406 -0.635 1 95.62 227 GLU B C 1
ATOM 5382 O O . GLU B 1 227 ? -14.281 29.469 0.118 1 95.62 227 GLU B O 1
ATOM 5387 N N . LEU B 1 228 ? -12.125 29.406 -0.171 1 93.75 228 LEU B N 1
ATOM 5388 C CA . LEU B 1 228 ? -11.867 29.656 1.243 1 93.75 228 LEU B CA 1
ATOM 5389 C C . LEU B 1 228 ? -12.391 31.016 1.662 1 93.75 228 LEU B C 1
ATOM 5391 O O . LEU B 1 228 ? -13.016 31.156 2.721 1 93.75 228 LEU B O 1
ATOM 5395 N N . LEU B 1 229 ? -12.141 32 0.831 1 95.19 229 LEU B N 1
ATOM 5396 C CA . LEU B 1 229 ? -12.625 33.344 1.116 1 95.19 229 LEU B CA 1
ATOM 5397 C C . LEU B 1 229 ? -14.148 33.375 1.12 1 95.19 229 LEU B C 1
ATOM 5399 O O . LEU B 1 229 ? -14.758 34 2.008 1 95.19 229 LEU B O 1
ATOM 5403 N N . ARG B 1 230 ? -14.727 32.719 0.13 1 94.88 230 ARG B N 1
ATOM 5404 C CA . ARG B 1 230 ? -16.188 32.656 0.058 1 94.88 230 ARG B CA 1
ATOM 5405 C C . ARG B 1 230 ? -16.766 32 1.302 1 94.88 230 ARG B C 1
ATOM 5407 O O . ARG B 1 230 ? -17.766 32.469 1.846 1 94.88 230 ARG B O 1
ATOM 5414 N N . ARG B 1 231 ? -16.188 30.969 1.684 1 91.94 231 ARG B N 1
ATOM 5415 C CA . ARG B 1 231 ? -16.641 30.266 2.883 1 91.94 231 ARG B CA 1
ATOM 5416 C C . ARG B 1 231 ? -16.547 31.156 4.113 1 91.94 231 ARG B C 1
ATOM 5418 O O . ARG B 1 231 ? -17.438 31.156 4.961 1 91.94 231 ARG B O 1
ATOM 5425 N N . ASP B 1 232 ? -15.422 31.875 4.285 1 91.12 232 ASP B N 1
ATOM 5426 C CA . ASP B 1 232 ? -15.25 32.719 5.449 1 91.12 232 ASP B CA 1
ATOM 5427 C C . ASP B 1 232 ? -16.25 33.875 5.43 1 91.12 232 ASP B C 1
ATOM 5429 O O . ASP B 1 232 ? -16.719 34.344 6.484 1 91.12 232 ASP B O 1
ATOM 5433 N N . LEU B 1 233 ? -16.625 34.344 4.258 1 93.5 233 LEU B N 1
ATOM 5434 C CA . LEU B 1 233 ? -17.672 35.375 4.156 1 93.5 233 LEU B CA 1
ATOM 5435 C C . LEU B 1 233 ? -19.016 34.781 4.582 1 93.5 233 LEU B C 1
ATOM 5437 O O . LEU B 1 233 ? -19.781 35.438 5.305 1 93.5 233 LEU B O 1
ATOM 5441 N N . ARG B 1 234 ? -19.297 33.562 4.133 1 91.44 234 ARG B N 1
ATOM 5442 C CA . ARG B 1 234 ? -20.531 32.875 4.539 1 91.44 234 ARG B CA 1
ATOM 5443 C C . ARG B 1 234 ? -20.578 32.688 6.047 1 91.44 234 ARG B C 1
ATOM 5445 O O . ARG B 1 234 ? -21.625 32.844 6.676 1 91.44 234 ARG B O 1
ATOM 5452 N N . ARG B 1 235 ? -19.484 32.344 6.562 1 88.5 235 ARG B N 1
ATOM 5453 C CA . ARG B 1 235 ? -19.391 32.156 8.008 1 88.5 235 ARG B CA 1
ATOM 5454 C C . ARG B 1 235 ? -19.672 33.469 8.742 1 88.5 235 ARG B C 1
ATOM 5456 O O . ARG B 1 235 ? -20.359 33.5 9.766 1 88.5 235 ARG B O 1
ATOM 5463 N N . ALA B 1 236 ? -19.141 34.594 8.266 1 91.81 236 ALA B N 1
ATOM 5464 C CA . ALA B 1 236 ? -19.375 35.906 8.836 1 91.81 236 ALA B CA 1
ATOM 5465 C C . ALA B 1 236 ? -20.844 36.281 8.797 1 91.81 236 ALA B C 1
ATOM 5467 O O . ALA B 1 236 ? -21.359 36.938 9.695 1 91.81 236 ALA B O 1
ATOM 5468 N N . GLU B 1 237 ? -21.516 35.781 7.793 1 93.06 237 GLU B N 1
ATOM 5469 C CA . GLU B 1 237 ? -22.938 36.062 7.641 1 93.06 237 GLU B CA 1
ATOM 5470 C C . GLU B 1 237 ? -23.766 35.375 8.719 1 93.06 237 GLU B C 1
ATOM 5472 O O . GLU B 1 237 ? -24.828 35.844 9.117 1 93.06 237 GLU B O 1
ATOM 5477 N N . LYS B 1 238 ? -23.266 34.281 9.188 1 89.31 238 LYS B N 1
ATOM 5478 C CA . LYS B 1 238 ? -24 33.5 10.188 1 89.31 238 LYS B CA 1
ATOM 5479 C C . LYS B 1 238 ? -23.641 33.969 11.602 1 89.31 238 LYS B C 1
ATOM 5481 O O . LYS B 1 238 ? -24.281 33.531 12.57 1 89.31 238 LYS B O 1
ATOM 5486 N N . ARG B 1 239 ? -22.688 34.812 11.727 1 89.44 239 ARG B N 1
ATOM 5487 C CA . ARG B 1 239 ? -22.281 35.281 13.039 1 89.44 239 ARG B CA 1
ATOM 5488 C C . ARG B 1 239 ? -23.062 36.562 13.422 1 89.44 239 ARG B C 1
ATOM 5490 O O . ARG B 1 239 ? -22.969 37.562 12.734 1 89.44 239 ARG B O 1
ATOM 5497 N N . PRO B 1 240 ? -23.656 36.5 14.516 1 88.25 240 PRO B N 1
ATOM 5498 C CA . PRO B 1 240 ? -24.484 37.656 14.898 1 88.25 240 PRO B CA 1
ATOM 5499 C C . PRO B 1 240 ? -23.641 38.906 15.188 1 88.25 240 PRO B C 1
ATOM 5501 O O . PRO B 1 240 ? -24.094 40.031 14.953 1 88.25 240 PRO B O 1
ATOM 5504 N N . ASP B 1 241 ? -22.406 38.719 15.664 1 87.38 241 ASP B N 1
ATOM 5505 C CA . ASP B 1 241 ? -21.578 39.875 16.047 1 87.38 241 ASP B CA 1
ATOM 5506 C C . ASP B 1 241 ? -21.016 40.562 14.805 1 87.38 241 ASP B C 1
ATOM 5508 O O . ASP B 1 241 ? -20.641 41.75 14.867 1 87.38 241 ASP B O 1
ATOM 5512 N N . ILE B 1 242 ? -21.016 39.844 13.719 1 91.31 242 ILE B N 1
ATOM 5513 C CA . ILE B 1 242 ? -20.453 40.406 12.484 1 91.31 242 ILE B CA 1
ATOM 5514 C C . ILE B 1 242 ? -21.578 40.688 11.5 1 91.31 242 ILE B C 1
ATOM 5516 O O . ILE B 1 242 ? -21.562 41.75 10.836 1 91.31 242 ILE B O 1
ATOM 5520 N N . ASP B 1 243 ? -22.531 39.844 11.445 1 92.81 243 ASP B N 1
ATOM 5521 C CA . ASP B 1 243 ? -23.688 39.906 10.57 1 92.81 243 ASP B CA 1
ATOM 5522 C C . ASP B 1 243 ? -23.266 40.094 9.109 1 92.81 243 ASP B C 1
ATOM 5524 O O . ASP B 1 243 ? -23.781 40.969 8.422 1 92.81 243 ASP B O 1
ATOM 5528 N N . GLY B 1 244 ? -22.219 39.5 8.727 1 94.5 244 GLY B N 1
ATOM 5529 C CA . GLY B 1 244 ? -21.75 39.531 7.352 1 94.5 244 GLY B CA 1
ATOM 5530 C C . GLY B 1 244 ? -21.266 40.875 6.918 1 94.5 244 GLY B C 1
ATOM 5531 O O . GLY B 1 244 ? -21.375 41.25 5.742 1 94.5 244 GLY B O 1
ATOM 5532 N N . TRP B 1 245 ? -20.938 41.688 7.852 1 95.69 245 TRP B N 1
ATOM 5533 C CA . TRP B 1 245 ? -20.406 43.031 7.645 1 95.69 245 TRP B CA 1
ATOM 5534 C C . TRP B 1 245 ? -21.5 43.969 7.094 1 95.69 245 TRP B C 1
ATOM 5536 O O . TRP B 1 245 ? -21.188 44.969 6.441 1 95.69 245 TRP B O 1
ATOM 5546 N N . ARG B 1 246 ? -22.688 43.688 7.266 1 93.56 246 ARG B N 1
ATOM 5547 C CA . ARG B 1 246 ? -23.797 44.469 6.727 1 93.56 246 ARG B CA 1
ATOM 5548 C C . ARG B 1 246 ? -23.969 45.781 7.473 1 93.56 246 ARG B C 1
ATOM 5550 O O . ARG B 1 246 ? -24.562 46.75 6.949 1 93.56 246 ARG B O 1
ATOM 5557 N N . ARG B 1 247 ? -23.453 45.875 8.727 1 93.81 247 ARG B N 1
ATOM 5558 C CA . ARG B 1 247 ? -23.5 47.125 9.484 1 93.81 247 ARG B CA 1
ATOM 5559 C C . ARG B 1 247 ? -22.562 48.156 8.891 1 93.81 247 ARG B C 1
ATOM 5561 O O . ARG B 1 247 ? -22.656 49.344 9.227 1 93.81 247 ARG B O 1
ATOM 5568 N N . SER B 1 248 ? -21.672 47.719 8.039 1 94.69 248 SER B N 1
ATOM 5569 C CA . SER B 1 248 ? -20.828 48.594 7.234 1 94.69 248 SER B CA 1
ATOM 5570 C C . SER B 1 248 ? -21.094 48.406 5.746 1 94.69 248 SER B C 1
ATOM 5572 O O . SER B 1 248 ? -20.328 47.719 5.051 1 94.69 248 SER B O 1
ATOM 5574 N N . PRO B 1 249 ? -22.062 49.094 5.223 1 95 249 PRO B N 1
ATOM 5575 C CA . PRO B 1 249 ? -22.547 48.844 3.863 1 95 249 PRO B CA 1
ATOM 5576 C C . PRO B 1 249 ? -21.453 49 2.811 1 95 249 PRO B C 1
ATOM 5578 O O . PRO B 1 249 ? -21.406 48.219 1.849 1 95 249 PRO B O 1
ATOM 5581 N N . GLU B 1 250 ? -20.625 50 2.975 1 95.69 250 GLU B N 1
ATOM 5582 C CA . GLU B 1 250 ? -19.547 50.219 2.006 1 95.69 250 GLU B CA 1
ATOM 5583 C C . GLU B 1 250 ? -18.562 49.031 2.021 1 95.69 250 GLU B C 1
ATOM 5585 O O . GLU B 1 250 ? -18.156 48.531 0.966 1 95.69 250 GLU B O 1
ATOM 5590 N N . LEU B 1 251 ? -18.219 48.594 3.225 1 96.38 251 LEU B N 1
ATOM 5591 C CA . LEU B 1 251 ? -17.328 47.469 3.365 1 96.38 251 LEU B CA 1
ATOM 5592 C C . LEU B 1 251 ? -17.922 46.219 2.732 1 96.38 251 LEU B C 1
ATOM 5594 O O . LEU B 1 251 ? -17.234 45.469 2.016 1 96.38 251 LEU B O 1
ATOM 5598 N N . ARG B 1 252 ? -19.203 45.938 2.965 1 96.06 252 ARG B N 1
ATOM 5599 C CA . ARG B 1 252 ? -19.875 44.781 2.432 1 96.06 252 ARG B CA 1
ATOM 5600 C C . ARG B 1 252 ? -19.906 44.781 0.906 1 96.06 252 ARG B C 1
ATOM 5602 O O . ARG B 1 252 ? -19.656 43.781 0.261 1 96.06 252 ARG B O 1
ATOM 5609 N N . ARG B 1 253 ? -20.203 45.938 0.389 1 95.56 253 ARG B N 1
ATOM 5610 C CA . ARG B 1 253 ? -20.234 46.094 -1.062 1 95.56 253 ARG B CA 1
ATOM 5611 C C . ARG B 1 253 ? -18.859 45.781 -1.669 1 95.56 253 ARG B C 1
ATOM 5613 O O . ARG B 1 253 ? -18.766 45.062 -2.66 1 95.56 253 ARG B O 1
ATOM 5620 N N . LYS B 1 254 ? -17.828 46.344 -1.112 1 95.69 254 LYS B N 1
ATOM 5621 C CA . LYS B 1 254 ? -16.469 46.125 -1.604 1 95.69 254 LYS B CA 1
ATOM 5622 C C . LYS B 1 254 ? -16.047 44.656 -1.48 1 95.69 254 LYS B C 1
ATOM 5624 O O . LYS B 1 254 ? -15.359 44.125 -2.352 1 95.69 254 LYS B O 1
ATOM 5629 N N . LEU B 1 255 ? -16.453 44.094 -0.372 1 95.5 255 LEU B N 1
ATOM 5630 C CA . LEU B 1 255 ? -16.141 42.688 -0.162 1 95.5 255 LEU B CA 1
ATOM 5631 C C . LEU B 1 255 ? -16.844 41.812 -1.208 1 95.5 255 LEU B C 1
ATOM 5633 O O . LEU B 1 255 ? -16.25 40.875 -1.737 1 95.5 255 LEU B O 1
ATOM 5637 N N . GLU B 1 256 ? -18.062 42.062 -1.47 1 94.56 256 GLU B N 1
ATOM 5638 C CA . GLU B 1 256 ? -18.812 41.344 -2.479 1 94.56 256 GLU B CA 1
ATOM 5639 C C . GLU B 1 256 ? -18.188 41.469 -3.859 1 94.56 256 GLU B C 1
ATOM 5641 O O . GLU B 1 256 ? -18.047 40.5 -4.594 1 94.56 256 GLU B O 1
ATOM 5646 N N . GLU B 1 257 ? -17.797 42.719 -4.184 1 95.25 257 GLU B N 1
ATOM 5647 C CA . GLU B 1 257 ? -17.125 42.969 -5.453 1 95.25 257 GLU B CA 1
ATOM 5648 C C . GLU B 1 257 ? -15.797 42.219 -5.531 1 95.25 257 GLU B C 1
ATOM 5650 O O . GLU B 1 257 ? -15.43 41.688 -6.582 1 95.25 257 GLU B O 1
ATOM 5655 N N . PHE B 1 258 ? -15.109 42.25 -4.457 1 96.31 258 PHE B N 1
ATOM 5656 C CA . PHE B 1 258 ? -13.812 41.594 -4.398 1 96.31 258 PHE B CA 1
ATOM 5657 C C . PHE B 1 258 ? -13.969 40.094 -4.598 1 96.31 258 PHE B C 1
ATOM 5659 O O . PHE B 1 258 ? -13.258 39.5 -5.41 1 96.31 258 PHE B O 1
ATOM 5666 N N . VAL B 1 259 ? -14.922 39.438 -3.939 1 94.38 259 VAL B N 1
ATOM 5667 C CA . VAL B 1 259 ? -15.125 38 -3.967 1 94.38 259 VAL B CA 1
ATOM 5668 C C . VAL B 1 259 ? -15.648 37.594 -5.34 1 94.38 259 VAL B C 1
ATOM 5670 O O . VAL B 1 259 ? -15.281 36.531 -5.848 1 94.38 259 VAL B O 1
ATOM 5673 N N . GLU B 1 260 ? -16.406 38.344 -5.977 1 91.56 260 GLU B N 1
ATOM 5674 C CA . GLU B 1 260 ? -17.062 38 -7.234 1 91.56 260 GLU B CA 1
ATOM 5675 C C . GLU B 1 260 ? -16.141 38.25 -8.43 1 91.56 260 GLU B C 1
ATOM 5677 O O . GLU B 1 260 ? -16.172 37.531 -9.414 1 91.56 260 GLU B O 1
ATOM 5682 N N . LYS B 1 261 ? -15.273 39.312 -8.25 1 90.44 261 LYS B N 1
ATOM 5683 C CA . LYS B 1 261 ? -14.578 39.75 -9.461 1 90.44 261 LYS B CA 1
ATOM 5684 C C . LYS B 1 261 ? -13.062 39.781 -9.234 1 90.44 261 LYS B C 1
ATOM 5686 O O . LYS B 1 261 ? -12.297 39.281 -10.039 1 90.44 261 LYS B O 1
ATOM 5691 N N . SER B 1 262 ? -12.641 40.344 -8.141 1 90.5 262 SER B N 1
ATOM 5692 C CA . SER B 1 262 ? -11.266 40.812 -8 1 90.5 262 SER B CA 1
ATOM 5693 C C . SER B 1 262 ? -10.383 39.719 -7.418 1 90.5 262 SER B C 1
ATOM 5695 O O . SER B 1 262 ? -9.164 39.719 -7.605 1 90.5 262 SER B O 1
ATOM 5697 N N . VAL B 1 263 ? -11.008 38.75 -6.766 1 94.25 263 VAL B N 1
ATOM 5698 C CA . VAL B 1 263 ? -10.242 37.75 -6.047 1 94.25 263 VAL B CA 1
ATOM 5699 C C . VAL B 1 263 ? -9.414 36.938 -7.031 1 94.25 263 VAL B C 1
ATOM 5701 O O . VAL B 1 263 ? -8.289 36.531 -6.73 1 94.25 263 VAL B O 1
ATOM 5704 N N . THR B 1 264 ? -9.906 36.688 -8.203 1 93.62 264 THR B N 1
ATOM 5705 C CA . THR B 1 264 ? -9.227 35.875 -9.211 1 93.62 264 THR B CA 1
ATOM 5706 C C . THR B 1 264 ? -7.887 36.531 -9.586 1 93.62 264 THR B C 1
ATOM 5708 O O . THR B 1 264 ? -6.91 35.812 -9.836 1 93.62 264 THR B O 1
ATOM 5711 N N . ASP B 1 265 ? -7.879 37.844 -9.617 1 94.62 265 ASP B N 1
ATOM 5712 C CA . ASP B 1 265 ? -6.648 38.531 -9.961 1 94.62 265 ASP B CA 1
ATOM 5713 C C . ASP B 1 265 ? -5.609 38.406 -8.852 1 94.62 265 ASP B C 1
ATOM 5715 O O . ASP B 1 265 ? -4.422 38.219 -9.125 1 94.62 265 ASP B O 1
ATOM 5719 N N . VAL B 1 266 ? -6.016 38.5 -7.672 1 95.19 266 VAL B N 1
ATOM 5720 C CA . VAL B 1 266 ? -5.113 38.438 -6.523 1 95.19 266 VAL B CA 1
ATOM 5721 C C . VAL B 1 266 ? -4.527 37.062 -6.391 1 95.19 266 VAL B C 1
ATOM 5723 O O . VAL B 1 266 ? -3.316 36.875 -6.207 1 95.19 266 VAL B O 1
ATOM 5726 N N . VAL B 1 267 ? -5.371 36.031 -6.531 1 95.94 267 VAL B N 1
ATOM 5727 C CA . VAL B 1 267 ? -4.902 34.656 -6.324 1 95.94 267 VAL B CA 1
ATOM 5728 C C . VAL B 1 267 ? -4.043 34.219 -7.508 1 95.94 267 VAL B C 1
ATOM 5730 O O . VAL B 1 267 ? -3.162 33.375 -7.363 1 95.94 267 VAL B O 1
ATOM 5733 N N . ALA B 1 268 ? -4.273 34.781 -8.68 1 94.56 268 ALA B N 1
ATOM 5734 C CA . ALA B 1 268 ? -3.467 34.469 -9.859 1 94.56 268 ALA B CA 1
ATOM 5735 C C . ALA B 1 268 ? -2.018 34.906 -9.664 1 94.56 268 ALA B C 1
ATOM 5737 O O . ALA B 1 268 ? -1.112 34.375 -10.32 1 94.56 268 ALA B O 1
ATOM 5738 N N . GLU B 1 269 ? -1.806 35.875 -8.742 1 94.69 269 GLU B N 1
ATOM 5739 C CA . GLU B 1 269 ? -0.458 36.375 -8.477 1 94.69 269 GLU B CA 1
ATOM 5740 C C . GLU B 1 269 ? 0.298 35.406 -7.547 1 94.69 269 GLU B C 1
ATOM 5742 O O . GLU B 1 269 ? 1.521 35.5 -7.426 1 94.69 269 GLU B O 1
ATOM 5747 N N . ILE B 1 270 ? -0.378 34.531 -6.922 1 95.56 270 ILE B N 1
ATOM 5748 C CA . ILE B 1 270 ? 0.236 33.531 -6.059 1 95.56 270 ILE B CA 1
ATOM 5749 C C . ILE B 1 270 ? 0.616 32.312 -6.887 1 95.56 270 ILE B C 1
ATOM 5751 O O . ILE B 1 270 ? -0.248 31.656 -7.484 1 95.56 270 ILE B O 1
ATOM 5755 N N . PRO B 1 271 ? 1.897 31.969 -6.957 1 96.56 271 PRO B N 1
ATOM 5756 C CA . PRO B 1 271 ? 2.346 30.844 -7.789 1 96.56 271 PRO B CA 1
ATOM 5757 C C . PRO B 1 271 ? 1.695 29.516 -7.395 1 96.56 271 PRO B C 1
ATOM 5759 O O . PRO B 1 271 ? 1.507 29.25 -6.203 1 96.56 271 PRO B O 1
ATOM 5762 N N . GLU B 1 272 ? 1.354 28.75 -8.398 1 95.19 272 GLU B N 1
ATOM 5763 C CA . GLU B 1 272 ? 0.812 27.406 -8.18 1 95.19 272 GLU B CA 1
ATOM 5764 C C . GLU B 1 272 ? 1.839 26.5 -7.504 1 95.19 272 GLU B C 1
ATOM 5766 O O . GLU B 1 272 ? 3.045 26.734 -7.613 1 95.19 272 GLU B O 1
ATOM 5771 N N . TYR B 1 273 ? 1.348 25.625 -6.688 1 93.75 273 TYR B N 1
ATOM 5772 C CA . TYR B 1 273 ? 2.133 24.547 -6.082 1 93.75 273 TYR B CA 1
ATOM 5773 C C . TYR B 1 273 ? 1.377 23.234 -6.125 1 93.75 273 TYR B C 1
ATOM 5775 O O . TYR B 1 273 ? 0.144 23.219 -6.105 1 93.75 273 TYR B O 1
ATOM 5783 N N . ARG B 1 274 ? 2.061 22.156 -6.227 1 93.69 274 ARG B N 1
ATOM 5784 C CA . ARG B 1 274 ? 1.405 20.859 -6.16 1 93.69 274 ARG B CA 1
ATOM 5785 C C . ARG B 1 274 ? 0.73 20.656 -4.805 1 93.69 274 ARG B C 1
ATOM 5787 O O . ARG B 1 274 ? 1.294 21 -3.766 1 93.69 274 ARG B O 1
ATOM 5794 N N . PRO B 1 275 ? -0.538 20.172 -4.836 1 96.56 275 PRO B N 1
ATOM 5795 C CA . PRO B 1 275 ? -1.108 19.797 -3.543 1 96.56 275 PRO B CA 1
ATOM 5796 C C . PRO B 1 275 ? -0.178 18.891 -2.729 1 96.56 275 PRO B C 1
ATOM 5798 O O . PRO B 1 275 ? 0.331 17.906 -3.246 1 96.56 275 PRO B O 1
ATOM 5801 N N . THR B 1 276 ? 0.046 19.312 -1.556 1 96.75 276 THR B N 1
ATOM 5802 C CA . THR B 1 276 ? 1.062 18.688 -0.708 1 96.75 276 THR B CA 1
ATOM 5803 C C . THR B 1 276 ? 0.431 18.109 0.553 1 96.75 276 THR B C 1
ATOM 5805 O O . THR B 1 276 ? -0.473 18.703 1.137 1 96.75 276 THR B O 1
ATOM 5808 N N . PHE B 1 277 ? 0.945 16.906 0.897 1 97.5 277 PHE B N 1
ATOM 5809 C CA . PHE B 1 277 ? 0.52 16.312 2.16 1 97.5 277 PHE B CA 1
ATOM 5810 C C . PHE B 1 277 ? 0.917 17.203 3.334 1 97.5 277 PHE B C 1
ATOM 5812 O O . PHE B 1 277 ? 2.102 17.453 3.551 1 97.5 277 PHE B O 1
ATOM 5819 N N . THR B 1 278 ? -0.059 17.703 4.109 1 97.75 278 THR B N 1
ATOM 5820 C CA . THR B 1 278 ? 0.174 18.453 5.328 1 97.75 278 THR B CA 1
ATOM 5821 C C . THR B 1 278 ? -0.51 17.797 6.52 1 97.75 278 THR B C 1
ATOM 5823 O O . THR B 1 278 ? -1.66 17.359 6.422 1 97.75 278 THR B O 1
ATOM 5826 N N . LEU B 1 279 ? 0.25 17.641 7.598 1 97.25 279 LEU B N 1
ATOM 5827 C CA . LEU B 1 279 ? -0.318 17.094 8.828 1 97.25 279 LEU B CA 1
ATOM 5828 C C . LEU B 1 279 ? -1.179 18.141 9.531 1 97.25 279 LEU B C 1
ATOM 5830 O O . LEU B 1 279 ? -2.164 17.797 10.188 1 97.25 279 LEU B O 1
ATOM 5834 N N . ASN B 1 280 ? -0.792 19.422 9.391 1 94.5 280 ASN B N 1
ATOM 5835 C CA . ASN B 1 280 ? -1.454 20.578 9.969 1 94.5 280 ASN B CA 1
ATOM 5836 C C . ASN B 1 280 ? -1.563 20.469 11.484 1 94.5 280 ASN B C 1
ATOM 5838 O O . ASN B 1 280 ? -2.559 20.891 12.07 1 94.5 280 ASN B O 1
ATOM 5842 N N . ARG B 1 281 ? -0.589 19.797 12.078 1 92.56 281 ARG B N 1
ATOM 5843 C CA . ARG B 1 281 ? -0.523 19.656 13.531 1 92.56 281 ARG B CA 1
ATOM 5844 C C . ARG B 1 281 ? 0.835 19.125 13.969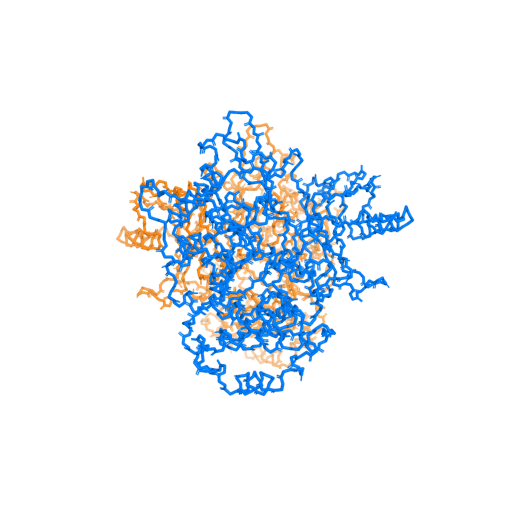 1 92.56 281 ARG B C 1
ATOM 5846 O O . ARG B 1 281 ? 0.912 18.219 14.797 1 92.56 281 ARG B O 1
ATOM 5853 N N . ILE B 1 282 ? 1.831 19.578 13.227 1 95.75 282 ILE B N 1
ATOM 5854 C CA . ILE B 1 282 ? 3.172 19.281 13.727 1 95.75 282 ILE B CA 1
ATOM 5855 C C . ILE B 1 282 ? 3.443 20.094 14.984 1 95.75 282 ILE B C 1
ATOM 5857 O O . ILE B 1 282 ? 3.904 21.234 14.898 1 95.75 282 ILE B O 1
ATOM 5861 N N . GLU B 1 283 ? 3.119 19.531 16.109 1 92.62 283 GLU B N 1
ATOM 5862 C CA . GLU B 1 283 ? 3.207 20.141 17.438 1 92.62 283 GLU B CA 1
ATOM 5863 C C . GLU B 1 283 ? 3.855 19.188 18.438 1 92.62 283 GLU B C 1
ATOM 5865 O O . GLU B 1 283 ? 3.697 17.969 18.328 1 92.62 283 GLU B O 1
ATOM 5870 N N . LEU B 1 284 ? 4.539 19.719 19.375 1 92.62 284 LEU B N 1
ATOM 5871 C CA . LEU B 1 284 ? 5.172 18.891 20.391 1 92.62 284 LEU B CA 1
ATOM 5872 C C . LEU B 1 284 ? 4.141 18 21.094 1 92.62 284 LEU B C 1
ATOM 5874 O O . LEU B 1 284 ? 4.434 16.859 21.422 1 92.62 284 LEU B O 1
ATOM 5878 N N . GLY B 1 285 ? 2.977 18.547 21.25 1 91.31 285 GLY B N 1
ATOM 5879 C CA . GLY B 1 285 ? 1.933 17.812 21.938 1 91.31 285 GLY B CA 1
ATOM 5880 C C . GLY B 1 285 ? 1.306 16.719 21.094 1 91.31 285 GLY B C 1
ATOM 5881 O O . GLY B 1 285 ? 0.582 15.867 21.594 1 91.31 285 GLY B O 1
ATOM 5882 N N . ASN B 1 286 ? 1.638 16.656 19.828 1 94.25 286 ASN B N 1
ATOM 5883 C CA . ASN B 1 286 ? 1.05 15.672 18.938 1 94.25 286 ASN B CA 1
ATOM 5884 C C . ASN B 1 286 ? 1.972 14.477 18.75 1 94.25 286 ASN B C 1
ATOM 5886 O O . ASN B 1 286 ? 1.659 13.562 17.984 1 94.25 286 ASN B O 1
ATOM 5890 N N . PHE B 1 287 ? 3.129 14.492 19.391 1 96.06 287 PHE B N 1
ATOM 5891 C CA . PHE B 1 287 ? 4.098 13.406 19.266 1 96.06 287 PHE B CA 1
ATOM 5892 C C . PHE B 1 287 ? 4.305 12.711 20.609 1 96.06 287 PHE B C 1
ATOM 5894 O O . PHE B 1 287 ? 4.355 13.367 21.656 1 96.06 287 PHE B O 1
ATOM 5901 N N . LEU B 1 288 ? 4.395 11.398 20.562 1 96.31 288 LEU B N 1
ATOM 5902 C CA . LEU B 1 288 ? 4.977 10.672 21.688 1 96.31 288 LEU B CA 1
ATOM 5903 C C . LEU B 1 288 ? 6.469 10.445 21.469 1 96.31 288 LEU B C 1
ATOM 5905 O O . LEU B 1 288 ? 6.934 10.383 20.328 1 96.31 288 LEU B O 1
ATOM 5909 N N . VAL B 1 289 ? 7.18 10.375 22.562 1 96.81 289 VAL B N 1
ATOM 5910 C CA . VAL B 1 289 ? 8.625 10.18 22.484 1 96.81 289 VAL B CA 1
ATOM 5911 C C . VAL B 1 289 ? 9.023 9.008 23.391 1 96.81 289 VAL B C 1
ATOM 5913 O O . VAL B 1 289 ? 8.477 8.828 24.469 1 96.81 289 VAL B O 1
ATOM 5916 N N . SER B 1 290 ? 9.789 8.133 22.812 1 94.44 290 SER B N 1
ATOM 5917 C CA . SER B 1 290 ? 10.445 7.086 23.594 1 94.44 290 SER B CA 1
ATOM 5918 C C . SER B 1 290 ? 11.766 7.574 24.188 1 94.44 290 SER B C 1
ATOM 5920 O O . SER B 1 290 ? 12.664 7.992 23.453 1 94.44 290 SER B O 1
ATOM 5922 N N . GLU B 1 291 ? 11.781 7.621 25.484 1 89.19 291 GLU B N 1
ATOM 5923 C CA . GLU B 1 291 ? 12.992 8.055 26.188 1 89.19 291 GLU B CA 1
ATOM 5924 C C . GLU B 1 291 ? 13.594 6.918 27.016 1 89.19 291 GLU B C 1
ATOM 5926 O O . GLU B 1 291 ? 12.914 6.348 27.859 1 89.19 291 GLU B O 1
ATOM 5931 N N . ARG B 1 292 ? 14.617 6.379 26.5 1 85.12 292 ARG B N 1
ATOM 5932 C CA . ARG B 1 292 ? 15.375 5.387 27.266 1 85.12 292 ARG B CA 1
ATOM 5933 C C . ARG B 1 292 ? 16.703 5.961 27.75 1 85.12 292 ARG B C 1
ATOM 5935 O O . ARG B 1 292 ? 17.266 6.844 27.109 1 85.12 292 ARG B O 1
ATOM 5942 N N . PRO B 1 293 ? 17.094 5.32 28.906 1 83.94 293 PRO B N 1
ATOM 5943 C CA . PRO B 1 293 ? 18.375 5.836 29.422 1 83.94 293 PRO B CA 1
ATOM 5944 C C . PRO B 1 293 ? 19.516 5.652 28.422 1 83.94 293 PRO B C 1
ATOM 5946 O O . PRO B 1 293 ? 19.609 4.613 27.766 1 83.94 293 PRO B O 1
ATOM 5949 N N . ASP B 1 294 ? 20.328 6.594 28.188 1 85.06 294 ASP B N 1
ATOM 5950 C CA . ASP B 1 294 ? 21.578 6.594 27.422 1 85.06 294 ASP B CA 1
ATOM 5951 C C . ASP B 1 294 ? 21.297 6.461 25.938 1 85.06 294 ASP B C 1
ATOM 5953 O O . ASP B 1 294 ? 22.156 6.051 25.156 1 85.06 294 ASP B O 1
ATOM 5957 N N . GLN B 1 295 ? 20 6.598 25.609 1 89.38 295 GLN B N 1
ATOM 5958 C CA . GLN B 1 295 ? 19.672 6.555 24.188 1 89.38 295 GLN B CA 1
ATOM 5959 C C . GLN B 1 295 ? 19.094 7.887 23.719 1 89.38 295 GLN B C 1
ATOM 5961 O O . GLN B 1 295 ? 18.562 8.656 24.516 1 89.38 295 GLN B O 1
ATOM 5966 N N . THR B 1 296 ? 19.328 8.164 22.484 1 92.94 296 THR B N 1
ATOM 5967 C CA . THR B 1 296 ? 18.719 9.336 21.859 1 92.94 296 THR B CA 1
ATOM 5968 C C . THR B 1 296 ? 17.203 9.195 21.812 1 92.94 296 THR B C 1
ATOM 5970 O O . THR B 1 296 ? 16.672 8.133 21.453 1 92.94 296 THR B O 1
ATOM 5973 N N . PRO B 1 297 ? 16.469 10.273 22.328 1 95.88 297 PRO B N 1
ATOM 5974 C CA . PRO B 1 297 ? 15.008 10.195 22.234 1 95.88 297 PRO B CA 1
ATOM 5975 C C . PRO B 1 297 ? 14.516 10.055 20.781 1 95.88 297 PRO B C 1
ATOM 5977 O O . PRO B 1 297 ? 15.086 10.656 19.875 1 95.88 297 PRO B O 1
ATOM 5980 N N . ILE B 1 298 ? 13.492 9.273 20.641 1 96.38 298 ILE B N 1
ATOM 5981 C CA . ILE B 1 298 ? 12.961 9.016 19.312 1 96.38 298 ILE B CA 1
ATOM 5982 C C . ILE B 1 298 ? 11.453 9.273 19.297 1 96.38 298 ILE B C 1
ATOM 5984 O O . ILE B 1 298 ? 10.742 8.852 20.219 1 96.38 298 ILE B O 1
ATOM 5988 N N . ILE B 1 299 ? 10.992 10.055 18.312 1 97.44 299 ILE B N 1
ATOM 5989 C CA . ILE B 1 299 ? 9.555 10.18 18.109 1 97.44 299 ILE B CA 1
ATOM 5990 C C . ILE B 1 299 ? 8.953 8.812 17.797 1 97.44 299 ILE B C 1
ATOM 5992 O O . ILE B 1 299 ? 9.352 8.156 16.828 1 97.44 299 ILE B O 1
ATOM 5996 N N . SER B 1 300 ? 7.98 8.375 18.594 1 97.19 300 SER B N 1
ATOM 5997 C CA . SER B 1 300 ? 7.555 6.98 18.531 1 97.19 300 SER B CA 1
ATOM 5998 C C . SER B 1 300 ? 6.129 6.863 18 1 97.19 300 SER B C 1
ATOM 6000 O O . SER B 1 300 ? 5.699 5.781 17.594 1 97.19 300 SER B O 1
ATOM 6002 N N . TYR B 1 301 ? 5.395 7.984 18.047 1 97.06 301 TYR B N 1
ATOM 6003 C CA . TYR B 1 301 ? 3.979 7.918 17.703 1 97.06 301 TYR B CA 1
ATOM 6004 C C . TYR B 1 301 ? 3.422 9.305 17.406 1 97.06 301 TYR B C 1
ATOM 6006 O O . TYR B 1 301 ? 3.791 10.281 18.062 1 97.06 301 TYR B O 1
ATOM 6014 N N . ILE B 1 302 ? 2.582 9.461 16.391 1 97 302 ILE B N 1
ATOM 6015 C CA . ILE B 1 302 ? 1.823 10.672 16.125 1 97 302 ILE B CA 1
ATOM 6016 C C . ILE B 1 302 ? 0.375 10.484 16.578 1 97 302 ILE B C 1
ATOM 6018 O O . ILE B 1 302 ? -0.311 9.57 16.109 1 97 302 ILE B O 1
ATOM 6022 N N . LEU B 1 303 ? -0.14 11.375 17.359 1 94.19 303 LEU B N 1
ATOM 6023 C CA . LEU B 1 303 ? -1.384 11.188 18.094 1 94.19 303 LEU B CA 1
ATOM 6024 C C . LEU B 1 303 ? -2.586 11.602 17.25 1 94.19 303 LEU B C 1
ATOM 6026 O O . LEU B 1 303 ? -3.609 10.914 17.25 1 94.19 303 LEU B O 1
ATOM 6030 N N . ASN B 1 304 ? -2.48 12.711 16.609 1 92 304 ASN B N 1
ATOM 6031 C CA . ASN B 1 304 ? -3.656 13.32 15.992 1 92 304 ASN B CA 1
ATOM 6032 C C . ASN B 1 304 ? -3.479 13.484 14.484 1 92 304 ASN B C 1
ATOM 6034 O O . ASN B 1 304 ? -2.605 14.227 14.031 1 92 304 ASN B O 1
ATOM 6038 N N . TRP B 1 305 ? -4.352 12.875 13.734 1 94.31 305 TRP B N 1
ATOM 6039 C CA . TRP B 1 305 ? -4.324 12.914 12.273 1 94.31 305 TRP B CA 1
ATOM 6040 C C . TRP B 1 305 ? -5.566 13.609 11.727 1 94.31 305 TRP B C 1
ATOM 6042 O O . TRP B 1 305 ? -5.816 13.586 10.523 1 94.31 305 TRP B O 1
ATOM 6052 N N . ASN B 1 306 ? -6.328 14.289 12.562 1 89.81 306 ASN B N 1
ATOM 6053 C CA . ASN B 1 306 ? -7.641 14.828 12.211 1 89.81 306 ASN B CA 1
ATOM 6054 C C . ASN B 1 306 ? -7.535 15.93 11.164 1 89.81 306 ASN B C 1
ATOM 6056 O O . ASN B 1 306 ? -8.492 16.188 10.438 1 89.81 306 ASN B O 1
ATOM 6060 N N . TYR B 1 307 ? -6.426 16.516 11.047 1 91.12 307 TYR B N 1
ATOM 6061 C CA . TYR B 1 307 ? -6.355 17.734 10.234 1 91.12 307 TYR B CA 1
ATOM 6062 C C . TYR B 1 307 ? -5.484 17.516 9 1 91.12 307 TYR B C 1
ATOM 6064 O O . TYR B 1 307 ? -5.242 18.438 8.234 1 91.12 307 TYR B O 1
ATOM 6072 N N . ALA B 1 308 ? -4.984 16.297 8.875 1 96.25 308 ALA B N 1
ATOM 6073 C CA . ALA B 1 308 ? -4.172 16 7.695 1 96.25 308 ALA B CA 1
ATOM 6074 C C . ALA B 1 308 ? -4.945 16.281 6.41 1 96.25 308 ALA B C 1
ATOM 6076 O O . ALA B 1 308 ? -6.129 15.961 6.305 1 96.25 308 ALA B O 1
ATOM 6077 N N . SER B 1 309 ? -4.312 16.953 5.465 1 96.62 309 SER B N 1
ATOM 6078 C CA . SER B 1 309 ? -4.973 17.375 4.238 1 96.62 309 SER B CA 1
ATOM 6079 C C . SER B 1 309 ? -3.969 17.562 3.104 1 96.62 309 SER B C 1
ATOM 6081 O O . SER B 1 309 ? -2.775 17.312 3.277 1 96.62 309 SER B O 1
ATOM 6083 N N . LEU B 1 310 ? -4.551 17.828 1.953 1 97.94 310 LEU B N 1
ATOM 6084 C CA . LEU B 1 310 ? -3.779 18.219 0.783 1 97.94 310 LEU B CA 1
ATOM 6085 C C . LEU B 1 310 ? -3.877 19.734 0.553 1 97.94 310 LEU B C 1
ATOM 6087 O O . LEU B 1 310 ? -4.91 20.219 0.099 1 97.94 310 LEU B O 1
ATOM 6091 N N . GLY B 1 311 ? -2.818 20.406 0.881 1 97 311 GLY B N 1
ATOM 6092 C CA . GLY B 1 311 ? -2.809 21.859 0.792 1 97 311 GLY B CA 1
ATOM 6093 C C . GLY B 1 311 ? -1.506 22.406 0.248 1 97 311 GLY B C 1
ATOM 6094 O O . GLY B 1 311 ? -0.681 21.672 -0.284 1 97 311 GLY B O 1
ATOM 6095 N N . HIS B 1 312 ? -1.418 23.719 0.215 1 96.88 312 HIS B N 1
ATOM 6096 C CA . HIS B 1 312 ? -0.14 24.375 -0.055 1 96.88 312 HIS B CA 1
ATOM 6097 C C . HIS B 1 312 ? 0.865 24.094 1.058 1 96.88 312 HIS B C 1
ATOM 6099 O O . HIS B 1 312 ? 0.5 24.062 2.234 1 96.88 312 HIS B O 1
ATOM 6105 N N . PRO B 1 313 ? 2.148 23.891 0.762 1 96.62 313 PRO B N 1
ATOM 6106 C CA . PRO B 1 313 ? 3.123 23.578 1.81 1 96.62 313 PRO B CA 1
ATOM 6107 C C . PRO B 1 313 ? 3.146 24.625 2.922 1 96.62 313 PRO B C 1
ATOM 6109 O O . PRO B 1 313 ? 3.428 24.297 4.078 1 96.62 313 PRO B O 1
ATOM 6112 N N . LEU B 1 314 ? 2.775 25.844 2.639 1 95.56 314 LEU B N 1
ATOM 6113 C CA . LEU B 1 314 ? 2.797 26.922 3.621 1 95.56 314 LEU B CA 1
ATOM 6114 C C . LEU B 1 314 ? 1.744 26.688 4.703 1 95.56 314 LEU B C 1
ATOM 6116 O O . LEU B 1 314 ? 1.868 27.203 5.812 1 95.56 314 LEU B O 1
ATOM 6120 N N . GLU B 1 315 ? 0.701 25.953 4.383 1 94.56 315 GLU B N 1
ATOM 6121 C CA . GLU B 1 315 ? -0.354 25.688 5.355 1 94.56 315 GLU B CA 1
ATOM 6122 C C . GLU B 1 315 ? 0.191 24.938 6.57 1 94.56 315 GLU B C 1
ATOM 6124 O O . GLU B 1 315 ? -0.272 25.156 7.695 1 94.56 315 GLU B O 1
ATOM 6129 N N . GLU B 1 316 ? 1.169 24.078 6.363 1 95.94 316 GLU B N 1
ATOM 6130 C CA . GLU B 1 316 ? 1.786 23.391 7.492 1 95.94 316 GLU B CA 1
ATOM 6131 C C . GLU B 1 316 ? 2.434 24.375 8.461 1 95.94 316 GLU B C 1
ATOM 6133 O O . GLU B 1 316 ? 2.383 24.188 9.672 1 95.94 316 GLU B O 1
ATOM 6138 N N . PHE B 1 317 ? 3.004 25.453 7.945 1 93.69 317 PHE B N 1
ATOM 6139 C CA . PHE B 1 317 ? 3.678 26.453 8.781 1 93.69 317 PHE B CA 1
ATOM 6140 C C . PHE B 1 317 ? 2.666 27.359 9.461 1 93.69 317 PHE B C 1
ATOM 6142 O O . PHE B 1 317 ? 2.953 27.953 10.508 1 93.69 317 PHE B O 1
ATOM 6149 N N . ILE B 1 318 ? 1.499 27.453 8.875 1 89.25 318 ILE B N 1
ATOM 6150 C CA . ILE B 1 318 ? 0.447 28.281 9.438 1 89.25 318 ILE B CA 1
ATOM 6151 C C . ILE B 1 318 ? -0.264 27.531 10.562 1 89.25 318 ILE B C 1
ATOM 6153 O O . ILE B 1 318 ? -0.582 28.125 11.602 1 89.25 318 ILE B O 1
ATOM 6157 N N . TYR B 1 319 ? -0.411 26.219 10.367 1 90 319 TYR B N 1
ATOM 6158 C CA . TYR B 1 319 ? -1.274 25.484 11.289 1 90 319 TYR B CA 1
ATOM 6159 C C . TYR B 1 319 ? -0.452 24.625 12.242 1 90 319 TYR B C 1
ATOM 6161 O O . TYR B 1 319 ? -0.996 24.016 13.172 1 90 319 TYR B O 1
ATOM 6169 N N . SER B 1 320 ? 0.766 24.578 12.078 1 92 320 SER B N 1
ATOM 6170 C CA . SER B 1 320 ? 1.654 23.781 12.922 1 92 320 SER B CA 1
ATOM 6171 C C . SER B 1 320 ? 2.719 24.641 13.578 1 92 320 SER B C 1
ATOM 6173 O O . SER B 1 320 ? 2.713 25.875 13.43 1 92 320 SER B O 1
ATOM 6175 N N . TYR B 1 321 ? 3.572 24.125 14.398 1 91.19 321 TYR B N 1
ATOM 6176 C CA . TYR B 1 321 ? 4.789 24.641 15.008 1 91.19 321 TYR B CA 1
ATOM 6177 C C . TYR B 1 321 ? 4.465 25.734 16.016 1 91.19 321 TYR B C 1
ATOM 6179 O O . TYR B 1 321 ? 5.34 26.516 16.406 1 91.19 321 TYR B O 1
ATOM 6187 N N . ASN B 1 322 ? 3.262 25.828 16.453 1 84.19 322 ASN B N 1
ATOM 6188 C CA . ASN B 1 322 ? 2.914 26.812 17.469 1 84.19 322 ASN B CA 1
ATOM 6189 C C . ASN B 1 322 ? 3.695 26.594 18.75 1 84.19 322 ASN B C 1
ATOM 6191 O O . ASN B 1 322 ? 4.094 27.562 19.422 1 84.19 322 ASN B O 1
ATOM 6195 N N . SER B 1 323 ? 3.947 25.359 19.125 1 84.75 323 SER B N 1
ATOM 6196 C CA . SER B 1 323 ? 4.676 25.016 20.359 1 84.75 323 SER B CA 1
ATOM 6197 C C . SER B 1 323 ? 6.172 25.234 20.188 1 84.75 323 SER B C 1
ATOM 6199 O O . SER B 1 323 ? 6.934 25.156 21.156 1 84.75 323 SER B O 1
ATOM 6201 N N . LEU B 1 324 ? 6.566 25.562 18.953 1 87.38 324 LEU B N 1
ATOM 6202 C CA . LEU B 1 324 ? 7.988 25.719 18.672 1 87.38 324 LEU B CA 1
ATOM 6203 C C . LEU B 1 324 ? 8.312 27.156 18.297 1 87.38 324 LEU B C 1
ATOM 6205 O O . LEU B 1 324 ? 9.102 27.828 18.969 1 87.38 324 LEU B O 1
ATOM 6209 N N . HIS B 1 325 ? 7.715 27.688 17.266 1 79.38 325 HIS B N 1
ATOM 6210 C CA . HIS B 1 325 ? 8.023 29.062 16.891 1 79.38 325 HIS B CA 1
ATOM 6211 C C . HIS B 1 325 ? 6.816 29.969 17.125 1 79.38 325 HIS B C 1
ATOM 6213 O O . HIS B 1 325 ? 6.863 31.156 16.797 1 79.38 325 HIS B O 1
ATOM 6219 N N . GLY B 1 326 ? 5.816 29.469 17.703 1 72.62 326 GLY B N 1
ATOM 6220 C CA . GLY B 1 326 ? 4.625 30.281 17.906 1 72.62 326 GLY B CA 1
ATOM 6221 C C . GLY B 1 326 ? 3.742 30.344 16.672 1 72.62 326 GLY B C 1
ATOM 6222 O O . GLY B 1 326 ? 4.043 29.734 15.648 1 72.62 326 GLY B O 1
ATOM 6223 N N . ALA B 1 327 ? 2.627 31.031 16.844 1 65.44 327 ALA B N 1
ATOM 6224 C CA . ALA B 1 327 ? 1.682 31.156 15.734 1 65.44 327 ALA B CA 1
ATOM 6225 C C . ALA B 1 327 ? 2.25 32.062 14.633 1 65.44 327 ALA B C 1
ATOM 6227 O O . ALA B 1 327 ? 2.885 33.062 14.906 1 65.44 327 ALA B O 1
ATOM 6228 N N . LEU B 1 328 ? 2.221 31.5 13.484 1 62.84 328 LEU B N 1
ATOM 6229 C CA . LEU B 1 328 ? 2.51 32.406 12.367 1 62.84 328 LEU B CA 1
ATOM 6230 C C . LEU B 1 328 ? 1.409 33.438 12.211 1 62.84 328 LEU B C 1
ATOM 6232 O O . LEU B 1 328 ? 0.278 33.125 11.852 1 62.84 328 LEU B O 1
ATOM 6236 N N . LEU B 1 329 ? 1.805 34.594 12.492 1 65 329 LEU B N 1
ATOM 6237 C CA . LEU B 1 329 ? 0.854 35.719 12.469 1 65 329 LEU B CA 1
ATOM 6238 C C . LEU B 1 329 ? 0.719 36.281 11.062 1 65 329 LEU B C 1
ATOM 6240 O O . LEU B 1 329 ? 1.604 36.094 10.227 1 65 329 LEU B O 1
ATOM 6244 N N . PHE B 1 330 ? -0.438 36.844 10.883 1 76.19 330 PHE B N 1
ATOM 6245 C CA . PHE B 1 330 ? -0.727 37.469 9.602 1 76.19 330 PHE B CA 1
ATOM 6246 C C . PHE B 1 330 ? -0.264 38.906 9.602 1 76.19 330 PHE B C 1
ATOM 6248 O O . PHE B 1 330 ? 0.012 39.5 10.656 1 76.19 330 PHE B O 1
ATOM 6255 N N . PRO B 1 331 ? 0.044 39.562 8.484 1 72.69 331 PRO B N 1
ATOM 6256 C CA . PRO B 1 331 ? 0.672 40.875 8.367 1 72.69 331 PRO B CA 1
ATOM 6257 C C . PRO B 1 331 ? -0.018 41.938 9.219 1 72.69 331 PRO B C 1
ATOM 6259 O O . PRO B 1 331 ? 0.639 42.844 9.734 1 72.69 331 PRO B O 1
ATOM 6262 N N . MET B 1 332 ? -1.274 41.875 9.445 1 73.56 332 MET B N 1
ATOM 6263 C CA . MET B 1 332 ? -1.97 42.938 10.148 1 73.56 332 MET B CA 1
ATOM 6264 C C . MET B 1 332 ? -2.16 42.594 11.625 1 73.56 332 MET B C 1
ATOM 6266 O O . MET B 1 332 ? -2.777 43.344 12.375 1 73.56 332 MET B O 1
ATOM 6270 N N . ASP B 1 333 ? -1.467 41.531 11.984 1 69.19 333 ASP B N 1
ATOM 6271 C CA . ASP B 1 333 ? -1.55 41.156 13.398 1 69.19 333 ASP B CA 1
ATOM 6272 C C . ASP B 1 333 ? -0.656 42.062 14.242 1 69.19 333 ASP B C 1
ATOM 6274 O O . ASP B 1 333 ? 0.475 42.375 13.859 1 69.19 333 ASP B O 1
ATOM 6278 N N . LYS B 1 334 ? -1.256 42.75 15.242 1 59.41 334 LYS B N 1
ATOM 6279 C CA . LYS B 1 334 ? -0.622 43.75 16.078 1 59.41 334 LYS B CA 1
ATOM 6280 C C . LYS B 1 334 ? 0.732 43.281 16.594 1 59.41 334 LYS B C 1
ATOM 6282 O O . LYS B 1 334 ? 1.676 44.062 16.688 1 59.41 334 LYS B O 1
ATOM 6287 N N . ASP B 1 335 ? 0.708 42.062 17.109 1 56.44 335 ASP B N 1
ATOM 6288 C CA . ASP B 1 335 ? 1.881 41.594 17.828 1 56.44 335 ASP B CA 1
ATOM 6289 C C . ASP B 1 335 ? 2.883 40.938 16.891 1 56.44 335 ASP B C 1
ATOM 6291 O O . ASP B 1 335 ? 3.877 40.375 17.328 1 56.44 335 ASP B O 1
ATOM 6295 N N . SER B 1 336 ? 2.607 41.062 15.547 1 53.97 336 SER B N 1
ATOM 6296 C CA . SER B 1 336 ? 3.219 40.25 14.492 1 53.97 336 SER B CA 1
ATOM 6297 C C . SER B 1 336 ? 4.543 40.844 14.039 1 53.97 336 SER B C 1
ATOM 6299 O O . SER B 1 336 ? 4.57 41.719 13.164 1 53.97 336 SER B O 1
ATOM 6301 N N . ARG B 1 337 ? 5.859 40.875 14.992 1 63.38 337 ARG B N 1
ATOM 6302 C CA . ARG B 1 337 ? 6.68 41.469 13.938 1 63.38 337 ARG B CA 1
ATOM 6303 C C . ARG B 1 337 ? 7.992 40.719 13.773 1 63.38 337 ARG B C 1
ATOM 6305 O O . ARG B 1 337 ? 8.336 40.281 12.664 1 63.38 337 ARG B O 1
ATOM 6312 N N . VAL B 1 338 ? 8.516 40.281 14.805 1 70.19 338 VAL B N 1
ATOM 6313 C CA . VAL B 1 338 ? 9.891 39.844 14.547 1 70.19 338 VAL B CA 1
ATOM 6314 C C . VAL B 1 338 ? 9.898 38.406 14.094 1 70.19 338 VAL B C 1
ATOM 6316 O O . VAL B 1 338 ? 10.57 38.031 13.117 1 70.19 338 VAL B O 1
ATOM 6319 N N . MET B 1 339 ? 9.047 37.469 14.766 1 78.88 339 MET B N 1
ATOM 6320 C CA . MET B 1 339 ? 9.062 36.062 14.445 1 78.88 339 MET B CA 1
ATOM 6321 C C . MET B 1 339 ? 8.484 35.812 13.055 1 78.88 339 MET B C 1
ATOM 6323 O O . MET B 1 339 ? 9.016 35 12.289 1 78.88 339 MET B O 1
ATOM 6327 N N . SER B 1 340 ? 7.387 36.5 12.773 1 79.69 340 SER B N 1
ATOM 6328 C CA . SER B 1 340 ? 6.777 36.344 11.453 1 79.69 340 SER B CA 1
ATOM 6329 C C . SER B 1 340 ? 7.758 36.719 10.344 1 79.69 340 SER B C 1
ATOM 6331 O O . SER B 1 340 ? 7.797 36.062 9.305 1 79.69 340 SER B O 1
ATOM 6333 N N . ARG B 1 341 ? 8.547 37.781 10.578 1 81.44 341 ARG B N 1
ATOM 6334 C CA . ARG B 1 341 ? 9.547 38.219 9.602 1 81.44 341 ARG B CA 1
ATOM 6335 C C . ARG B 1 341 ? 10.648 37.188 9.453 1 81.44 341 ARG B C 1
ATOM 6337 O O . ARG B 1 341 ? 11.117 36.906 8.352 1 81.44 341 ARG B O 1
ATOM 6344 N N . CYS B 1 342 ? 11.055 36.625 10.625 1 84.56 342 CYS B N 1
ATOM 6345 C CA . CYS B 1 342 ? 12.094 35.594 10.586 1 84.56 342 CYS B CA 1
ATOM 6346 C C . CYS B 1 342 ? 11.617 34.375 9.82 1 84.56 342 CYS B C 1
ATOM 6348 O O . CYS B 1 342 ? 12.375 33.781 9.039 1 84.56 342 CYS B O 1
ATOM 6350 N N . ILE B 1 343 ? 10.398 34 10.047 1 87.44 343 ILE B N 1
ATOM 6351 C CA . ILE B 1 343 ? 9.82 32.844 9.398 1 87.44 343 ILE B CA 1
ATOM 6352 C C . ILE B 1 343 ? 9.742 33.062 7.891 1 87.44 343 ILE B C 1
ATOM 6354 O O . ILE B 1 343 ? 10.094 32.188 7.105 1 87.44 343 ILE B O 1
ATOM 6358 N N . LEU B 1 344 ? 9.375 34.25 7.402 1 88.75 344 LEU B N 1
ATOM 6359 C CA . LEU B 1 344 ? 9.109 34.562 5.996 1 88.75 344 LEU B CA 1
ATOM 6360 C C . LEU B 1 344 ? 10.398 34.938 5.27 1 88.75 344 LEU B C 1
ATOM 6362 O O . LEU B 1 344 ? 10.531 34.656 4.07 1 88.75 344 LEU B O 1
ATOM 6366 N N . GLU B 1 345 ? 11.391 35.531 6.062 1 88.38 345 GLU B N 1
ATOM 6367 C CA . GLU B 1 345 ? 12.562 36.094 5.383 1 88.38 345 GLU B CA 1
ATOM 6368 C C . GLU B 1 345 ? 13.836 35.375 5.797 1 88.38 345 GLU B C 1
ATOM 6370 O O . GLU B 1 345 ? 14.867 35.469 5.125 1 88.38 345 GLU B O 1
ATOM 6375 N N . GLY B 1 346 ? 13.75 34.594 6.898 1 89.25 346 GLY B N 1
ATOM 6376 C CA . GLY B 1 346 ? 14.93 33.906 7.398 1 89.25 346 GLY B CA 1
ATOM 6377 C C . GLY B 1 346 ? 15.422 34.469 8.727 1 89.25 346 GLY B C 1
ATOM 6378 O O . GLY B 1 346 ? 15.273 35.656 9 1 89.25 346 GLY B O 1
ATOM 6379 N N . PHE B 1 347 ? 15.984 33.625 9.492 1 87.62 347 PHE B N 1
ATOM 6380 C CA . PHE B 1 347 ? 16.562 34 10.773 1 87.62 347 PHE B CA 1
ATOM 6381 C C . PHE B 1 347 ? 17.953 34.594 10.586 1 87.62 347 PHE B C 1
ATOM 6383 O O . PHE B 1 347 ? 18.797 34.031 9.898 1 87.62 347 PHE B O 1
ATOM 6390 N N . PRO B 1 348 ? 18.109 35.844 11.078 1 83.19 348 PRO B N 1
ATOM 6391 C CA . PRO B 1 348 ? 19.422 36.438 10.93 1 83.19 348 PRO B CA 1
ATOM 6392 C C . PRO B 1 348 ? 20.531 35.656 11.602 1 83.19 348 PRO B C 1
ATOM 6394 O O . PRO B 1 348 ? 20.281 34.906 12.555 1 83.19 348 PRO B O 1
ATOM 6397 N N . ASP B 1 349 ? 21.719 35.875 11.016 1 77.38 349 ASP B N 1
ATOM 6398 C CA . ASP B 1 349 ? 22.891 35.25 11.617 1 77.38 349 ASP B CA 1
ATOM 6399 C C . ASP B 1 349 ? 23.266 35.969 12.922 1 77.38 349 ASP B C 1
ATOM 6401 O O . ASP B 1 349 ? 23.125 37.188 13.047 1 77.38 349 ASP B O 1
ATOM 6405 N N . GLY B 1 350 ? 23.719 35.375 13.852 1 66.12 350 GLY B N 1
ATOM 6406 C CA . GLY B 1 350 ? 24.25 35.969 15.078 1 66.12 350 GLY B CA 1
ATOM 6407 C C . GLY B 1 350 ? 23.188 36.219 16.141 1 66.12 350 GLY B C 1
ATOM 6408 O O . GLY B 1 350 ? 22.031 35.812 15.961 1 66.12 350 GLY B O 1
ATOM 6409 N N . ASP B 1 351 ? 23.656 36.844 17.312 1 59.16 351 ASP B N 1
ATOM 6410 C CA . ASP B 1 351 ? 22.781 37.156 18.438 1 59.16 351 ASP B CA 1
ATOM 6411 C C . ASP B 1 351 ? 21.906 38.375 18.125 1 59.16 351 ASP B C 1
ATOM 6413 O O . ASP B 1 351 ? 22.359 39.344 17.484 1 59.16 351 ASP B O 1
ATOM 6417 N N . VAL B 1 352 ? 20.703 38.219 17.812 1 59.38 352 VAL B N 1
ATOM 6418 C CA . VAL B 1 352 ? 19.812 39.344 17.531 1 59.38 352 VAL B CA 1
ATOM 6419 C C . VAL B 1 352 ? 19.203 39.844 18.828 1 59.38 352 VAL B C 1
ATOM 6421 O O . VAL B 1 352 ? 18.891 39.094 19.734 1 59.38 352 VAL B O 1
ATOM 6424 N N . ASP B 1 353 ? 19.547 41.156 19.203 1 56 353 ASP B N 1
ATOM 6425 C CA . ASP B 1 353 ? 18.797 41.812 20.281 1 56 353 ASP B CA 1
ATOM 6426 C C . ASP B 1 353 ? 17.297 41.719 20.031 1 56 353 ASP B C 1
ATOM 6428 O O . ASP B 1 353 ? 16.766 42.469 19.203 1 56 353 ASP B O 1
ATOM 6432 N N . VAL B 1 354 ? 16.875 40.656 20.188 1 52.88 354 VAL B N 1
ATOM 6433 C CA . VAL B 1 354 ? 15.453 40.469 19.938 1 52.88 354 VAL B CA 1
ATOM 6434 C C . VAL B 1 354 ? 14.625 41.281 20.922 1 52.88 354 VAL B C 1
ATOM 6436 O O . VAL B 1 354 ? 14.805 41.188 22.125 1 52.88 354 VAL B O 1
ATOM 6439 N N . ASP B 1 355 ? 14.5 42.75 20.703 1 48.84 355 ASP B N 1
ATOM 6440 C CA . ASP B 1 355 ? 13.508 43.375 21.578 1 48.84 355 ASP B CA 1
ATOM 6441 C C . ASP B 1 355 ? 12.336 42.438 21.844 1 48.84 355 ASP B C 1
ATOM 6443 O O . ASP B 1 355 ? 11.562 42.125 20.938 1 48.84 355 ASP B O 1
ATOM 6447 N N . LEU B 1 356 ? 12.688 41.656 22.859 1 48.28 356 LEU B N 1
ATOM 6448 C CA . LEU B 1 356 ? 11.867 40.531 23.281 1 48.28 356 LEU B CA 1
ATOM 6449 C C . LEU B 1 356 ? 10.438 40.969 23.562 1 48.28 356 LEU B C 1
ATOM 6451 O O . LEU B 1 356 ? 9.555 40.125 23.766 1 48.28 356 LEU B O 1
ATOM 6455 N N . ARG B 1 357 ? 10.328 42.312 23.906 1 48.03 357 ARG B N 1
ATOM 6456 C CA . ARG B 1 357 ? 8.977 42.781 24.234 1 48.03 357 ARG B CA 1
ATOM 6457 C C . ARG B 1 357 ? 8.023 42.531 23.062 1 48.03 357 ARG B C 1
ATOM 6459 O O . ARG B 1 357 ? 6.863 42.156 23.266 1 48.03 357 ARG B O 1
ATOM 6466 N N . ASP B 1 358 ? 8.562 43.219 22.047 1 43.84 358 ASP B N 1
ATOM 6467 C CA . ASP B 1 358 ? 7.84 43.156 20.781 1 43.84 358 ASP B CA 1
ATOM 6468 C C . ASP B 1 358 ? 7.785 41.719 20.25 1 43.84 358 ASP B C 1
ATOM 6470 O O . ASP B 1 358 ? 7.141 41.469 19.234 1 43.84 358 ASP B O 1
ATOM 6474 N N . LEU B 1 359 ? 8.953 41.375 20.641 1 45.59 359 LEU B N 1
ATOM 6475 C CA . LEU B 1 359 ? 8.922 40 20.156 1 45.59 359 LEU B CA 1
ATOM 6476 C C . LEU B 1 359 ? 7.527 39.406 20.297 1 45.59 359 LEU B C 1
ATOM 6478 O O . LEU B 1 359 ? 6.75 39.812 21.156 1 45.59 359 LEU B O 1
ATOM 6482 N N . ASP B 1 360 ? 7.004 38.781 19.469 1 41.56 360 ASP B N 1
ATOM 6483 C CA . ASP B 1 360 ? 5.664 38.219 19.375 1 41.56 360 ASP B CA 1
ATOM 6484 C C . ASP B 1 360 ? 4.953 38.25 20.734 1 41.56 360 ASP B C 1
ATOM 6486 O O . ASP B 1 360 ? 5.488 37.781 21.734 1 41.56 360 ASP B O 1
ATOM 6490 N N . ASN B 1 361 ? 4.559 39.406 21.562 1 39.56 361 ASN B N 1
ATOM 6491 C CA . ASN B 1 361 ? 3.418 38.844 22.297 1 39.56 361 ASN B CA 1
ATOM 6492 C C . ASN B 1 361 ? 3.088 37.438 21.844 1 39.56 361 ASN B C 1
ATOM 6494 O O . ASN B 1 361 ? 2.623 37.219 20.719 1 39.56 361 ASN B O 1
ATOM 6498 N N . TYR B 1 362 ? 4.031 36.625 21.609 1 40.56 362 TYR B N 1
ATOM 6499 C CA . TYR B 1 362 ? 4.617 35.344 21.266 1 40.56 362 TYR B CA 1
ATOM 6500 C C . TYR B 1 362 ? 3.529 34.312 21 1 40.56 362 TYR B C 1
ATOM 6502 O O . TYR B 1 362 ? 2.363 34.531 21.328 1 40.56 362 TYR B O 1
ATOM 6510 N N . ALA B 1 363 ? 3.766 32.812 21.047 1 40.22 363 ALA B N 1
ATOM 6511 C CA . ALA B 1 363 ? 3.225 31.484 21.281 1 40.22 363 ALA B CA 1
ATOM 6512 C C . ALA B 1 363 ? 2.09 31.531 22.312 1 40.22 363 ALA B C 1
ATOM 6514 O O . ALA B 1 363 ? 2.293 31.922 23.453 1 40.22 363 ALA B O 1
ATOM 6515 N N . TYR B 1 364 ? 1.194 31.859 22.281 1 44.22 364 TYR B N 1
ATOM 6516 C CA . TYR B 1 364 ? -0.026 31.484 22.984 1 44.22 364 TYR B CA 1
ATOM 6517 C C . TYR B 1 364 ? 0.248 30.375 24 1 44.22 364 TYR B C 1
ATOM 6519 O O . TYR B 1 364 ? -0.626 30.031 24.797 1 44.22 364 TYR B O 1
ATOM 6527 N N . TYR B 1 365 ? 1.393 29.594 23.719 1 47.31 365 TYR B N 1
ATOM 6528 C CA . TYR B 1 365 ? 1.561 28.484 24.656 1 47.31 365 TYR B CA 1
ATOM 6529 C C . TYR B 1 365 ? 2.377 28.922 25.859 1 47.31 365 TYR B C 1
ATOM 6531 O O . TYR B 1 365 ? 3.566 29.219 25.75 1 47.31 365 TYR B O 1
ATOM 6539 N N . ASN B 1 366 ? 1.779 29.875 26.594 1 47.66 366 ASN B N 1
ATOM 6540 C CA . ASN B 1 366 ? 2.385 30.203 27.891 1 47.66 366 ASN B CA 1
ATOM 6541 C C . ASN B 1 366 ? 3.035 28.969 28.531 1 47.66 366 ASN B C 1
ATOM 6543 O O . ASN B 1 366 ? 2.447 28.344 29.406 1 47.66 366 ASN B O 1
ATOM 6547 N N . ASP B 1 367 ? 4.082 28.406 27.906 1 53.44 367 ASP B N 1
ATOM 6548 C CA . ASP B 1 367 ? 4.719 27.203 28.453 1 53.44 367 ASP B CA 1
ATOM 6549 C C . ASP B 1 367 ? 5.793 27.594 29.469 1 53.44 367 ASP B C 1
ATOM 6551 O O . ASP B 1 367 ? 6.539 26.734 29.953 1 53.44 367 ASP B O 1
ATOM 6555 N N . GLY B 1 368 ? 5.68 29.016 29.906 1 59.53 368 GLY B N 1
ATOM 6556 C CA . GLY B 1 368 ? 6.641 29.453 30.906 1 59.53 368 GLY B CA 1
ATOM 6557 C C . GLY B 1 368 ? 8.023 29.688 30.328 1 59.53 368 GLY B C 1
ATOM 6558 O O . GLY B 1 368 ? 8.945 30.062 31.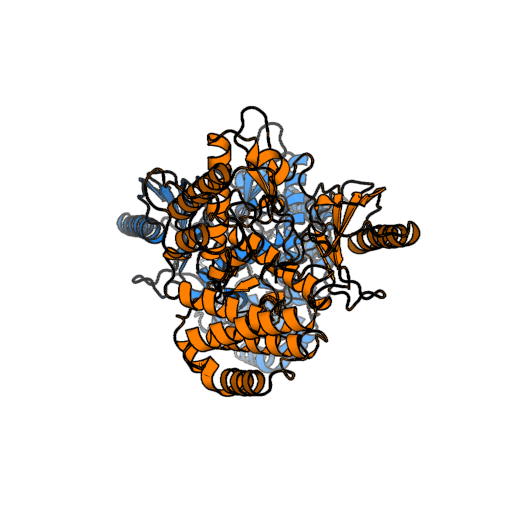062 1 59.53 368 GLY B O 1
ATOM 6559 N N . MET B 1 369 ? 8.156 29.578 29.078 1 66.5 369 MET B N 1
ATOM 6560 C CA . MET B 1 369 ? 9.484 29.766 28.484 1 66.5 369 MET B CA 1
ATOM 6561 C C . MET B 1 369 ? 9.711 31.219 28.109 1 66.5 369 MET B C 1
ATOM 6563 O O . MET B 1 369 ? 8.773 31.938 27.766 1 66.5 369 MET B O 1
ATOM 6567 N N . GLY B 1 370 ? 10.945 31.75 28.391 1 68.75 370 GLY B N 1
ATOM 6568 C CA . GLY B 1 370 ? 11.312 33.094 28.031 1 68.75 370 GLY B CA 1
ATOM 6569 C C . GLY B 1 370 ? 11.367 33.344 26.531 1 68.75 370 GLY B C 1
ATOM 6570 O O . GLY B 1 370 ? 11.461 32.375 25.766 1 68.75 370 GLY B O 1
ATOM 6571 N N . ALA B 1 371 ? 11.18 34.531 26.125 1 71.69 371 ALA B N 1
ATOM 6572 C CA . ALA B 1 371 ? 11.164 34.938 24.719 1 71.69 371 ALA B CA 1
ATOM 6573 C C . ALA B 1 371 ? 12.438 34.5 24.016 1 71.69 371 ALA B C 1
ATOM 6575 O O . ALA B 1 371 ? 12.391 34.031 22.859 1 71.69 371 ALA B O 1
ATOM 6576 N N . GLN B 1 372 ? 13.547 34.562 24.734 1 77.44 372 GLN B N 1
ATOM 6577 C CA . GLN B 1 372 ? 14.828 34.188 24.125 1 77.44 372 GLN B CA 1
ATOM 6578 C C . GLN B 1 372 ? 14.898 32.688 23.875 1 77.44 372 GLN B C 1
ATOM 6580 O O . GLN B 1 372 ? 15.438 32.25 22.859 1 77.44 372 GLN B O 1
ATOM 6585 N N . CYS B 1 373 ? 14.414 32 24.766 1 77.75 373 CYS B N 1
ATOM 6586 C CA . CYS B 1 373 ? 14.406 30.547 24.625 1 77.75 373 CYS B CA 1
ATOM 6587 C C . CYS B 1 373 ? 13.547 30.125 23.438 1 77.75 373 CYS B C 1
ATOM 6589 O O . CYS B 1 373 ? 13.938 29.25 22.672 1 77.75 373 CYS B O 1
ATOM 6591 N N . HIS B 1 374 ? 12.438 30.766 23.281 1 78.12 374 HIS B N 1
ATOM 6592 C CA . HIS B 1 374 ? 11.555 30.453 22.172 1 78.12 374 HIS B CA 1
ATOM 6593 C C . HIS B 1 374 ? 12.203 30.797 20.844 1 78.12 374 HIS B C 1
ATOM 6595 O O . HIS B 1 374 ? 12.062 30.062 19.859 1 78.12 374 HIS B O 1
ATOM 6601 N N . TYR B 1 375 ? 12.789 31.922 20.906 1 82.44 375 TYR B N 1
ATOM 6602 C CA . TYR B 1 375 ? 13.484 32.344 19.688 1 82.44 375 TYR B CA 1
ATOM 6603 C C . TYR B 1 375 ? 14.555 31.328 19.297 1 82.44 375 TYR B C 1
ATOM 6605 O O . TYR B 1 375 ? 14.68 30.984 18.125 1 82.44 375 TYR B O 1
ATOM 6613 N N . ASN B 1 376 ? 15.312 30.891 20.266 1 84.19 376 ASN B N 1
ATOM 6614 C CA . ASN B 1 376 ? 16.391 29.922 20 1 84.19 376 ASN B CA 1
ATOM 6615 C C . ASN B 1 376 ? 15.836 28.609 19.469 1 84.19 376 ASN B C 1
ATOM 6617 O O . ASN B 1 376 ? 16.422 28 18.562 1 84.19 376 ASN B O 1
ATOM 6621 N N . ILE B 1 377 ? 14.781 28.188 20.062 1 87.75 377 ILE B N 1
ATOM 6622 C CA . ILE B 1 377 ? 14.148 26.953 19.625 1 87.75 377 ILE B CA 1
ATOM 6623 C C . ILE B 1 377 ? 13.68 27.094 18.188 1 87.75 377 ILE B C 1
ATOM 6625 O O . ILE B 1 377 ? 13.875 26.188 17.375 1 87.75 377 ILE B O 1
ATOM 6629 N N . ALA B 1 378 ? 13.031 28.203 17.891 1 88.94 378 ALA B N 1
ATOM 6630 C CA . ALA B 1 378 ? 12.562 28.469 16.531 1 88.94 378 ALA B CA 1
ATOM 6631 C C . ALA B 1 378 ? 13.727 28.5 15.547 1 88.94 378 ALA B C 1
ATOM 6633 O O . ALA B 1 378 ? 13.648 27.906 14.461 1 88.94 378 ALA B O 1
ATOM 6634 N N . LYS B 1 379 ? 14.734 29.234 15.938 1 90.88 379 LYS B N 1
ATOM 6635 C CA . LYS B 1 379 ? 15.922 29.312 15.086 1 90.88 379 LYS B CA 1
ATOM 6636 C C . LYS B 1 379 ? 16.516 27.938 14.828 1 90.88 379 LYS B C 1
ATOM 6638 O O . LYS B 1 379 ? 16.859 27.609 13.688 1 90.88 379 LYS B O 1
ATOM 6643 N N . ASN B 1 380 ? 16.656 27.125 15.875 1 94 380 ASN B N 1
ATOM 6644 C CA . ASN B 1 380 ? 17.172 25.766 15.75 1 94 380 ASN B CA 1
ATOM 6645 C C . ASN B 1 380 ? 16.281 24.906 14.867 1 94 380 ASN B C 1
ATOM 6647 O O . ASN B 1 380 ? 16.75 24.062 14.117 1 94 380 ASN B O 1
ATOM 6651 N N . LEU B 1 381 ? 14.992 25.078 15.023 1 95.81 381 LEU B N 1
ATOM 6652 C CA . LEU B 1 381 ? 14.055 24.375 14.172 1 95.81 381 LEU B CA 1
ATOM 6653 C C . LEU B 1 381 ? 14.297 24.688 12.703 1 95.81 381 LEU B C 1
ATOM 6655 O O . LEU B 1 381 ? 14.391 23.797 11.867 1 95.81 381 LEU B O 1
ATOM 6659 N N . TYR B 1 382 ? 14.406 25.922 12.359 1 95.31 382 TYR B N 1
ATOM 6660 C CA . TYR B 1 382 ? 14.539 26.344 10.961 1 95.31 382 TYR B CA 1
ATOM 6661 C C . TYR B 1 382 ? 15.898 25.922 10.406 1 95.31 382 TYR B C 1
ATOM 6663 O O . TYR B 1 382 ? 16.031 25.688 9.203 1 95.31 382 TYR B O 1
ATOM 6671 N N . GLU B 1 383 ? 16.891 25.812 11.289 1 95.44 383 GLU B N 1
ATOM 6672 C CA . GLU B 1 383 ? 18.156 25.219 10.867 1 95.44 383 GLU B CA 1
ATOM 6673 C C . GLU B 1 383 ? 17.969 23.734 10.531 1 95.44 383 GLU B C 1
ATOM 6675 O O . GLU B 1 383 ? 18.5 23.25 9.523 1 95.44 383 GLU B O 1
ATOM 6680 N N . ALA B 1 384 ? 17.266 23 11.383 1 97.69 384 ALA B N 1
ATOM 6681 C CA . ALA B 1 384 ? 16.984 21.594 11.125 1 97.69 384 ALA B CA 1
ATOM 6682 C C . ALA B 1 384 ? 16.188 21.422 9.828 1 97.69 384 ALA B C 1
ATOM 6684 O O . ALA B 1 384 ? 16.453 20.516 9.047 1 97.69 384 ALA B O 1
ATOM 6685 N N . LEU B 1 385 ? 15.195 22.328 9.609 1 97.88 385 LEU B N 1
ATOM 6686 C CA . LEU B 1 385 ? 14.398 22.297 8.391 1 97.88 385 LEU B CA 1
ATOM 6687 C C . LEU B 1 385 ? 15.281 22.516 7.164 1 97.88 385 LEU B C 1
ATOM 6689 O O . LEU B 1 385 ? 15.094 21.875 6.133 1 97.88 385 LEU B O 1
ATOM 6693 N N . HIS B 1 386 ? 16.203 23.438 7.293 1 96.88 386 HIS B N 1
ATOM 6694 C CA . HIS B 1 386 ? 17.141 23.719 6.207 1 96.88 386 HIS B CA 1
ATOM 6695 C C . HIS B 1 386 ? 18 22.5 5.895 1 96.88 386 HIS B C 1
ATOM 6697 O O . HIS B 1 386 ? 18.156 22.125 4.73 1 96.88 386 HIS B O 1
ATOM 6703 N N . MET B 1 387 ? 18.5 21.875 6.91 1 96.44 387 MET B N 1
ATOM 6704 C CA . MET B 1 387 ? 19.359 20.703 6.746 1 96.44 387 MET B CA 1
ATOM 6705 C C . MET B 1 387 ? 18.594 19.547 6.109 1 96.44 387 MET B C 1
ATOM 6707 O O . MET B 1 387 ? 19.156 18.781 5.32 1 96.44 387 MET B O 1
ATOM 6711 N N . ALA B 1 388 ? 17.344 19.422 6.434 1 96.12 388 ALA B N 1
ATOM 6712 C CA . ALA B 1 388 ? 16.5 18.375 5.871 1 96.12 388 ALA B CA 1
ATOM 6713 C C . ALA B 1 388 ? 16.016 18.75 4.48 1 96.12 388 ALA B C 1
ATOM 6715 O O . ALA B 1 388 ? 15.312 17.969 3.826 1 96.12 388 ALA B O 1
ATOM 6716 N N . GLU B 1 389 ? 16.234 20.016 4.035 1 95.75 389 GLU B N 1
ATOM 6717 C CA . GLU B 1 389 ? 15.883 20.531 2.719 1 95.75 389 GLU B CA 1
ATOM 6718 C C . GLU B 1 389 ? 14.375 20.719 2.586 1 95.75 389 GLU B C 1
ATOM 6720 O O . GLU B 1 389 ? 13.805 20.453 1.523 1 95.75 389 GLU B O 1
ATOM 6725 N N . VAL B 1 390 ? 13.734 21.016 3.688 1 97.44 390 VAL B N 1
ATOM 6726 C CA . VAL B 1 390 ? 12.328 21.406 3.652 1 97.44 390 VAL B CA 1
ATOM 6727 C C . VAL B 1 390 ? 12.172 22.734 2.939 1 97.44 390 VAL B C 1
ATOM 6729 O O . VAL B 1 390 ? 12.977 23.656 3.137 1 97.44 390 VAL B O 1
ATOM 6732 N N . ASP B 1 391 ? 11.203 22.875 2.072 1 97.12 391 ASP B N 1
ATOM 6733 C CA . ASP B 1 391 ? 10.852 24.203 1.564 1 97.12 391 ASP B CA 1
ATOM 6734 C C . ASP B 1 391 ? 10.195 25.047 2.648 1 97.12 391 ASP B C 1
ATOM 6736 O O . ASP B 1 391 ? 8.992 24.922 2.91 1 97.12 391 ASP B O 1
ATOM 6740 N N . ARG B 1 392 ? 10.984 25.906 3.215 1 96.62 392 ARG B N 1
ATOM 6741 C CA . ARG B 1 392 ? 10.492 26.828 4.238 1 96.62 392 ARG B CA 1
ATOM 6742 C C . ARG B 1 392 ? 9.789 28.031 3.613 1 96.62 392 ARG B C 1
ATOM 6744 O O . ARG B 1 392 ? 9.906 28.266 2.41 1 96.62 392 ARG B O 1
ATOM 6751 N N . PRO B 1 393 ? 8.977 28.734 4.465 1 95.12 393 PRO B N 1
ATOM 6752 C CA . PRO B 1 393 ? 8.297 29.906 3.898 1 95.12 393 PRO B CA 1
ATOM 6753 C C . PRO B 1 393 ? 9.25 30.828 3.141 1 95.12 393 PRO B C 1
ATOM 6755 O O . PRO B 1 393 ? 8.906 31.312 2.062 1 95.12 393 PRO B O 1
ATOM 6758 N N . GLN B 1 394 ? 10.469 31 3.607 1 94.56 394 GLN B N 1
ATOM 6759 C CA . GLN B 1 394 ? 11.438 31.891 2.969 1 94.56 394 GLN B CA 1
ATOM 6760 C C . GLN B 1 394 ? 11.883 31.328 1.614 1 94.56 394 GLN B C 1
ATOM 6762 O O . GLN B 1 394 ? 12.414 32.062 0.783 1 94.56 394 GLN B O 1
ATOM 6767 N N . ASP B 1 395 ? 11.688 30.047 1.364 1 96.5 395 ASP B N 1
ATOM 6768 C CA . ASP B 1 395 ? 12.125 29.391 0.137 1 96.5 395 ASP B CA 1
ATOM 6769 C C . ASP B 1 395 ? 10.984 29.297 -0.871 1 96.5 395 ASP B C 1
ATOM 6771 O O . ASP B 1 395 ? 11.18 28.812 -1.989 1 96.5 395 ASP B O 1
ATOM 6775 N N . ILE B 1 396 ? 9.766 29.688 -0.522 1 95.94 396 ILE B N 1
ATOM 6776 C CA . ILE B 1 396 ? 8.586 29.531 -1.357 1 95.94 396 ILE B CA 1
ATOM 6777 C C . ILE B 1 396 ? 8.211 30.859 -1.994 1 95.94 396 ILE B C 1
ATOM 6779 O O . ILE B 1 396 ? 7.91 31.828 -1.29 1 95.94 396 ILE B O 1
ATOM 6783 N N . GLU B 1 397 ? 8.234 30.812 -3.293 1 95.44 397 GLU B N 1
ATOM 6784 C CA . GLU B 1 397 ? 7.836 32.031 -4.012 1 95.44 397 GLU B CA 1
ATOM 6785 C C . GLU B 1 397 ? 6.379 32.375 -3.732 1 95.44 397 GLU B C 1
ATOM 6787 O O . GLU B 1 397 ? 5.508 31.516 -3.748 1 95.44 397 GLU B O 1
ATOM 6792 N N . GLY B 1 398 ? 6.062 33.688 -3.371 1 94.5 398 GLY B N 1
ATOM 6793 C CA . GLY B 1 398 ? 4.707 34.156 -3.137 1 94.5 398 GLY B CA 1
ATOM 6794 C C . GLY B 1 398 ? 4.223 33.875 -1.721 1 94.5 398 GLY B C 1
ATOM 6795 O O . GLY B 1 398 ? 3.049 34.094 -1.413 1 94.5 398 GLY B O 1
ATOM 6796 N N . ALA B 1 399 ? 5.105 33.469 -0.851 1 94.69 399 ALA B N 1
ATOM 6797 C CA . ALA B 1 399 ? 4.738 33.094 0.517 1 94.69 399 ALA B CA 1
ATOM 6798 C C . ALA B 1 399 ? 4.102 34.281 1.239 1 94.69 399 ALA B C 1
ATOM 6800 O O . ALA B 1 399 ? 3.076 34.125 1.911 1 94.69 399 ALA B O 1
ATOM 6801 N N . GLU B 1 400 ? 4.68 35.469 1.126 1 91.81 400 GLU B N 1
ATOM 6802 C CA . GLU B 1 400 ? 4.168 36.656 1.803 1 91.81 400 GLU B CA 1
ATOM 6803 C C . GLU B 1 400 ? 2.74 36.969 1.367 1 91.81 400 GLU B C 1
ATOM 6805 O O . GLU B 1 400 ? 1.88 37.25 2.201 1 91.81 400 GLU B O 1
ATOM 6810 N N . LYS B 1 401 ? 2.551 36.938 0.125 1 93.94 401 LYS B N 1
ATOM 6811 C CA . LYS B 1 401 ? 1.226 37.219 -0.408 1 93.94 401 LYS B CA 1
ATOM 6812 C C . LYS B 1 401 ? 0.207 36.188 0.025 1 93.94 401 LYS B C 1
ATOM 6814 O O . LYS B 1 401 ? -0.945 36.5 0.315 1 93.94 401 LYS B O 1
ATOM 6819 N N . LEU B 1 402 ? 0.595 34.938 -0.045 1 95.25 402 LEU B N 1
ATOM 6820 C CA . LEU B 1 402 ? -0.306 33.875 0.373 1 95.25 402 LEU B CA 1
ATOM 6821 C C . LEU B 1 402 ? -0.669 34 1.847 1 95.25 402 LEU B C 1
ATOM 6823 O O . LEU B 1 402 ? -1.832 33.844 2.223 1 95.25 402 LEU B O 1
ATOM 6827 N N . VAL B 1 403 ? 0.308 34.281 2.701 1 91.81 403 VAL B N 1
ATOM 6828 C CA . VAL B 1 403 ? 0.054 34.469 4.125 1 91.81 403 VAL B CA 1
ATOM 6829 C C . VAL B 1 403 ? -0.896 35.656 4.324 1 91.81 403 VAL B C 1
ATOM 6831 O O . VAL B 1 403 ? -1.799 35.594 5.16 1 91.81 403 VAL B O 1
ATOM 6834 N N . ALA B 1 404 ? -0.662 36.688 3.58 1 92.12 404 ALA B N 1
ATOM 6835 C CA . ALA B 1 404 ? -1.558 37.844 3.633 1 92.12 404 ALA B CA 1
ATOM 6836 C C . ALA B 1 404 ? -2.979 37.469 3.238 1 92.12 404 ALA B C 1
ATOM 6838 O O . ALA B 1 404 ? -3.949 37.938 3.836 1 92.12 404 ALA B O 1
ATOM 6839 N N . PHE B 1 405 ? -3.072 36.656 2.215 1 94.81 405 PHE B N 1
ATOM 6840 C CA . PHE B 1 405 ? -4.391 36.25 1.755 1 94.81 405 PHE B CA 1
ATOM 6841 C C . PHE B 1 405 ? -5.098 35.438 2.828 1 94.81 405 PHE B C 1
ATOM 6843 O O . PHE B 1 405 ? -6.297 35.594 3.057 1 94.81 405 PHE B O 1
ATOM 6850 N N . PHE B 1 406 ? -4.379 34.5 3.484 1 91.69 406 PHE B N 1
ATOM 6851 C CA . PHE B 1 406 ? -4.973 33.75 4.574 1 91.69 406 PHE B CA 1
ATOM 6852 C C . PHE B 1 406 ? -5.418 34.656 5.703 1 91.69 406 PHE B C 1
ATOM 6854 O O . PHE B 1 406 ? -6.465 34.438 6.312 1 91.69 406 PHE B O 1
ATOM 6861 N N . GLY B 1 407 ? -4.613 35.656 6.016 1 88.81 407 GLY B N 1
ATOM 6862 C CA . GLY B 1 407 ? -5.012 36.656 6.992 1 88.81 407 GLY B CA 1
ATOM 6863 C C . GLY B 1 407 ? -6.285 37.375 6.617 1 88.81 407 GLY B C 1
ATOM 6864 O O . GLY B 1 407 ? -7.125 37.656 7.473 1 88.81 407 GLY B O 1
ATOM 6865 N N . PHE B 1 408 ? -6.363 37.719 5.352 1 93.69 408 PHE B N 1
ATOM 6866 C CA . PHE B 1 408 ? -7.559 38.375 4.832 1 93.69 408 PHE B CA 1
ATOM 6867 C C . PHE B 1 408 ? -8.789 37.5 5.031 1 93.69 408 PHE B C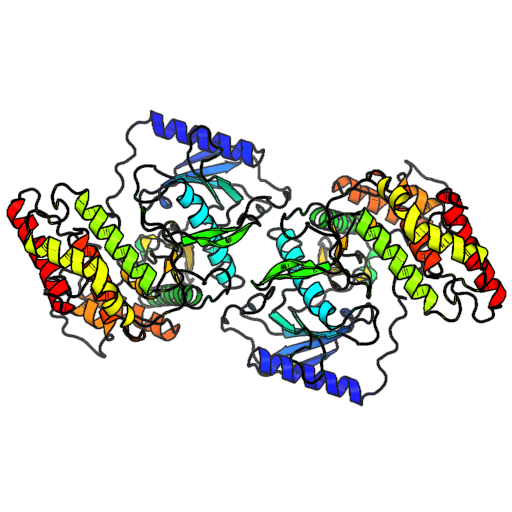 1
ATOM 6869 O O . PHE B 1 408 ? -9.828 37.969 5.5 1 93.69 408 PHE B O 1
ATOM 6876 N N . CYS B 1 409 ? -8.664 36.188 4.645 1 92.31 409 CYS B N 1
ATOM 6877 C CA . CYS B 1 409 ? -9.75 35.25 4.848 1 92.31 409 CYS B CA 1
ATOM 6878 C C . CYS B 1 409 ? -10.172 35.188 6.312 1 92.31 409 CYS B C 1
ATOM 6880 O O . CYS B 1 409 ? -11.359 35.25 6.625 1 92.31 409 CYS B O 1
ATOM 6882 N N . ALA B 1 410 ? -9.195 35.094 7.172 1 88.31 410 ALA B N 1
ATOM 6883 C CA . ALA B 1 410 ? -9.469 35.031 8.609 1 88.31 410 ALA B CA 1
ATOM 6884 C C . ALA B 1 410 ? -10.195 36.312 9.07 1 88.31 410 ALA B C 1
ATOM 6886 O O . ALA B 1 410 ? -11.133 36.219 9.867 1 88.31 410 ALA B O 1
ATOM 6887 N N . ALA B 1 411 ? -9.727 37.438 8.625 1 89.88 411 ALA B N 1
ATOM 6888 C CA . ALA B 1 411 ? -10.344 38.719 8.969 1 89.88 411 ALA B CA 1
ATOM 6889 C C . ALA B 1 411 ? -11.797 38.75 8.492 1 89.88 411 ALA B C 1
ATOM 6891 O O . ALA B 1 411 ? -12.688 39.156 9.242 1 89.88 411 ALA B O 1
ATOM 6892 N N . VAL B 1 412 ? -11.984 38.344 7.305 1 93.31 412 VAL B N 1
ATOM 6893 C CA . VAL B 1 412 ? -13.32 38.344 6.723 1 93.31 412 VAL B CA 1
ATOM 6894 C C . VAL B 1 412 ? -14.242 37.438 7.527 1 93.31 412 VAL B C 1
ATOM 6896 O O . VAL B 1 412 ? -15.406 37.781 7.754 1 93.31 412 VAL B O 1
ATOM 6899 N N . GLY B 1 413 ? -13.727 36.344 7.945 1 90.69 413 GLY B N 1
ATOM 6900 C CA . GLY B 1 413 ? -14.508 35.406 8.742 1 90.69 413 GLY B CA 1
ATOM 6901 C C . GLY B 1 413 ? -14.719 35.875 10.172 1 90.69 413 GLY B C 1
ATOM 6902 O O . GLY B 1 413 ? -15.508 35.281 10.906 1 90.69 413 GLY B O 1
ATOM 6903 N N . GLY B 1 414 ? -14.172 36.875 10.461 1 82.44 414 GLY B N 1
ATOM 6904 C CA . GLY B 1 414 ? -14.344 37.438 11.789 1 82.44 414 GLY B CA 1
ATOM 6905 C C . GLY B 1 414 ? -13.375 36.906 12.812 1 82.44 414 GLY B C 1
ATOM 6906 O O . GLY B 1 414 ? -13.547 37.094 14.016 1 82.44 414 GLY B O 1
ATOM 6907 N N . ARG B 1 415 ? -12.75 35.875 12.289 1 70.88 415 ARG B N 1
ATOM 6908 C CA . ARG B 1 415 ? -11.797 35.25 13.211 1 70.88 415 ARG B CA 1
ATOM 6909 C C . ARG B 1 415 ? -10.805 36.281 13.727 1 70.88 415 ARG B C 1
ATOM 6911 O O . ARG B 1 415 ? -10.297 37.125 12.961 1 70.88 415 ARG B O 1
ATOM 6918 N N . GLY B 1 416 ? -11.133 36.781 14.961 1 51.34 416 GLY B N 1
ATOM 6919 C CA . GLY B 1 416 ? -10.023 37.531 15.516 1 51.34 416 GLY B CA 1
ATOM 6920 C C . GLY B 1 416 ? -8.711 36.75 15.5 1 51.34 416 GLY B C 1
ATOM 6921 O O . GLY B 1 416 ? -8.703 35.531 15.383 1 51.34 416 GLY B O 1
ATOM 6922 N N . LEU B 1 417 ? -7.91 37.312 14.812 1 45.38 417 LEU B N 1
ATOM 6923 C CA . LEU B 1 417 ? -6.656 36.625 15.062 1 45.38 417 LEU B CA 1
ATOM 6924 C C . LEU B 1 417 ? -6.656 35.969 16.453 1 45.38 417 LEU B C 1
ATOM 6926 O O . LEU B 1 417 ? -7.344 36.469 17.359 1 45.38 417 LEU B O 1
ATOM 6930 N N . TYR B 1 418 ? -6 34.875 16.609 1 41.75 418 TYR B N 1
ATOM 6931 C CA . TYR B 1 418 ? -5.973 34.094 17.844 1 41.75 418 TYR B CA 1
ATOM 6932 C C . TYR B 1 418 ? -6.684 34.844 18.969 1 41.75 418 TYR B C 1
ATOM 6934 O O . TYR B 1 418 ? -7.902 34.719 19.125 1 41.75 418 TYR B O 1
ATOM 6942 N N . ARG B 1 419 ? -5.895 35.281 19.984 1 45.53 419 ARG B N 1
ATOM 6943 C CA . ARG B 1 419 ? -6.082 35.656 21.391 1 45.53 419 ARG B CA 1
ATOM 6944 C C . ARG B 1 419 ? -6.926 36.906 21.5 1 45.53 419 ARG B C 1
ATOM 6946 O O . ARG B 1 419 ? -7.203 37.375 22.609 1 45.53 419 ARG B O 1
ATOM 6953 N N . ASP B 1 420 ? -7.25 37.531 20.406 1 47.72 420 ASP B N 1
ATOM 6954 C CA . ASP B 1 420 ? -7.797 38.812 20.844 1 47.72 420 ASP B CA 1
ATOM 6955 C C . ASP B 1 420 ? -9.312 38.75 21.016 1 47.72 420 ASP B C 1
ATOM 6957 O O . ASP B 1 420 ? -10.062 39.344 20.234 1 47.72 420 ASP B O 1
ATOM 6961 N N . ASP B 1 421 ? -9.672 37.562 21.547 1 55.97 421 ASP B N 1
ATOM 6962 C CA . ASP B 1 421 ? -11.07 37.688 21.938 1 55.97 421 ASP B CA 1
ATOM 6963 C C . ASP B 1 421 ? -11.32 38.938 22.766 1 55.97 421 ASP B C 1
ATOM 6965 O O . ASP B 1 421 ? -10.562 39.25 23.688 1 55.97 421 ASP B O 1
ATOM 6969 N N . PRO B 1 422 ? -12.062 39.719 22.125 1 60.5 422 PRO B N 1
ATOM 6970 C CA . PRO B 1 422 ? -12.383 40.906 22.922 1 60.5 422 PRO B CA 1
ATOM 6971 C C . PRO B 1 422 ? -12.711 40.594 24.375 1 60.5 422 PRO B C 1
ATOM 6973 O O . PRO B 1 422 ? -13.195 39.469 24.672 1 60.5 422 PRO B O 1
ATOM 6976 N N . ALA B 1 423 ? -12.141 41.406 25.172 1 60.38 423 ALA B N 1
ATOM 6977 C CA . ALA B 1 423 ? -12.492 41.281 26.578 1 60.38 423 ALA B CA 1
ATOM 6978 C C . ALA B 1 423 ? -13.992 41.062 26.766 1 60.38 423 ALA B C 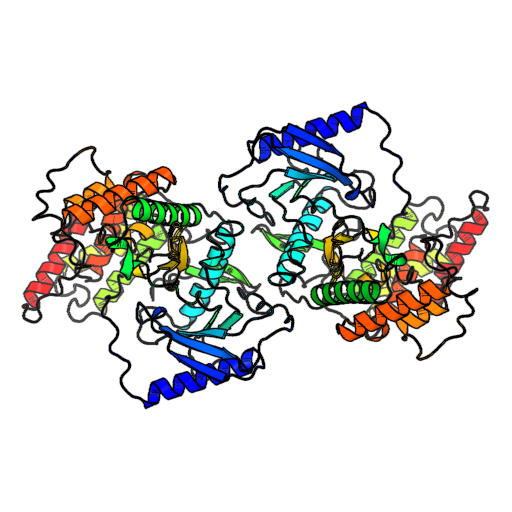1
ATOM 6980 O O . ALA B 1 423 ? -14.789 41.562 25.953 1 60.38 423 ALA B O 1
ATOM 6981 N N . ALA B 1 424 ? -14.281 40.188 27.594 1 65 424 ALA B N 1
ATOM 6982 C CA . ALA B 1 424 ? -15.68 39.906 27.906 1 65 424 ALA B CA 1
ATOM 6983 C C . ALA B 1 424 ? -16.5 41.188 28.047 1 65 424 ALA B C 1
ATOM 6985 O O . ALA B 1 424 ? -17.672 41.219 27.688 1 65 424 ALA B O 1
ATOM 6986 N N . ASP B 1 425 ? -15.805 42.25 28.438 1 75.81 425 ASP B N 1
ATOM 6987 C CA . ASP B 1 425 ? -16.531 43.5 28.719 1 75.81 425 ASP B CA 1
ATOM 6988 C C . ASP B 1 425 ? -16.344 44.5 27.594 1 75.81 425 ASP B C 1
ATOM 6990 O O . ASP B 1 425 ? -16.719 45.688 27.734 1 75.81 425 ASP B O 1
ATOM 6994 N N . ALA B 1 426 ? -15.906 43.938 26.516 1 81.44 426 ALA B N 1
ATOM 6995 C CA . ALA B 1 426 ? -15.648 44.875 25.422 1 81.44 426 ALA B CA 1
ATOM 6996 C C . ALA B 1 426 ? -16.953 45.344 24.781 1 81.44 426 ALA B C 1
ATOM 6998 O O . ALA B 1 426 ? -17.906 44.562 24.672 1 81.44 426 ALA B O 1
ATOM 6999 N N . ASN B 1 427 ? -17.016 46.594 24.516 1 87.56 427 ASN B N 1
ATOM 7000 C CA . ASN B 1 427 ? -18.141 47.125 23.781 1 87.56 427 ASN B CA 1
ATOM 7001 C C . ASN B 1 427 ? -18.297 46.469 22.406 1 87.56 427 ASN B C 1
ATOM 7003 O O . ASN B 1 427 ? -17.391 46.562 21.578 1 87.56 427 ASN B O 1
ATOM 7007 N N . PRO B 1 428 ? -19.422 45.844 22.188 1 87.06 428 PRO B N 1
ATOM 7008 C CA . PRO B 1 428 ? -19.609 45.125 20.953 1 87.06 428 PRO B CA 1
ATOM 7009 C C . PRO B 1 428 ? -19.438 46 19.703 1 87.06 428 PRO B C 1
ATOM 7011 O O . PRO B 1 428 ? -18.953 45.5 18.672 1 87.06 428 PRO B O 1
ATOM 7014 N N . ASP B 1 429 ? -19.797 47.219 19.844 1 89.69 429 ASP B N 1
ATOM 7015 C CA . ASP B 1 429 ? -19.688 48.094 18.703 1 89.69 429 ASP B CA 1
ATOM 7016 C C . ASP B 1 429 ? -18.234 48.438 18.391 1 89.69 429 ASP B C 1
ATOM 7018 O O . ASP B 1 429 ? -17.844 48.531 17.234 1 89.69 429 ASP B O 1
ATOM 7022 N N . GLU B 1 430 ? -17.516 48.594 19.406 1 89.5 430 GLU B N 1
ATOM 7023 C CA . GLU B 1 430 ? -16.094 48.875 19.219 1 89.5 430 GLU B CA 1
ATOM 7024 C C . GLU B 1 430 ? -15.352 47.656 18.656 1 89.5 430 GLU B C 1
ATOM 7026 O O . GLU B 1 430 ? -14.438 47.812 17.859 1 89.5 430 GLU B O 1
ATOM 7031 N N . VAL B 1 431 ? -15.812 46.531 19.109 1 88 431 VAL B N 1
ATOM 7032 C CA . VAL B 1 431 ? -15.219 45.281 18.609 1 88 431 VAL B CA 1
ATOM 7033 C C . VAL B 1 431 ? -15.516 45.125 17.125 1 88 431 VAL B C 1
ATOM 7035 O O . VAL B 1 431 ? -14.625 44.812 16.328 1 88 431 VAL B O 1
ATOM 7038 N N . TYR B 1 432 ? -16.719 45.375 16.75 1 91 432 TYR B N 1
ATOM 7039 C CA . TYR B 1 432 ? -17.109 45.312 15.344 1 91 432 TYR B CA 1
ATOM 7040 C C . TYR B 1 432 ? -16.297 46.25 14.484 1 91 432 TYR B C 1
ATOM 7042 O O . TYR B 1 432 ? -15.805 45.875 13.422 1 91 432 TYR B O 1
ATOM 7050 N N . LYS B 1 433 ? -16.125 47.5 14.992 1 91.69 433 LYS B N 1
ATOM 7051 C CA . LYS B 1 433 ? -15.391 48.531 14.234 1 91.69 433 LYS B CA 1
ATOM 7052 C C . LYS B 1 433 ? -13.93 48.125 14.055 1 91.69 433 LYS B C 1
ATOM 7054 O O . LYS B 1 433 ? -13.336 48.375 13.008 1 91.69 433 LYS B O 1
ATOM 7059 N N . SER B 1 434 ? -13.445 47.531 15.086 1 88 434 SER B N 1
ATOM 7060 C CA . SER B 1 434 ? -12.055 47.094 15.016 1 88 434 SER B CA 1
ATOM 7061 C C . SER B 1 434 ? -11.875 46 13.992 1 88 434 SER B C 1
ATOM 7063 O O . SER B 1 434 ? -10.914 46 13.219 1 88 434 SER B O 1
ATOM 7065 N N . LYS B 1 435 ? -12.773 45.062 14.008 1 89.88 435 LYS B N 1
ATOM 7066 C CA . LYS B 1 435 ? -12.727 43.969 13.047 1 89.88 435 LYS B CA 1
ATOM 7067 C C . LYS B 1 435 ? -12.922 44.469 11.617 1 89.88 435 LYS B C 1
ATOM 7069 O O . LYS B 1 435 ? -12.25 44.031 10.695 1 89.88 435 LYS B O 1
ATOM 7074 N N . ALA B 1 436 ? -13.812 45.406 11.477 1 93.19 436 ALA B N 1
ATOM 7075 C CA . ALA B 1 436 ? -14.07 45.969 10.164 1 93.19 436 ALA B CA 1
ATOM 7076 C C . ALA B 1 436 ? -12.844 46.719 9.633 1 93.19 436 ALA B C 1
ATOM 7078 O O . ALA B 1 436 ? -12.539 46.656 8.438 1 93.19 436 ALA B O 1
ATOM 7079 N N . LYS B 1 437 ? -12.227 47.406 10.523 1 92 437 LYS B N 1
ATOM 7080 C CA . LYS B 1 437 ? -11.008 48.125 10.148 1 92 437 LYS B CA 1
ATOM 7081 C C . LYS B 1 437 ? -9.945 47.156 9.633 1 92 437 LYS B C 1
ATOM 7083 O O . LYS B 1 437 ? -9.234 47.469 8.672 1 92 437 LYS B O 1
ATOM 7088 N N . LEU B 1 438 ? -9.844 46.062 10.289 1 89.81 438 LEU B N 1
ATOM 7089 C CA . LEU B 1 438 ? -8.875 45.031 9.883 1 89.81 438 LEU B CA 1
ATOM 7090 C C . LEU B 1 438 ? -9.172 44.562 8.469 1 89.81 438 LEU B C 1
ATOM 7092 O O . LEU B 1 438 ? -8.25 44.406 7.664 1 89.81 438 LEU B O 1
ATOM 7096 N N . VAL B 1 439 ? -10.445 44.281 8.141 1 94.19 439 VAL B N 1
ATOM 7097 C CA . VAL B 1 439 ? -10.836 43.812 6.809 1 94.19 439 VAL B CA 1
ATOM 7098 C C . VAL B 1 439 ? -10.484 44.875 5.777 1 94.19 439 VAL B C 1
ATOM 7100 O O . VAL B 1 439 ? -9.953 44.562 4.707 1 94.19 439 VAL B O 1
ATOM 7103 N N . LYS B 1 440 ? -10.742 46.125 6.133 1 95.06 440 LYS B N 1
ATOM 7104 C CA . LYS B 1 440 ? -10.438 47.25 5.242 1 95.06 440 LYS B CA 1
ATOM 7105 C C . LYS B 1 440 ? -8.938 47.344 4.969 1 95.06 440 LYS B C 1
ATOM 7107 O O . LYS B 1 440 ? -8.523 47.625 3.848 1 95.06 440 LYS B O 1
ATOM 7112 N N . GLN B 1 441 ? -8.195 47.125 5.965 1 93 441 GLN B N 1
ATOM 7113 C CA . GLN B 1 441 ? -6.742 47.156 5.82 1 93 441 GLN B CA 1
ATOM 7114 C C . GLN B 1 441 ? -6.246 46.125 4.84 1 93 441 GLN B C 1
ATOM 7116 O O . GLN B 1 441 ? -5.34 46.375 4.043 1 93 441 GLN B O 1
ATOM 7121 N N . TYR B 1 442 ? -6.809 44.938 4.906 1 93.62 442 TYR B N 1
ATOM 7122 C CA . TYR B 1 442 ? -6.422 43.875 3.973 1 93.62 442 TYR B CA 1
ATOM 7123 C C . TYR B 1 442 ? -6.855 44.219 2.551 1 93.62 442 TYR B C 1
ATOM 7125 O O . TYR B 1 442 ? -6.117 43.969 1.595 1 93.62 442 TYR B O 1
ATOM 7133 N N . LEU B 1 443 ? -8.086 44.781 2.383 1 95.81 443 LEU B N 1
ATOM 7134 C CA . LEU B 1 443 ? -8.531 45.219 1.065 1 95.81 443 LEU B CA 1
ATOM 7135 C C . LEU B 1 443 ? -7.594 46.281 0.497 1 95.81 443 LEU B C 1
ATOM 7137 O O . LEU B 1 443 ? -7.305 46.281 -0.702 1 95.81 443 LEU B O 1
ATOM 7141 N N . LYS B 1 444 ? -7.125 47.156 1.36 1 95.5 444 LYS B N 1
ATOM 7142 C CA . LYS B 1 444 ? -6.168 48.188 0.95 1 95.5 444 LYS B CA 1
ATOM 7143 C C . LYS B 1 444 ? -4.84 47.562 0.531 1 95.5 444 LYS B C 1
ATOM 7145 O O . LYS B 1 444 ? -4.23 48 -0.452 1 95.5 444 LYS B O 1
ATOM 7150 N N . LEU B 1 445 ? -4.387 46.594 1.315 1 94 445 LEU B N 1
ATOM 7151 C CA . LEU B 1 445 ? -3.139 45.906 1.022 1 94 445 LEU B CA 1
ATOM 7152 C C . LEU B 1 445 ? -3.17 45.312 -0.377 1 94 445 LEU B C 1
ATOM 7154 O O . LEU B 1 445 ? -2.156 45.312 -1.081 1 94 445 LEU B O 1
ATOM 7158 N N . PHE B 1 446 ? -4.379 44.812 -0.812 1 94.94 446 PHE B N 1
ATOM 7159 C CA . PHE B 1 446 ? -4.5 44.156 -2.109 1 94.94 446 PHE B CA 1
ATOM 7160 C C . PHE B 1 446 ? -4.879 45.156 -3.188 1 94.94 446 PHE B C 1
ATOM 7162 O O . PHE B 1 446 ? -4.988 44.812 -4.363 1 94.94 446 PHE B O 1
ATOM 7169 N N . GLY B 1 447 ? -5.184 46.438 -2.793 1 93.31 447 GLY B N 1
ATOM 7170 C CA . GLY B 1 447 ? -5.41 47.531 -3.738 1 93.31 447 GLY B CA 1
ATOM 7171 C C . GLY B 1 447 ? -6.871 47.719 -4.105 1 93.31 447 GLY B C 1
ATOM 7172 O O . GLY B 1 447 ? -7.191 48.219 -5.184 1 93.31 447 GLY B O 1
ATOM 7173 N N . TYR B 1 448 ? -7.73 47.25 -3.234 1 94.19 448 TYR B N 1
ATOM 7174 C CA . TYR B 1 448 ? -9.141 47.312 -3.619 1 94.19 448 TYR B CA 1
ATOM 7175 C C . TYR B 1 448 ? -9.945 48.125 -2.641 1 94.19 448 TYR B C 1
ATOM 7177 O O . TYR B 1 448 ? -11.172 47.969 -2.541 1 94.19 448 TYR B O 1
ATOM 7185 N N . TRP B 1 449 ? -9.234 48.812 -1.847 1 92.12 449 TRP B N 1
ATOM 7186 C CA . TRP B 1 449 ? -9.844 49.812 -0.978 1 92.12 449 TRP B CA 1
ATOM 7187 C C . TRP B 1 449 ? -9.234 51.188 -1.223 1 92.12 449 TRP B C 1
ATOM 7189 O O . TRP B 1 449 ? -8.078 51.312 -1.645 1 92.12 449 TRP B O 1
#

Secondary structure (DSSP, 8-state):
-------------HHHHHHHHHHHHHHHHHHHT--EEEEEE-GGG-TTSSEEEEEEEEEEEE-SPPPPPSSTT--PPPTTEEEEEEEEE-TTSSB-HHHHHHHHHHHHHHHHHHHTTSTTGGGSPPEEEEE-STT-TT---EEEEPPPPTT-EEGGGTGGGS-HHHHHHHHHHHHHHHHHHHH---TTTTTSBBEEEE-TTS-EEEE--SBTTT---BSSHHHHHHHHHHHHHHHHHH-TTTGGGTTSHHHHHHHHHIIIIIHHHHHHTSPP---EEE-S---GGGEEEE--TTS--EEEEE---TT-EEE-HHHHHHHS-TTTT-----TT-TT-SHHHHHHHH-PPSS-----TTSTTS--S---S--HHHHHHHHHHHHHHHHHTT---GGGSTTHHHHHHHHHHHHHHHT--STT----TT--HHHHHHHHHHHHHHHHHHTT--/-------------HHHHHHHHHHHHHHHHHHHT--EEEEEE-GGG-TTSSEEEEEEEEEEEE-SPPPPPSSTT--PPPTTEEEEEEEEE-TTSSB-HHHHHHHHHHHHHHHHHHHTTSTTGGGSPPEEEEE-STT-TT---EEEEPPPPTT-EEGGGTGGGS-HHHHHHHHHHHHHHHHHHHH---TTTTTSBBEEEE-TTS-EEEE--SBTTT---BSSHHHHHHHHHHHHHHHHHH-TTTGGGTTSHHHHHHHHHIIIIIHHHHHHTSPP---EEE-S---GGGEEEE--TTS--EEEEE---TT-EEE-HHHHHHHS-HHHH-----TT-TT-SHHHHHHHH-PPSS-----TTTS-S--S---S--HHHHHHHHHHHHHHHHHTT---GGGSTTHHHHHHHHHHHHHHTT---TT----TT--HHHHHHHHHHHHHHHHHHTT--

Sequence (898 aa):
MAGSTFPPSPPSSATGSSRLDARARELVEKTFGITVDAVERAPILDYNANTISYEVYFLHTMWNIRDTPRQPGVARMPSGTKQVIIQFKVPEQNMDKRRWAENKVAAMYTARTILYNTVFLRTVPEVYAWSDGSDDEHNKAWIIHSSHPPGDAPLSESFYQMSSEHQGEILGQIATLHKLFQDYDHMAICQGYGGFRFSEEGYVRSGEALMNGVGGPFGNLGSYLTELLRRDLRRAEKRPDIDGWRRSPELRRKLEEFVEKSVTDVVAEIPEYRPTFTLNRIELGNFLVSERPDQTPIISYILNWNYASLGHPLEEFIYSYNSLHGALLFPMDKDSRVMSRCILEGFPDGDVDVDLRDLDNYAYYNDGMGAQCHYNIAKNLYEALHMAEVDRPQDIEGAEKLVAFFGFCAAVGGRGLYRDDPAADANPDEVYKSKAKLVKQYLKLFGYWMAGSTFPPSPPSSATGSSRLDARARELVEKTFGITVDAVERAPILDYNANTISYEVYFLHTMWNIRDTPRQPGVARMPSGTKQVIIQFKVPEQNMDKRRWAENKVAAMYTARTILYNTVFLRTVPEVYAWSDGSDDEHNKAWIIHSSHPPGDAPLSESFYQMSSEHQGEILGQIATLHKLFQDYDHMAICQGYGGFRFSEEGYVRSGEALMNGVGGPFGNLGSYLTELLRRDLRRAEKRPDIDGWRRSPELRRKLEEFVEKSVTDVVAEIPEYRPTFTLNRIELGNFLVSERPDQTPIISYILNWNYASLGHPLEEFIYSYNSLHGALLFPMDKDSRVMSRCILEGFPDGDVDVDLRDLDNYAYYNDGMGAQCHYNIAKNLYEALHMAEVDRPQDIEGAEKLVAFFGFCAAVGGRGLYRDDPAADANPDEVYKSKAKLVKQYLKLFGYW

Solvent-accessible surface area (backbone atoms only — not comparable to full-atom values): 47907 Å² total; per-residue (Å²): 134,80,70,73,78,63,74,63,73,73,82,75,62,76,65,60,60,49,50,51,48,52,45,52,50,48,51,52,25,66,74,68,73,49,58,70,62,46,75,40,83,34,67,83,58,25,76,79,55,49,38,52,32,30,38,37,30,42,64,60,68,39,66,65,81,67,71,75,61,85,50,64,58,39,44,48,67,43,56,62,45,46,54,34,27,40,36,32,60,49,79,91,49,73,45,53,59,53,49,46,38,45,21,32,40,35,41,44,42,50,49,38,62,68,26,46,61,46,91,55,32,71,20,49,62,52,33,58,46,72,39,42,11,83,87,36,97,79,53,50,19,29,41,32,26,50,58,75,69,84,88,48,42,51,29,58,80,44,51,89,76,44,54,71,68,55,42,51,50,44,36,38,51,52,20,42,54,50,25,53,38,53,64,48,72,49,76,44,38,41,51,18,34,22,14,32,24,65,45,96,65,41,45,66,26,42,14,39,33,59,52,65,80,52,45,63,46,22,78,44,58,46,61,43,54,52,36,50,39,52,38,21,42,55,51,10,47,73,31,84,82,49,42,42,39,56,93,39,57,69,60,33,52,47,49,53,48,33,69,75,62,47,44,64,61,61,38,66,68,38,64,79,67,70,29,12,52,28,53,40,44,57,34,46,73,30,27,26,29,40,78,49,91,98,46,80,59,38,77,49,30,57,57,65,53,84,55,36,28,21,32,56,73,61,50,33,55,53,54,12,33,38,79,45,59,20,57,54,51,31,81,84,37,89,34,42,48,59,60,41,46,26,54,49,70,45,71,73,85,73,88,68,84,60,70,41,80,71,30,31,78,56,46,81,66,80,78,81,69,53,59,66,56,39,49,50,48,28,51,52,38,53,49,27,22,51,75,47,63,37,84,42,49,52,70,40,78,44,39,68,60,49,45,40,48,52,37,41,30,37,33,49,33,56,46,56,68,71,86,56,61,66,56,92,81,50,56,67,66,60,51,41,50,52,48,50,49,51,39,48,50,45,34,37,73,75,64,71,95,135,80,70,73,78,63,74,65,73,73,83,75,62,77,68,57,60,49,50,52,49,52,46,52,51,49,50,52,25,67,75,68,72,48,58,69,62,46,74,39,81,32,66,83,57,25,77,80,56,49,38,51,32,31,38,39,31,40,64,59,68,39,64,66,81,66,72,74,60,85,50,65,58,40,45,50,66,42,57,64,43,46,55,34,27,41,35,33,60,48,80,91,49,75,46,54,58,52,50,46,39,46,22,31,42,33,41,42,42,51,50,40,61,65,26,44,62,47,91,56,32,72,21,49,62,51,34,58,46,73,39,42,11,84,88,36,96,78,54,52,20,30,40,31,27,49,57,75,70,83,89,46,42,50,31,60,79,46,51,89,75,44,53,70,66,53,43,50,50,45,36,37,50,52,21,41,52,49,26,52,39,54,65,50,70,47,77,44,39,40,52,18,33,21,13,32,27,64,45,95,67,41,46,68,26,40,14,39,32,61,52,64,82,51,45,63,45,22,80,43,58,46,62,41,53,52,35,50,38,52,38,21,42,54,49,12,46,72,31,82,84,49,42,43,40,56,89,40,57,68,61,32,51,47,50,53,49,33,70,76,60,47,42,64,60,60,38,66,68,39,63,79,69,69,28,13,53,28,54,40,42,58,34,46,72,32,27,24,28,41,78,49,90,98,46,81,58,39,78,48,30,57,54,65,52,84,56,36,28,20,34,56,71,61,49,33,56,53,52,11,34,36,80,45,60,14,64,54,52,30,81,85,38,89,45,43,45,54,56,44,45,27,54,50,70,45,70,73,85,73,90,67,85,61,63,53,74,57,24,32,76,53,35,84,62,81,78,81,70,52,61,66,56,39,49,50,47,28,52,51,39,55,50,27,24,51,74,47,63,36,85,41,50,52,69,39,78,43,39,68,59,49,45,40,48,53,36,40,29,36,34,50,32,58,46,51,63,84,83,60,60,66,55,91,83,49,55,66,67,59,51,39,50,51,47,50,49,52,37,48,50,44,34,39,73,76,66,70,95

Foldseek 3Di:
DQQDQPPPDDPPDPVVVVVVQVVVQVCVCVVPVFHWDDKAWDCLLCRRVQKTKIKIFTPDFAADFDDADPAFLAGTDDGRDGIKMKIWGDPPDQFDLLVQFQQLSLLLSVLLVLCPPHPCNQQRWGWHDWGSQPPPPVSITMTITHDFDPPWDQLLVCLLVDDPVLVLVVLLQLLLSLQSQQPDDDPFAQQFFATWHADPSNDIHAFHHRGPPLGDRHRWQLSSLLSLLVVLLVLLCPDPLRVSVVVPVVLNVLSVCCSVPVSSVLVVQADIDTFTWAQLEAESSQWIWDDDPPDRIDGRYGSDSRNTTGDDSCSNVQRYCLNQQRHQFAPPQQLHDDSNCCQQANDDPDDDVCCQVSHSCTGPPPPVDGSVSSVVRNNSSVVSNVVSVHCTNNNHPCSNSVSLSVQLSCLSSVNPGPPPPPDPPDDSVVSNVVSSVSNVVSCVVSPSD/DQQDQPPPDPPPDPVVVVVVQVVVQVCVCVVPVFHWDDKAWDCLLCRRVQKTKIKIFTPDFAADFDDADPAFLAGTDDGRDGIKMKIWGDPPDQFDLLVQFQQLSLLLSVLLVLCPPHPCNQQRWGWHDWGSQPPPPVSITMTITHDFDPPWDQLLVCLLVDDPVLVLVVLLQLLLSLQSQQPDDDPFAQQFFATWHADPNNHIHAFHHRGPPLGDRHRWQLSSLLSLLVVLLVLLCPDPLRVSVVVPVVLNVLSVCCSVPVSSVLVVQADIDTFTWAQLEAESSQWIWDDDPPDRIDGRYGSDSRNTTGDDSCSNVQRYCLNQFRHQDAPPDPLHDDSNCCQQANDDPDDDPPPLVSNRCTRPPPPVDGSVSSVVRNNSSVVSNVVSVHCTNNNHPCSNSVSLSVQLSCLSSVNDPPPPPDDPPDDSVVSNVVSSVSNVVSCVVSPSD

Nearest PDB structures (foldseek):
  5xv7-assembly1_A  TM=5.356E-01  e=2.159E-01  Homo sapiens
  6fad-assembly4_D  TM=5.272E-01  e=2.382E-01  Homo sapiens
  5r9d-assembly1_A  TM=4.632E-01  e=4.303E-01  Mus musculus
  5lw1-assembly3_H  TM=2.554E-01  e=4.461E-02  Homo sapiens
  2b1p-assembly1_A  TM=2.976E-01  e=1.862E-01  Homo sapiens

Radius of gyration: 32.9 Å; Cα contacts (8 Å, |Δi|>4): 1615; chains: 2; bounding box: 60×101×76 Å

Organism: Aspergillus tubingensis (strain CBS 134.48) (NCBI:txid767770)

pLDDT: mean 85.73, std 16.08, range [20.73, 98.31]